Protein AF-0000000069171365 (afdb_homodimer)

InterPro domains:
  IPR001452 SH3 domain [PF14604] (15-55)
  IPR001452 SH3 domain [PS50002] (1-59)
  IPR001683 Phox homology [PF00787] (141-221)
  IPR001683 Phox homology [PS50195] (115-225)
  IPR001683 Phox homology [SM00312] (112-222)
  IPR019497 Sorting nexin protein, WASP-binding domain [PF10456] (223-446)
  IPR027267 AH/BAR domain superfamily [G3DSA:1.20.1270.60] (270-447)
  IPR036028 SH3-like domain superfamily [SSF50044] (13-57)
  IPR036871 PX domain superfamily [G3DSA:3.30.1520.10] (100-228)
  IPR036871 PX domain superfamily [SSF64268] (101-227)

pLDDT: mean 80.34, std 21.65, range [19.12, 97.75]

Secondary structure (DSSP, 8-state):
-----------S-SSB----TTPPPEEEEEEEETTEEEEE-TTS-EEEEEGGG---------TTTT-------------------------------PPEEETTEEE----SS---EEEEEEEEEEETTTTEEEEEEEEEETTT---EEEEHHHHHHHHHHHHHHHTTTS--PPPPP---SSTTSHHHHHHHHHHHHHHHHHHHH-TTGGGSHHHHHHHH--SHHHHHHHHHHHHT-S--GGGGGGG---SSPPPPHHHHHHHHHHHHHHHHHHHHHHHHHHHHHHHHHHHHHTHHHHHHHHHHHHHHHHHHHHHHT--TT-HHHHHHHHHHHHHHHHHHHHHHHHHHHTHHHHHHHHHHHHHHHTTHHHHHHHHHHHHHHHHTHHHHHHTTSS-HHHHHHHHHHHHHHHHHHHHHHHHHHHHHHHHHHHHHHHHHHHHHHHHHH---/-----------S-SSB----TTPPPEEEEEEEETTEEEEE-TTS-EEEEEGGG-------TT-----------------------------------PPEEETTEEE----SS---EEEEEEEEEEETTTTEEEEEEEEEETTT---EEEEHHHHHHHHHHHHHHHTTTS--PPPPP---SSTTSHHHHHHHHHHHHHHHHHHHH-TTTTTSHHHHHHHH--SHHHHHHHHHHHHT-S--GGGGGGG---SSPPPPHHHHHHHHHHHHHHHHHHHHHHHHHHHHHHHHHHHHHTHHHHHHHHHHHHHHHHHHHHHHT--TT-HHHHHHHHHHHHHHHHHHHHHHHHHHHTHHHHHHHHHHHHHHHTTHHHHHHHHHHHHHHHHTHHHHHHTTSS-HHHHHHHHHHHHHHHHHHHHHHHHHHHHHHHHHHHHHHHHHHHHHHHHHH---

Foldseek 3Di:
DCPPLCPDDDDPDDQADDDGVPWDWAFDAPPPDPQWTWTATPVRRTGIDGVVSDDPPPPPCPVVPPVPPVPPPCPPPPPPPVPPPPCPVPPPPLQQQAWDQDPLGTATDADPDQKAKAKDDWDWDAPDVRPDIFIKIWIAIPVPRDTDIDTVVVVVLLLVLCCFACLLQAQQFDADDDDPPPCPPPVNVVVNSVRVNVNRGVQRRDRVSVPDPSNCCVHDPDDPVSNVVSSVVSVPDPNTDLSSLVSHQYPDDQDDLVVLVVLLVVVVVVLVVVLVVLVVLLVVLVVLLCCLQPDPLVVLLVQLVVLLVVLVVQVVVVDPPCVVVSVVSNVSSVLSNVLSVLSNCLCVQAVVLVNSLSVVVNRRSVSVVSNSVVLVVLSVCLVCLVVCVVVVNDPPVVSVVSSSSSRSSSSSNSNNVVVVVVVVVVSCVVSVVSNVVSVVVSVVPRPD/DPPPLPQDDDDPPDQADRDDVPWDWAFDAPPPDPQWTWTATPVRRTGIDGNVSDDPPPPPVPVVPDDPPPPCPPPVPPPPPPPPPPCPVPPPPLQQQAWDQDPLGTATDADPDQKAKAKDDWDWDAPDVRPDIFIKIWIAIPVPRDTDIDTVVVVVLLLVLCCFACLLQAQQFDADDDDPPPCPPPVNVVVNSVRVNVNRGVQRRDRVSVPDPSNCCVHDPDDPVSNVVSSVVSVPDPNTDLNSLVSHQYPDDQDDLVVLVVLLVVVVVVLVVVLVVLVVLLVVLVVLLCCLQPDVLVVLLVQLVVLLVVLVVQVVVVDPPCVVVSVVSNVSSVLSNVLSVLSNCLCVQAVVLVNSVSVVVNRRSVSVVSNSVVLVVLSVCLVCLVVCCVVVNDPPVVSVVSSSSSRSSSSSNSNNVVVVVVVVVVSCVVSVVSNVVSVVVSVVPRPD

Radius of gyration: 42.5 Å; Cα contacts (8 Å, |Δi|>4): 1074; chains: 2; bounding box: 69×128×84 Å

Nearest PDB structures (foldseek):
  2raj-assembly1_A  TM=9.757E-01  e=1.655E-38  Homo sapiens
  3dyt-assembly1_A-2  TM=9.423E-01  e=1.920E-36  Homo sapiens
  2rai-assembly1_B  TM=9.782E-01  e=2.169E-35  Homo sapiens
  2rai-assembly1_A  TM=9.807E-01  e=1.675E-34  Homo sapiens
  4akv-assembly1_A  TM=9.351E-01  e=3.878E-24  Homo sapiens

Sequence (896 aa):
FSNTYYLMWTEPGNNELTVREGETLSVLNQQVGGGWIEAQNSRGQTGLVPVDYLQVCLSTCLSYLSVCSTAGFEDDDGDDDDGEWDDDWDEGSMEGHAPGMGEVGPVWLYPQSPLDCEVTDPKKGSKMYGLKSYIEYQVIPTSTQRPVNHRYKHFDWLYERLLEKFGSAIAIPGLPDKQVTGRFEEQFIRGRMERLQGWMRRMCRHPVVCQSHVFTLFLTYQDQKEWKLGKRRAERDVAVGQMIFSLMDPEAPEMDSVEVDQKYEQYSRFTKAMDDGVKELLGVGQTHWKRCTGPLPKEYQRIGEAFINLSTVFSSSGYQGESTLTDALTSAGTIYQEVAEIVAEQPKRDLHFLLETNREYKGLLGCFPETLAVHKAAIEKVKDGDKMVAAGRISTQEKTTMKQRLSCMSYSLQAEMNHFHSNRIYDYNRVMQLYLEGQVKFYEEVPLFSNTYYLMWTEPGNNELTVREGETLSVLNQQVGGGWIEAQNSRGQTGLVPVDYLQVCLSTCLSYLSVCSTAGFEDDDGDDDDGEWDDDWDEGSMEGHAPGMGEVGPVWLYPQSPLDCEVTDPKKGSKMYGLKSYIEYQVIPTSTQRPVNHRYKHFDWLYERLLEKFGSAIAIPGLPDKQVTGRFEEQFIRGRMERLQGWMRRMCRHPVVCQSHVFTLFLTYQDQKEWKLGKRRAERDVAVGQMIFSLMDPEAPEMDSVEVDQKYEQYSRFTKAMDDGVKELLGVGQTHWKRCTGPLPKEYQRIGEAFINLSTVFSSSGYQGESTLTDALTSAGTIYQEVAEIVAEQPKRDLHFLLETNREYKGLLGCFPETLAVHKAAIEKVKDGDKMVAAGRISTQEKTTMKQRLSCMSYSLQAEMNHFHSNRIYDYNRVMQLYLEGQVKFYEEVPL

Organism: Gadus morhua (NCBI:txid8049)

Structure (mmCIF, N/CA/C/O backbone):
data_AF-0000000069171365-model_v1
#
loop_
_entity.id
_entity.type
_entity.pdbx_description
1 polymer 'Sorting nexin 9a'
#
loop_
_atom_site.group_PDB
_atom_site.id
_atom_site.type_symbol
_atom_site.label_atom_id
_atom_site.label_alt_id
_atom_site.label_comp_id
_atom_site.label_asym_id
_atom_site.label_entity_id
_atom_site.label_seq_id
_atom_site.pdbx_PDB_ins_code
_atom_site.Cartn_x
_atom_site.Cartn_y
_atom_site.Cartn_z
_atom_site.occupancy
_atom_site.B_iso_or_equiv
_atom_site.auth_seq_id
_atom_site.auth_comp_id
_atom_site.auth_asym_id
_atom_site.auth_atom_id
_atom_site.pdbx_PDB_model_num
ATOM 1 N N . PHE A 1 1 ? -14.219 17.656 46.5 1 19.25 1 PHE A N 1
ATOM 2 C CA . PHE A 1 1 ? -14.414 16.219 46.594 1 19.25 1 PHE A CA 1
ATOM 3 C C . PHE A 1 1 ? -13.086 15.484 46.562 1 19.25 1 PHE A C 1
ATOM 5 O O . PHE A 1 1 ? -12.117 15.961 45.969 1 19.25 1 PHE A O 1
ATOM 12 N N . SER A 1 2 ? -12.805 14.703 47.812 1 19.12 2 SER A N 1
ATOM 13 C CA . SER A 1 2 ? -11.93 13.773 48.531 1 19.12 2 SER A CA 1
ATOM 14 C C . SER A 1 2 ? -11.758 12.477 47.75 1 19.12 2 SER A C 1
ATOM 16 O O . SER A 1 2 ? -12.664 11.648 47.688 1 19.12 2 SER A O 1
ATOM 18 N N . ASN A 1 3 ? -11.453 12.594 46.594 1 22.52 3 ASN A N 1
ATOM 19 C CA . ASN A 1 3 ? -11.438 11.344 45.844 1 22.52 3 ASN A CA 1
ATOM 20 C C . ASN A 1 3 ? -10.391 10.375 46.406 1 22.52 3 ASN A C 1
ATOM 22 O O . ASN A 1 3 ? -9.242 10.766 46.625 1 22.52 3 ASN A O 1
ATOM 26 N N . THR A 1 4 ? -10.883 9.438 47.312 1 24.33 4 THR A N 1
ATOM 27 C CA . THR A 1 4 ? -10.273 8.461 48.219 1 24.33 4 THR A CA 1
ATOM 28 C C . THR A 1 4 ? -9.383 7.492 47.438 1 24.33 4 THR A C 1
ATOM 30 O O . THR A 1 4 ? -9.867 6.754 46.562 1 24.33 4 THR A O 1
ATOM 33 N N . TYR A 1 5 ? -8.25 7.98 47.125 1 26.34 5 TYR A N 1
ATOM 34 C CA . TYR A 1 5 ? -7.355 7.16 46.312 1 26.34 5 TYR A CA 1
ATOM 35 C C . TYR A 1 5 ? -6.598 6.16 47.188 1 26.34 5 TYR A C 1
ATOM 37 O O . TYR A 1 5 ? -5.906 6.543 48.125 1 26.34 5 TYR A O 1
ATOM 45 N N . TYR A 1 6 ? -7.316 5.051 47.844 1 27.73 6 TYR A N 1
ATOM 46 C CA . TYR A 1 6 ? -6.535 4.258 48.781 1 27.73 6 TYR A CA 1
ATOM 47 C C . TYR A 1 6 ? -5.512 3.395 48.031 1 27.73 6 TYR A C 1
ATOM 49 O O . TYR A 1 6 ? -5.859 2.658 47.125 1 27.73 6 TYR A O 1
ATOM 57 N N . LEU A 1 7 ? -4.273 3.953 47.812 1 28.72 7 LEU A N 1
ATOM 58 C CA . LEU A 1 7 ? -3.115 3.254 47.281 1 28.72 7 LEU A CA 1
ATOM 59 C C . LEU A 1 7 ? -2.506 2.314 48.312 1 28.72 7 LEU A C 1
ATOM 61 O O . LEU A 1 7 ? -1.997 2.762 49.344 1 28.72 7 LEU A O 1
ATOM 65 N N . MET A 1 8 ? -3.262 1.19 48.812 1 27.47 8 MET A N 1
ATOM 66 C CA . MET A 1 8 ? -2.598 0.397 49.812 1 27.47 8 MET A CA 1
ATOM 67 C C . MET A 1 8 ? -1.219 -0.058 49.344 1 27.47 8 MET A C 1
ATOM 69 O O . MET A 1 8 ? -0.218 0.178 50.031 1 27.47 8 MET A O 1
ATOM 73 N N . TRP A 1 9 ? -0.945 -1.328 48.938 1 29.91 9 TRP A N 1
ATOM 74 C CA . TRP A 1 9 ? -0.22 -2.357 49.656 1 29.91 9 TRP A CA 1
ATOM 75 C C . TRP A 1 9 ? 1.205 -2.502 49.125 1 29.91 9 TRP A C 1
ATOM 77 O O . TRP A 1 9 ? 2.051 -3.123 49.781 1 29.91 9 TRP A O 1
ATOM 87 N N . THR A 1 10 ? 2.102 -1.638 48.656 1 31.48 10 THR A N 1
ATOM 88 C CA . THR A 1 10 ? 3.268 -2.285 48.062 1 31.48 10 THR A CA 1
ATOM 89 C C . THR A 1 10 ? 4.254 -2.713 49.156 1 31.48 10 THR A C 1
ATOM 91 O O . THR A 1 10 ? 4.449 -2.002 50.156 1 31.48 10 THR A O 1
ATOM 94 N N . GLU A 1 11 ? 4.598 -4.016 49.375 1 34.47 11 GLU A N 1
ATOM 95 C CA . GLU A 1 11 ? 5.805 -4.492 50.062 1 34.47 11 GLU A CA 1
ATOM 96 C C . GLU A 1 11 ? 7.043 -3.76 49.531 1 34.47 11 GLU A C 1
ATOM 98 O O . GLU A 1 11 ? 7.176 -3.516 48.344 1 34.47 11 GLU A O 1
ATOM 103 N N . PRO A 1 12 ? 7.992 -3.086 50.344 1 38.94 12 PRO A N 1
ATOM 104 C CA . PRO A 1 12 ? 9.117 -2.156 50.25 1 38.94 12 PRO A CA 1
ATOM 105 C C . PRO A 1 12 ? 10.281 -2.723 49.438 1 38.94 12 PRO A C 1
ATOM 107 O O . PRO A 1 12 ? 11.375 -2.145 49.406 1 38.94 12 PRO A O 1
ATOM 110 N N . GLY A 1 13 ? 10.328 -3.988 48.969 1 40.62 13 GLY A N 1
ATOM 111 C CA . GLY A 1 13 ? 11.68 -4.312 48.562 1 40.62 13 GLY A CA 1
ATOM 112 C C . GLY A 1 13 ? 12.266 -3.32 47.594 1 40.62 13 GLY A C 1
ATOM 113 O O . GLY A 1 13 ? 13.352 -2.773 47.812 1 40.62 13 GLY A O 1
ATOM 114 N N . ASN A 1 14 ? 12.156 -3.652 46.281 1 50.22 14 ASN A N 1
ATOM 115 C CA . ASN A 1 14 ? 12.945 -3.154 45.156 1 50.22 14 ASN A CA 1
ATOM 116 C C . ASN A 1 14 ? 12.695 -1.668 44.906 1 50.22 14 ASN A C 1
ATOM 118 O O . ASN A 1 14 ? 11.727 -1.105 45.406 1 50.22 14 ASN A O 1
ATOM 122 N N . ASN A 1 15 ? 13.742 -0.902 44.062 1 59.81 15 ASN A N 1
ATOM 123 C CA . ASN A 1 15 ? 13.82 0.511 43.688 1 59.81 15 ASN A CA 1
ATOM 124 C C . ASN A 1 15 ? 12.453 1.079 43.344 1 59.81 15 ASN A C 1
ATOM 126 O O . ASN A 1 15 ? 12.344 2.023 42.562 1 59.81 15 ASN A O 1
ATOM 130 N N . GLU A 1 16 ? 11.586 0.501 43.938 1 63.12 16 GLU A N 1
ATOM 131 C CA . GLU A 1 16 ? 10.25 1.035 43.719 1 63.12 16 GLU A CA 1
ATOM 132 C C . GLU A 1 16 ? 9.93 2.158 44.688 1 63.12 16 GLU A C 1
ATOM 134 O O . GLU A 1 16 ? 10.328 2.104 45.844 1 63.12 16 GLU A O 1
ATOM 139 N N . LEU A 1 17 ? 9.555 3.318 44.219 1 65.94 17 LEU A N 1
ATOM 140 C CA . LEU A 1 17 ? 9.141 4.48 45 1 65.94 17 LEU A CA 1
ATOM 141 C C . LEU A 1 17 ? 7.816 4.219 45.688 1 65.94 17 LEU A C 1
ATOM 143 O O . LEU A 1 17 ? 6.883 3.684 45.094 1 65.94 17 LEU A O 1
ATOM 147 N N . THR A 1 18 ? 7.836 4.25 47 1 67.38 18 THR A N 1
ATOM 148 C CA . THR A 1 18 ? 6.582 4.203 47.75 1 67.38 18 THR A CA 1
ATOM 149 C C . THR A 1 18 ? 5.789 5.492 47.562 1 67.38 18 THR A C 1
ATOM 151 O O . THR A 1 18 ? 6.309 6.586 47.781 1 67.38 18 THR A O 1
ATOM 154 N N . VAL A 1 19 ? 4.707 5.461 46.812 1 60.84 19 VAL A N 1
ATOM 155 C CA . VAL A 1 19 ? 3.881 6.629 46.5 1 60.84 19 VAL A CA 1
ATOM 156 C C . VAL A 1 19 ? 2.582 6.551 47.312 1 60.84 19 VAL A C 1
ATOM 158 O O . VAL A 1 19 ? 2.029 5.465 47.5 1 60.84 19 VAL A O 1
ATOM 161 N N . ARG A 1 20 ? 2.402 7.629 48 1 58.38 20 ARG A N 1
ATOM 162 C CA . ARG A 1 20 ? 1.152 7.738 48.75 1 58.38 20 ARG A CA 1
ATOM 163 C C . ARG A 1 20 ? 0.034 8.281 47.875 1 58.38 20 ARG A C 1
ATOM 165 O O . ARG A 1 20 ? 0.293 9.016 46.906 1 58.38 20 ARG A O 1
ATOM 172 N N . GLU A 1 21 ? -1.249 7.934 48.219 1 60.53 21 GLU A N 1
ATOM 173 C CA . GLU A 1 21 ? -2.406 8.461 47.5 1 60.53 21 GLU A CA 1
ATOM 174 C C . GLU A 1 21 ? -2.482 9.977 47.594 1 60.53 21 GLU A C 1
ATOM 176 O O . GLU A 1 21 ? -2.373 10.531 48.688 1 60.53 21 GLU A O 1
ATOM 181 N N . GLY A 1 22 ? -2.506 10.664 46.562 1 61.62 22 GLY A N 1
ATOM 182 C CA . GLY A 1 22 ? -2.549 12.109 46.5 1 61.62 22 GLY A CA 1
ATOM 183 C C . GLY A 1 22 ? -1.175 12.742 46.375 1 61.62 22 GLY A C 1
ATOM 184 O O . GLY A 1 22 ? -1.054 13.969 46.312 1 61.62 22 GLY A O 1
ATOM 185 N N . GLU A 1 23 ? -0.213 11.898 46.531 1 63.94 23 GLU A N 1
ATOM 186 C CA . GLU A 1 23 ? 1.132 12.461 46.406 1 63.94 23 GLU A CA 1
ATOM 187 C C . GLU A 1 23 ? 1.485 12.773 44.969 1 63.94 23 GLU A C 1
ATOM 189 O O . GLU A 1 23 ? 1.164 12 44.062 1 63.94 23 GLU A O 1
ATOM 194 N N . THR A 1 24 ? 1.787 14.031 44.75 1 66.25 24 THR A N 1
ATOM 195 C CA . THR A 1 24 ? 2.289 14.422 43.438 1 66.25 24 THR A CA 1
ATOM 196 C C . THR A 1 24 ? 3.723 13.945 43.25 1 66.25 24 THR A C 1
ATOM 198 O O . THR A 1 24 ? 4.578 14.148 44.094 1 66.25 24 THR A O 1
ATOM 201 N N . LEU A 1 25 ? 3.914 13.141 42.156 1 66.19 25 LEU A N 1
ATOM 202 C CA . LEU A 1 25 ? 5.23 12.609 41.812 1 66.19 25 LEU A CA 1
ATOM 203 C C . LEU A 1 25 ? 5.844 13.383 40.656 1 66.19 25 LEU A C 1
ATOM 205 O O . LEU A 1 25 ? 5.129 13.867 39.781 1 66.19 25 LEU A O 1
ATOM 209 N N . SER A 1 26 ? 7.023 13.711 40.812 1 70.88 26 SER A N 1
ATOM 210 C CA . SER A 1 26 ? 7.805 14.227 39.688 1 70.88 26 SER A CA 1
ATOM 211 C C . SER A 1 26 ? 8.469 13.094 38.938 1 70.88 26 SER A C 1
ATOM 213 O O . SER A 1 26 ? 9.227 12.305 39.5 1 70.88 26 SER A O 1
ATOM 215 N N . VAL A 1 27 ? 7.922 12.961 37.719 1 66.81 27 VAL A N 1
ATOM 216 C CA . VAL A 1 27 ? 8.484 11.914 36.875 1 66.81 27 VAL A CA 1
ATOM 217 C C . VAL A 1 27 ? 9.906 12.289 36.438 1 66.81 27 VAL A C 1
ATOM 219 O O . VAL A 1 27 ? 10.141 13.359 35.906 1 66.81 27 VAL A O 1
ATOM 222 N N . LEU A 1 28 ? 10.867 11.445 36.781 1 69.06 28 LEU A N 1
ATOM 223 C CA . LEU A 1 28 ? 12.266 11.672 36.469 1 69.06 28 LEU A CA 1
ATOM 224 C C . LEU A 1 28 ? 12.648 10.984 35.156 1 69.06 28 LEU A C 1
ATOM 226 O O . LEU A 1 28 ? 13.438 11.516 34.375 1 69.06 28 LEU A O 1
ATOM 230 N N . ASN A 1 29 ? 12.227 9.836 34.938 1 69.19 29 ASN A N 1
ATOM 231 C CA . ASN A 1 29 ? 12.547 9.031 33.75 1 69.19 29 ASN A CA 1
ATOM 232 C C . ASN A 1 29 ? 11.367 8.156 33.344 1 69.19 29 ASN A C 1
ATOM 234 O O . ASN A 1 29 ? 10.93 7.297 34.125 1 69.19 29 ASN A O 1
ATOM 238 N N . GLN A 1 30 ? 10.789 8.547 32.188 1 64.56 30 GLN A N 1
ATOM 239 C CA . GLN A 1 30 ? 9.648 7.801 31.672 1 64.56 30 GLN A CA 1
ATOM 240 C C . GLN A 1 30 ? 10.109 6.578 30.875 1 64.56 30 GLN A C 1
ATOM 242 O O . GLN A 1 30 ? 9.312 5.691 30.562 1 64.56 30 GLN A O 1
ATOM 247 N N . GLN A 1 31 ? 11.336 6.543 30.578 1 58.69 31 GLN A N 1
ATOM 248 C CA . GLN A 1 31 ? 11.836 5.512 29.672 1 58.69 31 GLN A CA 1
ATOM 249 C C . GLN A 1 31 ? 12.438 4.344 30.453 1 58.69 31 GLN A C 1
ATOM 251 O O . GLN A 1 31 ? 13.312 3.639 29.953 1 58.69 31 GLN A O 1
ATOM 256 N N . VAL A 1 32 ? 12.102 4.094 31.578 1 68.19 32 VAL A N 1
ATOM 257 C CA . VAL A 1 32 ? 12.688 2.992 32.312 1 68.19 32 VAL A CA 1
ATOM 258 C C . VAL A 1 32 ? 12.266 1.661 31.703 1 68.19 32 VAL A C 1
ATOM 260 O O . VAL A 1 32 ? 13.023 0.69 31.734 1 68.19 32 VAL A O 1
ATOM 263 N N . GLY A 1 33 ? 11.383 1.55 30.875 1 65.44 33 GLY A N 1
ATOM 264 C CA . GLY A 1 33 ? 10.883 0.338 30.25 1 65.44 33 GLY A CA 1
ATOM 265 C C . GLY A 1 33 ? 10.117 -0.558 31.203 1 65.44 33 GLY A C 1
ATOM 266 O O . GLY A 1 33 ? 10.148 -0.355 32.406 1 65.44 33 GLY A O 1
ATOM 267 N N . GLY A 1 34 ? 9.133 -1.578 30.719 1 67.62 34 GLY A N 1
ATOM 268 C CA . GLY A 1 34 ? 8.406 -2.6 31.453 1 67.62 34 GLY A CA 1
ATOM 269 C C . GLY A 1 34 ? 7.207 -2.055 32.188 1 67.62 34 GLY A C 1
ATOM 270 O O . GLY A 1 34 ? 6.758 -2.654 33.188 1 67.62 34 GLY A O 1
ATOM 271 N N . GLY A 1 35 ? 6.609 -0.794 31.797 1 67 35 GLY A N 1
ATOM 272 C CA . GLY A 1 35 ? 5.465 -0.175 32.438 1 67 35 GLY A CA 1
ATOM 273 C C . GLY A 1 35 ? 5.832 0.562 33.719 1 67 35 GLY A C 1
ATOM 274 O O . GLY A 1 35 ? 4.961 0.894 34.531 1 67 35 GLY A O 1
ATOM 275 N N . TRP A 1 36 ? 7.141 0.73 33.875 1 68.25 36 TRP A N 1
ATOM 276 C CA . TRP A 1 36 ? 7.605 1.44 35.062 1 68.25 36 TRP A CA 1
ATOM 277 C C . TRP A 1 36 ? 8.18 2.805 34.719 1 68.25 36 TRP A C 1
ATOM 279 O O . TRP A 1 36 ? 8.703 2.986 33.594 1 68.25 36 TRP A O 1
ATOM 289 N N . ILE A 1 37 ? 7.887 3.852 35.5 1 70.69 37 ILE A N 1
ATOM 290 C CA . ILE A 1 37 ? 8.516 5.164 35.406 1 70.69 37 ILE A CA 1
ATOM 291 C C . ILE A 1 37 ? 9.297 5.461 36.688 1 70.69 37 ILE A C 1
ATOM 293 O O . ILE A 1 37 ? 8.953 4.957 37.75 1 70.69 37 ILE A O 1
ATOM 297 N N . GLU A 1 38 ? 10.398 5.977 36.469 1 76.19 38 GLU A N 1
ATOM 298 C CA . GLU A 1 38 ? 11.133 6.523 37.594 1 76.19 38 GLU A CA 1
ATOM 299 C C . GLU A 1 38 ? 10.562 7.871 38.031 1 76.19 38 GLU A C 1
ATOM 301 O O . GLU A 1 38 ? 10.414 8.781 37.219 1 76.19 38 GLU A O 1
ATOM 306 N N . ALA A 1 39 ? 10.062 7.883 39.25 1 70.69 39 ALA A N 1
ATOM 307 C CA . ALA A 1 39 ? 9.43 9.094 39.781 1 70.69 39 ALA A CA 1
ATOM 308 C C . ALA A 1 39 ? 9.992 9.453 41.156 1 70.69 39 ALA A C 1
ATOM 310 O O . ALA A 1 39 ? 10.648 8.633 41.812 1 70.69 39 ALA A O 1
ATOM 311 N N . GLN A 1 40 ? 10 10.672 41.406 1 76.44 40 GLN A N 1
ATOM 312 C CA . GLN A 1 40 ? 10.367 11.227 42.719 1 76.44 40 GLN A CA 1
ATOM 313 C C . GLN A 1 40 ? 9.141 11.719 43.469 1 76.44 40 GLN A C 1
ATOM 315 O O . GLN A 1 40 ? 8.281 12.391 42.906 1 76.44 40 GLN A O 1
ATOM 320 N N . ASN A 1 41 ? 8.945 11.258 44.688 1 70.12 41 ASN A N 1
ATOM 321 C CA . ASN A 1 41 ? 7.805 11.695 45.5 1 70.12 41 ASN A CA 1
ATOM 322 C C . ASN A 1 41 ? 8.07 13.039 46.156 1 70.12 41 ASN A C 1
ATOM 324 O O . ASN A 1 41 ? 9.172 13.586 46.062 1 70.12 41 ASN A O 1
ATOM 328 N N . SER A 1 42 ? 7.074 13.703 46.781 1 67.94 42 SER A N 1
ATOM 329 C CA . SER A 1 42 ? 7.137 15.008 47.406 1 67.94 42 SER A CA 1
ATOM 330 C C . SER A 1 42 ? 8.211 15.031 48.5 1 67.94 42 SER A C 1
ATOM 332 O O . SER A 1 42 ? 8.68 16.109 48.875 1 67.94 42 SER A O 1
ATOM 334 N N . ARG A 1 43 ? 8.734 13.82 48.844 1 65.94 43 ARG A N 1
ATOM 335 C CA . ARG A 1 43 ? 9.734 13.734 49.875 1 65.94 43 ARG A CA 1
ATOM 336 C C . ARG A 1 43 ? 11.141 13.633 49.312 1 65.94 43 ARG A C 1
ATOM 338 O O . ARG A 1 43 ? 12.109 13.445 50.031 1 65.94 43 ARG A O 1
ATOM 345 N N . GLY A 1 44 ? 11.18 13.812 47.969 1 72.69 44 GLY A N 1
ATOM 346 C CA . GLY A 1 44 ? 12.484 13.797 47.344 1 72.69 44 GLY A CA 1
ATOM 347 C C . GLY A 1 44 ? 13.008 12.398 47.094 1 72.69 44 GLY A C 1
ATOM 348 O O . GLY A 1 44 ? 14.164 12.227 46.688 1 72.69 44 GLY A O 1
ATOM 349 N N . GLN A 1 45 ? 12.281 11.336 47.469 1 74.94 45 GLN A N 1
ATOM 350 C CA . GLN A 1 45 ? 12.727 9.977 47.219 1 74.94 45 GLN A CA 1
ATOM 351 C C . GLN A 1 45 ? 12.406 9.555 45.781 1 74.94 45 GLN A C 1
ATOM 353 O O . GLN A 1 45 ? 11.328 9.852 45.25 1 74.94 45 GLN A O 1
ATOM 358 N N . THR A 1 46 ? 13.469 9.102 45.094 1 75.88 46 THR A N 1
ATOM 359 C CA . THR A 1 46 ? 13.367 8.656 43.719 1 75.88 46 THR A CA 1
ATOM 360 C C . THR A 1 46 ? 13.203 7.137 43.656 1 75.88 46 THR A C 1
ATOM 362 O O . THR A 1 46 ? 13.789 6.41 44.438 1 75.88 46 THR A O 1
ATOM 365 N N . GLY A 1 47 ? 12.32 6.617 42.844 1 76.62 47 GLY A N 1
ATOM 366 C CA . GLY A 1 47 ? 12.133 5.191 42.625 1 76.62 47 GLY A CA 1
ATOM 367 C C . GLY A 1 47 ? 11.227 4.895 41.438 1 76.62 47 GLY A C 1
ATOM 368 O O . GLY A 1 47 ? 10.766 5.809 40.75 1 76.62 47 GLY A O 1
ATOM 369 N N . LEU A 1 48 ? 11.117 3.645 41.125 1 75.06 48 LEU A N 1
ATOM 370 C CA . LEU A 1 48 ? 10.312 3.191 40 1 75.06 48 LEU A CA 1
ATOM 371 C C . LEU A 1 48 ? 8.852 3.055 40.406 1 75.06 48 LEU A C 1
ATOM 373 O O . LEU A 1 48 ? 8.539 2.568 41.5 1 75.06 48 LEU A O 1
ATOM 377 N N . VAL A 1 49 ? 7.996 3.678 39.625 1 73.19 49 VAL A N 1
ATOM 378 C CA . VAL A 1 49 ? 6.551 3.58 39.812 1 73.19 49 VAL A CA 1
ATOM 379 C C . VAL A 1 49 ? 5.902 3.002 38.562 1 73.19 49 VAL A C 1
ATOM 381 O O . VAL A 1 49 ? 6.262 3.375 37.438 1 73.19 49 VAL A O 1
ATOM 384 N N . PRO A 1 50 ? 5.102 2.02 38.688 1 68 50 PRO A N 1
ATOM 385 C CA . PRO A 1 50 ? 4.367 1.542 37.5 1 68 50 PRO A CA 1
ATOM 386 C C . PRO A 1 50 ? 3.434 2.6 36.906 1 68 50 PRO A C 1
ATOM 388 O O . PRO A 1 50 ? 2.734 3.289 37.656 1 68 50 PRO A O 1
ATOM 391 N N . VAL A 1 51 ? 3.461 2.795 35.5 1 64.38 51 VAL A N 1
ATOM 392 C CA . VAL A 1 51 ? 2.734 3.826 34.75 1 64.38 51 VAL A CA 1
ATOM 393 C C . VAL A 1 51 ? 1.233 3.658 35 1 64.38 51 VAL A C 1
ATOM 395 O O . VAL A 1 51 ? 0.495 4.645 35.062 1 64.38 51 VAL A O 1
ATOM 398 N N . ASP A 1 52 ? 0.782 2.506 35.062 1 61.25 52 ASP A N 1
ATOM 399 C CA . ASP A 1 52 ? -0.652 2.236 35.125 1 61.25 52 ASP A CA 1
ATOM 400 C C . ASP A 1 52 ? -1.292 2.842 36.375 1 61.25 52 ASP A C 1
ATOM 402 O O . ASP A 1 52 ? -2.504 3.064 36.406 1 61.25 52 ASP A O 1
ATOM 406 N N . TYR A 1 53 ? -0.52 3.084 37.312 1 56.66 53 TYR A N 1
ATOM 407 C CA . TYR A 1 53 ? -1.073 3.627 38.562 1 56.66 53 TYR A CA 1
ATOM 408 C C . TYR A 1 53 ? -0.934 5.145 38.594 1 56.66 53 TYR A C 1
ATOM 410 O O . TYR A 1 53 ? -1.321 5.785 39.562 1 56.66 53 TYR A O 1
ATOM 418 N N . LEU A 1 54 ? -0.316 5.711 37.625 1 50.19 54 LEU A N 1
ATOM 419 C CA . LEU A 1 54 ? -0.097 7.152 37.594 1 50.19 54 LEU A CA 1
ATOM 420 C C . LEU A 1 54 ? -1.183 7.844 36.781 1 50.19 54 LEU A C 1
ATOM 422 O O . LEU A 1 54 ? -1.593 7.34 35.719 1 50.19 54 LEU A O 1
ATOM 426 N N . GLN A 1 55 ? -2.043 8.555 37.281 1 45 55 GLN A N 1
ATOM 427 C CA . GLN A 1 55 ? -2.902 9.492 36.562 1 45 55 GLN A CA 1
ATOM 428 C C . GLN A 1 55 ? -2.145 10.766 36.188 1 45 55 GLN A C 1
ATOM 430 O O . GLN A 1 55 ? -1.472 11.359 37.031 1 45 55 GLN A O 1
ATOM 435 N N . VAL A 1 56 ? -1.9 10.914 34.906 1 37.53 56 VAL A N 1
ATOM 436 C CA . VAL A 1 56 ? -1.329 12.156 34.406 1 37.53 56 VAL A CA 1
ATOM 437 C C . VAL A 1 56 ? -2.316 13.305 34.625 1 37.53 56 VAL A C 1
ATOM 439 O O . VAL A 1 56 ? -3.449 13.258 34.156 1 37.53 56 VAL A O 1
ATOM 442 N N . CYS A 1 57 ? -2.418 13.828 35.75 1 31.56 57 CYS A N 1
ATOM 443 C CA . CYS A 1 57 ? -3.152 15.086 35.812 1 31.56 57 CYS A CA 1
ATOM 444 C C . CYS A 1 57 ? -2.535 16.125 34.875 1 31.56 57 CYS A C 1
ATOM 446 O O . CYS A 1 57 ? -1.34 16.422 34.969 1 31.56 57 CYS A O 1
ATOM 448 N N . LEU A 1 58 ? -3.027 16.172 33.625 1 27.83 58 LEU A N 1
ATOM 449 C CA . LEU A 1 58 ? -2.723 17.359 32.844 1 27.83 58 LEU A CA 1
ATOM 450 C C . LEU A 1 58 ? -2.928 18.625 33.656 1 27.83 58 LEU A C 1
ATOM 452 O O . LEU A 1 58 ? -4.027 19.188 33.688 1 27.83 58 LEU A O 1
ATOM 456 N N . SER A 1 59 ? -2.852 18.656 34.875 1 25.45 59 SER A N 1
ATOM 457 C CA . SER A 1 59 ? -2.818 20.031 35.344 1 25.45 59 SER A CA 1
ATOM 458 C C . SER A 1 59 ? -1.814 20.875 34.594 1 25.45 59 SER A C 1
ATOM 460 O O . SER A 1 59 ? -0.859 20.344 34 1 25.45 59 SER A O 1
ATOM 462 N N . THR A 1 60 ? -2.326 22.109 34.156 1 24.78 60 THR A N 1
ATOM 463 C CA . THR A 1 60 ? -1.645 23.281 33.625 1 24.78 60 THR A CA 1
ATOM 464 C C . THR A 1 60 ? -0.33 23.516 34.375 1 24.78 60 THR A C 1
ATOM 466 O O . THR A 1 60 ? -0.326 24.031 35.5 1 24.78 60 THR A O 1
ATOM 469 N N . CYS A 1 61 ? 0.419 22.469 34.531 1 24.48 61 CYS A N 1
ATOM 470 C CA . CYS A 1 61 ? 1.687 22.719 35.219 1 24.48 61 CYS A CA 1
ATOM 471 C C . CYS A 1 61 ? 2.455 23.844 34.531 1 24.48 61 CYS A C 1
ATOM 473 O O . CYS A 1 61 ? 3.104 23.641 33.531 1 24.48 61 CYS A O 1
ATOM 475 N N . LEU A 1 62 ? 1.826 25.062 34.406 1 23.09 62 LEU A N 1
ATOM 476 C CA . LEU A 1 62 ? 2.633 26.266 34.25 1 23.09 62 LEU A CA 1
ATOM 477 C C . LEU A 1 62 ? 3.805 26.266 35.219 1 23.09 62 LEU A C 1
ATOM 479 O O . LEU A 1 62 ? 4.508 27.281 35.344 1 23.09 62 LEU A O 1
ATOM 483 N N . SER A 1 63 ? 3.836 25.219 36.125 1 23.47 63 SER A N 1
ATOM 484 C CA . SER A 1 63 ? 4.875 25.594 37.062 1 23.47 63 SER A CA 1
ATOM 485 C C . SER A 1 63 ? 6.25 25.609 36.406 1 23.47 63 SER A C 1
ATOM 487 O O . SER A 1 63 ? 6.973 24.609 36.438 1 23.47 63 SER A O 1
ATOM 489 N N . TYR A 1 64 ? 6.312 25.875 35.094 1 22.81 64 TYR A N 1
ATOM 490 C CA . TYR A 1 64 ? 7.66 25.875 34.531 1 22.81 64 TYR A CA 1
ATOM 491 C C . TYR A 1 64 ? 8.641 26.578 35.5 1 22.81 64 TYR A C 1
ATOM 493 O O . TYR A 1 64 ? 9.852 26.547 35.25 1 22.81 64 TYR A O 1
ATOM 501 N N . LEU A 1 65 ? 8.07 27.562 36.312 1 21.5 65 LEU A N 1
ATOM 502 C CA . LEU A 1 65 ? 9.016 28.609 36.688 1 21.5 65 LEU A CA 1
ATOM 503 C C . LEU A 1 65 ? 10.125 28.047 37.562 1 21.5 65 LEU A C 1
ATOM 505 O O . LEU A 1 65 ? 11.102 28.734 37.875 1 21.5 65 LEU A O 1
ATOM 509 N N . SER A 1 66 ? 9.914 26.906 38.25 1 22.44 66 SER A N 1
ATOM 510 C CA . SER A 1 66 ? 10.836 27.094 39.375 1 22.44 66 SER A CA 1
ATOM 511 C C . SER A 1 66 ? 12.289 27.031 38.906 1 22.44 66 SER A C 1
ATOM 513 O O . SER A 1 66 ? 13.172 26.672 39.688 1 22.44 66 SER A O 1
ATOM 515 N N . VAL A 1 67 ? 12.531 26.766 37.625 1 21.28 67 VAL A N 1
ATOM 516 C CA . VAL A 1 67 ? 13.969 26.594 37.438 1 21.28 67 VAL A CA 1
ATOM 517 C C . VAL A 1 67 ? 14.703 27.859 37.906 1 21.28 67 VAL A C 1
ATOM 519 O O . VAL A 1 67 ? 15.047 28.703 37.062 1 21.28 67 VAL A O 1
ATOM 522 N N . CYS A 1 68 ? 14.148 28.672 38.844 1 21.12 68 CYS A N 1
ATOM 523 C CA . CYS A 1 68 ? 15.031 29.797 39.156 1 21.12 68 CYS A CA 1
ATOM 524 C C . CYS A 1 68 ? 16.391 29.312 39.625 1 21.12 68 CYS A C 1
ATOM 526 O O . CYS A 1 68 ? 16.984 29.891 40.531 1 21.12 68 CYS A O 1
ATOM 528 N N . SER A 1 69 ? 16.797 28.047 39.438 1 20.66 69 SER A N 1
ATOM 529 C CA . SER A 1 69 ? 18.109 28 40.062 1 20.66 69 SER A CA 1
ATOM 530 C C . SER A 1 69 ? 19.016 29.109 39.531 1 20.66 69 SER A C 1
ATOM 532 O O . SER A 1 69 ? 19.266 29.172 38.344 1 20.66 69 SER A O 1
ATOM 534 N N . THR A 1 70 ? 18.906 30.359 40.094 1 21.12 70 THR A N 1
ATOM 535 C CA . THR A 1 70 ? 19.812 31.484 40.062 1 21.12 70 THR A CA 1
ATOM 536 C C . THR A 1 70 ? 21.266 31.031 40.219 1 21.12 70 THR A C 1
ATOM 538 O O . THR A 1 70 ? 22.156 31.828 40.5 1 21.12 70 THR A O 1
ATOM 541 N N . ALA A 1 71 ? 21.656 29.859 39.719 1 23.34 71 ALA A N 1
ATOM 542 C CA . ALA A 1 71 ? 23.094 29.766 39.938 1 23.34 71 ALA A CA 1
ATOM 543 C C . ALA A 1 71 ? 23.797 31.031 39.469 1 23.34 71 ALA A C 1
ATOM 545 O O . ALA A 1 71 ? 23.406 31.641 38.469 1 23.34 71 ALA A O 1
ATOM 546 N N . GLY A 1 72 ? 24.438 31.781 40.438 1 24.45 72 GLY A N 1
ATOM 547 C CA . GLY A 1 72 ? 25.297 32.969 40.5 1 24.45 72 GLY A CA 1
ATOM 548 C C . GLY A 1 72 ? 26.375 33 39.438 1 24.45 72 GLY A C 1
ATOM 549 O O . GLY A 1 72 ? 27.531 32.719 39.719 1 24.45 72 GLY A O 1
ATOM 550 N N . PHE A 1 73 ? 26.172 32.438 38.312 1 22.55 73 PHE A N 1
ATOM 551 C CA . PHE A 1 73 ? 27.422 32.656 37.562 1 22.55 73 PHE A CA 1
ATOM 552 C C . PHE A 1 73 ? 27.828 34.125 37.625 1 22.55 73 PHE A C 1
ATOM 554 O O . PHE A 1 73 ? 26.984 35 37.531 1 22.55 73 PHE A O 1
ATOM 561 N N . GLU A 1 74 ? 28.875 34.375 38.438 1 23.52 74 GLU A N 1
ATOM 562 C CA . GLU A 1 74 ? 29.719 35.562 38.562 1 23.52 74 GLU A CA 1
ATOM 563 C C . GLU A 1 74 ? 30.031 36.188 37.219 1 23.52 74 GLU A C 1
ATOM 565 O O . GLU A 1 74 ? 30.859 35.656 36.469 1 23.52 74 GLU A O 1
ATOM 570 N N . ASP A 1 75 ? 29.031 36.375 36.344 1 23.53 75 ASP A N 1
ATOM 571 C CA . ASP A 1 75 ? 29.562 37.219 35.25 1 23.53 75 ASP A CA 1
ATOM 572 C C . ASP A 1 75 ? 30.328 38.406 35.812 1 23.53 75 ASP A C 1
ATOM 574 O O . ASP A 1 75 ? 29.781 39.188 36.594 1 23.53 75 ASP A O 1
ATOM 578 N N . ASP A 1 76 ? 31.641 38.281 36.125 1 24.34 76 ASP A N 1
ATOM 579 C CA . ASP A 1 76 ? 32.625 39.25 36.594 1 24.34 76 ASP A CA 1
ATOM 580 C C . ASP A 1 76 ? 32.5 40.562 35.844 1 24.34 76 ASP A C 1
ATOM 582 O O . ASP A 1 76 ? 33.031 41.594 36.312 1 24.34 76 ASP A O 1
ATOM 586 N N . ASP A 1 77 ? 32.156 40.625 34.531 1 26.27 77 ASP A N 1
ATOM 587 C CA . ASP A 1 77 ? 32.75 41.812 34 1 26.27 77 ASP A CA 1
ATOM 588 C C . ASP A 1 77 ? 32.031 43.062 34.531 1 26.27 77 ASP A C 1
ATOM 590 O O . ASP A 1 77 ? 30.875 43.312 34.156 1 26.27 77 ASP A O 1
ATOM 594 N N . GLY A 1 78 ? 32.031 43.469 35.812 1 24.95 78 GLY A N 1
ATOM 595 C CA . GLY A 1 78 ? 31.453 44.562 36.562 1 24.95 78 GLY A CA 1
ATOM 596 C C . GLY A 1 78 ? 31.688 45.938 35.969 1 24.95 78 GLY A C 1
ATOM 597 O O . GLY A 1 78 ? 31.625 46.938 36.656 1 24.95 78 GLY A O 1
ATOM 598 N N . ASP A 1 79 ? 32.125 46.125 34.656 1 25.8 79 ASP A N 1
ATOM 599 C CA . ASP A 1 79 ? 32.469 47.562 34.562 1 25.8 79 ASP A CA 1
ATOM 600 C C . ASP A 1 79 ? 31.266 48.438 34.812 1 25.8 79 ASP A C 1
ATOM 602 O O . ASP A 1 79 ? 30.188 48.219 34.25 1 25.8 79 ASP A O 1
ATOM 606 N N . ASP A 1 80 ? 31.109 49.094 35.969 1 24.61 80 ASP A N 1
ATOM 607 C CA . ASP A 1 80 ? 30.188 49.969 36.719 1 24.61 80 ASP A CA 1
ATOM 608 C C . ASP A 1 80 ? 29.906 51.25 35.938 1 24.61 80 ASP A C 1
ATOM 610 O O . ASP A 1 80 ? 29.438 52.219 36.5 1 24.61 80 ASP A O 1
ATOM 614 N N . ASP A 1 81 ? 30.203 51.469 34.625 1 25.61 81 ASP A N 1
ATOM 615 C CA . ASP A 1 81 ? 30.078 52.875 34.344 1 25.61 81 ASP A CA 1
ATOM 616 C C . ASP A 1 81 ? 28.641 53.375 34.531 1 25.61 81 ASP A C 1
ATOM 618 O O . ASP A 1 81 ? 27.703 52.75 34.031 1 25.61 81 ASP A O 1
ATOM 622 N N . ASP A 1 82 ? 28.312 54.031 35.625 1 26.27 82 ASP A N 1
ATOM 623 C CA . ASP A 1 82 ? 27.125 54.656 36.219 1 26.27 82 ASP A CA 1
ATOM 624 C C . ASP A 1 82 ? 26.516 55.688 35.25 1 26.27 82 ASP A C 1
ATOM 626 O O . ASP A 1 82 ? 25.797 56.594 35.688 1 26.27 82 ASP A O 1
ATOM 630 N N . GLY A 1 83 ? 26.766 55.656 33.906 1 26.5 83 GLY A N 1
ATOM 631 C CA . GLY A 1 83 ? 26.219 56.875 33.281 1 26.5 83 GLY A CA 1
ATOM 632 C C . GLY A 1 83 ? 24.734 57.031 33.531 1 26.5 83 GLY A C 1
ATOM 633 O O . GLY A 1 83 ? 24.016 56.062 33.688 1 26.5 83 GLY A O 1
ATOM 634 N N . GLU A 1 84 ? 24.312 58.125 34.156 1 28.34 84 GLU A N 1
ATOM 635 C CA . GLU A 1 84 ? 23.016 58.719 34.438 1 28.34 84 GLU A CA 1
ATOM 636 C C . GLU A 1 84 ? 22.109 58.656 33.188 1 28.34 84 GLU A C 1
ATOM 638 O O . GLU A 1 84 ? 22.344 59.406 32.219 1 28.34 84 GLU A O 1
ATOM 643 N N . TRP A 1 85 ? 21.781 57.5 32.688 1 30.81 85 TRP A N 1
ATOM 644 C CA . TRP A 1 85 ? 20.844 57.438 31.594 1 30.81 85 TRP A CA 1
ATOM 645 C C . TRP A 1 85 ? 19.547 58.188 31.938 1 30.81 85 TRP A C 1
ATOM 647 O O . TRP A 1 85 ? 18.953 57.938 33 1 30.81 85 TRP A O 1
ATOM 657 N N . ASP A 1 86 ? 19.578 59.562 31.781 1 28.62 86 ASP A N 1
ATOM 658 C CA . ASP A 1 86 ? 18.328 60.281 31.734 1 28.62 86 ASP A CA 1
ATOM 659 C C . ASP A 1 86 ? 17.266 59.531 30.938 1 28.62 86 ASP A C 1
ATOM 661 O O . ASP A 1 86 ? 17.484 59.219 29.766 1 28.62 86 ASP A O 1
ATOM 665 N N . ASP A 1 87 ? 16.656 58.625 31.562 1 30.53 87 ASP A N 1
ATOM 666 C CA . ASP A 1 87 ? 15.555 57.812 31.078 1 30.53 87 ASP A CA 1
ATOM 667 C C . ASP A 1 87 ? 14.469 58.656 30.453 1 30.53 87 ASP A C 1
ATOM 669 O O . ASP A 1 87 ? 13.594 59.188 31.156 1 30.53 87 ASP A O 1
ATOM 673 N N . ASP A 1 88 ? 14.852 59.719 29.672 1 29.91 88 ASP A N 1
ATOM 674 C CA . ASP A 1 88 ? 13.688 60.219 28.953 1 29.91 88 ASP A CA 1
ATOM 675 C C . ASP A 1 88 ? 12.859 59.094 28.359 1 29.91 88 ASP A C 1
ATOM 677 O O . ASP A 1 88 ? 13.305 58.438 27.422 1 29.91 88 ASP A O 1
ATOM 681 N N . TRP A 1 89 ? 12.258 58.344 29.203 1 33 89 TRP A N 1
ATOM 682 C CA . TRP A 1 89 ? 11.219 57.406 28.828 1 33 89 TRP A CA 1
ATOM 683 C C . TRP A 1 89 ? 10.336 57.969 27.719 1 33 89 TRP A C 1
ATOM 685 O O . TRP A 1 89 ? 9.609 58.938 27.938 1 33 89 TRP A O 1
ATOM 695 N N . ASP A 1 90 ? 10.898 58.312 26.609 1 30.5 90 ASP A N 1
ATOM 696 C CA . ASP A 1 90 ? 9.922 58.5 25.531 1 30.5 90 ASP A CA 1
ATOM 697 C C . ASP A 1 90 ? 8.75 57.531 25.688 1 30.5 90 ASP A C 1
ATOM 699 O O . ASP A 1 90 ? 8.938 56.344 25.969 1 30.5 90 ASP A O 1
ATOM 703 N N . GLU A 1 91 ? 7.711 58 26.359 1 33.44 91 GLU A N 1
ATOM 704 C CA . GLU A 1 91 ? 6.41 57.344 26.281 1 33.44 91 GLU A CA 1
ATOM 705 C C . GLU A 1 91 ? 6.266 56.562 24.953 1 33.44 91 GLU A C 1
ATOM 707 O O . GLU A 1 91 ? 6.238 57.188 23.891 1 33.44 91 GLU A O 1
ATOM 712 N N . GLY A 1 92 ? 7.012 55.625 24.688 1 34.94 92 GLY A N 1
ATOM 713 C CA . GLY A 1 92 ? 6.742 54.75 23.547 1 34.94 92 GLY A CA 1
ATOM 714 C C . GLY A 1 92 ? 5.289 54.781 23.109 1 34.94 92 GLY A C 1
ATOM 715 O O . GLY A 1 92 ? 4.387 54.688 23.953 1 34.94 92 GLY A O 1
ATOM 716 N N . SER A 1 93 ? 4.859 55.625 22.219 1 37.31 93 SER A N 1
ATOM 717 C CA . SER A 1 93 ? 3.557 55.625 21.562 1 37.31 93 SER A CA 1
ATOM 718 C C . SER A 1 93 ? 2.928 54.25 21.547 1 37.31 93 SER A C 1
ATOM 720 O O . SER A 1 93 ? 3.547 53.281 21.078 1 37.31 93 SER A O 1
ATOM 722 N N . MET A 1 94 ? 2.27 53.906 22.547 1 45.25 94 MET A N 1
ATOM 723 C CA . MET A 1 94 ? 1.373 52.75 22.516 1 45.25 94 MET A CA 1
ATOM 724 C C . MET A 1 94 ? 0.733 52.594 21.141 1 45.25 94 MET A C 1
ATOM 726 O O . MET A 1 94 ? -0.07 53.438 20.734 1 45.25 94 MET A O 1
ATOM 730 N N . GLU A 1 95 ? 1.354 52.344 20.141 1 51.25 95 GLU A N 1
ATOM 731 C CA . GLU A 1 95 ? 0.825 52 18.828 1 51.25 95 GLU A CA 1
ATOM 732 C C . GLU A 1 95 ? -0.434 51.156 18.922 1 51.25 95 GLU A C 1
ATOM 734 O O . GLU A 1 95 ? -0.419 50.094 19.531 1 51.25 95 GLU A O 1
ATOM 739 N N . GLY A 1 96 ? -1.554 51.844 18.969 1 57.22 96 GLY A N 1
ATOM 740 C CA . GLY A 1 96 ? -2.873 51.219 19.016 1 57.22 96 GLY A CA 1
ATOM 741 C C . GLY A 1 96 ? -3.119 50.25 17.875 1 57.22 96 GLY A C 1
ATOM 742 O O . GLY A 1 96 ? -2.77 50.531 16.734 1 57.22 96 GLY A O 1
ATOM 743 N N . HIS A 1 97 ? -3.205 48.938 18.141 1 66.56 97 HIS A N 1
ATOM 744 C CA . HIS A 1 97 ? -3.518 47.844 17.219 1 66.56 97 HIS A CA 1
ATOM 745 C C . HIS A 1 97 ? -5.008 47.531 17.25 1 66.56 97 HIS A C 1
ATOM 747 O O . HIS A 1 97 ? -5.391 46.375 17.344 1 66.56 97 HIS A O 1
ATOM 753 N N . ALA A 1 98 ? -5.781 48.625 17.094 1 74.31 98 ALA A N 1
ATOM 754 C CA . ALA A 1 98 ? -7.219 48.406 17.203 1 74.31 98 ALA A CA 1
ATOM 755 C C . ALA A 1 98 ? -7.773 47.75 15.945 1 74.31 98 ALA A C 1
ATOM 757 O O . ALA A 1 98 ? -7.387 48.094 14.828 1 74.31 98 ALA A O 1
ATOM 758 N N . PRO A 1 99 ? -8.555 46.75 16.125 1 78.44 99 PRO A N 1
ATOM 759 C CA . PRO A 1 99 ? -9.211 46.125 14.961 1 78.44 99 PRO A CA 1
ATOM 760 C C . PRO A 1 99 ? -10.156 47.094 14.242 1 78.44 99 PRO A C 1
ATOM 762 O O . PRO A 1 99 ? -10.664 48.031 14.859 1 78.44 99 PRO A O 1
ATOM 765 N N . GLY A 1 100 ? -10.148 46.969 12.984 1 78.62 100 GLY A N 1
ATOM 766 C CA . GLY A 1 100 ? -11.141 47.688 12.188 1 78.62 100 GLY A CA 1
ATOM 767 C C . GLY A 1 100 ? -12.305 46.812 11.766 1 78.62 100 GLY A C 1
ATOM 768 O O . GLY A 1 100 ? -12.375 45.625 12.141 1 78.62 100 GLY A O 1
ATOM 769 N N . MET A 1 101 ? -13.359 47.438 11.211 1 78.69 101 MET A N 1
ATOM 770 C CA . MET A 1 101 ? -14.523 46.688 10.742 1 78.69 101 MET A CA 1
ATOM 771 C C . MET A 1 101 ? -14.398 46.375 9.258 1 78.69 101 MET A C 1
ATOM 773 O O . MET A 1 101 ? -14.211 47.281 8.438 1 78.69 101 MET A O 1
ATOM 777 N N . GLY A 1 102 ? -14.344 45.094 8.938 1 72.44 102 GLY A N 1
ATOM 778 C CA . GLY A 1 102 ? -14.312 44.656 7.543 1 72.44 102 GLY A CA 1
ATOM 779 C C . GLY A 1 102 ? -15.602 44 7.094 1 72.44 102 GLY A C 1
ATOM 780 O O . GLY A 1 102 ? -16.609 44.031 7.809 1 72.44 102 GLY A O 1
ATOM 781 N N . GLU A 1 103 ? -15.609 43.469 5.934 1 74.94 103 GLU A N 1
ATOM 782 C CA . GLU A 1 103 ? -16.766 42.781 5.348 1 74.94 103 GLU A CA 1
ATOM 783 C C . GLU A 1 103 ? -17.156 41.562 6.152 1 74.94 103 GLU A C 1
ATOM 785 O O . GLU A 1 103 ? -18.344 41.219 6.27 1 74.94 103 GLU A O 1
ATOM 790 N N . VAL A 1 104 ? -16.172 41 6.805 1 77.38 104 VAL A N 1
ATOM 791 C CA . VAL A 1 104 ? -16.422 39.75 7.512 1 77.38 104 VAL A CA 1
ATOM 792 C C . VAL A 1 104 ? -16.516 40 9.008 1 77.38 104 VAL A C 1
ATOM 794 O O . VAL A 1 104 ? -16.531 39.062 9.812 1 77.38 104 VAL A O 1
ATOM 797 N N . GLY A 1 105 ? -16.5 41.344 9.336 1 81.06 105 GLY A N 1
ATOM 798 C CA . GLY A 1 105 ? -16.5 41.688 10.742 1 81.06 105 GLY A CA 1
ATOM 799 C C . GLY A 1 105 ? -15.219 42.375 11.188 1 81.06 105 GLY A C 1
ATOM 800 O O . GLY A 1 105 ? -14.523 43 10.375 1 81.06 105 GLY A O 1
ATOM 801 N N . PRO A 1 106 ? -14.984 42.25 12.422 1 87.88 106 PRO A N 1
ATOM 802 C CA . PRO A 1 106 ? -13.758 42.875 12.914 1 87.88 106 PRO A CA 1
ATOM 803 C C . PRO A 1 106 ? -12.492 42.219 12.344 1 87.88 106 PRO A C 1
ATOM 805 O O . PRO A 1 106 ? -12.383 41 12.297 1 87.88 106 PRO A O 1
ATOM 808 N N . VAL A 1 107 ? -11.641 43.062 11.867 1 88.12 107 VAL A N 1
ATOM 809 C CA . VAL A 1 107 ? -10.391 42.594 11.281 1 88.12 107 VAL A CA 1
ATOM 810 C C . VAL A 1 107 ? -9.234 43.438 11.758 1 88.12 107 VAL A C 1
ATOM 812 O O . VAL A 1 107 ? -9.422 44.625 12.078 1 88.12 107 VAL A O 1
ATOM 815 N N . TRP A 1 108 ? -8.086 42.812 11.828 1 89.19 108 TRP A N 1
ATOM 816 C CA . TRP A 1 108 ? -6.887 43.594 12.109 1 89.19 108 TRP A CA 1
ATOM 817 C C . TRP A 1 108 ? -6.551 44.5 10.938 1 89.19 108 TRP A C 1
ATOM 819 O O . TRP A 1 108 ? -6.902 44.219 9.797 1 89.19 108 TRP A O 1
ATOM 829 N N . LEU A 1 109 ? -5.996 45.594 11.281 1 83.94 109 LEU A N 1
ATOM 830 C CA . LEU A 1 109 ? -5.555 46.531 10.234 1 83.94 109 LEU A CA 1
ATOM 831 C C . LEU A 1 109 ? -4.199 46.094 9.68 1 83.94 109 LEU A C 1
ATOM 833 O O . LEU A 1 109 ? -3.199 46.094 10.398 1 83.94 109 LEU A O 1
ATOM 837 N N . TYR A 1 110 ? -4.219 45.75 8.453 1 83.81 110 TYR A N 1
ATOM 838 C CA . TYR A 1 110 ? -3.004 45.281 7.801 1 83.81 110 TYR A CA 1
ATOM 839 C C . TYR A 1 110 ? -2.125 46.438 7.355 1 83.81 110 TYR A C 1
ATOM 841 O O . TYR A 1 110 ? -2.631 47.5 6.973 1 83.81 110 TYR A O 1
ATOM 849 N N . PRO A 1 111 ? -0.871 46.188 7.445 1 83.44 111 PRO A N 1
ATOM 850 C CA . PRO A 1 111 ? 0.035 47.219 6.953 1 83.44 111 PRO A CA 1
ATOM 851 C C . PRO A 1 111 ? -0.057 47.406 5.441 1 83.44 111 PRO A C 1
ATOM 853 O O . PRO A 1 111 ? -0.519 46.531 4.727 1 83.44 111 PRO A O 1
ATOM 856 N N . GLN A 1 112 ? 0.352 48.531 5.02 1 79.88 112 GLN A N 1
ATOM 857 C CA . GLN A 1 112 ? 0.272 48.906 3.607 1 79.88 112 GLN A CA 1
ATOM 858 C C . GLN A 1 112 ? 1.192 48 2.762 1 79.88 112 GLN A C 1
ATOM 860 O O . GLN A 1 112 ? 0.836 47.625 1.648 1 79.88 112 GLN A O 1
ATOM 865 N N . SER A 1 113 ? 2.383 47.688 3.412 1 82.69 113 SER A N 1
ATOM 866 C CA . SER A 1 113 ? 3.332 46.844 2.705 1 82.69 113 SER A CA 1
ATOM 867 C C . SER A 1 113 ? 3.568 45.531 3.461 1 82.69 113 SER A C 1
ATOM 869 O O . SER A 1 113 ? 3.934 45.562 4.637 1 82.69 113 SER A O 1
ATOM 871 N N . PRO A 1 114 ? 3.324 44.5 2.684 1 85.94 114 PRO A N 1
ATOM 872 C CA . PRO A 1 114 ? 3.535 43.219 3.352 1 85.94 114 PRO A CA 1
ATOM 873 C C . PRO A 1 114 ? 4.996 42.969 3.736 1 85.94 114 PRO A C 1
ATOM 875 O O . PRO A 1 114 ? 5.902 43.312 2.975 1 85.94 114 PRO A O 1
ATOM 878 N N . LEU A 1 115 ? 5.168 42.531 4.941 1 90.44 115 LEU A N 1
ATOM 879 C CA . LEU A 1 115 ? 6.496 42.219 5.457 1 90.44 115 LEU A CA 1
ATOM 880 C C . LEU A 1 115 ? 6.805 40.719 5.254 1 90.44 115 LEU A C 1
ATOM 882 O O . LEU A 1 115 ? 5.93 39.875 5.422 1 90.44 115 LEU A O 1
ATOM 886 N N . ASP A 1 116 ? 7.977 40.469 4.762 1 92.19 116 ASP A N 1
ATOM 887 C CA . ASP A 1 116 ? 8.445 39.094 4.613 1 92.19 116 ASP A CA 1
ATOM 888 C C . ASP A 1 116 ? 9.945 39 4.891 1 92.19 116 ASP A C 1
ATOM 890 O O . ASP A 1 116 ? 10.641 40 4.957 1 92.19 116 ASP A O 1
ATOM 894 N N . CYS A 1 117 ? 10.344 37.75 5.215 1 95 117 CYS A N 1
ATOM 895 C CA . CYS A 1 117 ? 11.766 37.562 5.457 1 95 117 CYS A CA 1
ATOM 896 C C . CYS A 1 117 ? 12.203 36.156 5.043 1 95 117 CYS A C 1
ATOM 898 O O . CYS A 1 117 ? 11.367 35.25 4.848 1 95 117 CYS A O 1
ATOM 900 N N . GLU A 1 118 ? 13.5 36 4.867 1 95.75 118 GLU A N 1
ATOM 901 C CA . GLU A 1 118 ? 14.102 34.719 4.508 1 95.75 118 GLU A CA 1
ATOM 902 C C . GLU A 1 118 ? 15.141 34.312 5.535 1 95.75 118 GLU A C 1
ATOM 904 O O . GLU A 1 118 ? 15.953 35.125 5.98 1 95.75 118 GLU A O 1
ATOM 909 N N . VAL A 1 119 ? 14.984 33.062 5.992 1 95.44 119 VAL A N 1
ATOM 910 C CA . VAL A 1 119 ? 15.977 32.469 6.883 1 95.44 119 VAL A CA 1
ATOM 911 C C . VAL A 1 119 ? 16.906 31.547 6.09 1 95.44 119 VAL A C 1
ATOM 913 O O . VAL A 1 119 ? 16.453 30.562 5.492 1 95.44 119 VAL A O 1
ATOM 916 N N . THR A 1 120 ? 18.172 31.859 6.086 1 94.44 120 THR A N 1
ATOM 917 C CA . THR A 1 120 ? 19.094 31.109 5.23 1 94.44 120 THR A CA 1
ATOM 918 C C . THR A 1 120 ? 20.469 31.031 5.863 1 94.44 120 THR A C 1
ATOM 920 O O . THR A 1 120 ? 20.688 31.516 6.977 1 94.44 120 THR A O 1
ATOM 923 N N . ASP A 1 121 ? 21.328 30.281 5.289 1 91.19 121 ASP A N 1
ATOM 924 C CA . ASP A 1 121 ? 22.781 30.234 5.484 1 91.19 121 ASP A CA 1
ATOM 925 C C . ASP A 1 121 ? 23.125 29.906 6.93 1 91.19 121 ASP A C 1
ATOM 927 O O . ASP A 1 121 ? 23.75 30.703 7.625 1 91.19 121 ASP A O 1
ATOM 931 N N . PRO A 1 122 ? 22.797 28.656 7.32 1 91.81 122 PRO A N 1
ATOM 932 C CA . PRO A 1 122 ? 23.219 28.234 8.656 1 91.81 122 PRO A CA 1
ATOM 933 C C . PRO A 1 122 ? 24.734 28.141 8.781 1 91.81 122 PRO A C 1
ATOM 935 O O . PRO A 1 122 ? 25.391 27.547 7.922 1 91.81 122 PRO A O 1
ATOM 938 N N . LYS A 1 123 ? 25.328 28.828 9.75 1 90.69 123 LYS A N 1
ATOM 939 C CA . LYS A 1 123 ? 26.766 28.812 10 1 90.69 123 LYS A CA 1
ATOM 940 C C . LYS A 1 123 ? 27.078 28.422 11.445 1 90.69 123 LYS A C 1
ATOM 942 O O . LYS A 1 123 ? 26.359 28.828 12.367 1 90.69 123 LYS A O 1
ATOM 947 N N . LYS A 1 124 ? 28.109 27.625 11.531 1 87.69 124 LYS A N 1
ATOM 948 C CA . LYS A 1 124 ? 28.531 27.234 12.867 1 87.69 124 LYS A CA 1
ATOM 949 C C . LYS A 1 124 ? 29.344 28.344 13.539 1 87.69 124 LYS A C 1
ATOM 951 O O . LYS A 1 124 ? 30.281 28.875 12.945 1 87.69 124 LYS A O 1
ATOM 956 N N . GLY A 1 125 ? 28.859 28.781 14.578 1 84.62 125 GLY A N 1
ATOM 957 C CA . GLY A 1 125 ? 29.578 29.75 15.383 1 84.62 125 GLY A CA 1
ATOM 958 C C . GLY A 1 125 ? 30.094 29.188 16.688 1 84.62 125 GLY A C 1
ATOM 959 O O . GLY A 1 125 ? 29.766 28.062 17.062 1 84.62 125 GLY A O 1
ATOM 960 N N . SER A 1 126 ? 31.141 29.812 17.188 1 84.81 126 SER A N 1
ATOM 961 C CA . SER A 1 126 ? 31.719 29.359 18.453 1 84.81 126 SER A CA 1
ATOM 962 C C . SER A 1 126 ? 31.703 30.484 19.484 1 84.81 126 SER A C 1
ATOM 964 O O . SER A 1 126 ? 31.766 31.656 19.141 1 84.81 126 SER A O 1
ATOM 966 N N . LYS A 1 127 ? 31.328 30.094 20.625 1 78.44 127 LYS A N 1
ATOM 967 C CA . LYS A 1 127 ? 31.375 31.031 21.75 1 78.44 127 LYS A CA 1
ATOM 968 C C . LYS A 1 127 ? 32.219 30.484 22.891 1 78.44 127 LYS A C 1
ATOM 970 O O . LYS A 1 127 ? 32.5 29.281 22.938 1 78.44 127 LYS A O 1
ATOM 975 N N . MET A 1 128 ? 32.688 31.391 23.719 1 81.44 128 MET A N 1
ATOM 976 C CA . MET A 1 128 ? 33.531 31.031 24.875 1 81.44 128 MET A CA 1
ATOM 977 C C . MET A 1 128 ? 34.812 30.391 24.422 1 81.44 128 MET A C 1
ATOM 979 O O . MET A 1 128 ? 35.188 29.312 24.906 1 81.44 128 MET A O 1
ATOM 983 N N . TYR A 1 129 ? 35.375 31 23.594 1 81.62 129 TYR A N 1
ATOM 984 C CA . TYR A 1 129 ? 36.688 30.594 23.109 1 81.62 129 TYR A CA 1
ATOM 985 C C . TYR A 1 129 ? 36.656 29.188 22.547 1 81.62 129 TYR A C 1
ATOM 987 O O . TYR A 1 129 ? 37.531 28.359 22.844 1 81.62 129 TYR A O 1
ATOM 995 N N . GLY A 1 130 ? 35.5 28.906 21.906 1 77.06 130 GLY A N 1
ATOM 996 C CA . GLY A 1 130 ? 35.406 27.641 21.188 1 77.06 130 GLY A CA 1
ATOM 997 C C . GLY A 1 130 ? 34.812 26.516 22.031 1 77.06 130 GLY A C 1
ATOM 998 O O . GLY A 1 130 ? 34.625 25.406 21.547 1 77.06 130 GLY A O 1
ATOM 999 N N . LEU A 1 131 ? 34.5 26.781 23.297 1 78.75 131 LEU A N 1
ATOM 1000 C CA . LEU A 1 131 ? 33.969 25.75 24.172 1 78.75 131 LEU A CA 1
ATOM 1001 C C . LEU A 1 131 ? 32.531 25.375 23.797 1 78.75 131 LEU A C 1
ATOM 1003 O O . LEU A 1 131 ? 32.125 24.219 23.969 1 78.75 131 LEU A O 1
ATOM 1007 N N . LYS A 1 132 ? 31.781 26.328 23.281 1 82.44 132 LYS A N 1
ATOM 1008 C CA . LYS A 1 132 ? 30.406 26.047 22.875 1 82.44 132 LYS A CA 1
ATOM 1009 C C . LYS A 1 132 ? 30.172 26.438 21.406 1 82.44 132 LYS A C 1
ATOM 1011 O O . LYS A 1 132 ? 30.672 27.469 20.953 1 82.44 132 LYS A O 1
ATOM 1016 N N . SER A 1 133 ? 29.656 25.516 20.797 1 84.88 133 SER A N 1
ATOM 1017 C CA . SER A 1 133 ? 29.344 25.781 19.391 1 84.88 133 SER A CA 1
ATOM 1018 C C . SER A 1 133 ? 27.844 25.938 19.188 1 84.88 133 SER A C 1
ATOM 1020 O O . SER A 1 133 ? 27.047 25.406 19.969 1 84.88 133 SER A O 1
ATOM 1022 N N . TYR A 1 134 ? 27.5 26.859 18.344 1 86.31 134 TYR A N 1
ATOM 1023 C CA . TYR A 1 134 ? 26.094 27.047 18 1 86.31 134 TYR A CA 1
ATOM 1024 C C . TYR A 1 134 ? 25.922 27.312 16.5 1 86.31 134 TYR A C 1
ATOM 1026 O O . TYR A 1 134 ? 26.906 27.547 15.797 1 86.31 134 TYR A O 1
ATOM 1034 N N . ILE A 1 135 ? 24.688 27.172 16.078 1 89.19 135 ILE A N 1
ATOM 1035 C CA . ILE A 1 135 ? 24.375 27.453 14.688 1 89.19 135 ILE A CA 1
ATOM 1036 C C . ILE A 1 135 ? 23.688 28.812 14.578 1 89.19 135 ILE A C 1
ATOM 1038 O O . ILE A 1 135 ? 22.75 29.109 15.32 1 89.19 135 ILE A O 1
ATOM 1042 N N . GLU A 1 136 ? 24.25 29.594 13.742 1 92.31 136 GLU A N 1
ATOM 1043 C CA . GLU A 1 136 ? 23.641 30.891 13.469 1 92.31 136 GLU A CA 1
ATOM 1044 C C . GLU A 1 136 ? 22.953 30.906 12.102 1 92.31 136 GLU A C 1
ATOM 1046 O O . GLU A 1 136 ? 23.469 30.328 11.141 1 92.31 136 GLU A O 1
ATOM 1051 N N . TYR A 1 137 ? 21.812 31.578 12.109 1 94.19 137 TYR A N 1
ATOM 1052 C CA . TYR A 1 137 ? 21.047 31.719 10.867 1 94.19 137 TYR A CA 1
ATOM 1053 C C . TYR A 1 137 ? 21.031 33.188 10.422 1 94.19 137 TYR A C 1
ATOM 1055 O O . TYR A 1 137 ? 21 34.094 11.25 1 94.19 137 TYR A O 1
ATOM 1063 N N . GLN A 1 138 ? 20.984 33.281 9.172 1 95.75 138 GLN A N 1
ATOM 1064 C CA . GLN A 1 138 ? 20.844 34.625 8.602 1 95.75 138 GLN A CA 1
ATOM 1065 C C . GLN A 1 138 ? 19.391 34.906 8.273 1 95.75 138 GLN A C 1
ATOM 1067 O O . GLN A 1 138 ? 18.719 34.125 7.578 1 95.75 138 GLN A O 1
ATOM 1072 N N . VAL A 1 139 ? 18.891 36 8.836 1 96.81 139 VAL A N 1
ATOM 1073 C CA . VAL A 1 139 ? 17.531 36.438 8.562 1 96.81 139 VAL A CA 1
ATOM 1074 C C . VAL A 1 139 ? 17.562 37.719 7.699 1 96.81 139 VAL A C 1
ATOM 1076 O O . VAL A 1 139 ? 18.141 38.719 8.086 1 96.81 139 VAL A O 1
ATOM 1079 N N . ILE A 1 140 ? 16.891 37.656 6.52 1 96.5 140 ILE A N 1
ATOM 1080 C CA . ILE A 1 140 ? 16.922 38.75 5.566 1 96.5 140 ILE A CA 1
ATOM 1081 C C . ILE A 1 140 ? 15.5 39.25 5.332 1 96.5 140 ILE A C 1
ATOM 1083 O O . ILE A 1 140 ? 14.734 38.656 4.578 1 96.5 140 ILE A O 1
ATOM 1087 N N . PRO A 1 141 ? 15.195 40.375 5.902 1 94.81 141 PRO A N 1
ATOM 1088 C CA . PRO A 1 141 ? 13.875 40.969 5.637 1 94.81 141 PRO A CA 1
ATOM 1089 C C . PRO A 1 141 ? 13.766 41.562 4.242 1 94.81 141 PRO A C 1
ATOM 1091 O O . PRO A 1 141 ? 14.742 42.094 3.721 1 94.81 141 PRO A O 1
ATOM 1094 N N . THR A 1 142 ? 12.641 41.531 3.643 1 89.88 142 THR A N 1
ATOM 1095 C CA . THR A 1 142 ? 12.414 42.062 2.305 1 89.88 142 THR A CA 1
ATOM 1096 C C . THR A 1 142 ? 12.438 43.594 2.32 1 89.88 142 THR A C 1
ATOM 1098 O O . THR A 1 142 ? 12.758 44.219 1.311 1 89.88 142 THR A O 1
ATOM 1101 N N . SER A 1 143 ? 12.164 44.188 3.424 1 86.19 143 SER A N 1
ATOM 1102 C CA . SER A 1 143 ? 12.07 45.656 3.535 1 86.19 143 SER A CA 1
ATOM 1103 C C . SER A 1 143 ? 13.453 46.281 3.473 1 86.19 143 SER A C 1
ATOM 1105 O O . SER A 1 143 ? 13.648 47.281 2.748 1 86.19 143 SER A O 1
ATOM 1107 N N . THR A 1 144 ? 14.43 45.75 4.172 1 88.06 144 THR A N 1
ATOM 1108 C CA . THR A 1 144 ? 15.758 46.344 4.258 1 88.06 144 THR A CA 1
ATOM 1109 C C . THR A 1 144 ? 16.766 45.562 3.41 1 88.06 144 THR A C 1
ATOM 1111 O O . THR A 1 144 ? 17.797 46.094 3.018 1 88.06 144 THR A O 1
ATOM 1114 N N . GLN A 1 145 ? 16.594 44.344 3.168 1 90.38 145 GLN A N 1
ATOM 1115 C CA . GLN A 1 145 ? 17.484 43.438 2.434 1 90.38 145 GLN A CA 1
ATOM 1116 C C . GLN A 1 145 ? 18.844 43.312 3.121 1 90.38 145 GLN A C 1
ATOM 1118 O O . GLN A 1 145 ? 19.844 42.969 2.484 1 90.38 145 GLN A O 1
ATOM 1123 N N . ARG A 1 146 ? 18.906 43.781 4.312 1 92.94 146 ARG A N 1
ATOM 1124 C CA . ARG A 1 146 ? 20.109 43.625 5.117 1 92.94 146 ARG A CA 1
ATOM 1125 C C . ARG A 1 146 ? 20 42.438 6.055 1 92.94 146 ARG A C 1
ATOM 1127 O O . ARG A 1 146 ? 19.062 42.344 6.867 1 92.94 146 ARG A O 1
ATOM 1134 N N . PRO A 1 147 ? 20.984 41.562 5.965 1 94.44 147 PRO A N 1
ATOM 1135 C CA . PRO A 1 147 ? 20.891 40.375 6.785 1 94.44 147 PRO A CA 1
ATOM 1136 C C . PRO A 1 147 ? 21.234 40.625 8.25 1 94.44 147 PRO A C 1
ATOM 1138 O O . PRO A 1 147 ? 22.109 41.438 8.547 1 94.44 147 PRO A O 1
ATOM 1141 N N . VAL A 1 148 ? 20.516 39.969 9.086 1 95.44 148 VAL A N 1
ATOM 1142 C CA . VAL A 1 148 ? 20.812 39.938 10.516 1 95.44 148 VAL A CA 1
ATOM 1143 C C . VAL A 1 148 ? 21.047 38.469 10.961 1 95.44 148 VAL A C 1
ATOM 1145 O O . VAL A 1 148 ? 20.438 37.562 10.422 1 95.44 148 VAL A O 1
ATOM 1148 N N . ASN A 1 149 ? 21.938 38.312 11.914 1 94.31 149 ASN A N 1
ATOM 1149 C CA . ASN A 1 149 ? 22.297 36.969 12.375 1 94.31 149 ASN A CA 1
ATOM 1150 C C . ASN A 1 149 ? 21.672 36.656 13.727 1 94.31 149 ASN A C 1
ATOM 1152 O O . ASN A 1 149 ? 21.703 37.469 14.641 1 94.31 149 ASN A O 1
ATOM 1156 N N . HIS A 1 150 ? 21.031 35.5 13.742 1 95.31 150 HIS A N 1
ATOM 1157 C CA . HIS A 1 150 ? 20.422 35.062 14.992 1 95.31 150 HIS A CA 1
ATOM 1158 C C . HIS A 1 150 ? 20.703 33.562 15.227 1 95.31 150 HIS A C 1
ATOM 1160 O O . HIS A 1 150 ? 20.703 32.781 14.281 1 95.31 150 HIS A O 1
ATOM 1166 N N . ARG A 1 151 ? 21.031 33.219 16.375 1 91.19 151 ARG A N 1
ATOM 1167 C CA . ARG A 1 151 ? 21.062 31.828 16.781 1 91.19 151 ARG A CA 1
ATOM 1168 C C . ARG A 1 151 ? 19.703 31.359 17.297 1 91.19 151 ARG A C 1
ATOM 1170 O O . ARG A 1 151 ? 18.781 32.188 17.469 1 91.19 151 ARG A O 1
ATOM 1177 N N . TYR A 1 152 ? 19.484 30.125 17.594 1 91.12 152 TYR A N 1
ATOM 1178 C CA . TYR A 1 152 ? 18.172 29.594 17.969 1 91.12 152 TYR A CA 1
ATOM 1179 C C . TYR A 1 152 ? 17.688 30.219 19.281 1 91.12 152 TYR A C 1
ATOM 1181 O O . TYR A 1 152 ? 16.484 30.484 19.438 1 91.12 152 TYR A O 1
ATOM 1189 N N . LYS A 1 153 ? 18.562 30.438 20.172 1 92.06 153 LYS A N 1
ATOM 1190 C CA . LYS A 1 153 ? 18.188 31.016 21.453 1 92.06 153 LYS A CA 1
ATOM 1191 C C . LYS A 1 153 ? 17.531 32.375 21.281 1 92.06 153 LYS A C 1
ATOM 1193 O O . LYS A 1 153 ? 16.672 32.781 22.062 1 92.06 153 LYS A O 1
ATOM 1198 N N . HIS A 1 154 ? 17.938 33.125 20.25 1 95.25 154 HIS A N 1
ATOM 1199 C CA . HIS A 1 154 ? 17.328 34.406 19.969 1 95.25 154 HIS A CA 1
ATOM 1200 C C . HIS A 1 154 ? 15.883 34.25 19.484 1 95.25 154 HIS A C 1
ATOM 1202 O O . HIS A 1 154 ? 15.016 35.062 19.828 1 95.25 154 HIS A O 1
ATOM 1208 N N . PHE A 1 155 ? 15.695 33.25 18.719 1 95.56 155 PHE A N 1
ATOM 1209 C CA . PHE A 1 155 ? 14.328 32.969 18.297 1 95.56 155 PHE A CA 1
ATOM 1210 C C . PHE A 1 155 ? 13.461 32.594 19.5 1 95.56 155 PHE A C 1
ATOM 1212 O O . PHE A 1 155 ? 12.305 33.031 19.594 1 95.56 155 PHE A O 1
ATOM 1219 N N . ASP A 1 156 ? 14.047 31.828 20.312 1 94.25 156 ASP A N 1
ATOM 1220 C CA . ASP A 1 156 ? 13.352 31.469 21.547 1 94.25 156 ASP A CA 1
ATOM 1221 C C . ASP A 1 156 ? 13 32.688 22.375 1 94.25 156 ASP A C 1
ATOM 1223 O O . ASP A 1 156 ? 11.898 32.812 22.906 1 94.25 156 ASP A O 1
ATOM 1227 N N . TRP A 1 157 ? 13.953 33.531 22.453 1 96.19 157 TRP A N 1
ATOM 1228 C CA . TRP A 1 157 ? 13.734 34.781 23.156 1 96.19 157 TRP A CA 1
ATOM 1229 C C . TRP A 1 157 ? 12.609 35.594 22.516 1 96.19 157 TRP A C 1
ATOM 1231 O O . TRP A 1 157 ? 11.742 36.125 23.203 1 96.19 157 TRP A O 1
ATOM 1241 N N . LEU A 1 158 ? 12.641 35.688 21.234 1 96.81 158 LEU A N 1
ATOM 1242 C CA . LEU A 1 158 ? 11.609 36.406 20.516 1 96.81 158 LEU A CA 1
ATOM 1243 C C . LEU A 1 158 ? 10.234 35.812 20.766 1 96.81 158 LEU A C 1
ATOM 1245 O O . LEU A 1 158 ? 9.266 36.531 21.031 1 96.81 158 LEU A O 1
ATOM 1249 N N . TYR A 1 159 ? 10.195 34.531 20.719 1 95.62 159 TYR A N 1
ATOM 1250 C CA . TYR A 1 159 ? 8.945 33.812 20.969 1 95.62 159 TYR A CA 1
ATOM 1251 C C . TYR A 1 159 ? 8.391 34.156 22.344 1 95.62 159 TYR A C 1
ATOM 1253 O O . TYR A 1 159 ? 7.207 34.469 22.484 1 95.62 159 TYR A O 1
ATOM 1261 N N . GLU A 1 160 ? 9.211 34.156 23.312 1 94.75 160 GLU A N 1
ATOM 1262 C CA . GLU A 1 160 ? 8.797 34.438 24.672 1 94.75 160 GLU A CA 1
ATOM 1263 C C . GLU A 1 160 ? 8.297 35.875 24.812 1 94.75 160 GLU A C 1
ATOM 1265 O O . GLU A 1 160 ? 7.289 36.125 25.484 1 94.75 160 GLU A O 1
ATOM 1270 N N . ARG A 1 161 ? 8.969 36.781 24.172 1 95.06 161 ARG A N 1
ATOM 1271 C CA . ARG A 1 161 ? 8.562 38.188 24.234 1 95.06 161 ARG A CA 1
ATOM 1272 C C . ARG A 1 161 ? 7.223 38.406 23.547 1 95.06 161 ARG A C 1
ATOM 1274 O O . ARG A 1 161 ? 6.375 39.156 24.047 1 95.06 161 ARG A O 1
ATOM 1281 N N . LEU A 1 162 ? 7.09 37.75 22.422 1 94.94 162 LEU A N 1
ATOM 1282 C CA . LEU A 1 162 ? 5.836 37.875 21.688 1 94.94 162 LEU A CA 1
ATOM 1283 C C . LEU A 1 162 ? 4.684 37.25 22.469 1 94.94 162 LEU A C 1
ATOM 1285 O O . LEU A 1 162 ? 3.584 37.812 22.5 1 94.94 162 LEU A O 1
ATOM 1289 N N . LEU A 1 163 ? 4.977 36.156 23.078 1 93.31 163 LEU A N 1
ATOM 1290 C CA . LEU A 1 163 ? 3.951 35.469 23.859 1 93.31 163 LEU A CA 1
ATOM 1291 C C . LEU A 1 163 ? 3.531 36.281 25.062 1 93.31 163 LEU A C 1
ATOM 1293 O O . LEU A 1 163 ? 2.342 36.406 25.375 1 93.31 163 LEU A O 1
ATOM 1297 N N . GLU A 1 164 ? 4.473 36.844 25.703 1 92.25 164 GLU A N 1
ATOM 1298 C CA . GLU A 1 164 ? 4.195 37.656 26.891 1 92.25 164 GLU A CA 1
ATOM 1299 C C . GLU A 1 164 ? 3.385 38.906 26.531 1 92.25 164 GLU A C 1
ATOM 1301 O O . GLU A 1 164 ? 2.484 39.312 27.281 1 92.25 164 GLU A O 1
ATOM 1306 N N . LYS A 1 165 ? 3.646 39.469 25.453 1 91.12 165 LYS A N 1
ATOM 1307 C CA . LYS A 1 165 ? 3.004 40.719 25.062 1 91.12 165 LYS A CA 1
ATOM 1308 C C . LYS A 1 165 ? 1.646 40.469 24.422 1 91.12 165 LYS A C 1
ATOM 1310 O O . LYS A 1 165 ? 0.667 41.156 24.734 1 91.12 165 LYS A O 1
ATOM 1315 N N . PHE A 1 166 ? 1.631 39.469 23.516 1 91.94 166 PHE A N 1
ATOM 1316 C CA . PHE A 1 166 ? 0.455 39.344 22.656 1 91.94 166 PHE A CA 1
ATOM 1317 C C . PHE A 1 166 ? -0.285 38.062 22.938 1 91.94 166 PHE A C 1
ATOM 1319 O O . PHE A 1 166 ? -1.393 37.844 22.438 1 91.94 166 PHE A O 1
ATOM 1326 N N . GLY A 1 167 ? 0.173 37.125 23.672 1 89.44 167 GLY A N 1
ATOM 1327 C CA . GLY A 1 167 ? -0.321 35.781 23.844 1 89.44 167 GLY A CA 1
ATOM 1328 C C . GLY A 1 167 ? -1.768 35.719 24.297 1 89.44 167 GLY A C 1
ATOM 1329 O O . GLY A 1 167 ? -2.465 34.719 24.062 1 89.44 167 GLY A O 1
ATOM 1330 N N . SER A 1 168 ? -2.266 36.812 24.875 1 87.88 168 SER A N 1
ATOM 1331 C CA . SER A 1 168 ? -3.635 36.844 25.375 1 87.88 168 SER A CA 1
ATOM 1332 C C . SER A 1 168 ? -4.629 37.125 24.25 1 87.88 168 SER A C 1
ATOM 1334 O O . SER A 1 168 ? -5.797 36.75 24.344 1 87.88 168 SER A O 1
ATOM 1336 N N . ALA A 1 169 ? -4.195 37.75 23.172 1 89.38 169 ALA A N 1
ATOM 1337 C CA . ALA A 1 169 ? -5.117 38.188 22.141 1 89.38 169 ALA A CA 1
ATOM 1338 C C . ALA A 1 169 ? -4.797 37.531 20.797 1 89.38 169 ALA A C 1
ATOM 1340 O O . ALA A 1 169 ? -5.656 37.438 19.922 1 89.38 169 ALA A O 1
ATOM 1341 N N . ILE A 1 170 ? -3.598 37.188 20.641 1 92.44 170 ILE A N 1
ATOM 1342 C CA . ILE A 1 170 ? -3.121 36.719 19.359 1 92.44 170 ILE A CA 1
ATOM 1343 C C . ILE A 1 170 ? -2.574 35.281 19.516 1 92.44 170 ILE A C 1
ATOM 1345 O O . ILE A 1 170 ? -1.93 34.969 20.516 1 92.44 170 ILE A O 1
ATOM 1349 N N . ALA A 1 171 ? -2.883 34.5 18.516 1 92.31 171 ALA A N 1
ATOM 1350 C CA . ALA A 1 171 ? -2.363 33.125 18.516 1 92.31 171 ALA A CA 1
ATOM 1351 C C . ALA A 1 171 ? -0.92 33.094 18.031 1 92.31 171 ALA A C 1
ATOM 1353 O O . ALA A 1 171 ? -0.661 33.25 16.828 1 92.31 171 ALA A O 1
ATOM 1354 N N . ILE A 1 172 ? 0.001 32.875 18.938 1 94.19 172 ILE A N 1
ATOM 1355 C CA . ILE A 1 172 ? 1.415 32.719 18.594 1 94.19 172 ILE A CA 1
ATOM 1356 C C . ILE A 1 172 ? 1.849 31.281 18.766 1 94.19 172 ILE A C 1
ATOM 1358 O O . ILE A 1 172 ? 2.031 30.797 19.891 1 94.19 172 ILE A O 1
ATOM 1362 N N . PRO A 1 173 ? 2.07 30.656 17.656 1 92.5 173 PRO A N 1
ATOM 1363 C CA . PRO A 1 173 ? 2.43 29.234 17.75 1 92.5 173 PRO A CA 1
ATOM 1364 C C . PRO A 1 173 ? 3.836 29.031 18.312 1 92.5 173 PRO A C 1
ATOM 1366 O O . PRO A 1 173 ? 4.672 29.922 18.25 1 92.5 173 PRO A O 1
ATOM 1369 N N . GLY A 1 174 ? 4.098 27.891 18.781 1 90 174 GLY A N 1
ATOM 1370 C CA . GLY A 1 174 ? 5.402 27.547 19.328 1 90 174 GLY A CA 1
ATOM 1371 C C . GLY A 1 174 ? 6.465 27.375 18.266 1 90 174 GLY A C 1
ATOM 1372 O O . GLY A 1 174 ? 6.152 27.25 17.078 1 90 174 GLY A O 1
ATOM 1373 N N . LEU A 1 175 ? 7.598 27.469 18.766 1 89.56 175 LEU A N 1
ATOM 1374 C CA . LEU A 1 175 ? 8.742 27.25 17.891 1 89.56 175 LEU A CA 1
ATOM 1375 C C . LEU A 1 175 ? 8.992 25.766 17.672 1 89.56 175 LEU A C 1
ATOM 1377 O O . LEU A 1 175 ? 8.539 24.938 18.469 1 89.56 175 LEU A O 1
ATOM 1381 N N . PRO A 1 176 ? 9.625 25.516 16.469 1 80.38 176 PRO A N 1
ATOM 1382 C CA . PRO A 1 176 ? 10.031 24.125 16.281 1 80.38 176 PRO A CA 1
ATOM 1383 C C . PRO A 1 176 ? 10.945 23.609 17.391 1 80.38 176 PRO A C 1
ATOM 1385 O O . PRO A 1 176 ? 11.641 24.406 18.031 1 80.38 176 PRO A O 1
ATOM 1388 N N . ASP A 1 177 ? 10.852 22.25 17.703 1 70.56 177 ASP A N 1
ATOM 1389 C CA . ASP A 1 177 ? 11.477 21.641 18.859 1 70.56 177 ASP A CA 1
ATOM 1390 C C . ASP A 1 177 ? 13 21.797 18.812 1 70.56 177 ASP A C 1
ATOM 1392 O O . ASP A 1 177 ? 13.586 21.859 17.734 1 70.56 177 ASP A O 1
ATOM 1396 N N . LYS A 1 178 ? 13.414 21.984 20.047 1 66 178 LYS A N 1
ATOM 1397 C CA . LYS A 1 178 ? 14.852 22.016 20.297 1 66 178 LYS A CA 1
ATOM 1398 C C . LYS A 1 178 ? 15.43 20.609 20.359 1 66 178 LYS A C 1
ATOM 1400 O O . LYS A 1 178 ? 14.844 19.719 20.984 1 66 178 LYS A O 1
ATOM 1405 N N . GLN A 1 179 ? 15.945 20.062 19.25 1 63.94 179 GLN A N 1
ATOM 1406 C CA . GLN A 1 179 ? 16.562 18.75 19.359 1 63.94 179 GLN A CA 1
ATOM 1407 C C . GLN A 1 179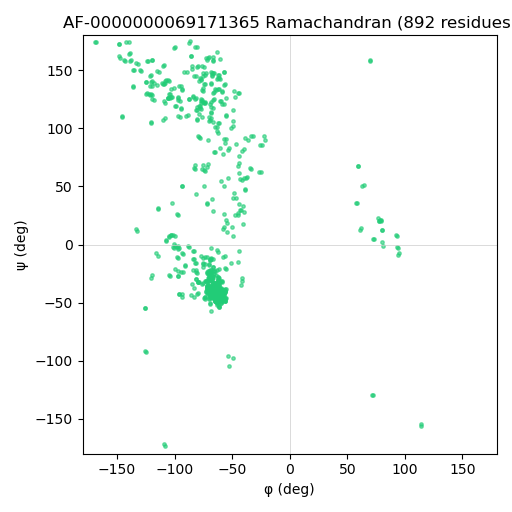 ? 17.953 18.844 19.984 1 63.94 179 GLN A C 1
ATOM 1409 O O . GLN A 1 179 ? 18.75 19.719 19.609 1 63.94 179 GLN A O 1
ATOM 1414 N N . VAL A 1 180 ? 18.094 18.094 21.141 1 57.84 180 VAL A N 1
ATOM 1415 C CA . VAL A 1 180 ? 19.344 18.141 21.891 1 57.84 180 VAL A CA 1
ATOM 1416 C C . VAL A 1 180 ? 20.391 17.25 21.219 1 57.84 180 VAL A C 1
ATOM 1418 O O . VAL A 1 180 ? 21.578 17.578 21.219 1 57.84 180 VAL A O 1
ATOM 1421 N N . THR A 1 181 ? 19.938 16.172 20.594 1 59.94 181 THR A N 1
ATOM 1422 C CA . THR A 1 181 ? 20.922 15.289 19.984 1 59.94 181 THR A CA 1
ATOM 1423 C C . THR A 1 181 ? 20.875 15.383 18.469 1 59.94 181 THR A C 1
ATOM 1425 O O . THR A 1 181 ? 19.797 15.531 17.891 1 59.94 181 THR A O 1
ATOM 1428 N N . GLY A 1 182 ? 22.125 15.391 17.891 1 62.31 182 GLY A N 1
ATOM 1429 C CA . GLY A 1 182 ? 22.25 15.398 16.438 1 62.31 182 GLY A CA 1
ATOM 1430 C C . GLY A 1 182 ? 21.984 16.75 15.82 1 62.31 182 GLY A C 1
ATOM 1431 O O . GLY A 1 182 ? 21.641 16.859 14.641 1 62.31 182 GLY A O 1
ATOM 1432 N N . ARG A 1 183 ? 22.156 17.766 16.625 1 66.06 183 ARG A N 1
ATOM 1433 C CA . ARG A 1 183 ? 21.781 19.125 16.25 1 66.06 183 ARG A CA 1
ATOM 1434 C C . ARG A 1 183 ? 22.688 19.656 15.133 1 66.06 183 ARG A C 1
ATOM 1436 O O . ARG A 1 183 ? 22.359 20.609 14.453 1 66.06 183 ARG A O 1
ATOM 1443 N N . PHE A 1 184 ? 23.75 18.875 14.953 1 69.31 184 PHE A N 1
ATOM 1444 C CA . PHE A 1 184 ? 24.672 19.391 13.938 1 69.31 184 PHE A CA 1
ATOM 1445 C C . PHE A 1 184 ? 24.594 18.562 12.664 1 69.31 184 PHE A C 1
ATOM 1447 O O . PHE A 1 184 ? 25.328 18.812 11.703 1 69.31 184 PHE A O 1
ATOM 1454 N N . GLU A 1 185 ? 23.719 17.656 12.719 1 77.25 185 GLU A N 1
ATOM 1455 C CA . GLU A 1 185 ? 23.516 16.922 11.477 1 77.25 185 GLU A CA 1
ATOM 1456 C C . GLU A 1 185 ? 22.875 17.797 10.406 1 77.25 185 GLU A C 1
ATOM 1458 O O . GLU A 1 185 ? 22.016 18.625 10.711 1 77.25 185 GLU A O 1
ATOM 1463 N N . GLU A 1 186 ? 23.344 17.656 9.242 1 79.88 186 GLU A N 1
ATOM 1464 C CA . GLU A 1 186 ? 22.938 18.516 8.141 1 79.88 186 GLU A CA 1
ATOM 1465 C C . GLU A 1 186 ? 21.422 18.453 7.934 1 79.88 186 GLU A C 1
ATOM 1467 O O . GLU A 1 186 ? 20.781 19.469 7.691 1 79.88 186 GLU A O 1
ATOM 1472 N N . GLN A 1 187 ? 20.906 17.281 8.078 1 78.44 187 GLN A N 1
ATOM 1473 C CA . GLN A 1 187 ? 19.484 17.109 7.859 1 78.44 187 GLN A CA 1
ATOM 1474 C C . GLN A 1 187 ? 18.672 17.797 8.953 1 78.44 187 GLN A C 1
ATOM 1476 O O . GLN A 1 187 ? 17.609 18.359 8.68 1 78.44 187 GLN A O 1
ATOM 1481 N N . PHE A 1 188 ? 19.234 17.828 10.023 1 80.38 188 PHE A N 1
ATOM 1482 C CA . PHE A 1 188 ? 18.562 18.484 11.141 1 80.38 188 PHE A CA 1
ATOM 1483 C C . PHE A 1 188 ? 18.578 20 10.977 1 80.38 188 PHE A C 1
ATOM 1485 O O . PHE A 1 188 ? 17.562 20.672 11.172 1 80.38 188 PHE A O 1
ATOM 1492 N N . ILE A 1 189 ? 19.734 20.484 10.648 1 85.69 189 ILE A N 1
ATOM 1493 C CA . ILE A 1 189 ? 19.906 21.922 10.508 1 85.69 189 ILE A CA 1
ATOM 1494 C C . ILE A 1 189 ? 18.984 22.453 9.414 1 85.69 189 ILE A C 1
ATOM 1496 O O . ILE A 1 189 ? 18.328 23.484 9.594 1 85.69 189 ILE A O 1
ATOM 1500 N N . ARG A 1 190 ? 18.922 21.688 8.367 1 85.31 190 ARG A N 1
ATOM 1501 C CA . ARG A 1 190 ? 18.062 22.109 7.262 1 85.31 190 ARG A CA 1
ATOM 1502 C C . ARG A 1 190 ? 16.594 22.047 7.656 1 85.31 190 ARG A C 1
ATOM 1504 O O . ARG A 1 190 ? 15.82 22.938 7.297 1 85.31 190 ARG A O 1
ATOM 1511 N N . GLY A 1 191 ? 16.25 21.047 8.383 1 83.38 191 GLY A N 1
ATOM 1512 C CA . GLY A 1 191 ? 14.875 20.906 8.867 1 83.38 191 GLY A CA 1
ATOM 1513 C C . GLY A 1 191 ? 14.461 22.031 9.805 1 83.38 191 GLY A C 1
ATOM 1514 O O . GLY A 1 191 ? 13.352 22.562 9.688 1 83.38 191 GLY A O 1
ATOM 1515 N N . ARG A 1 192 ? 15.352 22.328 10.641 1 87 192 ARG A N 1
ATOM 1516 C CA . ARG A 1 192 ? 15.078 23.422 11.57 1 87 192 ARG A CA 1
ATOM 1517 C C . ARG A 1 192 ? 14.969 24.75 10.828 1 87 192 ARG A C 1
ATOM 1519 O O . ARG A 1 192 ? 14.078 25.547 11.125 1 87 192 ARG A O 1
ATOM 1526 N N . MET A 1 193 ? 15.867 24.969 9.914 1 90.62 193 MET A N 1
ATOM 1527 C CA . MET A 1 193 ? 15.844 26.203 9.117 1 90.62 193 MET A CA 1
ATOM 1528 C C . MET A 1 193 ? 14.508 26.359 8.414 1 90.62 193 MET A C 1
ATOM 1530 O O . MET A 1 193 ? 13.93 27.453 8.406 1 90.62 193 MET A O 1
ATOM 1534 N N . GLU A 1 194 ? 13.984 25.281 7.902 1 87.25 194 GLU A N 1
ATOM 1535 C CA . GLU A 1 194 ? 12.711 25.312 7.191 1 87.25 194 GLU A CA 1
ATOM 1536 C C . GLU A 1 194 ? 11.562 25.641 8.141 1 87.25 194 GLU A C 1
ATOM 1538 O O . GLU A 1 194 ? 10.656 26.391 7.781 1 87.25 194 GLU A O 1
ATOM 1543 N N . ARG A 1 195 ? 11.617 25.078 9.25 1 87.94 195 ARG A N 1
ATOM 1544 C CA . ARG A 1 195 ? 10.562 25.328 10.227 1 87.94 195 ARG A CA 1
ATOM 1545 C C . ARG A 1 195 ? 10.625 26.75 10.766 1 87.94 195 ARG A C 1
ATOM 1547 O O . ARG A 1 195 ? 9.594 27.375 10.992 1 87.94 195 ARG A O 1
ATOM 1554 N N . LEU A 1 196 ? 11.859 27.219 10.953 1 92.62 196 LEU A N 1
ATOM 1555 C CA . LEU A 1 196 ? 12.023 28.609 11.375 1 92.62 196 LEU A CA 1
ATOM 1556 C C . LEU A 1 196 ? 11.523 29.562 10.305 1 92.62 196 LEU A C 1
ATOM 1558 O O . LEU A 1 196 ? 10.898 30.594 10.617 1 92.62 196 LEU A O 1
ATOM 1562 N N . GLN A 1 197 ? 11.836 29.172 9.07 1 93.38 197 GLN A N 1
ATOM 1563 C CA . GLN A 1 197 ? 11.328 29.969 7.953 1 93.38 197 GLN A CA 1
ATOM 1564 C C . GLN A 1 197 ? 9.805 30.031 7.973 1 93.38 197 GLN A C 1
ATOM 1566 O O . GLN A 1 197 ? 9.219 31.094 7.773 1 93.38 197 GLN A O 1
ATOM 1571 N N . GLY A 1 198 ? 9.188 28.891 8.219 1 91 198 GLY A N 1
ATOM 1572 C CA . GLY A 1 198 ? 7.734 28.844 8.305 1 91 198 GLY A CA 1
ATOM 1573 C C . GLY A 1 198 ? 7.184 29.688 9.438 1 91 198 GLY A C 1
ATOM 1574 O O . GLY A 1 198 ? 6.195 30.406 9.266 1 91 198 GLY A O 1
ATOM 1575 N N . TRP A 1 199 ? 7.812 29.625 10.516 1 93.94 199 TRP A N 1
ATOM 1576 C CA . TRP A 1 199 ? 7.379 30.391 11.68 1 93.94 199 TRP A CA 1
ATOM 1577 C C . TRP A 1 199 ? 7.523 31.891 11.43 1 93.94 199 TRP A C 1
ATOM 1579 O O . TRP A 1 199 ? 6.605 32.656 11.711 1 93.94 199 TRP A O 1
ATOM 1589 N N . MET A 1 200 ? 8.656 32.281 10.898 1 95.06 200 MET A N 1
ATOM 1590 C CA . MET A 1 200 ? 8.914 33.688 10.625 1 95.06 200 MET A CA 1
ATOM 1591 C C . MET A 1 200 ? 7.926 34.25 9.602 1 95.06 200 MET A C 1
ATOM 1593 O O . MET A 1 200 ? 7.469 35.375 9.727 1 95.06 200 MET A O 1
ATOM 1597 N N . ARG A 1 201 ? 7.625 33.438 8.656 1 92.44 201 ARG A N 1
ATOM 1598 C CA . ARG A 1 201 ? 6.652 33.875 7.648 1 92.44 201 ARG A CA 1
ATOM 1599 C C . ARG A 1 201 ? 5.293 34.156 8.281 1 92.44 201 ARG A C 1
ATOM 1601 O O . ARG A 1 201 ? 4.633 35.125 7.941 1 92.44 201 ARG A O 1
ATOM 1608 N N . ARG A 1 202 ? 4.934 33.312 9.18 1 92.75 202 ARG A N 1
ATOM 1609 C CA . ARG A 1 202 ? 3.652 33.469 9.867 1 92.75 202 ARG A CA 1
ATOM 1610 C C . ARG A 1 202 ? 3.645 34.719 10.719 1 92.75 202 ARG A C 1
ATOM 1612 O O . ARG A 1 202 ? 2.65 35.469 10.758 1 92.75 202 ARG A O 1
ATOM 1619 N N . MET A 1 203 ? 4.719 35 11.383 1 94.62 203 MET A N 1
ATOM 1620 C CA . MET A 1 203 ? 4.82 36.188 12.211 1 94.62 203 MET A CA 1
ATOM 1621 C C . MET A 1 203 ? 4.816 37.469 11.344 1 94.62 203 MET A C 1
ATOM 1623 O O . MET A 1 203 ? 4.207 38.469 11.711 1 94.62 203 MET A O 1
ATOM 1627 N N . CYS A 1 204 ? 5.414 37.344 10.195 1 94.62 204 CYS A N 1
ATOM 1628 C CA . CYS A 1 204 ? 5.465 38.5 9.289 1 94.62 204 CYS A CA 1
ATOM 1629 C C . CYS A 1 204 ? 4.082 38.812 8.727 1 94.62 204 CYS A C 1
ATOM 1631 O O . CYS A 1 204 ? 3.756 39.969 8.492 1 94.62 204 CYS A O 1
ATOM 1633 N N . ARG A 1 205 ? 3.279 37.844 8.609 1 92.06 205 ARG A N 1
ATOM 1634 C CA . ARG A 1 205 ? 1.973 38 7.977 1 92.06 205 ARG A CA 1
ATOM 1635 C C . ARG A 1 205 ? 0.958 38.594 8.953 1 92.06 205 ARG A C 1
ATOM 1637 O O . ARG A 1 205 ? -0.081 39.094 8.547 1 92.06 205 ARG A O 1
ATOM 1644 N N . HIS A 1 206 ? 1.224 38.406 10.172 1 94.38 206 HIS A N 1
ATOM 1645 C CA . HIS A 1 206 ? 0.27 38.906 11.148 1 94.38 206 HIS A CA 1
ATOM 1646 C C . HIS A 1 206 ? 0.38 40.406 11.297 1 94.38 206 HIS A C 1
ATOM 1648 O O . HIS A 1 206 ? 1.443 40.938 11.641 1 94.38 206 HIS A O 1
ATOM 1654 N N . PRO A 1 207 ? -0.692 41.125 11.117 1 91.94 207 PRO A N 1
ATOM 1655 C CA . PRO A 1 207 ? -0.665 42.562 11.062 1 91.94 207 PRO A CA 1
ATOM 1656 C C . PRO A 1 207 ? -0.231 43.219 12.383 1 91.94 207 PRO A C 1
ATOM 1658 O O . PRO A 1 207 ? 0.397 44.281 12.383 1 91.94 207 PRO A O 1
ATOM 1661 N N . VAL A 1 208 ? -0.562 42.625 13.523 1 92 208 VAL A N 1
ATOM 1662 C CA . VAL A 1 208 ? -0.235 43.188 14.828 1 92 208 VAL A CA 1
ATOM 1663 C C . VAL A 1 208 ? 1.218 42.875 15.172 1 92 208 VAL A C 1
ATOM 1665 O O . VAL A 1 208 ? 1.966 43.781 15.594 1 92 208 VAL A O 1
ATOM 1668 N N . VAL A 1 209 ? 1.616 41.688 14.906 1 93.06 209 VAL A N 1
ATOM 1669 C CA . VAL A 1 209 ? 2.953 41.25 15.281 1 93.06 209 VAL A CA 1
ATOM 1670 C C . VAL A 1 209 ? 3.994 41.938 14.398 1 93.06 209 VAL A C 1
ATOM 1672 O O . VAL A 1 209 ? 5.027 42.406 14.891 1 93.06 209 VAL A O 1
ATOM 1675 N N . CYS A 1 210 ? 3.729 42.062 13.141 1 92.5 210 CYS A N 1
ATOM 1676 C CA . CYS A 1 210 ? 4.707 42.625 12.203 1 92.5 210 CYS A CA 1
ATOM 1677 C C . CYS A 1 210 ? 4.98 44.094 12.484 1 92.5 210 CYS A C 1
ATOM 1679 O O . CYS A 1 210 ? 6.02 44.625 12.086 1 92.5 210 CYS A O 1
ATOM 1681 N N . GLN A 1 211 ? 4.066 44.719 13.203 1 89.5 211 GLN A N 1
ATOM 1682 C CA . GLN A 1 211 ? 4.215 46.125 13.477 1 89.5 211 GLN A CA 1
ATOM 1683 C C . GLN A 1 211 ? 4.766 46.375 14.883 1 89.5 211 GLN A C 1
ATOM 1685 O O . GLN A 1 211 ? 4.992 47.531 15.281 1 89.5 211 GLN A O 1
ATOM 1690 N N . SER A 1 212 ? 5 45.344 15.555 1 91.31 212 SER A N 1
ATOM 1691 C CA . SER A 1 212 ? 5.504 45.5 16.922 1 91.31 212 SER A CA 1
ATOM 1692 C C . SER A 1 212 ? 6.98 45.875 16.922 1 91.31 212 SER A C 1
ATOM 1694 O O . SER A 1 212 ? 7.73 45.5 16.016 1 91.31 212 SER A O 1
ATOM 1696 N N . HIS A 1 213 ? 7.363 46.531 17.953 1 91.62 213 HIS A N 1
ATOM 1697 C CA . HIS A 1 213 ? 8.727 47.031 18.078 1 91.62 213 HIS A CA 1
ATOM 1698 C C . HIS A 1 213 ? 9.711 45.875 18.281 1 91.62 213 HIS A C 1
ATOM 1700 O O . HIS A 1 213 ? 10.812 45.906 17.719 1 91.62 213 HIS A O 1
ATOM 1706 N N . VAL A 1 214 ? 9.312 44.969 19.016 1 94.31 214 VAL A N 1
ATOM 1707 C CA . VAL A 1 214 ? 10.203 43.844 19.312 1 94.31 214 VAL A CA 1
ATOM 1708 C C . VAL A 1 214 ? 10.508 43.062 18.047 1 94.31 214 VAL A C 1
ATOM 1710 O O . VAL A 1 214 ? 11.648 42.656 17.828 1 94.31 214 VAL A O 1
ATOM 1713 N N . PHE A 1 215 ? 9.555 42.844 17.219 1 95.44 215 PHE A N 1
ATOM 1714 C CA . PHE A 1 215 ? 9.727 42.094 15.984 1 95.44 215 PHE A CA 1
ATOM 1715 C C . PHE A 1 215 ? 10.57 42.875 14.992 1 95.44 215 PHE A C 1
ATOM 1717 O O . PHE A 1 215 ? 11.43 42.312 14.305 1 95.44 215 PHE A O 1
ATOM 1724 N N . THR A 1 216 ? 10.344 44.156 14.922 1 92.88 216 THR A N 1
ATOM 1725 C CA . THR A 1 216 ? 11.133 45 14.047 1 92.88 216 THR A CA 1
ATOM 1726 C C . THR A 1 216 ? 12.594 45.031 14.477 1 92.88 216 THR A C 1
ATOM 1728 O O . THR A 1 216 ? 13.492 45.031 13.625 1 92.88 216 THR A O 1
ATOM 1731 N N . LEU A 1 217 ? 12.773 45.062 15.766 1 94.69 217 LEU A N 1
ATOM 1732 C CA . LEU A 1 217 ? 14.133 45 16.297 1 94.69 217 LEU A CA 1
ATOM 1733 C C . LEU A 1 217 ? 14.82 43.719 15.852 1 94.69 217 LEU A C 1
ATOM 1735 O O . LEU A 1 217 ? 15.977 43.75 15.422 1 94.69 217 LEU A O 1
ATOM 1739 N N . PHE A 1 218 ? 14.109 42.656 15.953 1 96.88 218 PHE A N 1
ATOM 1740 C CA . PHE A 1 218 ? 14.648 41.344 15.625 1 96.88 218 PHE A CA 1
ATOM 1741 C C . PHE A 1 218 ? 15.039 41.281 14.156 1 96.88 218 PHE A C 1
ATOM 1743 O O . PHE A 1 218 ? 16.016 40.594 13.805 1 96.88 218 PHE A O 1
ATOM 1750 N N . LEU A 1 219 ? 14.367 42 13.273 1 95.38 219 LEU A N 1
ATOM 1751 C CA . LEU A 1 219 ? 14.57 41.906 11.828 1 95.38 219 LEU A CA 1
ATOM 1752 C C . LEU A 1 219 ? 15.586 42.938 11.352 1 95.38 219 LEU A C 1
ATOM 1754 O O . LEU A 1 219 ? 16.219 42.75 10.305 1 95.38 219 LEU A O 1
ATOM 1758 N N . THR A 1 220 ? 15.758 44.031 12.117 1 93.56 220 THR A N 1
ATOM 1759 C CA . THR A 1 220 ? 16.422 45.156 11.453 1 93.56 220 THR A CA 1
ATOM 1760 C C . THR A 1 220 ? 17.531 45.719 12.328 1 93.56 220 THR A C 1
ATOM 1762 O O . THR A 1 220 ? 18.094 46.781 12.016 1 93.56 220 THR A O 1
ATOM 1765 N N . TYR A 1 221 ? 17.922 45.062 13.375 1 92.75 221 TYR A N 1
ATOM 1766 C CA . TYR A 1 221 ? 18.938 45.688 14.195 1 92.75 221 TYR A CA 1
ATOM 1767 C C . TYR A 1 221 ? 20.234 45.906 13.406 1 92.75 221 TYR A C 1
ATOM 1769 O O . TYR A 1 221 ? 20.562 45.094 12.531 1 92.75 221 TYR A O 1
ATOM 1777 N N . GLN A 1 222 ? 20.969 46.938 13.648 1 90.62 222 GLN A N 1
ATOM 1778 C CA . GLN A 1 222 ? 22.125 47.312 12.852 1 90.62 222 GLN A CA 1
ATOM 1779 C C . GLN A 1 222 ? 23.422 46.781 13.469 1 90.62 222 GLN A C 1
ATOM 1781 O O . GLN A 1 222 ? 24.328 46.344 12.742 1 90.62 222 GLN A O 1
ATOM 1786 N N . ASP A 1 223 ? 23.547 46.875 14.727 1 91.81 223 ASP A N 1
ATOM 1787 C CA . ASP A 1 223 ? 24.75 46.406 15.391 1 91.81 223 ASP A CA 1
ATOM 1788 C C . ASP A 1 223 ? 24.406 45.75 16.719 1 91.81 223 ASP A C 1
ATOM 1790 O O . ASP A 1 223 ? 23.266 45.781 17.172 1 91.81 223 ASP A O 1
ATOM 1794 N N . GLN A 1 224 ? 25.422 45.188 17.328 1 91.31 224 GLN A N 1
ATOM 1795 C CA . GLN A 1 224 ? 25.234 44.438 18.547 1 91.31 224 GLN A CA 1
ATOM 1796 C C . GLN A 1 224 ? 24.828 45.312 19.719 1 91.31 224 GLN A C 1
ATOM 1798 O O . GLN A 1 224 ? 24.109 44.875 20.609 1 91.31 224 GLN A O 1
ATOM 1803 N N . LYS A 1 225 ? 25.219 46.5 19.625 1 93.19 225 LYS A N 1
ATOM 1804 C CA . LYS A 1 225 ? 24.828 47.438 20.688 1 93.19 225 LYS A CA 1
ATOM 1805 C C . LYS A 1 225 ? 23.328 47.719 20.641 1 93.19 225 LYS A C 1
ATOM 1807 O O . LYS A 1 225 ? 22.656 47.719 21.672 1 93.19 225 LYS A O 1
ATOM 1812 N N . GLU A 1 226 ? 22.844 47.938 19.484 1 93.69 226 GLU A N 1
ATOM 1813 C CA . GLU A 1 226 ? 21.422 48.188 19.297 1 93.69 226 GLU A CA 1
ATOM 1814 C C . GLU A 1 226 ? 20.594 46.969 19.703 1 93.69 226 GLU A C 1
ATOM 1816 O O . GLU A 1 226 ? 19.531 47.094 20.312 1 93.69 226 GLU A O 1
ATOM 1821 N N . TRP A 1 227 ? 21.078 45.844 19.359 1 94.5 227 TRP A N 1
ATOM 1822 C CA . TRP A 1 227 ? 20.406 44.594 19.703 1 94.5 227 TRP A CA 1
ATOM 1823 C C . TRP A 1 227 ? 20.297 44.438 21.219 1 94.5 227 TRP A C 1
ATOM 1825 O O . TRP A 1 227 ? 19.219 44.188 21.734 1 94.5 227 TRP A O 1
ATOM 1835 N N . LYS A 1 228 ? 21.391 44.656 21.906 1 94.44 228 LYS A N 1
ATOM 1836 C CA . LYS A 1 228 ? 21.406 44.469 23.359 1 94.44 228 LYS A CA 1
ATOM 1837 C C . LYS A 1 228 ? 20.516 45.5 24.047 1 94.44 228 LYS A C 1
ATOM 1839 O O . LYS A 1 228 ? 19.781 45.156 24.969 1 94.44 228 LYS A O 1
ATOM 1844 N N . LEU A 1 229 ? 20.547 46.719 23.516 1 93.69 229 LEU A N 1
ATOM 1845 C CA . LEU A 1 229 ? 19.703 47.75 24.078 1 93.69 229 LEU A CA 1
ATOM 1846 C C . LEU A 1 229 ? 18.234 47.469 23.797 1 93.69 229 LEU A C 1
ATOM 1848 O O . LEU A 1 229 ? 17.391 47.656 24.672 1 93.69 229 LEU A O 1
ATOM 1852 N N . GLY A 1 230 ? 18.016 47.094 22.656 1 93 230 GLY A N 1
ATOM 1853 C CA . GLY A 1 230 ? 16.641 46.781 22.297 1 93 230 GLY A CA 1
ATOM 1854 C C . GLY A 1 230 ? 16.078 45.594 23.062 1 93 230 GLY A C 1
ATOM 1855 O O . GLY A 1 230 ? 14.898 45.594 23.422 1 93 230 GLY A O 1
ATOM 1856 N N . LYS A 1 231 ? 16.875 44.656 23.25 1 94.25 231 LYS A N 1
ATOM 1857 C CA . LYS A 1 231 ? 16.453 43.5 24.031 1 94.25 231 LYS A CA 1
ATOM 1858 C C . LYS A 1 231 ? 16.062 43.875 25.453 1 94.25 231 LYS A C 1
ATOM 1860 O O . LYS A 1 231 ? 15.016 43.438 25.953 1 94.25 231 LYS A O 1
ATOM 1865 N N . ARG A 1 232 ? 16.859 44.719 26.047 1 93.56 232 ARG A N 1
ATOM 1866 C CA . ARG A 1 232 ? 16.578 45.188 27.406 1 93.56 232 ARG A CA 1
ATOM 1867 C C . ARG A 1 232 ? 15.289 46 27.469 1 93.56 232 ARG A C 1
ATOM 1869 O O . ARG A 1 232 ? 14.508 45.844 28.406 1 93.56 232 ARG A O 1
ATOM 1876 N N . ARG A 1 233 ? 15.078 46.781 26.484 1 92.25 233 ARG A N 1
ATOM 1877 C CA . ARG A 1 233 ? 13.859 47.562 26.406 1 92.25 233 ARG A CA 1
ATOM 1878 C C . ARG A 1 233 ? 12.625 46.688 26.25 1 92.25 233 ARG A C 1
ATOM 1880 O O . ARG A 1 233 ? 11.586 46.938 26.859 1 92.25 233 ARG A O 1
ATOM 1887 N N . ALA A 1 234 ? 12.82 45.719 25.453 1 92.62 234 ALA A N 1
ATOM 1888 C CA . ALA A 1 234 ? 11.703 44.812 25.203 1 92.62 234 ALA A CA 1
ATOM 1889 C C . ALA A 1 234 ? 11.359 44.031 26.469 1 92.62 234 ALA A C 1
ATOM 1891 O O . ALA A 1 234 ? 10.195 43.688 26.703 1 92.62 234 ALA A O 1
ATOM 1892 N N . GLU A 1 235 ? 12.336 43.688 27.234 1 93.12 235 GLU A N 1
ATOM 1893 C CA . GLU A 1 235 ? 12.141 42.906 28.453 1 93.12 235 GLU A CA 1
ATOM 1894 C C . GLU A 1 235 ? 11.516 43.75 29.562 1 93.12 235 GLU A C 1
ATOM 1896 O O . GLU A 1 235 ? 10.953 43.188 30.516 1 93.12 235 GLU A O 1
ATOM 1901 N N . ARG A 1 236 ? 11.57 45.094 29.391 1 90.94 236 ARG A N 1
ATOM 1902 C CA . ARG A 1 236 ? 11.023 46 30.406 1 90.94 236 ARG A CA 1
ATOM 1903 C C . ARG A 1 236 ? 9.672 46.562 29.953 1 90.94 236 ARG A C 1
ATOM 1905 O O . ARG A 1 236 ? 9.133 47.469 30.594 1 90.94 236 ARG A O 1
ATOM 1912 N N . ASP A 1 237 ? 9.172 46.062 28.906 1 87 237 ASP A N 1
ATOM 1913 C CA . ASP A 1 237 ? 7.875 46.5 28.406 1 87 237 ASP A CA 1
ATOM 1914 C C . ASP A 1 237 ? 6.785 46.281 29.453 1 87 237 ASP A C 1
ATOM 1916 O O . ASP A 1 237 ? 6.66 45.156 29.984 1 87 237 ASP A O 1
ATOM 1920 N N . VAL A 1 238 ? 5.98 47.219 29.703 1 82.81 238 VAL A N 1
ATOM 1921 C CA . VAL A 1 238 ? 4.961 47.125 30.734 1 82.81 238 VAL A CA 1
ATOM 1922 C C . VAL A 1 238 ? 3.617 46.781 30.109 1 82.81 238 VAL A C 1
ATOM 1924 O O . VAL A 1 238 ? 2.732 46.25 30.797 1 82.81 238 VAL A O 1
ATOM 1927 N N . ALA A 1 239 ? 3.475 47.031 28.875 1 83.62 239 ALA A N 1
ATOM 1928 C CA . ALA A 1 239 ? 2.221 46.719 28.203 1 83.62 239 ALA A CA 1
ATOM 1929 C C . ALA A 1 239 ? 2.168 45.25 27.766 1 83.62 239 ALA A C 1
ATOM 1931 O O . ALA A 1 239 ? 2.197 44.969 26.562 1 83.62 239 ALA A O 1
ATOM 1932 N N . VAL A 1 240 ? 2.158 44.406 28.766 1 85.88 240 VAL A N 1
ATOM 1933 C CA . VAL A 1 240 ? 2.209 42.969 28.484 1 85.88 240 VAL A CA 1
ATOM 1934 C C . VAL A 1 240 ? 0.959 42.281 29.047 1 85.88 240 VAL A C 1
ATOM 1936 O O . VAL A 1 240 ? 0.227 42.875 29.844 1 85.88 240 VAL A O 1
ATOM 1939 N N . GLY A 1 241 ? 0.676 41.094 28.469 1 82.62 241 GLY A N 1
ATOM 1940 C CA . GLY A 1 241 ? -0.449 40.312 28.953 1 82.62 241 GLY A CA 1
ATOM 1941 C C . GLY A 1 241 ? -1.795 40.906 28.578 1 82.62 241 GLY A C 1
ATOM 1942 O O . GLY A 1 241 ? -1.999 41.344 27.438 1 82.62 241 GLY A O 1
ATOM 1943 N N . GLN A 1 242 ? -2.631 41.031 29.562 1 81.56 242 GLN A N 1
ATOM 1944 C CA . GLN A 1 242 ? -4.004 41.469 29.312 1 81.56 242 GLN A CA 1
ATOM 1945 C C . GLN A 1 242 ? -4.078 42.969 29.062 1 81.56 242 GLN A C 1
ATOM 1947 O O . GLN A 1 242 ? -5.082 43.469 28.562 1 81.56 242 GLN A O 1
ATOM 1952 N N . MET A 1 243 ? -2.984 43.656 29.297 1 83.12 243 MET A N 1
ATOM 1953 C CA . MET A 1 243 ? -2.928 45.094 29.094 1 83.12 243 MET A CA 1
ATOM 1954 C C . MET A 1 243 ? -2.994 45.438 27.609 1 83.12 243 MET A C 1
ATOM 1956 O O . MET A 1 243 ? -3.27 46.594 27.25 1 83.12 243 MET A O 1
ATOM 1960 N N . ILE A 1 244 ? -2.826 44.469 26.844 1 84.06 244 ILE A N 1
ATOM 1961 C CA . ILE A 1 244 ? -2.811 44.688 25.406 1 84.06 244 ILE A CA 1
ATOM 1962 C C . ILE A 1 244 ? -4.195 45.125 24.938 1 84.06 244 ILE A C 1
ATOM 1964 O O . ILE A 1 244 ? -4.32 45.875 23.953 1 84.06 244 ILE A O 1
ATOM 1968 N N . PHE A 1 245 ? -5.176 44.688 25.656 1 83.06 245 PHE A N 1
ATOM 1969 C CA . PHE A 1 245 ? -6.543 45 25.25 1 83.06 245 PHE A CA 1
ATOM 1970 C C . PHE A 1 245 ? -6.824 46.5 25.406 1 83.06 245 PHE A C 1
ATOM 1972 O O . PHE A 1 245 ? -7.727 47.031 24.75 1 83.06 245 PHE A O 1
ATOM 1979 N N . SER A 1 246 ? -6.035 47.094 26.297 1 79 246 SER A N 1
ATOM 1980 C CA . SER A 1 246 ? -6.191 48.531 26.453 1 79 246 SER A CA 1
ATOM 1981 C C . SER A 1 246 ? -5.664 49.281 25.219 1 79 246 SER A C 1
ATOM 1983 O O . SER A 1 246 ? -6.059 50.406 24.969 1 79 246 SER A O 1
ATOM 1985 N N . LEU A 1 247 ? -4.914 48.562 24.484 1 75.56 247 LEU A N 1
ATOM 1986 C CA . LEU A 1 247 ? -4.316 49.156 23.297 1 75.56 247 LEU A CA 1
ATOM 1987 C C . LEU A 1 247 ? -5.125 48.812 22.047 1 75.56 247 LEU A C 1
ATOM 1989 O O . LEU A 1 247 ? -4.836 49.312 20.969 1 75.56 247 LEU A O 1
ATOM 1993 N N . MET A 1 248 ? -6.117 48.062 22.234 1 75.88 248 MET A N 1
ATOM 1994 C CA . MET A 1 248 ? -6.871 47.562 21.094 1 75.88 248 MET A CA 1
ATOM 1995 C C . MET A 1 248 ? -8.289 48.125 21.078 1 75.88 248 MET A C 1
ATOM 1997 O O . MET A 1 248 ? -9.219 47.469 20.594 1 75.88 248 MET A O 1
ATOM 2001 N N . ASP A 1 249 ? -8.422 49.219 21.547 1 74.81 249 ASP A N 1
ATOM 2002 C CA . ASP A 1 249 ? -9.758 49.781 21.625 1 74.81 249 ASP A CA 1
ATOM 2003 C C . ASP A 1 249 ? -10.289 50.125 20.219 1 74.81 249 ASP A C 1
ATOM 2005 O O . ASP A 1 249 ? -9.781 51.031 19.562 1 74.81 249 ASP A O 1
ATOM 2009 N N . PRO A 1 250 ? -11.289 49.25 19.891 1 76.5 250 PRO A N 1
ATOM 2010 C CA . PRO A 1 250 ? -11.859 49.5 18.562 1 76.5 250 PRO A CA 1
ATOM 2011 C C . PRO A 1 250 ? -12.82 50.688 18.531 1 76.5 250 PRO A C 1
ATOM 2013 O O . PRO A 1 250 ? -13.422 51.031 19.547 1 76.5 250 PRO A O 1
ATOM 2016 N N . GLU A 1 251 ? -12.719 51.375 17.469 1 77.31 251 GLU A N 1
ATOM 2017 C CA . GLU A 1 251 ? -13.75 52.406 17.266 1 77.31 251 GLU A CA 1
ATOM 2018 C C . GLU A 1 251 ? -15.062 51.781 16.812 1 77.31 251 GLU A C 1
ATOM 2020 O O . GLU A 1 251 ? -15.469 51.906 15.656 1 77.31 251 GLU A O 1
ATOM 2025 N N . ALA A 1 252 ? -15.672 50.938 17.75 1 79.5 252 ALA A N 1
ATOM 2026 C CA . ALA A 1 252 ? -16.906 50.219 17.438 1 79.5 252 ALA A CA 1
ATOM 2027 C C . ALA A 1 252 ? -17.875 50.25 18.609 1 79.5 252 ALA A C 1
ATOM 2029 O O . ALA A 1 252 ? -17.484 50.531 19.75 1 79.5 252 ALA A O 1
ATOM 2030 N N . PRO A 1 253 ? -19.078 50.031 18.219 1 84.31 253 PRO A N 1
ATOM 2031 C CA . PRO A 1 253 ? -20.094 50.062 19.281 1 84.31 253 PRO A CA 1
ATOM 2032 C C . PRO A 1 253 ? -19.922 48.906 20.266 1 84.31 253 PRO A C 1
ATOM 2034 O O . PRO A 1 253 ? -19.375 47.844 19.906 1 84.31 253 PRO A O 1
ATOM 2037 N N . GLU A 1 254 ? -20.266 49.219 21.453 1 87.44 254 GLU A N 1
ATOM 2038 C CA . GLU A 1 254 ? -20.234 48.188 22.5 1 87.44 254 GLU A CA 1
ATOM 2039 C C . GLU A 1 254 ? -21.078 47 22.109 1 87.44 254 GLU A C 1
ATOM 2041 O O . GLU A 1 254 ? -22.188 47.156 21.562 1 87.44 254 GLU A O 1
ATOM 2046 N N . MET A 1 255 ? -20.625 45.844 22.344 1 88.06 255 MET A N 1
ATOM 2047 C CA . MET A 1 255 ? -21.312 44.625 21.953 1 88.06 255 MET A CA 1
ATOM 2048 C C . MET A 1 255 ? -22.219 44.125 23.078 1 88.06 255 MET A C 1
ATOM 2050 O O . MET A 1 255 ? -21.891 44.281 24.25 1 88.06 255 MET A O 1
ATOM 2054 N N . ASP A 1 256 ? -23.281 43.5 22.547 1 88.75 256 ASP A N 1
ATOM 2055 C CA . ASP A 1 256 ? -24.188 42.906 23.516 1 88.75 256 ASP A CA 1
ATOM 2056 C C . ASP A 1 256 ? -23.609 41.625 24.109 1 88.75 256 ASP A C 1
ATOM 2058 O O . ASP A 1 256 ? -22.906 40.875 23.438 1 88.75 256 ASP A O 1
ATOM 2062 N N . SER A 1 257 ? -23.906 41.406 25.406 1 86.88 257 SER A N 1
ATOM 2063 C CA . SER A 1 257 ? -23.391 40.25 26.125 1 86.88 257 SER A CA 1
ATOM 2064 C C . SER A 1 257 ? -23.812 38.938 25.469 1 86.88 257 SER A C 1
ATOM 2066 O O . SER A 1 257 ? -23.047 37.969 25.453 1 86.88 257 SER A O 1
ATOM 2068 N N . VAL A 1 258 ? -24.953 38.969 24.875 1 89.44 258 VAL A N 1
ATOM 2069 C CA . VAL A 1 258 ? -25.469 37.75 24.234 1 89.44 258 VAL A CA 1
ATOM 2070 C C . VAL A 1 258 ? -24.672 37.469 22.969 1 89.44 258 VAL A C 1
ATOM 2072 O O . VAL A 1 258 ? -24.344 36.312 22.688 1 89.44 258 VAL A O 1
ATOM 2075 N N . GLU A 1 259 ? -24.375 38.5 22.266 1 91.56 259 GLU A N 1
ATOM 2076 C CA . GLU A 1 259 ? -23.594 38.344 21.047 1 91.56 259 GLU A CA 1
ATOM 2077 C C . GLU A 1 259 ? -22.188 37.844 21.344 1 91.56 259 GLU A C 1
ATOM 2079 O O . GLU A 1 259 ? -21.641 37.031 20.609 1 91.56 259 GLU A O 1
ATOM 2084 N N . VAL A 1 260 ? -21.625 38.438 22.406 1 92.88 260 VAL A N 1
ATOM 2085 C CA . VAL A 1 260 ? -20.281 38.031 22.797 1 92.88 260 VAL A CA 1
ATOM 2086 C C . VAL A 1 260 ? -20.25 36.562 23.188 1 92.88 260 VAL A C 1
ATOM 2088 O O . VAL A 1 260 ? -19.328 35.844 22.812 1 92.88 260 VAL A O 1
ATOM 2091 N N . ASP A 1 261 ? -21.297 36.094 23.859 1 93.31 261 ASP A N 1
ATOM 2092 C CA . ASP A 1 261 ? -21.406 34.719 24.281 1 93.31 261 ASP A CA 1
ATOM 2093 C C . ASP A 1 261 ? -21.547 33.781 23.078 1 93.31 261 ASP A C 1
ATOM 2095 O O . ASP A 1 261 ? -20.953 32.719 23.031 1 93.31 261 ASP A O 1
ATOM 2099 N N . GLN A 1 262 ? -22.312 34.156 22.141 1 93.44 262 GLN A N 1
ATOM 2100 C CA . GLN A 1 262 ? -22.531 33.375 20.938 1 93.44 262 GLN A CA 1
ATOM 2101 C C . GLN A 1 262 ? -21.25 33.219 20.125 1 93.44 262 GLN A C 1
ATOM 2103 O O . GLN A 1 262 ? -20.938 32.156 19.625 1 93.44 262 GLN A O 1
ATOM 2108 N N . LYS A 1 263 ? -20.547 34.312 20 1 93.12 263 LYS A N 1
ATOM 2109 C CA . LYS A 1 263 ? -19.297 34.281 19.25 1 93.12 263 LYS A CA 1
ATOM 2110 C C . LYS A 1 263 ? -18.25 33.406 19.938 1 93.12 263 LYS A C 1
ATOM 2112 O O . LYS A 1 263 ? -17.531 32.656 19.297 1 93.12 263 LYS A O 1
ATOM 2117 N N . TYR A 1 264 ? -18.234 33.594 21.234 1 94.5 264 TYR A N 1
ATOM 2118 C CA . TYR A 1 264 ? -17.328 32.781 22.016 1 94.5 264 TYR A CA 1
ATOM 2119 C C . TYR A 1 264 ? -17.609 31.297 21.797 1 94.5 264 TYR A C 1
ATOM 2121 O O . TYR A 1 264 ? -16.688 30.516 21.531 1 94.5 264 TYR A O 1
ATOM 2129 N N . GLU A 1 265 ? -18.844 30.859 21.859 1 95.25 265 GLU A N 1
ATOM 2130 C CA . GLU A 1 265 ? -19.219 29.453 21.688 1 95.25 265 GLU A CA 1
ATOM 2131 C C . GLU A 1 265 ? -18.891 28.953 20.281 1 95.25 265 GLU A C 1
ATOM 2133 O O . GLU A 1 265 ? -18.391 27.828 20.125 1 95.25 265 GLU A O 1
ATOM 2138 N N . GLN A 1 266 ? -19.141 29.766 19.328 1 94.44 266 GLN A N 1
ATOM 2139 C CA . GLN A 1 266 ? -18.859 29.422 17.938 1 94.44 266 GLN A CA 1
ATOM 2140 C C . GLN A 1 266 ? -17.375 29.156 17.719 1 94.44 266 GLN A C 1
ATOM 2142 O O . GLN A 1 266 ? -17 28.141 17.125 1 94.44 266 GLN A O 1
ATOM 2147 N N . TYR A 1 267 ? -16.578 30.062 18.219 1 95.56 267 TYR A N 1
ATOM 2148 C CA . TYR A 1 267 ? -15.133 29.938 18.016 1 95.56 267 TYR A CA 1
ATOM 2149 C C . TYR A 1 267 ? -14.562 28.781 18.844 1 95.56 267 TYR A C 1
ATOM 2151 O O . TYR A 1 267 ? -13.648 28.094 18.406 1 95.56 267 TYR A O 1
ATOM 2159 N N . SER A 1 268 ? -15.133 28.672 20.047 1 96.31 268 SER A N 1
ATOM 2160 C CA . SER A 1 268 ? -14.695 27.562 20.891 1 96.31 268 SER A CA 1
ATOM 2161 C C . SER A 1 268 ? -14.992 26.219 20.234 1 96.31 268 SER A C 1
ATOM 2163 O O . SER A 1 268 ? -14.125 25.344 20.188 1 96.31 268 SER A O 1
ATOM 2165 N N . ARG A 1 269 ? -16.125 26.109 19.656 1 96.19 269 ARG A N 1
ATOM 2166 C CA . ARG A 1 269 ? -16.516 24.875 18.984 1 96.19 269 ARG A CA 1
ATOM 2167 C C . ARG A 1 269 ? -15.688 24.641 17.734 1 96.19 269 ARG A C 1
ATOM 2169 O O . ARG A 1 269 ? -15.227 23.516 17.484 1 96.19 269 ARG A O 1
ATOM 2176 N N . PHE A 1 270 ? -15.516 25.609 16.984 1 96.81 270 PHE A N 1
ATOM 2177 C CA . PHE A 1 270 ? -14.773 25.484 15.742 1 96.81 270 PHE A CA 1
ATOM 2178 C C . PHE A 1 270 ? -13.328 25.062 16.016 1 96.81 270 PHE A C 1
ATOM 2180 O O . PHE A 1 270 ? -12.812 24.141 15.383 1 96.81 270 PHE A O 1
ATOM 2187 N N . THR A 1 271 ? -12.664 25.812 16.859 1 97.19 271 THR A N 1
ATOM 2188 C CA . THR A 1 271 ? -11.25 25.562 17.109 1 97.19 271 THR A CA 1
ATOM 2189 C C . THR A 1 271 ? -11.039 24.156 17.656 1 97.19 271 THR A C 1
ATOM 2191 O O . THR A 1 271 ? -10.07 23.484 17.297 1 97.19 271 THR A O 1
ATOM 2194 N N . LYS A 1 272 ? -11.922 23.75 18.5 1 97.12 272 LYS A N 1
ATOM 2195 C CA . LYS A 1 272 ? -11.82 22.391 19.031 1 97.12 272 LYS A CA 1
ATOM 2196 C C . LYS A 1 272 ? -12.016 21.359 17.922 1 97.12 272 LYS A C 1
ATOM 2198 O O . LYS A 1 272 ? -11.242 20.406 17.812 1 97.12 272 LYS A O 1
ATOM 2203 N N . ALA A 1 273 ? -13.047 21.516 17.125 1 97.5 273 ALA A N 1
ATOM 2204 C CA . ALA A 1 273 ? -13.336 20.609 16.031 1 97.5 273 ALA A CA 1
ATOM 2205 C C . ALA A 1 273 ? -12.18 20.562 15.031 1 97.5 273 ALA A C 1
ATOM 2207 O O . ALA A 1 273 ? -11.805 19.484 14.562 1 97.5 273 ALA A O 1
ATOM 2208 N N . MET A 1 274 ? -11.633 21.656 14.719 1 97.56 274 MET A N 1
ATOM 2209 C CA . MET A 1 274 ? -10.523 21.703 13.773 1 97.56 274 MET A CA 1
ATOM 2210 C C . MET A 1 274 ? -9.273 21.047 14.367 1 97.56 274 MET A C 1
ATOM 2212 O O . MET A 1 274 ? -8.516 20.375 13.656 1 97.56 274 MET A O 1
ATOM 2216 N N . ASP A 1 275 ? -9.07 21.344 15.609 1 97.75 275 ASP A N 1
ATOM 2217 C CA . ASP A 1 275 ? -7.934 20.703 16.266 1 97.75 275 ASP A CA 1
ATOM 2218 C C . ASP A 1 275 ? -8.023 19.172 16.156 1 97.75 275 ASP A C 1
ATOM 2220 O O . ASP A 1 275 ? -7.035 18.516 15.836 1 97.75 275 ASP A O 1
ATOM 2224 N N . ASP A 1 276 ? -9.156 18.641 16.422 1 97.44 276 ASP A N 1
ATOM 2225 C CA . ASP A 1 276 ? -9.367 17.203 16.281 1 97.44 276 ASP A CA 1
ATOM 2226 C C . ASP A 1 276 ? -9.156 16.734 14.844 1 97.44 276 ASP A C 1
ATOM 2228 O O . ASP A 1 276 ? -8.531 15.703 14.609 1 97.44 276 ASP A O 1
ATOM 2232 N N . GLY A 1 277 ? -9.719 17.484 13.938 1 96.88 277 GLY A N 1
ATOM 2233 C CA . GLY A 1 277 ? -9.57 17.156 12.531 1 96.88 277 GLY A CA 1
ATOM 2234 C C . GLY A 1 277 ? -8.125 17.156 12.062 1 96.88 277 GLY A C 1
ATOM 2235 O O . GLY A 1 277 ? -7.699 16.266 11.336 1 96.88 277 GLY A O 1
ATOM 2236 N N . VAL A 1 278 ? -7.395 18.141 12.5 1 97.69 278 VAL A N 1
ATOM 2237 C CA . VAL A 1 278 ? -5.992 18.266 12.125 1 97.69 278 VAL A CA 1
ATOM 2238 C C . VAL A 1 278 ? -5.188 17.109 12.719 1 97.69 278 VAL A C 1
ATOM 2240 O O . VAL A 1 278 ? -4.336 16.531 12.047 1 97.69 278 VAL A O 1
ATOM 2243 N N . LYS A 1 279 ? -5.426 16.812 13.969 1 97.31 279 LYS A N 1
ATOM 2244 C CA . LYS A 1 279 ? -4.742 15.695 14.617 1 97.31 279 LYS A CA 1
ATOM 2245 C C . LYS A 1 279 ? -5.023 14.383 13.898 1 97.31 279 LYS A C 1
ATOM 2247 O O . LYS A 1 279 ? -4.117 13.57 13.695 1 97.31 279 LYS A O 1
ATOM 2252 N N . GLU A 1 280 ? -6.238 14.234 13.523 1 96.94 280 GLU A N 1
ATOM 2253 C CA . GLU A 1 280 ? -6.617 13.039 12.773 1 96.94 280 GLU A CA 1
ATOM 2254 C C . GLU A 1 280 ? -5.871 12.953 11.445 1 96.94 280 GLU A C 1
ATOM 2256 O O . GLU A 1 280 ? -5.316 11.906 11.109 1 96.94 280 GLU A O 1
ATOM 2261 N N . LEU A 1 281 ? -5.855 13.992 10.711 1 96.81 281 LEU A N 1
ATOM 2262 C CA . LEU A 1 281 ? -5.188 14.023 9.414 1 96.81 281 LEU A CA 1
ATOM 2263 C C . LEU A 1 281 ? -3.691 13.758 9.562 1 96.81 281 LEU A C 1
ATOM 2265 O O . LEU A 1 281 ? -3.098 13.047 8.758 1 96.81 281 LEU A O 1
ATOM 2269 N N . LEU A 1 282 ? -3.137 14.344 10.594 1 97.19 282 LEU A N 1
ATOM 2270 C CA . LEU A 1 282 ? -1.719 14.117 10.852 1 97.19 282 LEU A CA 1
ATOM 2271 C C . LEU A 1 282 ? -1.451 12.656 11.172 1 97.19 282 LEU A C 1
ATOM 2273 O O . LEU A 1 282 ? -0.477 12.078 10.68 1 97.19 282 LEU A O 1
ATOM 2277 N N . GLY A 1 283 ? -2.316 12.094 11.969 1 96.81 283 GLY A N 1
ATOM 2278 C CA . GLY A 1 283 ? -2.172 10.68 12.289 1 96.81 283 GLY A CA 1
ATOM 2279 C C . GLY A 1 283 ? -2.238 9.781 11.07 1 96.81 283 GLY A C 1
ATOM 2280 O O . GLY A 1 283 ? -1.367 8.938 10.875 1 96.81 283 GLY A O 1
ATOM 2281 N N . VAL A 1 284 ? -3.225 9.961 10.297 1 96.31 284 VAL A N 1
ATOM 2282 C CA . VAL A 1 284 ? -3.426 9.148 9.102 1 96.31 284 VAL A CA 1
ATOM 2283 C C . VAL A 1 284 ? -2.297 9.406 8.102 1 96.31 284 VAL A C 1
ATOM 2285 O O . VAL A 1 284 ? -1.809 8.477 7.457 1 96.31 284 VAL A O 1
ATOM 2288 N N . GLY A 1 285 ? -1.957 10.688 7.957 1 96.12 285 GLY A N 1
ATOM 2289 C CA . GLY A 1 285 ? -0.867 11.031 7.059 1 96.12 285 GLY A CA 1
ATOM 2290 C C . GLY A 1 285 ? 0.451 10.391 7.445 1 96.12 285 GLY A C 1
ATOM 2291 O O . GLY A 1 285 ? 1.188 9.906 6.586 1 96.12 285 GLY A O 1
ATOM 2292 N N . GLN A 1 286 ? 0.744 10.383 8.711 1 95.81 286 GLN A N 1
ATOM 2293 C CA . GLN A 1 286 ? 1.983 9.781 9.188 1 95.81 286 GLN A CA 1
ATOM 2294 C C . GLN A 1 286 ? 1.983 8.273 8.953 1 95.81 286 GLN A C 1
ATOM 2296 O O . GLN A 1 286 ? 3.012 7.691 8.602 1 95.81 286 GLN A O 1
ATOM 2301 N N . THR A 1 287 ? 0.883 7.664 9.195 1 95.69 287 THR A N 1
ATOM 2302 C CA . THR A 1 287 ? 0.751 6.23 8.938 1 95.69 287 THR A CA 1
ATOM 2303 C C . THR A 1 287 ? 1.005 5.918 7.469 1 95.69 287 THR A C 1
ATOM 2305 O O . THR A 1 287 ? 1.726 4.973 7.145 1 95.69 287 THR A O 1
ATOM 2308 N N . HIS A 1 288 ? 0.451 6.68 6.637 1 95.19 288 HIS A N 1
ATOM 2309 C CA . HIS A 1 288 ? 0.635 6.492 5.203 1 95.19 288 HIS A CA 1
ATOM 2310 C C . HIS A 1 288 ? 2.084 6.734 4.797 1 95.19 288 HIS A C 1
ATOM 2312 O O . HIS A 1 288 ? 2.625 6.023 3.949 1 95.19 288 HIS A O 1
ATOM 2318 N N . TRP A 1 289 ? 2.631 7.785 5.391 1 95.81 289 TRP A N 1
ATOM 2319 C CA . TRP A 1 289 ? 4.035 8.078 5.125 1 95.81 289 TRP A CA 1
ATOM 2320 C C . TRP A 1 289 ? 4.914 6.875 5.465 1 95.81 289 TRP A C 1
ATOM 2322 O O . TRP A 1 289 ? 5.754 6.465 4.66 1 95.81 289 TRP A O 1
ATOM 2332 N N . LYS A 1 290 ? 4.75 6.266 6.559 1 95.44 290 LYS A N 1
ATOM 2333 C CA . LYS A 1 290 ? 5.527 5.113 6.996 1 95.44 290 LYS A CA 1
ATOM 2334 C C . LYS A 1 290 ? 5.324 3.922 6.062 1 95.44 290 LYS A C 1
ATOM 2336 O O . LYS A 1 290 ? 6.273 3.197 5.758 1 95.44 290 LYS A O 1
ATOM 2341 N N . ARG A 1 291 ? 4.18 3.746 5.668 1 94.75 291 ARG A N 1
ATOM 2342 C CA . ARG A 1 291 ? 3.869 2.637 4.773 1 94.75 291 ARG A CA 1
ATOM 2343 C C . ARG A 1 291 ? 4.574 2.803 3.432 1 94.75 291 ARG A C 1
ATOM 2345 O O . ARG A 1 291 ? 5.125 1.841 2.891 1 94.75 291 ARG A O 1
ATOM 2352 N N . CYS A 1 292 ? 4.539 3.992 2.875 1 94.44 292 CYS A N 1
ATOM 2353 C CA . CYS A 1 292 ? 5.102 4.277 1.559 1 94.44 292 CYS A CA 1
ATOM 2354 C C . CYS A 1 292 ? 6.621 4.227 1.595 1 94.44 292 CYS A C 1
ATOM 2356 O O . CYS A 1 292 ? 7.266 3.99 0.569 1 94.44 292 CYS A O 1
ATOM 2358 N N . THR A 1 293 ? 7.219 4.453 2.686 1 94.44 293 THR A N 1
ATOM 2359 C CA . THR A 1 293 ? 8.672 4.473 2.758 1 94.44 293 THR A CA 1
ATOM 2360 C C . THR A 1 293 ? 9.203 3.16 3.33 1 94.44 293 THR A C 1
ATOM 2362 O O . THR A 1 293 ? 10.414 2.928 3.348 1 94.44 293 THR A O 1
ATOM 2365 N N . GLY A 1 294 ? 8.344 2.232 3.729 1 93.31 294 GLY A N 1
ATOM 2366 C CA . GLY A 1 294 ? 8.781 0.999 4.363 1 93.31 294 GLY A CA 1
ATOM 2367 C C . GLY A 1 294 ? 8.266 -0.246 3.662 1 93.31 294 GLY A C 1
ATOM 2368 O O . GLY A 1 294 ? 8.836 -0.68 2.66 1 93.31 294 GLY A O 1
ATOM 2369 N N . PRO A 1 295 ? 7.129 -0.734 4.125 1 93.62 295 PRO A N 1
ATOM 2370 C CA . PRO A 1 295 ? 6.672 -2.062 3.711 1 93.62 295 PRO A CA 1
ATOM 2371 C C . PRO A 1 295 ? 6.191 -2.094 2.262 1 93.62 295 PRO A C 1
ATOM 2373 O O . PRO A 1 295 ? 6.391 -3.09 1.562 1 93.62 295 PRO A O 1
ATOM 2376 N N . LEU A 1 296 ? 5.594 -1.093 1.82 1 93.62 296 LEU A N 1
ATOM 2377 C CA . LEU A 1 296 ? 4.953 -1.121 0.509 1 93.62 296 LEU A CA 1
ATOM 2378 C C . LEU A 1 296 ? 5.996 -1.19 -0.603 1 93.62 296 LEU A C 1
ATOM 2380 O O . LEU A 1 296 ? 5.922 -2.061 -1.474 1 93.62 296 LEU A O 1
ATOM 2384 N N . PRO A 1 297 ? 7.008 -0.294 -0.601 1 95.5 297 PRO A N 1
ATOM 2385 C CA . PRO A 1 297 ? 8.039 -0.423 -1.63 1 95.5 297 PRO A CA 1
ATOM 2386 C C . PRO A 1 297 ? 8.781 -1.756 -1.558 1 95.5 297 PRO A C 1
ATOM 2388 O O . PRO A 1 297 ? 9.148 -2.322 -2.592 1 95.5 297 PRO A O 1
ATOM 2391 N N . LYS A 1 298 ? 9.039 -2.254 -0.433 1 96.56 298 LYS A N 1
ATOM 2392 C CA . LYS A 1 298 ? 9.711 -3.543 -0.276 1 96.56 298 LYS A CA 1
ATOM 2393 C C . LYS A 1 298 ? 8.883 -4.668 -0.898 1 96.56 298 LYS A C 1
ATOM 2395 O O . LYS A 1 298 ? 9.438 -5.582 -1.511 1 96.56 298 LYS A O 1
ATOM 2400 N N . GLU A 1 299 ? 7.641 -4.602 -0.657 1 95.06 299 GLU A N 1
ATOM 2401 C CA . GLU A 1 299 ? 6.75 -5.602 -1.242 1 95.06 299 GLU A CA 1
ATOM 2402 C C . GLU A 1 299 ? 6.816 -5.57 -2.768 1 95.06 299 GLU A C 1
ATOM 2404 O O . GLU A 1 299 ? 6.91 -6.621 -3.408 1 95.06 299 GLU A O 1
ATOM 2409 N N . TYR A 1 300 ? 6.758 -4.41 -3.377 1 94.94 300 TYR A N 1
ATOM 2410 C CA . TYR A 1 300 ? 6.844 -4.285 -4.828 1 94.94 300 TYR A CA 1
ATOM 2411 C C . TYR A 1 300 ? 8.195 -4.77 -5.34 1 94.94 300 TYR A C 1
ATOM 2413 O O . TYR A 1 300 ? 8.273 -5.383 -6.406 1 94.94 300 TYR A O 1
ATOM 2421 N N . GLN A 1 301 ? 9.211 -4.48 -4.57 1 96.81 301 GLN A N 1
ATOM 2422 C CA . GLN A 1 301 ? 10.539 -4.98 -4.926 1 96.81 301 GLN A CA 1
ATOM 2423 C C . GLN A 1 301 ? 10.562 -6.504 -4.938 1 96.81 301 GLN A C 1
ATOM 2425 O O . GLN A 1 301 ? 11.148 -7.113 -5.836 1 96.81 301 GLN A O 1
ATOM 2430 N N . ARG A 1 302 ? 9.93 -7.07 -3.969 1 97.12 302 ARG A N 1
ATOM 2431 C CA . ARG A 1 302 ? 9.891 -8.523 -3.881 1 97.12 302 ARG A CA 1
ATOM 2432 C C . ARG A 1 302 ? 9.102 -9.125 -5.043 1 97.12 302 ARG A C 1
ATOM 2434 O O . ARG A 1 302 ? 9.484 -10.164 -5.586 1 97.12 302 ARG A O 1
ATOM 2441 N N . ILE A 1 303 ? 8.023 -8.523 -5.371 1 95.81 303 ILE A N 1
ATOM 2442 C CA . ILE A 1 303 ? 7.246 -8.969 -6.52 1 95.81 303 ILE A CA 1
ATOM 2443 C C . ILE A 1 303 ? 8.102 -8.906 -7.781 1 95.81 303 ILE A C 1
ATOM 2445 O O . ILE A 1 303 ? 8.141 -9.867 -8.562 1 95.81 303 ILE A O 1
ATOM 2449 N N . GLY A 1 304 ? 8.766 -7.734 -7.957 1 96.44 304 GLY A N 1
ATOM 2450 C CA . GLY A 1 304 ? 9.656 -7.609 -9.102 1 96.44 304 GLY A CA 1
ATOM 2451 C C . GLY A 1 304 ? 10.734 -8.672 -9.141 1 96.44 304 GLY A C 1
ATOM 2452 O O . GLY A 1 304 ? 10.992 -9.266 -10.188 1 96.44 304 GLY A O 1
ATOM 2453 N N . GLU A 1 305 ? 11.32 -8.938 -8.023 1 97.38 305 GLU A N 1
ATOM 2454 C CA . GLU A 1 305 ? 12.359 -9.953 -7.918 1 97.38 305 GLU A CA 1
ATOM 2455 C C . GLU A 1 305 ? 11.82 -11.344 -8.258 1 97.38 305 GLU A C 1
ATOM 2457 O O . GLU A 1 305 ? 12.5 -12.141 -8.898 1 97.38 305 GLU A O 1
ATOM 2462 N N . ALA A 1 306 ? 10.633 -11.617 -7.75 1 97.19 306 ALA A N 1
ATOM 2463 C CA . ALA A 1 306 ? 10.023 -12.914 -8.023 1 97.19 306 ALA A CA 1
ATOM 2464 C C . ALA A 1 306 ? 9.828 -13.125 -9.523 1 97.19 306 ALA A C 1
ATOM 2466 O O . ALA A 1 306 ? 10.109 -14.211 -10.039 1 97.19 306 ALA A O 1
ATOM 2467 N N . PHE A 1 307 ? 9.375 -12.117 -10.289 1 96.88 307 PHE A N 1
ATOM 2468 C CA . PHE A 1 307 ? 9.195 -12.203 -11.734 1 96.88 307 PHE A CA 1
ATOM 2469 C C . PHE A 1 307 ? 10.531 -12.391 -12.438 1 96.88 307 PHE A C 1
ATOM 2471 O O . PHE A 1 307 ? 10.656 -13.234 -13.328 1 96.88 307 PHE A O 1
ATOM 2478 N N . ILE A 1 308 ? 11.523 -11.641 -12.008 1 97.12 308 ILE A N 1
ATOM 2479 C CA . ILE A 1 308 ? 12.844 -11.719 -12.625 1 97.12 308 ILE A CA 1
ATOM 2480 C C . ILE A 1 308 ? 13.453 -13.094 -12.359 1 97.12 308 ILE A C 1
ATOM 2482 O O . ILE A 1 308 ? 14.055 -13.695 -13.25 1 97.12 308 ILE A O 1
ATOM 2486 N N . ASN A 1 309 ? 13.281 -13.555 -11.109 1 96.69 309 ASN A N 1
ATOM 2487 C CA . ASN A 1 309 ? 13.781 -14.883 -10.766 1 96.69 309 ASN A CA 1
ATOM 2488 C C . ASN A 1 309 ? 13.125 -15.961 -11.625 1 96.69 309 ASN A C 1
ATOM 2490 O O . ASN A 1 309 ? 13.805 -16.859 -12.133 1 96.69 309 ASN A O 1
ATOM 2494 N N . LEU A 1 310 ? 11.844 -15.875 -11.773 1 95.69 310 LEU A N 1
ATOM 2495 C CA . LEU A 1 310 ? 11.133 -16.844 -12.594 1 95.69 310 LEU A CA 1
ATOM 2496 C C . LEU A 1 310 ? 11.586 -16.766 -14.047 1 95.69 310 LEU A C 1
ATOM 2498 O O . LEU A 1 310 ? 11.734 -17.797 -14.719 1 95.69 310 LEU A O 1
ATOM 2502 N N . SER A 1 311 ? 11.789 -15.555 -14.516 1 96.12 311 SER A N 1
ATOM 2503 C CA . SER A 1 311 ? 12.305 -15.352 -15.867 1 96.12 311 SER A CA 1
ATOM 2504 C C . SER A 1 311 ? 13.656 -16.031 -16.047 1 96.12 311 SER A C 1
ATOM 2506 O O . SER A 1 311 ? 13.891 -16.688 -17.062 1 96.12 311 SER A O 1
ATOM 2508 N N . THR A 1 312 ? 14.531 -15.93 -15.07 1 95.75 312 THR A N 1
ATOM 2509 C CA . THR A 1 312 ? 15.844 -16.562 -15.117 1 95.75 312 THR A CA 1
ATOM 2510 C C . THR A 1 312 ? 15.727 -18.078 -15.156 1 95.75 312 THR A C 1
ATOM 2512 O O . THR A 1 312 ? 16.422 -18.75 -15.914 1 95.75 312 THR A O 1
ATOM 2515 N N . VAL A 1 313 ? 14.797 -18.594 -14.375 1 95.69 313 VAL A N 1
ATOM 2516 C CA . VAL A 1 313 ? 14.578 -20.031 -14.336 1 95.69 313 VAL A CA 1
ATOM 2517 C C . VAL A 1 313 ? 14.07 -20.5 -15.695 1 95.69 313 VAL A C 1
ATOM 2519 O O . VAL A 1 313 ? 14.57 -21.484 -16.25 1 95.69 313 VAL A O 1
ATOM 2522 N N . PHE A 1 314 ? 13.102 -19.812 -16.281 1 95 314 PHE A N 1
ATOM 2523 C CA . PHE A 1 314 ? 12.539 -20.188 -17.578 1 95 314 PHE A CA 1
ATOM 2524 C C . PHE A 1 314 ? 13.602 -20.141 -18.672 1 95 314 PHE A C 1
ATOM 2526 O O . PHE A 1 314 ? 13.648 -21 -19.547 1 95 314 PHE A O 1
ATOM 2533 N N . SER A 1 315 ? 14.477 -19.188 -18.516 1 92.25 315 SER A N 1
ATOM 2534 C CA . SER A 1 315 ? 15.539 -19.047 -19.5 1 92.25 315 SER A CA 1
ATOM 2535 C C . SER A 1 315 ? 16.531 -20.203 -19.422 1 92.25 315 SER A C 1
ATOM 2537 O O . SER A 1 315 ? 17.156 -20.562 -20.422 1 92.25 315 SER A O 1
ATOM 2539 N N . SER A 1 316 ? 16.656 -20.844 -18.312 1 91.44 316 SER A N 1
ATOM 2540 C CA . SER A 1 316 ? 17.609 -21.938 -18.125 1 91.44 316 SER A CA 1
ATOM 2541 C C . SER A 1 316 ? 17.125 -23.219 -18.797 1 91.44 316 SER A C 1
ATOM 2543 O O . SER A 1 316 ? 17.922 -24.141 -19.016 1 91.44 316 SER A O 1
ATOM 2545 N N . SER A 1 317 ? 15.828 -23.391 -19.188 1 88.81 317 SER A N 1
ATOM 2546 C CA . SER A 1 317 ? 15.312 -24.578 -19.844 1 88.81 317 SER A CA 1
ATOM 2547 C C . SER A 1 317 ? 15.883 -24.719 -21.25 1 88.81 317 SER A C 1
ATOM 2549 O O . SER A 1 317 ? 16.047 -25.844 -21.75 1 88.81 317 SER A O 1
ATOM 2551 N N . GLY A 1 318 ? 16.188 -23.609 -21.922 1 83.19 318 GLY A N 1
ATOM 2552 C CA . GLY A 1 318 ? 16.688 -23.641 -23.281 1 83.19 318 GLY A CA 1
ATOM 2553 C C . GLY A 1 318 ? 15.625 -24 -24.312 1 83.19 318 GLY A C 1
ATOM 2554 O O . GLY A 1 318 ? 15.945 -24.25 -25.484 1 83.19 318 GLY A O 1
ATOM 2555 N N . TYR A 1 319 ? 14.422 -24.125 -23.844 1 86.38 319 TYR A N 1
ATOM 2556 C CA . TYR A 1 319 ? 13.352 -24.5 -24.75 1 86.38 319 TYR A CA 1
ATOM 2557 C C . TYR A 1 319 ? 13.078 -23.391 -25.766 1 86.38 319 TYR A C 1
ATOM 2559 O O . TYR A 1 319 ? 13.141 -22.203 -25.422 1 86.38 319 TYR A O 1
ATOM 2567 N N . GLN A 1 320 ? 12.75 -23.75 -26.922 1 83.19 320 GLN A N 1
ATOM 2568 C CA . GLN A 1 320 ? 12.555 -22.797 -28 1 83.19 320 GLN A CA 1
ATOM 2569 C C . GLN A 1 320 ? 11.258 -22.016 -27.828 1 83.19 320 GLN A C 1
ATOM 2571 O O . GLN A 1 320 ? 10.234 -22.594 -27.438 1 83.19 320 GLN A O 1
ATOM 2576 N N . GLY A 1 321 ? 11.242 -20.656 -28.078 1 80.94 321 GLY A N 1
ATOM 2577 C CA . GLY A 1 321 ? 10.039 -19.844 -28.062 1 80.94 321 GLY A CA 1
ATOM 2578 C C . GLY A 1 321 ? 9.75 -19.203 -26.719 1 80.94 321 GLY A C 1
ATOM 2579 O O . GLY A 1 321 ? 8.688 -18.625 -26.516 1 80.94 321 GLY A O 1
ATOM 2580 N N . GLU A 1 322 ? 10.68 -19.344 -25.859 1 88.81 322 GLU A N 1
ATOM 2581 C CA . GLU A 1 322 ? 10.406 -18.875 -24.516 1 88.81 322 GLU A CA 1
ATOM 2582 C C . GLU A 1 322 ? 10.891 -17.438 -24.328 1 88.81 322 GLU A C 1
ATOM 2584 O O . GLU A 1 322 ? 10.562 -16.781 -23.328 1 88.81 322 GLU A O 1
ATOM 2589 N N . SER A 1 323 ? 11.609 -16.844 -25.281 1 88.88 323 SER A N 1
ATOM 2590 C CA . SER A 1 323 ? 12.25 -15.547 -25.141 1 88.88 323 SER A CA 1
ATOM 2591 C C . SER A 1 323 ? 11.211 -14.438 -24.953 1 88.88 323 SER A C 1
ATOM 2593 O O . SER A 1 323 ? 11.406 -13.531 -24.141 1 88.88 323 SER A O 1
ATOM 2595 N N . THR A 1 324 ? 10.117 -14.516 -25.719 1 89.5 324 THR A N 1
ATOM 2596 C CA . THR A 1 324 ? 9.062 -13.516 -25.594 1 89.5 324 THR A CA 1
ATOM 2597 C C . THR A 1 324 ? 8.508 -13.5 -24.172 1 89.5 324 THR A C 1
ATOM 2599 O O . THR A 1 324 ? 8.312 -12.43 -23.594 1 89.5 324 THR A O 1
ATOM 2602 N N . LEU A 1 325 ? 8.32 -14.648 -23.641 1 91.44 325 LEU A N 1
ATOM 2603 C CA . LEU A 1 325 ? 7.801 -14.773 -22.281 1 91.44 325 LEU A CA 1
ATOM 2604 C C . LEU A 1 325 ? 8.812 -14.273 -21.25 1 91.44 325 LEU A C 1
ATOM 2606 O O . LEU A 1 325 ? 8.469 -13.5 -20.359 1 91.44 325 LEU A O 1
ATOM 2610 N N . THR A 1 326 ? 10.07 -14.68 -21.406 1 94.5 326 THR A N 1
ATOM 2611 C CA . THR A 1 326 ? 11.094 -14.305 -20.438 1 94.5 326 THR A CA 1
ATOM 2612 C C . THR A 1 326 ? 11.359 -12.797 -20.484 1 94.5 326 THR A C 1
ATOM 2614 O O . THR A 1 326 ? 11.609 -12.172 -19.453 1 94.5 326 THR A O 1
ATOM 2617 N N . ASP A 1 327 ? 11.227 -12.203 -21.656 1 92.62 327 ASP A N 1
ATOM 2618 C CA . ASP A 1 327 ? 11.367 -10.758 -21.781 1 92.62 327 ASP A CA 1
ATOM 2619 C C . ASP A 1 327 ? 10.227 -10.031 -21.094 1 92.62 327 ASP A C 1
ATOM 2621 O O . ASP A 1 327 ? 10.438 -9.016 -20.422 1 92.62 327 ASP A O 1
ATOM 2625 N N . ALA A 1 328 ? 9.078 -10.516 -21.312 1 90.75 328 ALA A N 1
ATOM 2626 C CA . ALA A 1 328 ? 7.898 -9.922 -20.672 1 90.75 328 ALA A CA 1
ATOM 2627 C C . ALA A 1 328 ? 8 -10 -19.156 1 90.75 328 ALA A C 1
ATOM 2629 O O . ALA A 1 328 ? 7.703 -9.023 -18.453 1 90.75 328 ALA A O 1
ATOM 2630 N N . LEU A 1 329 ? 8.43 -11.109 -18.656 1 94.69 329 LEU A N 1
ATOM 2631 C CA . LEU A 1 329 ? 8.578 -11.297 -17.219 1 94.69 329 LEU A CA 1
ATOM 2632 C C . LEU A 1 329 ? 9.641 -10.367 -16.656 1 94.69 329 LEU A C 1
ATOM 2634 O O . LEU A 1 329 ? 9.43 -9.734 -15.617 1 94.69 329 LEU A O 1
ATOM 2638 N N . THR A 1 330 ? 10.758 -10.297 -17.328 1 95.75 330 THR A N 1
ATOM 2639 C CA . THR A 1 330 ? 11.836 -9.422 -16.891 1 95.75 330 THR A CA 1
ATOM 2640 C C . THR A 1 330 ? 11.398 -7.961 -16.922 1 95.75 330 THR A C 1
ATOM 2642 O O . THR A 1 330 ? 11.703 -7.203 -15.992 1 95.75 330 THR A O 1
ATOM 2645 N N . SER A 1 331 ? 10.68 -7.598 -17.969 1 93.69 331 SER A N 1
ATOM 2646 C CA . SER A 1 331 ? 10.164 -6.234 -18.062 1 93.69 331 SER A CA 1
ATOM 2647 C C . SER A 1 331 ? 9.172 -5.93 -16.953 1 93.69 331 SER A C 1
ATOM 2649 O O . SER A 1 331 ? 9.234 -4.863 -16.344 1 93.69 331 SER A O 1
ATOM 2651 N N . ALA A 1 332 ? 8.289 -6.832 -16.703 1 92.44 332 ALA A N 1
ATOM 2652 C CA . ALA A 1 332 ? 7.324 -6.66 -15.609 1 92.44 332 ALA A CA 1
ATOM 2653 C C . ALA A 1 332 ? 8.031 -6.508 -14.266 1 92.44 332 ALA A C 1
ATOM 2655 O O . ALA A 1 332 ? 7.668 -5.641 -13.469 1 92.44 332 ALA A O 1
ATOM 2656 N N . GLY A 1 333 ? 9.023 -7.371 -14.07 1 95.5 333 GLY A N 1
ATOM 2657 C CA . GLY A 1 333 ? 9.789 -7.266 -12.836 1 95.5 333 GLY A CA 1
ATOM 2658 C C . GLY A 1 333 ? 10.5 -5.93 -12.68 1 95.5 333 GLY A C 1
ATOM 2659 O O . GLY A 1 333 ? 10.5 -5.344 -11.602 1 95.5 333 GLY A O 1
ATOM 2660 N N . THR A 1 334 ? 11.055 -5.406 -13.711 1 95.38 334 THR A N 1
ATOM 2661 C CA . THR A 1 334 ? 11.766 -4.133 -13.695 1 95.38 334 THR A CA 1
ATOM 2662 C C . THR A 1 334 ? 10.805 -2.98 -13.438 1 95.38 334 THR A C 1
ATOM 2664 O O . THR A 1 334 ? 11.133 -2.039 -12.711 1 95.38 334 THR A O 1
ATOM 2667 N N . ILE A 1 335 ? 9.688 -3.055 -14.047 1 93.06 335 ILE A N 1
ATOM 2668 C CA . ILE A 1 335 ? 8.664 -2.029 -13.852 1 93.06 335 ILE A CA 1
ATOM 2669 C C . ILE A 1 335 ? 8.25 -1.988 -12.383 1 93.06 335 ILE A C 1
ATOM 2671 O O . ILE A 1 335 ? 8.109 -0.91 -11.805 1 93.06 335 ILE A O 1
ATOM 2675 N N . TYR A 1 336 ? 8.086 -3.152 -11.766 1 94 336 TYR A N 1
ATOM 2676 C CA . TYR A 1 336 ? 7.715 -3.191 -10.359 1 94 336 TYR A CA 1
ATOM 2677 C C . TYR A 1 336 ? 8.812 -2.592 -9.484 1 94 336 TYR A C 1
ATOM 2679 O O . TYR A 1 336 ? 8.523 -1.951 -8.469 1 94 336 TYR A O 1
ATOM 2687 N N . GLN A 1 337 ? 10.023 -2.805 -9.867 1 94.88 337 GLN A N 1
ATOM 2688 C CA . GLN A 1 337 ? 11.125 -2.199 -9.133 1 94.88 337 GLN A CA 1
ATOM 2689 C C . GLN A 1 337 ? 11.109 -0.679 -9.266 1 94.88 337 GLN A C 1
ATOM 2691 O O . GLN A 1 337 ? 11.383 0.033 -8.297 1 94.88 337 GLN A O 1
ATOM 2696 N N . GLU A 1 338 ? 10.742 -0.205 -10.398 1 94.38 338 GLU A N 1
ATOM 2697 C CA . GLU A 1 338 ? 10.617 1.233 -10.609 1 94.38 338 GLU A CA 1
ATOM 2698 C C . GLU A 1 338 ? 9.438 1.805 -9.82 1 94.38 338 GLU A C 1
ATOM 2700 O O . GLU A 1 338 ? 9.539 2.889 -9.242 1 94.38 338 GLU A O 1
ATOM 2705 N N . VAL A 1 339 ? 8.367 1.069 -9.867 1 92 339 VAL A N 1
ATOM 2706 C CA . VAL A 1 339 ? 7.188 1.492 -9.117 1 92 339 VAL A CA 1
ATOM 2707 C C . VAL A 1 339 ? 7.523 1.584 -7.629 1 92 339 VAL A C 1
ATOM 2709 O O . VAL A 1 339 ? 7.074 2.5 -6.941 1 92 339 VAL A O 1
ATOM 2712 N N . ALA A 1 340 ? 8.305 0.615 -7.152 1 94.5 340 ALA A N 1
ATOM 2713 C CA . ALA A 1 340 ? 8.719 0.626 -5.754 1 94.5 340 ALA A CA 1
ATOM 2714 C C . ALA A 1 340 ? 9.445 1.923 -5.406 1 94.5 340 ALA A C 1
ATOM 2716 O O . ALA A 1 340 ? 9.188 2.52 -4.355 1 94.5 340 ALA A O 1
ATOM 2717 N N . GLU A 1 341 ? 10.242 2.412 -6.266 1 94.56 341 GLU A N 1
ATOM 2718 C CA . GLU A 1 341 ? 10.984 3.648 -6.043 1 94.56 341 GLU A CA 1
ATOM 2719 C C . GLU A 1 341 ? 10.07 4.863 -6.094 1 94.56 341 GLU A C 1
ATOM 2721 O O . GLU A 1 341 ? 10.203 5.785 -5.285 1 94.56 341 GLU A O 1
ATOM 2726 N N . ILE A 1 342 ? 9.18 4.844 -7.043 1 92.94 342 ILE A N 1
ATOM 2727 C CA . ILE A 1 342 ? 8.242 5.949 -7.203 1 92.94 342 ILE A CA 1
ATOM 2728 C C . ILE A 1 342 ? 7.371 6.074 -5.957 1 92.94 342 ILE A C 1
ATOM 2730 O O . ILE A 1 342 ? 7.152 7.18 -5.449 1 92.94 342 ILE A O 1
ATOM 2734 N N . VAL A 1 343 ? 6.922 4.93 -5.441 1 92.88 343 VAL A N 1
ATOM 2735 C CA . VAL A 1 343 ? 6.066 4.914 -4.262 1 92.88 343 VAL A CA 1
ATOM 2736 C C . VAL A 1 343 ? 6.848 5.402 -3.047 1 92.88 343 VAL A C 1
ATOM 2738 O O . VAL A 1 343 ? 6.332 6.172 -2.232 1 92.88 343 VAL A O 1
ATOM 2741 N N . ALA A 1 344 ? 8.086 5.066 -2.941 1 94.81 344 ALA A N 1
ATOM 2742 C CA . ALA A 1 344 ? 8.922 5.441 -1.809 1 94.81 344 ALA A CA 1
ATOM 2743 C C . ALA A 1 344 ? 9.172 6.949 -1.787 1 94.81 344 ALA A C 1
ATOM 2745 O O . ALA A 1 344 ? 9.32 7.543 -0.717 1 94.81 344 ALA A O 1
ATOM 2746 N N . GLU A 1 345 ? 9.133 7.629 -2.887 1 93.75 345 GLU A N 1
ATOM 2747 C CA . GLU A 1 345 ? 9.461 9.047 -3 1 93.75 345 GLU A CA 1
ATOM 2748 C C . GLU A 1 345 ? 8.203 9.906 -2.98 1 93.75 345 GLU A C 1
ATOM 2750 O O . GLU A 1 345 ? 8.281 11.125 -2.797 1 93.75 345 GLU A O 1
ATOM 2755 N N . GLN A 1 346 ? 7.109 9.273 -3.094 1 91.5 346 GLN A N 1
ATOM 2756 C CA . GLN A 1 346 ? 5.855 9.992 -3.299 1 91.5 346 GLN A CA 1
ATOM 2757 C C . GLN A 1 346 ? 5.539 10.898 -2.111 1 91.5 346 GLN A C 1
ATOM 2759 O O . GLN A 1 346 ? 5.16 12.055 -2.291 1 91.5 346 GLN A O 1
ATOM 2764 N N . PRO A 1 347 ? 5.703 10.398 -0.824 1 93.38 347 PRO A N 1
ATOM 2765 C CA . PRO A 1 347 ? 5.324 11.242 0.312 1 93.38 347 PRO A CA 1
ATOM 2766 C C . PRO A 1 347 ? 6.141 12.531 0.39 1 93.38 347 PRO A C 1
ATOM 2768 O O . PRO A 1 347 ? 5.629 13.562 0.832 1 93.38 347 PRO A O 1
ATOM 2771 N N . LYS A 1 348 ? 7.316 12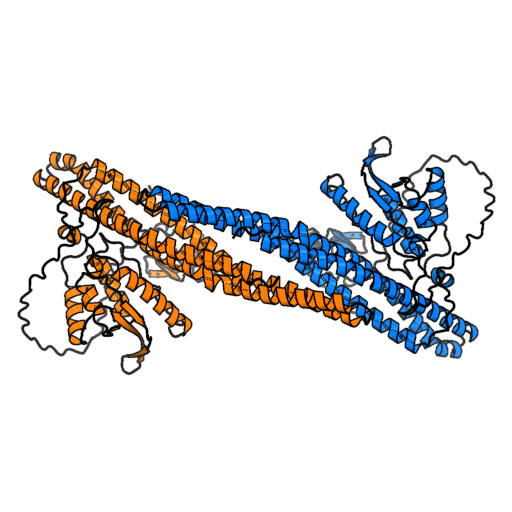.57 -0.08 1 91.38 348 LYS A N 1
ATOM 2772 C CA . LYS A 1 348 ? 8.164 13.766 -0.082 1 91.38 348 LYS A CA 1
ATOM 2773 C C . LYS A 1 348 ? 7.652 14.797 -1.081 1 91.38 348 LYS A C 1
ATOM 2775 O O . LYS A 1 348 ? 7.859 16 -0.899 1 91.38 348 LYS A O 1
ATOM 2780 N N . ARG A 1 349 ? 6.926 14.336 -2.037 1 89.62 349 ARG A N 1
ATOM 2781 C CA . ARG A 1 349 ? 6.496 15.219 -3.121 1 89.62 349 ARG A CA 1
ATOM 2782 C C . ARG A 1 349 ? 5.086 15.742 -2.873 1 89.62 349 ARG A C 1
ATOM 2784 O O . ARG A 1 349 ? 4.691 16.766 -3.43 1 89.62 349 ARG A O 1
ATOM 2791 N N . ASP A 1 350 ? 4.293 15 -2.152 1 89.75 350 ASP A N 1
ATOM 2792 C CA . ASP A 1 350 ? 2.908 15.43 -1.982 1 89.75 350 ASP A CA 1
ATOM 2793 C C . ASP A 1 350 ? 2.539 15.516 -0.504 1 89.75 350 ASP A C 1
ATOM 2795 O O . ASP A 1 350 ? 2.299 16.609 0.016 1 89.75 350 ASP A O 1
ATOM 2799 N N . LEU A 1 351 ? 2.723 14.461 0.276 1 93.44 351 LEU A N 1
ATOM 2800 C CA . LEU A 1 351 ? 2.26 14.367 1.655 1 93.44 351 LEU A CA 1
ATOM 2801 C C . LEU A 1 351 ? 3.064 15.297 2.562 1 93.44 351 LEU A C 1
ATOM 2803 O O . LEU A 1 351 ? 2.537 15.82 3.547 1 93.44 351 LEU A O 1
ATOM 2807 N N . HIS A 1 352 ? 4.281 15.57 2.211 1 92.12 352 HIS A N 1
ATOM 2808 C CA . HIS A 1 352 ? 5.184 16.391 3.018 1 92.12 352 HIS A CA 1
ATOM 2809 C C . HIS A 1 352 ? 4.586 17.766 3.283 1 92.12 352 HIS A C 1
ATOM 2811 O O . HIS A 1 352 ? 4.5 18.188 4.434 1 92.12 352 HIS A O 1
ATOM 2817 N N . PHE A 1 353 ? 4.086 18.422 2.316 1 91 353 PHE A N 1
ATOM 2818 C CA . PHE A 1 353 ? 3.578 19.781 2.42 1 91 353 PHE A CA 1
ATOM 2819 C C . PHE A 1 353 ? 2.268 19.812 3.197 1 91 353 PHE A C 1
ATOM 2821 O O . PHE A 1 353 ? 2.033 20.734 3.992 1 91 353 PHE A O 1
ATOM 2828 N N . LEU A 1 354 ? 1.485 18.781 2.961 1 94.31 354 LEU A N 1
ATOM 2829 C CA . LEU A 1 354 ? 0.219 18.688 3.68 1 94.31 354 LEU A CA 1
ATOM 2830 C C . LEU A 1 354 ? 0.453 18.5 5.172 1 94.31 354 LEU A C 1
ATOM 2832 O O . LEU A 1 354 ? -0.177 19.156 5.996 1 94.31 354 LEU A O 1
ATOM 2836 N N . LEU A 1 355 ? 1.408 17.688 5.539 1 94.25 355 LEU A N 1
ATOM 2837 C CA . LEU A 1 355 ? 1.692 17.406 6.941 1 94.25 355 LEU A CA 1
ATOM 2838 C C . LEU A 1 355 ? 2.336 18.625 7.613 1 94.25 355 LEU A C 1
ATOM 2840 O O . LEU A 1 355 ? 1.999 18.953 8.75 1 94.25 355 LEU A O 1
ATOM 2844 N N . GLU A 1 356 ? 3.193 19.297 6.875 1 90.44 356 GLU A N 1
ATOM 2845 C CA . GLU A 1 356 ? 3.85 20.469 7.43 1 90.44 356 GLU A CA 1
ATOM 2846 C C . GLU A 1 356 ? 2.84 21.578 7.719 1 90.44 356 GLU A C 1
ATOM 2848 O O . GLU A 1 356 ? 2.889 22.219 8.773 1 90.44 356 GLU A O 1
ATOM 2853 N N . THR A 1 357 ? 1.977 21.75 6.785 1 93.75 357 THR A N 1
ATOM 2854 C CA . THR A 1 357 ? 0.951 22.781 6.961 1 93.75 357 THR A CA 1
ATOM 2855 C C . THR A 1 357 ? 0.055 22.438 8.148 1 93.75 357 THR A C 1
ATOM 2857 O O . THR A 1 357 ? -0.257 23.312 8.969 1 93.75 357 THR A O 1
ATOM 2860 N N . ASN A 1 358 ? -0.32 21.219 8.25 1 95.5 358 ASN A N 1
ATOM 2861 C CA . ASN A 1 358 ? -1.197 20.828 9.352 1 95.5 358 ASN A CA 1
ATOM 2862 C C . ASN A 1 358 ? -0.468 20.859 10.688 1 95.5 358 ASN A C 1
ATOM 2864 O O . ASN A 1 358 ? -1.076 21.125 11.727 1 95.5 358 ASN A O 1
ATOM 2868 N N . ARG A 1 359 ? 0.811 20.625 10.688 1 92.69 359 ARG A N 1
ATOM 2869 C CA . ARG A 1 359 ? 1.593 20.781 11.906 1 92.69 359 ARG A CA 1
ATOM 2870 C C . ARG A 1 359 ? 1.605 22.234 12.383 1 92.69 359 ARG A C 1
ATOM 2872 O O . ARG A 1 359 ? 1.497 22.5 13.578 1 92.69 359 ARG A O 1
ATOM 2879 N N . GLU A 1 360 ? 1.756 23.062 11.438 1 92.12 360 GLU A N 1
ATOM 2880 C CA . GLU A 1 360 ? 1.698 24.484 11.758 1 92.12 360 GLU A CA 1
ATOM 2881 C C . GLU A 1 360 ? 0.355 24.859 12.383 1 92.12 360 GLU A C 1
ATOM 2883 O O . GLU A 1 360 ? 0.304 25.578 13.383 1 92.12 360 GLU A O 1
ATOM 2888 N N . TYR A 1 361 ? -0.671 24.359 11.805 1 95.94 361 TYR A N 1
ATOM 2889 C CA . TYR A 1 361 ? -1.999 24.719 12.297 1 95.94 361 TYR A CA 1
ATOM 2890 C C . TYR A 1 361 ? -2.287 24.047 13.633 1 95.94 361 TYR A C 1
ATOM 2892 O O . TYR A 1 361 ? -3.025 24.578 14.461 1 95.94 361 TYR A O 1
ATOM 2900 N N . LYS A 1 362 ? -1.735 22.891 13.82 1 95.62 362 LYS A N 1
ATOM 2901 C CA . LYS A 1 362 ? -1.836 22.281 15.148 1 95.62 362 LYS A CA 1
ATOM 2902 C C . LYS A 1 362 ? -1.255 23.203 16.219 1 95.62 362 LYS A C 1
ATOM 2904 O O . LYS A 1 362 ? -1.841 23.359 17.297 1 95.62 362 LYS A O 1
ATOM 2909 N N . GLY A 1 363 ? -0.103 23.812 15.859 1 93 363 GLY A N 1
ATOM 2910 C CA . GLY A 1 363 ? 0.503 24.766 16.781 1 93 363 GLY A CA 1
ATOM 2911 C C . GLY A 1 363 ? -0.357 25.984 17.016 1 93 363 GLY A C 1
ATOM 2912 O O . GLY A 1 363 ? -0.477 26.453 18.156 1 93 363 GLY A O 1
ATOM 2913 N N . LEU A 1 364 ? -0.958 26.484 15.961 1 95.06 364 LEU A N 1
ATOM 2914 C CA . LEU A 1 364 ? -1.829 27.656 16.062 1 95.06 364 LEU A CA 1
ATOM 2915 C C . LEU A 1 364 ? -3.061 27.344 16.906 1 95.06 364 LEU A C 1
ATOM 2917 O O . LEU A 1 364 ? -3.426 28.109 17.797 1 95.06 364 LEU A O 1
ATOM 2921 N N . LEU A 1 365 ? -3.625 26.203 16.594 1 96.69 365 LEU A N 1
ATOM 2922 C CA . LEU A 1 365 ? -4.852 25.797 17.266 1 96.69 365 LEU A CA 1
ATOM 2923 C C . LEU A 1 365 ? -4.582 25.516 18.75 1 96.69 365 LEU A C 1
ATOM 2925 O O . LEU A 1 365 ? -5.473 25.672 19.578 1 96.69 365 LEU A O 1
ATOM 2929 N N . GLY A 1 366 ? -3.373 25.234 19.078 1 94.44 366 GLY A N 1
ATOM 2930 C CA . GLY A 1 366 ? -2.994 24.969 20.453 1 94.44 366 GLY A CA 1
ATOM 2931 C C . GLY A 1 366 ? -2.967 26.219 21.312 1 94.44 366 GLY A C 1
ATOM 2932 O O . GLY A 1 366 ? -2.967 26.141 22.547 1 94.44 366 GLY A O 1
ATOM 2933 N N . CYS A 1 367 ? -3.062 27.406 20.703 1 93.81 367 CYS A N 1
ATOM 2934 C CA . CYS A 1 367 ? -3.008 28.688 21.406 1 93.81 367 CYS A CA 1
ATOM 2935 C C . CYS A 1 367 ? -4.402 29.156 21.812 1 93.81 367 CYS A C 1
ATOM 2937 O O . CYS A 1 367 ? -4.555 29.969 22.703 1 93.81 367 CYS A O 1
ATOM 2939 N N . PHE A 1 368 ? -5.469 28.625 21.219 1 94.81 368 PHE A N 1
ATOM 2940 C CA . PHE A 1 368 ? -6.809 29.188 21.359 1 94.81 368 PHE A CA 1
ATOM 2941 C C . PHE A 1 368 ? -7.441 28.781 22.672 1 94.81 368 PHE A C 1
ATOM 2943 O O . PHE A 1 368 ? -8.18 29.547 23.281 1 94.81 368 PHE A O 1
ATOM 2950 N N . PRO A 1 369 ? -7.145 27.594 23.188 1 93.75 369 PRO A N 1
ATOM 2951 C CA . PRO A 1 369 ? -7.793 27.203 24.453 1 93.75 369 PRO A CA 1
ATOM 2952 C C . PRO A 1 369 ? -7.5 28.172 25.594 1 93.75 369 PRO A C 1
ATOM 2954 O O . PRO A 1 369 ? -8.406 28.531 26.328 1 93.75 369 PRO A O 1
ATOM 2957 N N . GLU A 1 370 ? -6.316 28.688 25.688 1 89.31 370 GLU A N 1
ATOM 2958 C CA . GLU A 1 370 ? -5.965 29.641 26.734 1 89.31 370 GLU A CA 1
ATOM 2959 C C . GLU A 1 370 ? -6.656 30.984 26.516 1 89.31 370 GLU A C 1
ATOM 2961 O O . GLU A 1 370 ? -7.195 31.562 27.453 1 89.31 370 GLU A O 1
ATOM 2966 N N . THR A 1 371 ? -6.617 31.469 25.328 1 90.75 371 THR A N 1
ATOM 2967 C CA . THR A 1 371 ? -7.266 32.719 24.984 1 90.75 371 THR A CA 1
ATOM 2968 C C . THR A 1 371 ? -8.766 32.656 25.234 1 90.75 371 THR A C 1
ATOM 2970 O O . THR A 1 371 ? -9.359 33.594 25.766 1 90.75 371 THR A O 1
ATOM 2973 N N . LEU A 1 372 ? -9.383 31.578 24.875 1 94.19 372 LEU A N 1
ATOM 2974 C CA . LEU A 1 372 ? -10.828 31.391 25.031 1 94.19 372 LEU A CA 1
ATOM 2975 C C . LEU A 1 372 ? -11.195 31.234 26.5 1 94.19 372 LEU A C 1
ATOM 2977 O O . LEU A 1 372 ? -12.273 31.672 26.922 1 94.19 372 LEU A O 1
ATOM 2981 N N . ALA A 1 373 ? -10.258 30.656 27.25 1 92.5 373 ALA A N 1
ATOM 2982 C CA . ALA A 1 373 ? -10.508 30.516 28.688 1 92.5 373 ALA A CA 1
ATOM 2983 C C . ALA A 1 373 ? -10.562 31.891 29.359 1 92.5 373 ALA A C 1
ATOM 2985 O O . ALA A 1 373 ? -11.414 32.125 30.219 1 92.5 373 ALA A O 1
ATOM 2986 N N . VAL A 1 374 ? -9.656 32.781 28.969 1 88.62 374 VAL A N 1
ATOM 2987 C CA . VAL A 1 374 ? -9.633 34.125 29.5 1 88.62 374 VAL A CA 1
ATOM 2988 C C . VAL A 1 374 ? -10.922 34.875 29.109 1 88.62 374 VAL A C 1
ATOM 2990 O O . VAL A 1 374 ? -11.5 35.594 29.922 1 88.62 374 VAL A O 1
ATOM 2993 N N . HIS A 1 375 ? -11.375 34.656 27.938 1 91.94 375 HIS A N 1
ATOM 2994 C CA . HIS A 1 375 ? -12.609 35.281 27.453 1 91.94 375 HIS A CA 1
ATOM 2995 C C . HIS A 1 375 ? -13.812 34.75 28.219 1 91.94 375 HIS A C 1
ATOM 2997 O O . HIS A 1 375 ? -14.703 35.531 28.594 1 91.94 375 HIS A O 1
ATOM 3003 N N . LYS A 1 376 ? -13.812 33.469 28.453 1 93.62 376 LYS A N 1
ATOM 3004 C CA . LYS A 1 376 ? -14.914 32.875 29.188 1 93.62 376 LYS A CA 1
ATOM 3005 C C . LYS A 1 376 ? -15 33.438 30.609 1 93.62 376 LYS A C 1
ATOM 3007 O O . LYS A 1 376 ? -16.094 33.719 31.094 1 93.62 376 LYS A O 1
ATOM 3012 N N . ALA A 1 377 ? -13.852 33.594 31.25 1 91.81 377 ALA A N 1
ATOM 3013 C CA . ALA A 1 377 ? -13.805 34.156 32.594 1 91.81 377 ALA A CA 1
ATOM 3014 C C . ALA A 1 377 ? -14.328 35.594 32.625 1 91.81 377 ALA A C 1
ATOM 3016 O O . ALA A 1 377 ? -15.047 35.969 33.562 1 91.81 377 ALA A O 1
ATOM 3017 N N . ALA A 1 378 ? -13.953 36.312 31.594 1 91.06 378 ALA A N 1
ATOM 3018 C CA . ALA A 1 378 ? -14.414 37.688 31.484 1 91.06 378 ALA A CA 1
ATOM 3019 C C . ALA A 1 378 ? -15.922 37.75 31.281 1 91.06 378 ALA A C 1
ATOM 3021 O O . ALA A 1 378 ? -16.609 38.625 31.859 1 91.06 378 ALA A O 1
ATOM 3022 N N . ILE A 1 379 ? -16.484 36.875 30.516 1 93.56 379 ILE A N 1
ATOM 3023 C CA . ILE A 1 379 ? -17.922 36.812 30.25 1 93.56 379 ILE A CA 1
ATOM 3024 C C . ILE A 1 379 ? -18.672 36.5 31.547 1 93.56 379 ILE A C 1
ATOM 3026 O O . ILE A 1 379 ? -19.672 37.156 31.875 1 93.56 379 ILE A O 1
ATOM 3030 N N . GLU A 1 380 ? -18.172 35.562 32.281 1 92.94 380 GLU A N 1
ATOM 3031 C CA . GLU A 1 380 ? -18.812 35.156 33.531 1 92.94 380 GLU A CA 1
ATOM 3032 C C . GLU A 1 380 ? -18.766 36.281 34.562 1 92.94 380 GLU A C 1
ATOM 3034 O O . GLU A 1 380 ? -19.734 36.5 35.312 1 92.94 380 GLU A O 1
ATOM 3039 N N . LYS A 1 381 ? -17.656 36.969 34.594 1 91.25 381 LYS A N 1
ATOM 3040 C CA . LYS A 1 381 ? -17.516 38.094 35.531 1 91.25 381 LYS A CA 1
ATOM 3041 C C . LYS A 1 381 ? -18.531 39.188 35.219 1 91.25 381 LYS A C 1
ATOM 3043 O O . LYS A 1 381 ? -19.109 39.781 36.156 1 91.25 381 LYS A O 1
ATOM 3048 N N . VAL A 1 382 ? -18.734 39.469 34 1 91.25 382 VAL A N 1
ATOM 3049 C CA . VAL A 1 382 ? -19.688 40.5 33.594 1 91.25 382 VAL A CA 1
ATOM 3050 C C . VAL A 1 382 ? -21.109 40.031 33.875 1 91.25 382 VAL A C 1
ATOM 3052 O O . VAL A 1 382 ? -21.969 40.812 34.25 1 91.25 382 VAL A O 1
ATOM 3055 N N . LYS A 1 383 ? -21.375 38.812 33.688 1 90.44 383 LYS A N 1
ATOM 3056 C CA . LYS A 1 383 ? -22.703 38.25 33.969 1 90.44 383 LYS A CA 1
ATOM 3057 C C . LYS A 1 383 ? -23.031 38.375 35.469 1 90.44 383 LYS A C 1
ATOM 3059 O O . LYS A 1 383 ? -24.172 38.594 35.844 1 90.44 383 LYS A O 1
ATOM 3064 N N . ASP A 1 384 ? -22 38.281 36.219 1 90.69 384 ASP A N 1
ATOM 3065 C CA . ASP A 1 384 ? -22.172 38.375 37.688 1 90.69 384 ASP A CA 1
ATOM 3066 C C . ASP A 1 384 ? -22.125 39.812 38.156 1 90.69 384 ASP A C 1
ATOM 3068 O O . ASP A 1 384 ? -22.203 40.094 39.344 1 90.69 384 ASP A O 1
ATOM 3072 N N . GLY A 1 385 ? -21.891 40.719 37.188 1 88.06 385 GLY A N 1
ATOM 3073 C CA . GLY A 1 385 ? -21.703 42.125 37.531 1 88.06 385 GLY A CA 1
ATOM 3074 C C . GLY A 1 385 ? -22.859 42.688 38.312 1 88.06 385 GLY A C 1
ATOM 3075 O O . GLY A 1 385 ? -22.641 43.438 39.281 1 88.06 385 GLY A O 1
ATOM 3076 N N . ASP A 1 386 ? -24.094 42.312 38 1 88.19 386 ASP A N 1
ATOM 3077 C CA . ASP A 1 386 ? -25.266 42.844 38.688 1 88.19 386 ASP A CA 1
ATOM 3078 C C . ASP A 1 386 ? -25.297 42.344 40.156 1 88.19 386 ASP A C 1
ATOM 3080 O O . ASP A 1 386 ? -25.625 43.094 41.062 1 88.19 386 ASP A O 1
ATOM 3084 N N . LYS A 1 387 ? -24.953 41.125 40.219 1 91.62 387 LYS A N 1
ATOM 3085 C CA . LYS A 1 387 ? -24.906 40.562 41.531 1 91.62 387 LYS A CA 1
ATOM 3086 C C . LYS A 1 387 ? -23.812 41.188 42.375 1 91.62 387 LYS A C 1
ATOM 3088 O O . LYS A 1 387 ? -24 41.438 43.594 1 91.62 387 LYS A O 1
ATOM 3093 N N . MET A 1 388 ? -22.75 41.562 41.812 1 91.62 388 MET A N 1
ATOM 3094 C CA . MET A 1 388 ? -21.625 42.156 42.531 1 91.62 388 MET A CA 1
ATOM 3095 C C . MET A 1 388 ? -21.922 43.594 42.906 1 91.62 388 MET A C 1
ATOM 3097 O O . MET A 1 388 ? -21.484 44.062 43.969 1 91.62 388 MET A O 1
ATOM 3101 N N . VAL A 1 389 ? -22.656 44.281 42.062 1 91.19 389 VAL A N 1
ATOM 3102 C CA . VAL A 1 389 ? -23.062 45.656 42.375 1 91.19 389 VAL A CA 1
ATOM 3103 C C . VAL A 1 389 ? -24.047 45.625 43.531 1 91.19 389 VAL A C 1
ATOM 3105 O O . VAL A 1 389 ? -23.938 46.438 44.469 1 91.19 389 VAL A O 1
ATOM 3108 N N . ALA A 1 390 ? -24.969 44.656 43.5 1 91.69 390 ALA A N 1
ATOM 3109 C CA . ALA A 1 390 ? -25.953 44.531 44.562 1 91.69 390 ALA A CA 1
ATOM 3110 C C . ALA A 1 390 ? -25.297 44.219 45.906 1 91.69 390 ALA A C 1
ATOM 3112 O O . ALA A 1 390 ? -25.734 44.656 46.938 1 91.69 390 ALA A O 1
ATOM 3113 N N . ALA A 1 391 ? -24.281 43.5 45.844 1 92.38 391 ALA A N 1
ATOM 3114 C CA . ALA A 1 391 ? -23.562 43.094 47.031 1 92.38 391 ALA A CA 1
ATOM 3115 C C . ALA A 1 391 ? -22.594 44.156 47.5 1 92.38 391 ALA A C 1
ATOM 3117 O O . ALA A 1 391 ? -21.969 44.031 48.562 1 92.38 391 ALA A O 1
ATOM 3118 N N . GLY A 1 392 ? -22.391 45.25 46.781 1 88.44 392 GLY A N 1
ATOM 3119 C CA . GLY A 1 392 ? -21.531 46.375 47.125 1 88.44 392 GLY A CA 1
ATOM 3120 C C . GLY A 1 392 ? -20.062 46.094 46.906 1 88.44 392 GLY A C 1
ATOM 3121 O O . GLY A 1 392 ? -19.203 46.781 47.5 1 88.44 392 GLY A O 1
ATOM 3122 N N . ARG A 1 393 ? -19.797 45.156 46.125 1 91.88 393 ARG A N 1
ATOM 3123 C CA . ARG A 1 393 ? -18.406 44.781 45.875 1 91.88 393 ARG A CA 1
ATOM 3124 C C . ARG A 1 393 ? -17.781 45.656 44.812 1 91.88 393 ARG A C 1
ATOM 3126 O O . ARG A 1 393 ? -16.578 45.938 44.844 1 91.88 393 ARG A O 1
ATOM 3133 N N . ILE A 1 394 ? -18.609 46.031 43.75 1 88.88 394 ILE A N 1
ATOM 3134 C CA . ILE A 1 394 ? -18.141 46.875 42.688 1 88.88 394 ILE A CA 1
ATOM 3135 C C . ILE A 1 394 ? -19.141 48 42.438 1 88.88 394 ILE A C 1
ATOM 3137 O O . ILE A 1 394 ? -20.312 47.906 42.812 1 88.88 394 ILE A O 1
ATOM 3141 N N . SER A 1 395 ? -18.656 49.125 41.875 1 92.06 395 SER A N 1
ATOM 3142 C CA . SER A 1 395 ? -19.516 50.25 41.562 1 92.06 395 SER A CA 1
ATOM 3143 C C . SER A 1 395 ? -20.156 50.062 40.188 1 92.06 395 SER A C 1
ATOM 3145 O O . SER A 1 395 ? -19.75 49.188 39.406 1 92.06 395 SER A O 1
ATOM 3147 N N . THR A 1 396 ? -21.203 50.844 40.031 1 90.44 396 THR A N 1
ATOM 3148 C CA . THR A 1 396 ? -21.875 50.812 38.719 1 90.44 396 THR A CA 1
ATOM 3149 C C . THR A 1 396 ? -20.938 51.25 37.625 1 90.44 396 THR A C 1
ATOM 3151 O O . THR A 1 396 ? -21 50.75 36.5 1 90.44 396 THR A O 1
ATOM 3154 N N . GLN A 1 397 ? -20.047 52.125 37.938 1 90.25 397 GLN A N 1
ATOM 3155 C CA . GLN A 1 397 ? -19.078 52.594 36.969 1 90.25 397 GLN A CA 1
ATOM 3156 C C . GLN A 1 397 ? -18.078 51.469 36.625 1 90.25 397 GLN A C 1
ATOM 3158 O O . GLN A 1 397 ? -17.672 51.344 35.469 1 90.25 397 GLN A O 1
ATOM 3163 N N . GLU A 1 398 ? -17.75 50.75 37.562 1 90.31 398 GLU A N 1
ATOM 3164 C CA . GLU A 1 398 ? -16.828 49.625 37.344 1 90.31 398 GLU A CA 1
ATOM 3165 C C . GLU A 1 398 ? -17.453 48.562 36.469 1 90.31 398 GLU A C 1
ATOM 3167 O O . GLU A 1 398 ? -16.781 47.938 35.625 1 90.31 398 GLU A O 1
ATOM 3172 N N . LYS A 1 399 ? -18.656 48.344 36.688 1 89.94 399 LYS A N 1
ATOM 3173 C CA . LYS A 1 399 ? -19.375 47.375 35.875 1 89.94 399 LYS A CA 1
ATOM 3174 C C . LYS A 1 399 ? -19.391 47.781 34.406 1 89.94 399 LYS A C 1
ATOM 3176 O O . LYS A 1 399 ? -19.203 46.969 33.5 1 89.94 399 LYS A O 1
ATOM 3181 N N . THR A 1 400 ? -19.641 49.094 34.188 1 89.19 400 THR A N 1
ATOM 3182 C CA . THR A 1 400 ? -19.672 49.625 32.844 1 89.19 400 THR A CA 1
ATOM 3183 C C . THR A 1 400 ? -18.297 49.469 32.188 1 89.19 400 THR A C 1
ATOM 3185 O O . THR A 1 400 ? -18.203 49.156 30.984 1 89.19 400 THR A O 1
ATOM 3188 N N . THR A 1 401 ? -17.297 49.688 32.969 1 87.44 401 THR A N 1
ATOM 3189 C CA . THR A 1 401 ? -15.945 49.562 32.438 1 87.44 401 THR A CA 1
ATOM 3190 C C . THR A 1 401 ? -15.625 48.094 32.094 1 87.44 401 THR A C 1
ATOM 3192 O O . THR A 1 401 ? -14.938 47.812 31.109 1 87.44 401 THR A O 1
ATOM 3195 N N . MET A 1 402 ? -16.125 47.219 32.875 1 88.44 402 MET A N 1
ATOM 3196 C CA . MET A 1 402 ? -15.914 45.781 32.625 1 88.44 402 MET A CA 1
ATOM 3197 C C . MET A 1 402 ? -16.594 45.344 31.328 1 88.44 402 MET A C 1
ATOM 3199 O O . MET A 1 402 ? -16.047 44.562 30.578 1 88.44 402 MET A O 1
ATOM 3203 N N . LYS A 1 403 ? -17.719 45.875 31.125 1 89 403 LYS A N 1
ATOM 3204 C CA . LYS A 1 403 ? -18.453 45.562 29.891 1 89 403 LYS A CA 1
ATOM 3205 C C . LYS A 1 403 ? -17.719 46.125 28.672 1 89 403 LYS A C 1
ATOM 3207 O O . LYS A 1 403 ? -17.719 45.469 27.609 1 89 403 LYS A O 1
ATOM 3212 N N . GLN A 1 404 ? -17.172 47.25 28.812 1 87.44 404 GLN A N 1
ATOM 3213 C CA . GLN A 1 404 ? -16.422 47.844 27.719 1 87.44 404 GLN A CA 1
ATOM 3214 C C . GLN A 1 404 ? -15.172 47.031 27.406 1 87.44 404 GLN A C 1
ATOM 3216 O O . GLN A 1 404 ? -14.828 46.844 26.234 1 87.44 404 GLN A O 1
ATOM 3221 N N . ARG A 1 405 ? -14.594 46.594 28.453 1 86.75 405 ARG A N 1
ATOM 3222 C CA . ARG A 1 405 ? -13.391 45.781 28.281 1 86.75 405 ARG A CA 1
ATOM 3223 C C . ARG A 1 405 ? -13.727 44.438 27.609 1 86.75 405 ARG A C 1
ATOM 3225 O O . ARG A 1 405 ? -12.961 43.938 26.797 1 86.75 405 ARG A O 1
ATOM 3232 N N . LEU A 1 406 ? -14.852 43.938 28.031 1 90.25 406 LEU A N 1
ATOM 3233 C CA . LEU A 1 406 ? -15.281 42.656 27.438 1 90.25 406 LEU A CA 1
ATOM 3234 C C . LEU A 1 406 ? -15.562 42.844 25.953 1 90.25 406 LEU A C 1
ATOM 3236 O O . LEU A 1 406 ? -15.242 41.938 25.156 1 90.25 406 LEU A O 1
ATOM 3240 N N . SER A 1 407 ? -16.172 43.938 25.594 1 90.06 407 SER A N 1
ATOM 3241 C CA . SER A 1 407 ? -16.422 44.219 24.188 1 90.06 407 SER A CA 1
ATOM 3242 C C . SER A 1 407 ? -15.125 44.312 23.406 1 90.06 407 SER A C 1
ATOM 3244 O O . SER A 1 407 ? -15.031 43.812 22.281 1 90.06 407 SER A O 1
ATOM 3246 N N . CYS A 1 408 ? -14.164 44.969 24.016 1 88.56 408 CYS A N 1
ATOM 3247 C CA . CYS A 1 408 ? -12.859 45.094 23.375 1 88.56 408 CYS A CA 1
ATOM 3248 C C . CYS A 1 408 ? -12.203 43.75 23.172 1 88.56 408 CYS A C 1
ATOM 3250 O O . CYS A 1 408 ? -11.641 43.469 22.109 1 88.56 408 CYS A O 1
ATOM 3252 N N . MET A 1 409 ? -12.32 42.906 24.156 1 90.5 409 MET A N 1
ATOM 3253 C CA . MET A 1 409 ? -11.766 41.562 24.078 1 90.5 409 MET A CA 1
ATOM 3254 C C . MET A 1 409 ? -12.43 40.75 22.969 1 90.5 409 MET A C 1
ATOM 3256 O O . MET A 1 409 ? -11.758 40.031 22.219 1 90.5 409 MET A O 1
ATOM 3260 N N . SER A 1 410 ? -13.695 40.875 22.922 1 92.69 410 SER A N 1
ATOM 3261 C CA . SER A 1 410 ? -14.453 40.125 21.922 1 92.69 410 SER A CA 1
ATOM 3262 C C . SER A 1 410 ? -14.094 40.594 20.5 1 92.69 410 SER A C 1
ATOM 3264 O O . SER A 1 410 ? -13.969 39.781 19.594 1 92.69 410 SER A O 1
ATOM 3266 N N . TYR A 1 411 ? -14 41.906 20.344 1 91.94 411 TYR A N 1
ATOM 3267 C CA . TYR A 1 411 ? -13.602 42.438 19.031 1 91.94 411 TYR A CA 1
ATOM 3268 C C . TYR A 1 411 ? -12.227 41.906 18.641 1 91.94 411 TYR A C 1
ATOM 3270 O O . TYR A 1 411 ? -12 41.562 17.484 1 91.94 411 TYR A O 1
ATOM 3278 N N . SER A 1 412 ? -11.32 41.875 19.562 1 91.31 412 SER A N 1
ATOM 3279 C CA . SER A 1 412 ? -9.984 41.344 19.312 1 91.31 412 SER A CA 1
ATOM 3280 C C . SER A 1 412 ? -10.023 39.875 18.938 1 91.31 412 SER A C 1
ATOM 3282 O O . SER A 1 412 ? -9.312 39.438 18.016 1 91.31 412 SER A O 1
ATOM 3284 N N . LEU A 1 413 ? -10.797 39.156 19.625 1 93 413 LEU A N 1
ATOM 3285 C CA . LEU A 1 413 ? -10.93 37.75 19.344 1 93 413 LEU A CA 1
ATOM 3286 C C . LEU A 1 413 ? -11.5 37.531 17.938 1 93 413 LEU A C 1
ATOM 3288 O O . LEU A 1 413 ? -11.031 36.656 17.203 1 93 413 LEU A O 1
ATOM 3292 N N . GLN A 1 414 ? -12.5 38.281 17.609 1 92.88 414 GLN A N 1
ATOM 3293 C CA . GLN A 1 414 ? -13.102 38.156 16.281 1 92.88 414 GLN A CA 1
ATOM 3294 C C . GLN A 1 414 ? -12.102 38.531 15.195 1 92.88 414 GLN A C 1
ATOM 3296 O O . GLN A 1 414 ? -12.047 37.875 14.156 1 92.88 414 GLN A O 1
ATOM 3301 N N . ALA A 1 415 ? -11.375 39.562 15.461 1 93 415 ALA A N 1
ATOM 3302 C CA . ALA A 1 415 ? -10.352 39.969 14.5 1 93 415 ALA A CA 1
ATOM 3303 C C . ALA A 1 415 ? -9.312 38.844 14.312 1 93 415 ALA A C 1
ATOM 3305 O O . ALA A 1 415 ? -8.906 38.562 13.188 1 93 415 ALA A O 1
ATOM 3306 N N . GLU A 1 416 ? -8.922 38.25 15.391 1 93.88 416 GLU A N 1
ATOM 3307 C CA . GLU A 1 416 ? -7.938 37.156 15.32 1 93.88 416 GLU A CA 1
ATOM 3308 C C . GLU A 1 416 ? -8.5 35.938 14.586 1 93.88 416 GLU A C 1
ATOM 3310 O O . GLU A 1 416 ? -7.805 35.344 13.781 1 93.88 416 GLU A O 1
ATOM 3315 N N . MET A 1 417 ? -9.711 35.656 14.875 1 93.75 417 MET A N 1
ATOM 3316 C CA . MET A 1 417 ? -10.344 34.5 14.219 1 93.75 417 MET A CA 1
ATOM 3317 C C . MET A 1 417 ? -10.516 34.781 12.727 1 93.75 417 MET A C 1
ATOM 3319 O O . MET A 1 417 ? -10.336 33.875 11.914 1 93.75 417 MET A O 1
ATOM 3323 N N . ASN A 1 418 ? -10.883 35.969 12.398 1 93.12 418 ASN A N 1
ATOM 3324 C CA . ASN A 1 418 ? -11 36.312 10.977 1 93.12 418 ASN A CA 1
ATOM 3325 C C . ASN A 1 418 ? -9.656 36.25 10.266 1 93.12 418 ASN A C 1
ATOM 3327 O O . ASN A 1 418 ? -9.578 35.781 9.117 1 93.12 418 ASN A O 1
ATOM 3331 N N . HIS A 1 419 ? -8.617 36.688 10.945 1 93.69 419 HIS A N 1
ATOM 3332 C CA . HIS A 1 419 ? -7.266 36.531 10.414 1 93.69 419 HIS A CA 1
ATOM 3333 C C . HIS A 1 419 ? -6.922 35.031 10.234 1 93.69 419 HIS A C 1
ATOM 3335 O O . HIS A 1 419 ? -6.371 34.656 9.203 1 93.69 419 HIS A O 1
ATOM 3341 N N . PHE A 1 420 ? -7.246 34.281 11.211 1 95.31 420 PHE A N 1
ATOM 3342 C CA . PHE A 1 420 ? -7.016 32.844 11.195 1 95.31 420 PHE A CA 1
ATOM 3343 C C . PHE A 1 420 ? -7.723 32.188 10.008 1 95.31 420 PHE A C 1
ATOM 3345 O O . PHE A 1 420 ? -7.121 31.422 9.266 1 95.31 420 PHE A O 1
ATOM 3352 N N . HIS A 1 421 ? -8.969 32.531 9.812 1 94.25 421 HIS A N 1
ATOM 3353 C CA . HIS A 1 421 ? -9.758 31.938 8.734 1 94.25 421 HIS A CA 1
ATOM 3354 C C . HIS A 1 421 ? -9.219 32.344 7.367 1 94.25 421 HIS A C 1
ATOM 3356 O O . HIS A 1 421 ? -9.133 31.5 6.461 1 94.25 421 HIS A O 1
ATOM 3362 N N . SER A 1 422 ? -8.891 33.562 7.238 1 91.94 422 SER A N 1
ATOM 3363 C CA . SER A 1 422 ? -8.359 34.031 5.969 1 91.94 422 SER A CA 1
ATOM 3364 C C . SER A 1 422 ? -7.074 33.312 5.598 1 91.94 422 SER A C 1
ATOM 3366 O O . SER A 1 422 ? -6.918 32.844 4.457 1 91.94 422 SER A O 1
ATOM 3368 N N . ASN A 1 423 ? -6.195 33.156 6.543 1 93.06 423 ASN A N 1
ATOM 3369 C CA . ASN A 1 423 ? -4.941 32.469 6.309 1 93.06 423 ASN A CA 1
ATOM 3370 C C . ASN A 1 423 ? -5.172 30.969 6.086 1 93.06 423 ASN A C 1
ATOM 3372 O O . ASN A 1 423 ? -4.508 30.344 5.25 1 93.06 423 ASN A O 1
ATOM 3376 N N . ARG A 1 424 ? -6.035 30.422 6.879 1 94.62 424 ARG A N 1
ATOM 3377 C CA . ARG A 1 424 ? -6.344 29.016 6.754 1 94.62 424 ARG A CA 1
ATOM 3378 C C . ARG A 1 424 ? -6.816 28.672 5.348 1 94.62 424 ARG A C 1
ATOM 3380 O O . ARG A 1 424 ? -6.332 27.719 4.734 1 94.62 424 ARG A O 1
ATOM 3387 N N . ILE A 1 425 ? -7.75 29.453 4.832 1 93.56 425 ILE A N 1
ATOM 3388 C CA . ILE A 1 425 ? -8.305 29.203 3.506 1 93.56 425 ILE A CA 1
ATOM 3389 C C . ILE A 1 425 ? -7.207 29.328 2.453 1 93.56 425 ILE A C 1
ATOM 3391 O O . ILE A 1 425 ? -7.098 28.469 1.568 1 93.56 425 ILE A O 1
ATOM 3395 N N . TYR A 1 426 ? -6.418 30.328 2.617 1 92.88 426 TYR A N 1
ATOM 3396 C CA . TYR A 1 426 ? -5.32 30.516 1.679 1 92.88 426 TYR A CA 1
ATOM 3397 C C . TYR A 1 426 ? -4.336 29.359 1.733 1 92.88 426 TYR A C 1
ATOM 3399 O O . TYR A 1 426 ? -3.982 28.781 0.699 1 92.88 426 TYR A O 1
ATOM 3407 N N . ASP A 1 427 ? -3.885 28.984 2.844 1 94.25 427 ASP A N 1
ATOM 3408 C CA . ASP A 1 427 ? -2.883 27.938 3.025 1 94.25 427 ASP A CA 1
ATOM 3409 C C . ASP A 1 427 ? -3.41 26.578 2.557 1 94.25 427 ASP A C 1
ATOM 3411 O O . ASP A 1 427 ? -2.711 25.844 1.859 1 94.25 427 ASP A O 1
ATOM 3415 N N . TYR A 1 428 ? -4.609 26.219 2.922 1 95.62 428 TYR A N 1
ATOM 3416 C CA . TYR A 1 428 ? -5.152 24.906 2.578 1 95.62 428 TYR A CA 1
ATOM 3417 C C . TYR A 1 428 ? -5.453 24.812 1.087 1 95.62 428 TYR A C 1
ATOM 3419 O O . TYR A 1 428 ? -5.332 23.75 0.488 1 95.62 428 TYR A O 1
ATOM 3427 N N . ASN A 1 429 ? -5.879 25.922 0.505 1 93.19 429 ASN A N 1
ATOM 3428 C CA . ASN A 1 429 ? -6.043 25.922 -0.944 1 93.19 429 ASN A CA 1
ATOM 3429 C C . ASN A 1 429 ? -4.727 25.625 -1.655 1 93.19 429 ASN A C 1
ATOM 3431 O O . ASN A 1 429 ? -4.68 24.797 -2.572 1 93.19 429 ASN A O 1
ATOM 3435 N N . ARG A 1 430 ? -3.748 26.281 -1.214 1 92.62 430 ARG A N 1
ATOM 3436 C CA . ARG A 1 430 ? -2.434 26.094 -1.824 1 92.62 430 ARG A CA 1
ATOM 3437 C C . ARG A 1 430 ? -1.913 24.688 -1.605 1 92.62 430 ARG A C 1
ATOM 3439 O O . ARG A 1 430 ? -1.468 24.031 -2.549 1 92.62 430 ARG A O 1
ATOM 3446 N N . VAL A 1 431 ? -1.958 24.203 -0.446 1 94.19 431 VAL A N 1
ATOM 3447 C CA . VAL A 1 431 ? -1.369 22.906 -0.122 1 94.19 431 VAL A CA 1
ATOM 3448 C C . VAL A 1 431 ? -2.186 21.797 -0.772 1 94.19 431 VAL A C 1
ATOM 3450 O O . VAL A 1 431 ? -1.629 20.781 -1.213 1 94.19 431 VAL A O 1
ATOM 3453 N N . MET A 1 432 ? -3.496 21.906 -0.85 1 92.44 432 MET A N 1
ATOM 3454 C CA . MET A 1 432 ? -4.328 20.891 -1.491 1 92.44 432 MET A CA 1
ATOM 3455 C C . MET A 1 432 ? -4.047 20.828 -2.988 1 92.44 432 MET A C 1
ATOM 3457 O O . MET A 1 432 ? -4.059 19.75 -3.576 1 92.44 432 MET A O 1
ATOM 3461 N N . GLN A 1 433 ? -3.834 21.969 -3.539 1 90.94 433 GLN A N 1
ATOM 3462 C CA . GLN A 1 433 ? -3.455 21.984 -4.949 1 90.94 433 GLN A CA 1
ATOM 3463 C C . GLN A 1 433 ? -2.145 21.234 -5.172 1 90.94 433 GLN A C 1
ATOM 3465 O O . GLN A 1 433 ? -2.037 20.422 -6.09 1 90.94 433 GLN A O 1
ATOM 3470 N N . LEU A 1 434 ? -1.197 21.531 -4.344 1 91.75 434 LEU A N 1
ATOM 3471 C CA . LEU A 1 434 ? 0.095 20.875 -4.441 1 91.75 434 LEU A CA 1
ATOM 3472 C C . LEU A 1 434 ? -0.052 19.359 -4.219 1 91.75 434 LEU A C 1
ATOM 3474 O O . LEU A 1 434 ? 0.553 18.562 -4.938 1 91.75 434 LEU A O 1
ATOM 3478 N N . TYR A 1 435 ? -0.838 19.031 -3.287 1 93.12 435 TYR A N 1
ATOM 3479 C CA . TYR A 1 435 ? -1.053 17.625 -2.967 1 93.12 435 TYR A CA 1
ATOM 3480 C C . TYR A 1 435 ? -1.7 16.891 -4.137 1 93.12 435 TYR A C 1
ATOM 3482 O O . TYR A 1 435 ? -1.24 15.812 -4.535 1 93.12 435 TYR A O 1
ATOM 3490 N N . LEU A 1 436 ? -2.73 17.438 -4.656 1 88.69 436 LEU A N 1
ATOM 3491 C CA . LEU A 1 436 ? -3.459 16.797 -5.75 1 88.69 436 LEU A CA 1
ATOM 3492 C C . LEU A 1 436 ? -2.6 16.734 -7.008 1 88.69 436 LEU A C 1
ATOM 3494 O O . LEU A 1 436 ? -2.656 15.75 -7.75 1 88.69 436 LEU A O 1
ATOM 3498 N N . GLU A 1 437 ? -1.833 17.797 -7.219 1 89.38 437 GLU A N 1
ATOM 3499 C CA . GLU A 1 437 ? -0.906 17.766 -8.344 1 89.38 437 GLU A CA 1
ATOM 3500 C C . GLU A 1 437 ? 0.127 16.656 -8.188 1 89.38 437 GLU A C 1
ATOM 3502 O O . GLU A 1 437 ? 0.477 15.984 -9.156 1 89.38 437 GLU A O 1
ATOM 3507 N N . GLY A 1 438 ? 0.616 16.547 -7.004 1 89.69 438 GLY A N 1
ATOM 3508 C CA . GLY A 1 438 ? 1.545 15.469 -6.719 1 89.69 438 GLY A CA 1
ATOM 3509 C C . GLY A 1 438 ? 0.942 14.094 -6.93 1 89.69 438 GLY A C 1
ATOM 3510 O O . GLY A 1 438 ? 1.599 13.195 -7.465 1 89.69 438 GLY A O 1
ATOM 3511 N N . GLN A 1 439 ? -0.311 13.883 -6.578 1 87.19 439 GLN A N 1
ATOM 3512 C CA . GLN A 1 439 ? -1.012 12.617 -6.762 1 87.19 439 GLN A CA 1
ATOM 3513 C C . GLN A 1 439 ? -1.215 12.305 -8.242 1 87.19 439 GLN A C 1
ATOM 3515 O O . GLN A 1 439 ? -1.032 11.164 -8.672 1 87.19 439 GLN A O 1
ATOM 3520 N N . VAL A 1 440 ? -1.609 13.289 -9 1 85.5 440 VAL A N 1
ATOM 3521 C CA . VAL A 1 440 ? -1.811 13.109 -10.438 1 85.5 440 VAL A CA 1
ATOM 3522 C C . VAL A 1 440 ? -0.495 12.703 -11.094 1 85.5 440 VAL A C 1
ATOM 3524 O O . VAL A 1 440 ? -0.462 11.773 -11.906 1 85.5 440 VAL A O 1
ATOM 3527 N N . LYS A 1 441 ? 0.571 13.367 -10.711 1 86.5 441 LYS A N 1
ATOM 3528 C CA . LYS A 1 441 ? 1.884 13.055 -11.266 1 86.5 441 LYS A CA 1
ATOM 3529 C C . LYS A 1 441 ? 2.293 11.617 -10.938 1 86.5 441 LYS A C 1
ATOM 3531 O O . LYS A 1 441 ? 2.916 10.945 -11.758 1 86.5 441 LYS A O 1
ATOM 3536 N N . PHE A 1 442 ? 1.96 11.172 -9.883 1 85.81 442 PHE A N 1
ATOM 3537 C CA . PHE A 1 442 ? 2.264 9.812 -9.438 1 85.81 442 PHE A CA 1
ATOM 3538 C C . PHE A 1 442 ? 1.628 8.789 -10.375 1 85.81 442 PHE A C 1
ATOM 3540 O O . PHE A 1 442 ? 2.307 7.887 -10.867 1 85.81 442 PHE A O 1
ATOM 3547 N N . TYR A 1 443 ? 0.348 8.891 -10.594 1 80.31 443 TYR A N 1
ATOM 3548 C CA . TYR A 1 443 ? -0.363 7.914 -11.422 1 80.31 443 TYR A CA 1
ATOM 3549 C C . TYR A 1 443 ? 0.061 8.023 -12.883 1 80.31 443 TYR A C 1
ATOM 3551 O O . TYR A 1 443 ? -0.015 7.043 -13.625 1 80.31 443 TYR A O 1
ATOM 3559 N N . GLU A 1 444 ? 0.571 9.164 -13.211 1 81.19 444 GLU A N 1
ATOM 3560 C CA . GLU A 1 444 ? 1.049 9.344 -14.578 1 81.19 444 GLU A CA 1
ATOM 3561 C C . GLU A 1 444 ? 2.441 8.75 -14.758 1 81.19 444 GLU A C 1
ATOM 3563 O O . GLU A 1 444 ? 2.803 8.32 -15.859 1 81.19 444 GLU A O 1
ATOM 3568 N N . GLU A 1 445 ? 3.18 8.75 -13.734 1 80.06 44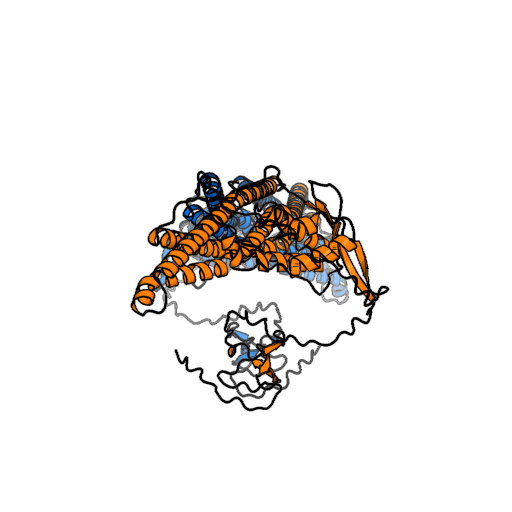5 GLU A N 1
ATOM 3569 C CA . GLU A 1 445 ? 4.574 8.312 -13.812 1 80.06 445 GLU A CA 1
ATOM 3570 C C . GLU A 1 445 ? 4.684 6.793 -13.758 1 80.06 445 GLU A C 1
ATOM 3572 O O . GLU A 1 445 ? 5.715 6.227 -14.125 1 80.06 445 GLU A O 1
ATOM 3577 N N . VAL A 1 446 ? 3.684 6.109 -13.359 1 76.06 446 VAL A N 1
ATOM 3578 C CA . VAL A 1 446 ? 3.734 4.652 -13.281 1 76.06 446 VAL A CA 1
ATOM 3579 C C . VAL A 1 446 ? 3.803 4.062 -14.688 1 76.06 446 VAL A C 1
ATOM 3581 O O . VAL A 1 446 ? 2.928 4.32 -15.523 1 76.06 446 VAL A O 1
ATOM 3584 N N . PRO A 1 447 ? 5.07 3.354 -15.055 1 70.62 447 PRO A N 1
ATOM 3585 C CA . PRO A 1 447 ? 5.387 2.908 -16.422 1 70.62 447 PRO A CA 1
ATOM 3586 C C . PRO A 1 447 ? 4.551 1.71 -16.859 1 70.62 447 PRO A C 1
ATOM 3588 O O . PRO A 1 447 ? 4.934 0.988 -17.781 1 70.62 447 PRO A O 1
ATOM 3591 N N . LEU A 1 448 ? 3.334 1.635 -16.453 1 66.12 448 LEU A N 1
ATOM 3592 C CA . LEU A 1 448 ? 2.643 0.455 -16.969 1 66.12 448 LEU A CA 1
ATOM 3593 C C . LEU A 1 448 ? 1.94 0.764 -18.281 1 66.12 448 LEU A C 1
ATOM 3595 O O . LEU A 1 448 ? 1.499 1.894 -18.5 1 66.12 448 LEU A O 1
ATOM 3599 N N . PHE B 1 1 ? 24.594 -42.25 9.82 1 19.94 1 PHE B N 1
ATOM 3600 C CA . PHE B 1 1 ? 25.141 -41.438 10.906 1 19.94 1 PHE B CA 1
ATOM 3601 C C . PHE B 1 1 ? 24.141 -41.344 12.047 1 19.94 1 PHE B C 1
ATOM 3603 O O . PHE B 1 1 ? 22.938 -41.406 11.836 1 19.94 1 PHE B O 1
ATOM 3610 N N . SER B 1 2 ? 24.609 -41.844 13.289 1 19.88 2 SER B N 1
ATOM 3611 C CA . SER B 1 2 ? 24.203 -42 14.68 1 19.88 2 SER B CA 1
ATOM 3612 C C . SER B 1 2 ? 23.891 -40.625 15.312 1 19.88 2 SER B C 1
ATOM 3614 O O . SER B 1 2 ? 24.812 -39.875 15.617 1 19.88 2 SER B O 1
ATOM 3616 N N . ASN B 1 3 ? 23.031 -39.906 14.703 1 22.27 3 ASN B N 1
ATOM 3617 C CA . ASN B 1 3 ? 22.828 -38.531 15.18 1 22.27 3 ASN B CA 1
ATOM 3618 C C . ASN B 1 3 ? 22.281 -38.531 16.609 1 22.27 3 ASN B C 1
ATOM 3620 O O . ASN B 1 3 ? 21.312 -39.219 16.906 1 22.27 3 ASN B O 1
ATOM 3624 N N . THR B 1 4 ? 23.203 -38.344 17.594 1 24.41 4 THR B N 1
ATOM 3625 C CA . THR B 1 4 ? 23.125 -38.469 19.047 1 24.41 4 THR B CA 1
ATOM 3626 C C . THR B 1 4 ? 22.094 -37.5 19.625 1 24.41 4 THR B C 1
ATOM 3628 O O . THR B 1 4 ? 22.188 -36.281 19.438 1 24.41 4 THR B O 1
ATOM 3631 N N . TYR B 1 5 ? 20.828 -37.938 19.578 1 25.92 5 TYR B N 1
ATOM 3632 C CA . TYR B 1 5 ? 19.688 -37.156 20.047 1 25.92 5 TYR B CA 1
ATOM 3633 C C . TYR B 1 5 ? 19.578 -37.188 21.562 1 25.92 5 TYR B C 1
ATOM 3635 O O . TYR B 1 5 ? 19.75 -38.25 22.188 1 25.92 5 TYR B O 1
ATOM 3643 N N . TYR B 1 6 ? 20.203 -36.188 22.281 1 27.59 6 TYR B N 1
ATOM 3644 C CA . TYR B 1 6 ? 20.219 -36.156 23.734 1 27.59 6 TYR B CA 1
ATOM 3645 C C . TYR B 1 6 ? 18.828 -35.938 24.297 1 27.59 6 TYR B C 1
ATOM 3647 O O . TYR B 1 6 ? 18.078 -35.094 23.812 1 27.59 6 TYR B O 1
ATOM 3655 N N . LEU B 1 7 ? 18.141 -37.094 24.906 1 29.03 7 LEU B N 1
ATOM 3656 C CA . LEU B 1 7 ? 16.844 -37.438 25.469 1 29.03 7 LEU B CA 1
ATOM 3657 C C . LEU B 1 7 ? 16.688 -36.812 26.859 1 29.03 7 LEU B C 1
ATOM 3659 O O . LEU B 1 7 ? 17.359 -37.219 27.812 1 29.03 7 LEU B O 1
ATOM 3663 N N . MET B 1 8 ? 16.922 -35.5 27.172 1 27.77 8 MET B N 1
ATOM 3664 C CA . MET B 1 8 ? 16.844 -35.281 28.609 1 27.77 8 MET B CA 1
ATOM 3665 C C . MET B 1 8 ? 15.453 -35.625 29.156 1 27.77 8 MET B C 1
ATOM 3667 O O . MET B 1 8 ? 14.477 -35.594 28.406 1 27.77 8 MET B O 1
ATOM 3671 N N . TRP B 1 9 ? 15.234 -35.906 30.547 1 29.67 9 TRP B N 1
ATOM 3672 C CA . TRP B 1 9 ? 14.562 -36.531 31.672 1 29.67 9 TRP B CA 1
ATOM 3673 C C . TRP B 1 9 ? 13.297 -35.781 32.062 1 29.67 9 TRP B C 1
ATOM 3675 O O . TRP B 1 9 ? 12.516 -36.219 32.906 1 29.67 9 TRP B O 1
ATOM 3685 N N . THR B 1 10 ? 12.359 -35.281 31.281 1 31.52 10 THR B N 1
ATOM 3686 C CA . THR B 1 10 ? 11.43 -34.469 32.062 1 31.52 10 THR B CA 1
ATOM 3687 C C . THR B 1 10 ? 10.492 -35.344 32.875 1 31.52 10 THR B C 1
ATOM 3689 O O . THR B 1 10 ? 10.234 -36.5 32.531 1 31.52 10 THR B O 1
ATOM 3692 N N . GLU B 1 11 ? 10.211 -35.062 34.25 1 35.38 11 GLU B N 1
ATOM 3693 C CA . GLU B 1 11 ? 9.305 -35.594 35.25 1 35.38 11 GLU B CA 1
ATOM 3694 C C . GLU B 1 11 ? 7.906 -35.812 34.688 1 35.38 11 GLU B C 1
ATOM 3696 O O . GLU B 1 11 ? 7.414 -35 33.906 1 35.38 11 GLU B O 1
ATOM 3701 N N . PRO B 1 12 ? 7.184 -37.031 34.844 1 38.62 12 PRO B N 1
ATOM 3702 C CA . PRO B 1 12 ? 5.988 -37.656 34.312 1 38.62 12 PRO B CA 1
ATOM 3703 C C . PRO B 1 12 ? 4.707 -36.906 34.625 1 38.62 12 PRO B C 1
ATOM 3705 O O . PRO B 1 12 ? 3.605 -37.438 34.438 1 38.62 12 PRO B O 1
ATOM 3708 N N . GLY B 1 13 ? 4.695 -35.812 35.406 1 40.62 13 GLY B N 1
ATOM 3709 C CA . GLY B 1 13 ? 3.326 -35.531 35.812 1 40.62 13 GLY B CA 1
ATOM 3710 C C . GLY B 1 13 ? 2.344 -35.531 34.656 1 40.62 13 GLY B C 1
ATOM 3711 O O . GLY B 1 13 ? 1.339 -36.25 34.688 1 40.62 13 GLY B O 1
ATOM 3712 N N . ASN B 1 14 ? 2.035 -34.344 34.156 1 50.16 14 ASN B N 1
ATOM 3713 C CA . ASN B 1 14 ? 0.871 -34 33.344 1 50.16 14 ASN B CA 1
ATOM 3714 C C . ASN B 1 14 ? 0.871 -34.75 32 1 50.16 14 ASN B C 1
ATOM 3716 O O . ASN B 1 14 ? 1.892 -35.312 31.609 1 50.16 14 ASN B O 1
ATOM 3720 N N . ASN B 1 15 ? -0.45 -34.75 31.203 1 59.62 15 ASN B N 1
ATOM 3721 C CA . ASN B 1 15 ? -0.786 -35.438 29.953 1 59.62 15 ASN B CA 1
ATOM 3722 C C . ASN B 1 15 ? 0.358 -35.344 28.953 1 59.62 15 ASN B C 1
ATOM 3724 O O . ASN B 1 15 ? 0.129 -35.375 27.734 1 59.62 15 ASN B O 1
ATOM 3728 N N . GLU B 1 16 ? 1.423 -35.281 29.516 1 62.88 16 GLU B N 1
ATOM 3729 C CA . GLU B 1 16 ? 2.572 -35.281 28.609 1 62.88 16 GLU B CA 1
ATOM 3730 C C . GLU B 1 16 ? 3.023 -36.719 28.281 1 62.88 16 GLU B C 1
ATOM 3732 O O . GLU B 1 16 ? 2.98 -37.594 29.141 1 62.88 16 GLU B O 1
ATOM 3737 N N . LEU B 1 17 ? 3.109 -37.062 27.047 1 65.88 17 LEU B N 1
ATOM 3738 C CA . LEU B 1 17 ? 3.582 -38.344 26.531 1 65.88 17 LEU B CA 1
ATOM 3739 C C . LEU B 1 17 ? 5.07 -38.531 26.812 1 65.88 17 LEU B C 1
ATOM 3741 O O . LEU B 1 17 ? 5.859 -37.594 26.609 1 65.88 17 LEU B O 1
ATOM 3745 N N . THR B 1 18 ? 5.402 -39.531 27.578 1 67.44 18 THR B N 1
ATOM 3746 C CA . THR B 1 18 ? 6.809 -39.875 27.734 1 67.44 18 THR B CA 1
ATOM 3747 C C . THR B 1 18 ? 7.359 -40.469 26.438 1 67.44 18 THR B C 1
ATOM 3749 O O . THR B 1 18 ? 6.797 -41.406 25.875 1 67.44 18 THR B O 1
ATOM 3752 N N . VAL B 1 19 ? 8.172 -39.719 25.703 1 60.5 19 VAL B N 1
ATOM 3753 C CA . VAL B 1 19 ? 8.742 -40.156 24.438 1 60.5 19 VAL B CA 1
ATOM 3754 C C . VAL B 1 19 ? 10.211 -40.531 24.625 1 60.5 19 VAL B C 1
ATOM 3756 O O . VAL B 1 19 ? 10.922 -39.906 25.406 1 60.5 19 VAL B O 1
ATOM 3759 N N . ARG B 1 20 ? 10.469 -41.719 24.203 1 58.5 20 ARG B N 1
ATOM 3760 C CA . ARG B 1 20 ? 11.859 -42.188 24.219 1 58.5 20 ARG B CA 1
ATOM 3761 C C . ARG B 1 20 ? 12.602 -41.75 22.969 1 58.5 20 ARG B C 1
ATOM 3763 O O . ARG B 1 20 ? 11.992 -41.562 21.922 1 58.5 20 ARG B O 1
ATOM 3770 N N . GLU B 1 21 ? 13.969 -41.562 23.094 1 59.41 21 GLU B N 1
ATOM 3771 C CA . GLU B 1 21 ? 14.797 -41.219 21.938 1 59.41 21 GLU B CA 1
ATOM 3772 C C . GLU B 1 21 ? 14.727 -42.281 20.859 1 59.41 21 GLU B C 1
ATOM 3774 O O . GLU B 1 21 ? 14.875 -43.469 21.141 1 59.41 21 GLU B O 1
ATOM 3779 N N . GLY B 1 22 ? 14.375 -41.969 19.719 1 61.69 22 GLY B N 1
ATOM 3780 C CA . GLY B 1 22 ? 14.227 -42.875 18.594 1 61.69 22 GLY B CA 1
ATOM 3781 C C . GLY B 1 22 ? 12.805 -43.375 18.422 1 61.69 22 GLY B C 1
ATOM 3782 O O . GLY B 1 22 ? 12.523 -44.156 17.5 1 61.69 22 GLY B O 1
ATOM 3783 N N . GLU B 1 23 ? 12.031 -43.031 19.391 1 64 23 GLU B N 1
ATOM 3784 C CA . GLU B 1 23 ? 10.656 -43.531 19.266 1 64 23 GLU B CA 1
ATOM 3785 C C . GLU B 1 23 ? 9.875 -42.688 18.25 1 64 23 GLU B C 1
ATOM 3787 O O . GLU B 1 23 ? 10.023 -41.469 18.203 1 64 23 GLU B O 1
ATOM 3792 N N . THR B 1 24 ? 9.375 -43.406 17.281 1 65.62 24 THR B N 1
ATOM 3793 C CA . THR B 1 24 ? 8.484 -42.75 16.328 1 65.62 24 THR B CA 1
ATOM 3794 C C . THR B 1 24 ? 7.117 -42.5 16.953 1 65.62 24 THR B C 1
ATOM 3796 O O . THR B 1 24 ? 6.52 -43.375 17.562 1 65.62 24 THR B O 1
ATOM 3799 N N . LEU B 1 25 ? 6.727 -41.188 16.969 1 65.5 25 LEU B N 1
ATOM 3800 C CA . LEU B 1 25 ? 5.441 -40.75 17.516 1 65.5 25 LEU B CA 1
ATOM 3801 C C . LEU B 1 25 ? 4.438 -40.5 16.391 1 65.5 25 LEU B C 1
ATOM 3803 O O . LEU B 1 25 ? 4.816 -40.062 15.305 1 65.5 25 LEU B O 1
ATOM 3807 N N . SER B 1 26 ? 3.32 -40.969 16.578 1 70.44 26 SER B N 1
ATOM 3808 C CA . SER B 1 26 ? 2.205 -40.594 15.727 1 70.44 26 SER B CA 1
ATOM 3809 C C . SER B 1 26 ? 1.482 -39.375 16.281 1 70.44 26 SER B C 1
ATOM 3811 O O . SER B 1 26 ? 1.017 -39.375 17.422 1 70.44 26 SER B O 1
ATOM 3813 N N . VAL B 1 27 ? 1.671 -38.281 15.508 1 66.25 27 VAL B N 1
ATOM 3814 C CA . VAL B 1 27 ? 1.02 -37.062 15.938 1 66.25 27 VAL B CA 1
ATOM 3815 C C . VAL B 1 27 ? -0.495 -37.188 15.797 1 66.25 27 VAL B C 1
ATOM 3817 O O . VAL B 1 27 ? -0.998 -37.5 14.719 1 66.25 27 VAL B O 1
ATOM 3820 N N . LEU B 1 28 ? -1.212 -37 16.875 1 68.69 28 LEU B N 1
ATOM 3821 C CA . LEU B 1 28 ? -2.666 -37.125 16.891 1 68.69 28 LEU B CA 1
ATOM 3822 C C . LEU B 1 28 ? -3.318 -35.75 16.719 1 68.69 28 LEU B C 1
ATOM 3824 O O . LEU B 1 28 ? -4.355 -35.625 16.062 1 68.69 28 LEU B O 1
ATOM 3828 N N . ASN B 1 29 ? -2.838 -34.781 17.344 1 68.62 29 ASN B N 1
ATOM 3829 C CA . ASN B 1 29 ? -3.381 -33.438 17.328 1 68.62 29 ASN B CA 1
ATOM 3830 C C . ASN B 1 29 ? -2.273 -32.375 17.406 1 68.62 29 ASN B C 1
ATOM 3832 O O . ASN B 1 29 ? -1.539 -32.344 18.406 1 68.62 29 ASN B O 1
ATOM 3836 N N . GLN B 1 30 ? -2.09 -31.688 16.266 1 64.38 30 GLN B N 1
ATOM 3837 C CA . GLN B 1 30 ? -1.065 -30.641 16.203 1 64.38 30 GLN B CA 1
ATOM 3838 C C . GLN B 1 30 ? -1.582 -29.328 16.766 1 64.38 30 GLN B C 1
ATOM 3840 O O . GLN B 1 30 ? -0.802 -28.406 17.031 1 64.38 30 GLN B O 1
ATOM 3845 N N . GLN B 1 31 ? -2.803 -29.25 16.953 1 58 31 GLN B N 1
ATOM 3846 C CA . GLN B 1 31 ? -3.41 -27.984 17.312 1 58 31 GLN B CA 1
ATOM 3847 C C . GLN B 1 31 ? -3.621 -27.891 18.828 1 58 31 GLN B C 1
ATOM 3849 O O . GLN B 1 31 ? -4.531 -27.203 19.297 1 58 31 GLN B O 1
ATOM 3854 N N . VAL B 1 32 ? -2.959 -28.484 19.578 1 68.12 32 VAL B N 1
ATOM 3855 C CA . VAL B 1 32 ? -3.172 -28.422 21.031 1 68.12 32 VAL B CA 1
ATOM 3856 C C . VAL B 1 32 ? -2.785 -27.031 21.531 1 68.12 32 VAL B C 1
ATOM 3858 O O . VAL B 1 32 ? -3.391 -26.516 22.484 1 68.12 32 VAL B O 1
ATOM 3861 N N . GLY B 1 33 ? -2.172 -26.234 20.875 1 65.31 33 GLY B N 1
ATOM 3862 C CA . GLY B 1 33 ? -1.729 -24.906 21.266 1 65.31 33 GLY B CA 1
ATOM 3863 C C . GLY B 1 33 ? -0.623 -24.922 22.312 1 65.31 33 GLY B C 1
ATOM 3864 O O . GLY B 1 33 ? -0.338 -25.969 22.906 1 65.31 33 GLY B O 1
ATOM 3865 N N . GLY B 1 34 ? 0.305 -23.75 22.5 1 67.56 34 GLY B N 1
ATOM 3866 C CA . GLY B 1 34 ? 1.324 -23.531 23.516 1 67.56 34 GLY B CA 1
ATOM 3867 C C . GLY B 1 34 ? 2.615 -24.281 23.234 1 67.56 34 GLY B C 1
ATOM 3868 O O . GLY B 1 34 ? 3.395 -24.547 24.156 1 67.56 34 GLY B O 1
ATOM 3869 N N . GLY B 1 35 ? 2.912 -24.719 21.875 1 66.94 35 GLY B N 1
ATOM 3870 C CA . GLY B 1 35 ? 4.109 -25.453 21.5 1 66.94 35 GLY B CA 1
ATOM 3871 C C . GLY B 1 35 ? 4.027 -26.938 21.812 1 66.94 35 GLY B C 1
ATOM 3872 O O . GLY B 1 35 ? 5.047 -27.625 21.812 1 66.94 35 GLY B O 1
ATOM 3873 N N . TRP B 1 36 ? 2.807 -27.344 22.125 1 68.12 36 TRP B N 1
ATOM 3874 C CA . TRP B 1 36 ? 2.611 -28.75 22.438 1 68.12 36 TRP B CA 1
ATOM 3875 C C . TRP B 1 36 ? 1.798 -29.453 21.359 1 68.12 36 TRP B C 1
ATOM 3877 O O . TRP B 1 36 ? 0.963 -28.812 20.703 1 68.12 36 TRP B O 1
ATOM 3887 N N . ILE B 1 37 ? 2.166 -30.688 20.984 1 70.56 37 ILE B N 1
ATOM 3888 C CA . ILE B 1 37 ? 1.378 -31.547 20.109 1 70.56 37 ILE B CA 1
ATOM 3889 C C . ILE B 1 37 ? 0.969 -32.812 20.875 1 70.56 37 ILE B C 1
ATOM 3891 O O . ILE B 1 37 ? 1.659 -33.25 21.797 1 70.56 37 ILE B O 1
ATOM 3895 N N . GLU B 1 38 ? -0.188 -33.156 20.656 1 76.38 38 GLU B N 1
ATOM 3896 C CA . GLU B 1 38 ? -0.633 -34.469 21.141 1 76.38 38 GLU B CA 1
ATOM 3897 C C . GLU B 1 38 ? -0.132 -35.594 20.234 1 76.38 38 GLU B C 1
ATOM 3899 O O . GLU B 1 38 ? -0.334 -35.531 19.016 1 76.38 38 GLU B O 1
ATOM 3904 N N . ALA B 1 39 ? 0.675 -36.438 20.828 1 70.5 39 ALA B N 1
ATOM 3905 C CA . ALA B 1 39 ? 1.278 -37.5 20.062 1 70.5 39 ALA B CA 1
ATOM 3906 C C . ALA B 1 39 ? 1.088 -38.844 20.781 1 70.5 39 ALA B C 1
ATOM 3908 O O . ALA B 1 39 ? 0.754 -38.875 21.969 1 70.5 39 ALA B O 1
ATOM 3909 N N . GLN B 1 40 ? 1.013 -39.844 20.016 1 76.31 40 GLN B N 1
ATOM 3910 C CA . GLN B 1 40 ? 0.958 -41.219 20.484 1 76.31 40 GLN B CA 1
ATOM 3911 C C . GLN B 1 40 ? 2.283 -41.938 20.25 1 76.31 40 GLN B C 1
ATOM 3913 O O . GLN B 1 40 ? 2.865 -41.844 19.172 1 76.31 40 GLN B O 1
ATOM 3918 N N . ASN B 1 41 ? 2.859 -42.531 21.281 1 69.62 41 ASN B N 1
ATOM 3919 C CA . ASN B 1 41 ? 4.117 -43.25 21.125 1 69.62 41 ASN B CA 1
ATOM 3920 C C . ASN B 1 41 ? 3.895 -44.688 20.594 1 69.62 41 ASN B C 1
ATOM 3922 O O . ASN B 1 41 ? 2.754 -45.094 20.422 1 69.62 41 ASN B O 1
ATOM 3926 N N . SER B 1 42 ? 4.938 -45.406 20.203 1 67.81 42 SER B N 1
ATOM 3927 C CA . SER B 1 42 ? 4.902 -46.75 19.641 1 67.81 42 SER B CA 1
ATOM 3928 C C . SER B 1 42 ? 4.184 -47.75 20.562 1 67.81 42 SER B C 1
ATOM 3930 O O . SER B 1 42 ? 3.729 -48.781 20.125 1 67.81 42 SER B O 1
ATOM 3932 N N . ARG B 1 43 ? 3.922 -47.25 21.797 1 65.94 43 ARG B N 1
ATOM 3933 C CA . ARG B 1 43 ? 3.27 -48.125 22.766 1 65.94 43 ARG B CA 1
ATOM 3934 C C . ARG B 1 43 ? 1.779 -47.812 22.875 1 65.94 43 ARG B C 1
ATOM 3936 O O . ARG B 1 43 ? 1.081 -48.375 23.719 1 65.94 43 ARG B O 1
ATOM 3943 N N . GLY B 1 44 ? 1.355 -46.938 21.953 1 72.25 44 GLY B N 1
ATOM 3944 C CA . GLY B 1 44 ? -0.065 -46.625 21.922 1 72.25 44 GLY B CA 1
ATOM 3945 C C . GLY B 1 44 ? -0.473 -45.625 22.969 1 72.25 44 GLY B C 1
ATOM 3946 O O . GLY B 1 44 ? -1.663 -45.344 23.172 1 72.25 44 GLY B O 1
ATOM 3947 N N . GLN B 1 45 ? 0.452 -45.094 23.781 1 74.44 45 GLN B N 1
ATOM 3948 C CA . GLN B 1 45 ? 0.124 -44.094 24.766 1 74.44 45 GLN B CA 1
ATOM 3949 C C . GLN B 1 45 ? 0.073 -42.688 24.125 1 74.44 45 GLN B C 1
ATOM 3951 O O . GLN B 1 45 ? 0.926 -42.344 23.312 1 74.44 45 GLN B O 1
ATOM 3956 N N . THR B 1 46 ? -1.097 -42.031 24.328 1 75.56 46 THR B N 1
ATOM 3957 C CA . THR B 1 46 ? -1.329 -40.688 23.812 1 75.56 46 THR B CA 1
ATOM 3958 C C . THR B 1 46 ? -1.011 -39.656 24.859 1 75.56 46 THR B C 1
ATOM 3960 O O . THR B 1 46 ? -1.253 -39.844 26.047 1 75.56 46 THR B O 1
ATOM 3963 N N . GLY B 1 47 ? -0.333 -38.594 24.516 1 76.44 47 GLY B N 1
ATOM 3964 C CA . GLY B 1 47 ? -0.036 -37.469 25.391 1 76.44 47 GLY B CA 1
ATOM 3965 C C . GLY B 1 47 ? 0.525 -36.25 24.656 1 76.44 47 GLY B C 1
ATOM 3966 O O . GLY B 1 47 ? 0.657 -36.281 23.438 1 76.44 47 GLY B O 1
ATOM 3967 N N . LEU B 1 48 ? 0.688 -35.188 25.391 1 74.94 48 LEU B N 1
ATOM 3968 C CA . LEU B 1 48 ? 1.19 -33.938 24.828 1 74.94 48 LEU B CA 1
ATOM 3969 C C . LEU B 1 48 ? 2.715 -33.938 24.766 1 74.94 48 LEU B C 1
ATOM 3971 O O . LEU B 1 48 ? 3.373 -34.406 25.703 1 74.94 48 LEU B O 1
ATOM 3975 N N . VAL B 1 49 ? 3.236 -33.656 23.594 1 72.81 49 VAL B N 1
ATOM 3976 C CA . VAL B 1 49 ? 4.676 -33.531 23.375 1 72.81 49 VAL B CA 1
ATOM 3977 C C . VAL B 1 49 ? 5.012 -32.156 22.875 1 72.81 49 VAL B C 1
ATOM 3979 O O . VAL B 1 49 ? 4.312 -31.594 22.016 1 72.81 49 VAL B O 1
ATOM 3982 N N . PRO B 1 50 ? 5.926 -31.484 23.469 1 67.75 50 PRO B N 1
ATOM 3983 C CA . PRO B 1 50 ? 6.348 -30.188 22.906 1 67.75 50 PRO B CA 1
ATOM 3984 C C . PRO B 1 50 ? 6.941 -30.312 21.516 1 67.75 50 PRO B C 1
ATOM 3986 O O . PRO B 1 50 ? 7.738 -31.219 21.25 1 67.75 50 PRO B O 1
ATOM 3989 N N . VAL B 1 51 ? 6.492 -29.391 20.531 1 64.25 51 VAL B N 1
ATOM 3990 C CA . VAL B 1 51 ? 6.848 -29.406 19.125 1 64.25 51 VAL B CA 1
ATOM 3991 C C . VAL B 1 51 ? 8.359 -29.266 18.969 1 64.25 51 VAL B C 1
ATOM 3993 O O . VAL B 1 51 ? 8.961 -29.844 18.062 1 64.25 51 VAL B O 1
ATOM 3996 N N . ASP B 1 52 ? 8.969 -28.531 19.734 1 61 52 ASP B N 1
ATOM 3997 C CA . ASP B 1 52 ? 10.383 -28.188 19.578 1 61 52 ASP B CA 1
ATOM 3998 C C . ASP B 1 52 ? 11.266 -29.422 19.688 1 61 52 ASP B C 1
ATOM 4000 O O . ASP B 1 52 ? 12.406 -29.422 19.219 1 61 52 ASP B O 1
ATOM 4004 N N . TYR B 1 53 ? 10.781 -30.406 20.297 1 56.66 53 TYR B N 1
ATOM 4005 C CA . TYR B 1 53 ? 11.586 -31.609 20.484 1 56.66 53 TYR B CA 1
ATOM 4006 C C . TYR B 1 53 ? 11.281 -32.656 19.406 1 56.66 53 TYR B C 1
ATOM 4008 O O . TYR B 1 53 ? 11.844 -33.75 19.422 1 56.66 53 TYR B O 1
ATOM 4016 N N . LEU B 1 54 ? 10.359 -32.375 18.562 1 49.59 54 LEU B N 1
ATOM 4017 C CA . LEU B 1 54 ? 9.969 -33.312 17.531 1 49.59 54 LEU B CA 1
ATOM 4018 C C . LEU B 1 54 ? 10.672 -33 16.219 1 49.59 54 LEU B C 1
ATOM 4020 O O . LEU B 1 54 ? 10.82 -31.844 15.844 1 49.59 54 LEU B O 1
ATOM 4024 N N . GLN B 1 55 ? 11.562 -33.75 15.75 1 44.34 55 GLN B N 1
ATOM 4025 C CA . GLN B 1 55 ? 12.062 -33.688 14.383 1 44.34 55 GLN B CA 1
ATOM 4026 C C . GLN B 1 55 ? 11.102 -34.375 13.414 1 44.34 55 GLN B C 1
ATOM 4028 O O . GLN B 1 55 ? 10.648 -35.5 13.672 1 44.34 55 GLN B O 1
ATOM 4033 N N . VAL B 1 56 ? 10.508 -33.594 12.578 1 37.91 56 VAL B N 1
ATOM 4034 C CA . VAL B 1 56 ? 9.68 -34.125 11.508 1 37.91 56 VAL B CA 1
ATOM 4035 C C . VAL B 1 56 ? 10.562 -34.906 10.516 1 37.91 56 VAL B C 1
ATOM 4037 O O . VAL B 1 56 ? 11.508 -34.344 9.953 1 37.91 56 VAL B O 1
ATOM 4040 N N . CYS B 1 57 ? 10.922 -36.031 10.758 1 32.06 57 CYS B N 1
ATOM 4041 C CA . CYS B 1 57 ? 11.508 -36.812 9.664 1 32.06 57 CYS B CA 1
ATOM 4042 C C . CYS B 1 57 ? 10.555 -36.875 8.477 1 32.06 57 CYS B C 1
ATOM 4044 O O . CYS B 1 57 ? 9.406 -37.281 8.617 1 32.06 57 CYS B O 1
ATOM 4046 N N . LEU B 1 58 ? 10.719 -35.906 7.582 1 27.53 58 LEU B N 1
ATOM 4047 C CA . LEU B 1 58 ? 10.07 -36.094 6.293 1 27.53 58 LEU B CA 1
ATOM 4048 C C . LEU B 1 58 ? 10.352 -37.5 5.742 1 27.53 58 LEU B C 1
ATOM 4050 O O . LEU B 1 58 ? 11.367 -37.688 5.07 1 27.53 58 LEU B O 1
ATOM 4054 N N . SER B 1 59 ? 10.617 -38.469 6.441 1 25.45 59 SER B N 1
ATOM 4055 C CA . SER B 1 59 ? 10.594 -39.719 5.711 1 25.45 59 SER B CA 1
ATOM 4056 C C . SER B 1 59 ? 9.367 -39.812 4.812 1 25.45 59 SER B C 1
ATOM 4058 O O . SER B 1 59 ? 8.336 -39.219 5.09 1 25.45 59 SER B O 1
ATOM 4060 N N . THR B 1 60 ? 9.695 -40.188 3.512 1 24.94 60 THR B N 1
ATOM 4061 C CA . THR B 1 60 ? 8.82 -40.656 2.443 1 24.94 60 THR B CA 1
ATOM 4062 C C . THR B 1 60 ? 7.754 -41.594 2.986 1 24.94 60 THR B C 1
ATOM 4064 O O . THR B 1 60 ? 8.055 -42.75 3.348 1 24.94 60 THR B O 1
ATOM 4067 N N . CYS B 1 61 ? 7.004 -41.125 3.912 1 25.22 61 CYS B N 1
ATOM 4068 C CA . CYS B 1 61 ? 5.914 -41.938 4.422 1 25.22 61 CYS B CA 1
ATOM 4069 C C . CYS B 1 61 ? 5.121 -42.562 3.277 1 25.22 61 CYS B C 1
ATOM 4071 O O . CYS B 1 61 ? 4.168 -41.969 2.779 1 25.22 61 CYS B O 1
ATOM 4073 N N . LEU B 1 62 ? 5.824 -43.031 2.205 1 23.38 62 LEU B N 1
ATOM 4074 C CA . LEU B 1 62 ? 5.02 -43.938 1.372 1 23.38 62 LEU B CA 1
ATOM 4075 C C . LEU B 1 62 ? 4.371 -45.031 2.213 1 23.38 62 LEU B C 1
ATOM 4077 O O . LEU B 1 62 ? 3.678 -45.906 1.678 1 23.38 62 LEU B O 1
ATOM 4081 N N . SER B 1 63 ? 4.891 -45.219 3.486 1 22.7 63 SER B N 1
ATOM 4082 C CA . SER B 1 63 ? 4.379 -46.531 3.922 1 22.7 63 SER B CA 1
ATOM 4083 C C . SER B 1 63 ? 2.865 -46.469 4.117 1 22.7 63 SER B C 1
ATOM 4085 O O . SER B 1 63 ? 2.385 -46.125 5.195 1 22.7 63 SER B O 1
ATOM 4087 N N . TYR B 1 64 ? 2.129 -45.781 3.285 1 22.61 64 TYR B N 1
ATOM 4088 C CA . TYR B 1 64 ? 0.681 -45.875 3.426 1 22.61 64 TYR B CA 1
ATOM 4089 C C . TYR B 1 64 ? 0.239 -47.312 3.617 1 22.61 64 TYR B C 1
ATOM 4091 O O . TYR B 1 64 ? -0.958 -47.594 3.627 1 22.61 64 TYR B O 1
ATOM 4099 N N . LEU B 1 65 ? 1.131 -48.344 3.326 1 21.05 65 LEU B N 1
ATOM 4100 C CA . LEU B 1 65 ? 0.455 -49.594 3.027 1 21.05 65 LEU B CA 1
ATOM 4101 C C . LEU B 1 65 ? -0.318 -50.094 4.242 1 21.05 65 LEU B C 1
ATOM 4103 O O . LEU B 1 65 ? -1.261 -50.875 4.102 1 21.05 65 LEU B O 1
ATOM 4107 N N . SER B 1 66 ? 0.218 -50.062 5.449 1 21.34 66 SER B N 1
ATOM 4108 C CA . SER B 1 66 ? -0.16 -51.312 6.082 1 21.34 66 SER B CA 1
ATOM 4109 C C . SER B 1 66 ? -1.657 -51.375 6.371 1 21.34 66 SER B C 1
ATOM 4111 O O . SER B 1 66 ? -2.266 -52.438 6.352 1 21.34 66 SER B O 1
ATOM 4113 N N . VAL B 1 67 ? -2.176 -50.406 7.133 1 20.06 67 VAL B N 1
ATOM 4114 C CA . VAL B 1 67 ? -3.229 -50.875 8.031 1 20.06 67 VAL B CA 1
ATOM 4115 C C . VAL B 1 67 ? -4.508 -51.125 7.238 1 20.06 67 VAL B C 1
ATOM 4117 O O . VAL B 1 67 ? -5.145 -50.188 6.754 1 20.06 67 VAL B O 1
ATOM 4120 N N . CYS B 1 68 ? -4.574 -52.156 6.344 1 20.59 68 CYS B N 1
ATOM 4121 C CA . CYS B 1 68 ? -5.73 -52.844 5.781 1 20.59 68 CYS B CA 1
ATOM 4122 C C . CYS B 1 68 ? -6.75 -53.156 6.867 1 20.59 68 CYS B C 1
ATOM 4124 O O . CYS B 1 68 ? -6.719 -54.25 7.438 1 20.59 68 CYS B O 1
ATOM 4126 N N . SER B 1 69 ? -6.852 -52.406 7.992 1 19.89 69 SER B N 1
ATOM 4127 C CA . SER B 1 69 ? -7.926 -53 8.766 1 19.89 69 SER B CA 1
ATOM 4128 C C . SER B 1 69 ? -9.18 -53.188 7.926 1 19.89 69 SER B C 1
ATOM 4130 O O . SER B 1 69 ? -9.609 -52.25 7.238 1 19.89 69 SER B O 1
ATOM 4132 N N . THR B 1 70 ? -9.445 -54.375 7.438 1 21.25 70 THR B N 1
ATOM 4133 C CA . THR B 1 70 ? -10.57 -55.125 6.855 1 21.25 70 THR B CA 1
ATOM 4134 C C . THR B 1 70 ? -11.859 -54.812 7.609 1 21.25 70 THR B C 1
ATOM 4136 O O . THR B 1 70 ? -12.883 -55.469 7.375 1 21.25 70 THR B O 1
ATOM 4139 N N . ALA B 1 71 ? -11.992 -53.75 8.398 1 23.16 71 ALA B N 1
ATOM 4140 C CA . ALA B 1 71 ? -13.289 -54.031 9.016 1 23.16 71 ALA B CA 1
ATOM 4141 C C . ALA B 1 71 ? -14.367 -54.25 7.965 1 23.16 71 ALA B C 1
ATOM 4143 O O . ALA B 1 71 ? -14.297 -53.719 6.859 1 23.16 71 ALA B O 1
ATOM 4144 N N . GLY B 1 72 ? -15.07 -55.438 8.086 1 23.81 72 GLY B N 1
ATOM 4145 C CA . GLY B 1 72 ? -16.172 -56.156 7.477 1 23.81 72 GLY B CA 1
ATOM 4146 C C . GLY B 1 72 ? -17.375 -55.281 7.176 1 23.81 72 GLY B C 1
ATOM 4147 O O . GLY B 1 72 ? -18.172 -54.969 8.07 1 23.81 72 GLY B O 1
ATOM 4148 N N . PHE B 1 73 ? -17.188 -54.062 6.812 1 22.52 73 PHE B N 1
ATOM 4149 C CA . PHE B 1 73 ? -18.547 -53.594 6.539 1 22.52 73 PHE B CA 1
ATOM 4150 C C . PHE B 1 73 ? -19.281 -54.594 5.648 1 22.52 73 PHE B C 1
ATOM 4152 O O . PHE B 1 73 ? -18.719 -55.125 4.699 1 22.52 73 PHE B O 1
ATOM 4159 N N . GLU B 1 74 ? -20.141 -55.375 6.309 1 23.06 74 GLU B N 1
ATOM 4160 C CA . GLU B 1 74 ? -21.172 -56.281 5.773 1 23.06 74 GLU B CA 1
ATOM 4161 C C . GLU B 1 74 ? -21.891 -55.625 4.59 1 23.06 74 GLU B C 1
ATOM 4163 O O . GLU B 1 74 ? -22.594 -54.625 4.75 1 23.06 74 GLU B O 1
ATOM 4168 N N . ASP B 1 75 ? -21.078 -55.188 3.545 1 24.03 75 ASP B N 1
ATOM 4169 C CA . ASP B 1 75 ? -21.938 -55 2.375 1 24.03 75 ASP B CA 1
ATOM 4170 C C . ASP B 1 75 ? -22.922 -56.156 2.205 1 24.03 75 ASP B C 1
ATOM 4172 O O . ASP B 1 75 ? -22.516 -57.312 2.041 1 24.03 75 ASP B O 1
ATOM 4176 N N . ASP B 1 76 ? -23.984 -56.219 2.99 1 23.98 76 ASP B N 1
ATOM 4177 C CA . ASP B 1 76 ? -25.047 -57.219 2.873 1 23.98 76 ASP B CA 1
ATOM 4178 C C . ASP B 1 76 ? -25.406 -57.469 1.409 1 23.98 76 ASP B C 1
ATOM 4180 O O . ASP B 1 76 ? -26.062 -58.469 1.088 1 23.98 76 ASP B O 1
ATOM 4184 N N . ASP B 1 77 ? -25.297 -56.469 0.475 1 26.33 77 ASP B N 1
ATOM 4185 C CA . ASP B 1 77 ? -26.234 -56.875 -0.563 1 26.33 77 ASP B CA 1
ATOM 4186 C C . ASP B 1 77 ? -25.719 -58.094 -1.348 1 26.33 77 ASP B C 1
ATOM 4188 O O . ASP B 1 77 ? -24.719 -57.969 -2.064 1 26.33 77 ASP B O 1
ATOM 4192 N N . GLY B 1 78 ? -25.609 -59.312 -0.871 1 24.66 78 GLY B N 1
ATOM 4193 C CA . GLY B 1 78 ? -25.141 -60.625 -1.32 1 24.66 78 GLY B CA 1
ATOM 4194 C C . GLY B 1 78 ? -25.703 -61.031 -2.674 1 24.66 78 GLY B C 1
ATOM 4195 O O . GLY B 1 78 ? -25.672 -62.188 -3.051 1 24.66 78 GLY B O 1
ATOM 4196 N N . ASP B 1 79 ? -26.453 -60.219 -3.502 1 25.67 79 ASP B N 1
ATOM 4197 C CA . ASP B 1 79 ? -27.047 -61.125 -4.473 1 25.67 79 ASP B CA 1
ATOM 4198 C C . ASP B 1 79 ? -25.969 -61.781 -5.344 1 25.67 79 ASP B C 1
ATOM 4200 O O . ASP B 1 79 ? -25.125 -61.094 -5.914 1 25.67 79 ASP B O 1
ATOM 4204 N N . ASP B 1 80 ? -25.531 -63.031 -5.145 1 24.62 80 ASP B N 1
ATOM 4205 C CA . ASP B 1 80 ? -24.594 -64.062 -5.617 1 24.62 80 ASP B CA 1
ATOM 4206 C C . ASP B 1 80 ? -24.781 -64.312 -7.109 1 24.62 80 ASP B C 1
ATOM 4208 O O . ASP B 1 80 ? -24.328 -65.312 -7.621 1 24.62 80 ASP B O 1
ATOM 4212 N N . ASP B 1 81 ? -25.516 -63.562 -7.984 1 25.45 81 ASP B N 1
ATOM 4213 C CA . ASP B 1 81 ? -25.719 -64.312 -9.203 1 25.45 81 ASP B CA 1
ATOM 4214 C C . ASP B 1 81 ? -24.391 -64.625 -9.906 1 25.45 81 ASP B C 1
ATOM 4216 O O . ASP B 1 81 ? -23.578 -63.719 -10.078 1 25.45 81 ASP B O 1
ATOM 4220 N N . ASP B 1 82 ? -23.859 -65.812 -9.875 1 25.75 82 ASP B N 1
ATOM 4221 C CA . ASP B 1 82 ? -22.688 -66.562 -10.352 1 25.75 82 ASP B CA 1
ATOM 4222 C C . ASP B 1 82 ? -22.562 -66.438 -11.875 1 25.75 82 ASP B C 1
ATOM 4224 O O . ASP B 1 82 ? -21.922 -67.25 -12.508 1 25.75 82 ASP B O 1
ATOM 4228 N N . GLY B 1 83 ? -23.188 -65.438 -12.594 1 26.02 83 GLY B N 1
ATOM 4229 C CA . GLY B 1 83 ? -23.062 -65.75 -14.016 1 26.02 83 GLY B CA 1
ATOM 4230 C C . GLY B 1 83 ? -21.609 -65.875 -14.469 1 26.02 83 GLY B C 1
ATOM 4231 O O . GLY B 1 83 ? -20.719 -65.25 -13.891 1 26.02 83 GLY B O 1
ATOM 4232 N N . GLU B 1 84 ? -21.203 -67 -15 1 28.06 84 GLU B N 1
ATOM 4233 C CA . GLU B 1 84 ? -20 -67.5 -15.68 1 28.06 84 GLU B CA 1
ATOM 4234 C C . GLU B 1 84 ? -19.5 -66.438 -16.703 1 28.06 84 GLU B C 1
ATOM 4236 O O . GLU B 1 84 ? -20.094 -66.312 -17.766 1 28.06 84 GLU B O 1
ATOM 4241 N N . TRP B 1 85 ? -19.203 -65.188 -16.312 1 30.69 85 TRP B N 1
ATOM 4242 C CA . TRP B 1 85 ? -18.672 -64.312 -17.297 1 30.69 85 TRP B CA 1
ATOM 4243 C C . TRP B 1 85 ? -17.406 -64.875 -17.953 1 30.69 85 TRP B C 1
ATOM 4245 O O . TRP B 1 85 ? -16.516 -65.375 -17.25 1 30.69 85 TRP B O 1
ATOM 4255 N N . ASP B 1 86 ? -17.609 -65.688 -19.031 1 28.73 86 ASP B N 1
ATOM 4256 C CA . ASP B 1 86 ? -16.516 -66.062 -19.938 1 28.73 86 ASP B CA 1
ATOM 4257 C C . ASP B 1 86 ? -15.641 -64.812 -20.203 1 28.73 86 ASP B C 1
ATOM 4259 O O . ASP B 1 86 ? -16.125 -63.781 -20.703 1 28.73 86 ASP B O 1
ATOM 4263 N N . ASP B 1 87 ? -14.797 -64.5 -19.328 1 30.41 87 ASP B N 1
ATOM 4264 C CA . ASP B 1 87 ? -13.797 -63.469 -19.391 1 30.41 87 ASP B CA 1
ATOM 4265 C C . ASP B 1 87 ? -13.016 -63.531 -20.703 1 30.41 87 ASP B C 1
ATOM 4267 O O . ASP B 1 87 ? -12.047 -64.25 -20.812 1 30.41 87 ASP B O 1
ATOM 4271 N N . ASP B 1 88 ? -13.703 -63.719 -21.875 1 29.77 88 ASP B N 1
ATOM 4272 C CA . ASP B 1 88 ? -12.844 -63.438 -23.016 1 29.77 88 ASP B CA 1
ATOM 4273 C C . ASP B 1 88 ? -12.047 -62.156 -22.797 1 29.77 88 ASP B C 1
ATOM 4275 O O . ASP B 1 88 ? -12.625 -61.062 -22.766 1 29.77 88 ASP B O 1
ATOM 4279 N N . TRP B 1 89 ? -11.133 -62.188 -21.922 1 33.16 89 TRP B N 1
ATOM 4280 C CA . TRP B 1 89 ? -10.102 -61.156 -21.766 1 33.16 89 TRP B CA 1
ATOM 4281 C C . TRP B 1 89 ? -9.648 -60.625 -23.125 1 33.16 89 TRP B C 1
ATOM 4283 O O . TRP B 1 89 ? -9.039 -61.375 -23.906 1 33.16 89 TRP B O 1
ATOM 4293 N N . ASP B 1 90 ? -10.539 -60.125 -23.906 1 30.8 90 ASP B N 1
ATOM 4294 C CA . ASP B 1 90 ? -9.945 -59.344 -25 1 30.8 90 ASP B CA 1
ATOM 4295 C C . ASP B 1 90 ? -8.641 -58.688 -24.547 1 30.8 90 ASP B C 1
ATOM 4297 O O . ASP B 1 90 ? -8.57 -58.125 -23.453 1 30.8 90 ASP B O 1
ATOM 4301 N N . GLU B 1 91 ? -7.543 -59.375 -24.797 1 33.16 91 GLU B N 1
ATOM 4302 C CA . GLU B 1 91 ? -6.234 -58.719 -24.75 1 33.16 91 GLU B CA 1
ATOM 4303 C C . GLU B 1 91 ? -6.352 -57.219 -25.062 1 33.16 91 GLU B C 1
ATOM 4305 O O . GLU B 1 91 ? -6.672 -56.844 -26.188 1 33.16 91 GLU B O 1
ATOM 4310 N N . GLY B 1 92 ? -7.016 -56.5 -24.312 1 34.88 92 GLY B N 1
ATOM 4311 C CA . GLY B 1 92 ? -6.973 -55.031 -24.453 1 34.88 92 GLY B CA 1
ATOM 4312 C C . GLY B 1 92 ? -5.715 -54.562 -25.141 1 34.88 92 GLY B C 1
ATOM 4313 O O . GLY B 1 92 ? -4.609 -55 -24.844 1 34.88 92 GLY B O 1
ATOM 4314 N N . SER B 1 93 ? -5.688 -54.375 -26.438 1 37.5 93 SER B N 1
ATOM 4315 C CA . SER B 1 93 ? -4.645 -53.719 -27.219 1 37.5 93 SER B CA 1
ATOM 4316 C C . SER B 1 93 ? -3.859 -52.719 -26.375 1 37.5 93 SER B C 1
ATOM 4318 O O . SER B 1 93 ? -4.445 -51.812 -25.75 1 37.5 93 SER B O 1
ATOM 4320 N N . MET B 1 94 ? -2.914 -53.156 -25.719 1 45.53 94 MET B N 1
ATOM 4321 C CA . MET B 1 94 ? -1.91 -52.281 -25.125 1 45.53 94 MET B CA 1
ATOM 4322 C C . MET B 1 94 ? -1.653 -51.062 -26.031 1 45.53 94 MET B C 1
ATOM 4324 O O . MET B 1 94 ? -1.143 -51.219 -27.141 1 45.53 94 MET B O 1
ATOM 4328 N N . GLU B 1 95 ? -2.477 -50.188 -26.266 1 51.34 95 GLU B N 1
ATOM 4329 C CA . GLU B 1 95 ? -2.305 -48.938 -26.984 1 51.34 95 GLU B CA 1
ATOM 4330 C C . GLU B 1 95 ? -0.962 -48.312 -26.656 1 51.34 95 GLU B C 1
ATOM 4332 O O . GLU B 1 95 ? -0.65 -48.062 -25.484 1 51.34 95 GLU B O 1
ATOM 4337 N N . GLY B 1 96 ? 0.036 -48.625 -27.453 1 57.25 96 GLY B N 1
ATOM 4338 C CA . GLY B 1 96 ? 1.385 -48.094 -27.359 1 57.25 96 GLY B CA 1
ATOM 4339 C C . GLY B 1 96 ? 1.426 -46.594 -27.391 1 57.25 96 GLY B C 1
ATOM 4340 O O . GLY B 1 96 ? 0.722 -45.969 -28.188 1 57.25 96 GLY B O 1
ATOM 4341 N N . HIS B 1 97 ? 1.764 -45.906 -26.297 1 66.69 97 HIS B N 1
ATOM 4342 C CA . HIS B 1 97 ? 1.94 -44.469 -26.141 1 66.69 97 HIS B CA 1
ATOM 4343 C C . HIS B 1 97 ? 3.4 -44.062 -26.328 1 66.69 97 HIS B C 1
ATOM 4345 O O . HIS B 1 97 ? 3.951 -43.312 -25.531 1 66.69 97 HIS B O 1
ATOM 4351 N N . ALA B 1 98 ? 3.943 -44.562 -27.453 1 74.44 98 ALA B N 1
ATOM 4352 C CA . ALA B 1 98 ? 5.371 -44.312 -27.656 1 74.44 98 ALA B CA 1
ATOM 4353 C C . ALA B 1 98 ? 5.617 -42.875 -28.094 1 74.44 98 ALA B C 1
ATOM 4355 O O . ALA B 1 98 ? 4.879 -42.312 -28.922 1 74.44 98 ALA B O 1
ATOM 4356 N N . PRO B 1 99 ? 6.543 -42.219 -27.469 1 78.62 99 PRO B N 1
ATOM 4357 C CA . PRO B 1 99 ? 6.906 -40.875 -27.922 1 78.62 99 PRO B CA 1
ATOM 4358 C C . PRO B 1 99 ? 7.457 -40.875 -29.344 1 78.62 99 PRO B C 1
ATOM 4360 O O . PRO B 1 99 ? 7.992 -41.875 -29.812 1 78.62 99 PRO B O 1
ATOM 4363 N N . GLY B 1 100 ? 7.105 -39.844 -30.031 1 78.25 100 GLY B N 1
ATOM 4364 C CA . GLY B 1 100 ? 7.707 -39.594 -31.328 1 78.25 100 GLY B CA 1
ATOM 4365 C C . GLY B 1 100 ? 8.805 -38.531 -31.281 1 78.25 100 GLY B C 1
ATOM 4366 O O . GLY B 1 100 ? 9.141 -38.031 -30.203 1 78.25 100 GLY B O 1
ATOM 4367 N N . MET B 1 101 ? 9.562 -38.406 -32.406 1 78.19 101 MET B N 1
ATOM 4368 C CA . MET B 1 101 ? 10.625 -37.438 -32.469 1 78.19 101 MET B CA 1
ATOM 4369 C C . MET B 1 101 ? 10.117 -36.125 -33.125 1 78.19 101 MET B C 1
ATOM 4371 O O . MET B 1 101 ? 9.57 -36.156 -34.219 1 78.19 101 MET B O 1
ATOM 4375 N N . GLY B 1 102 ? 10.141 -35.031 -32.312 1 72 102 GLY B N 1
ATOM 4376 C CA . GLY B 1 102 ? 9.758 -33.75 -32.844 1 72 10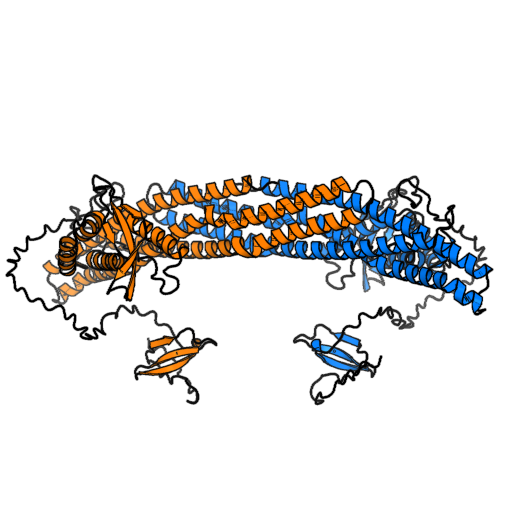2 GLY B CA 1
ATOM 4377 C C . GLY B 1 102 ? 10.938 -32.781 -33 1 72 102 GLY B C 1
ATOM 4378 O O . GLY B 1 102 ? 12.086 -33.219 -32.875 1 72 102 GLY B O 1
ATOM 4379 N N . GLU B 1 103 ? 10.68 -31.578 -33.312 1 74.69 103 GLU B N 1
ATOM 4380 C CA . GLU B 1 103 ? 11.695 -30.547 -33.531 1 74.69 103 GLU B CA 1
ATOM 4381 C C . GLU B 1 103 ? 12.469 -30.266 -32.219 1 74.69 103 GLU B C 1
ATOM 4383 O O . GLU B 1 103 ? 13.664 -29.984 -32.281 1 74.69 103 GLU B O 1
ATOM 4388 N N . VAL B 1 104 ? 11.805 -30.531 -31.141 1 77 104 VAL B N 1
ATOM 4389 C CA . VAL B 1 104 ? 12.406 -30.188 -29.859 1 77 104 VAL B CA 1
ATOM 4390 C C . VAL B 1 104 ? 12.906 -31.469 -29.172 1 77 104 VAL B C 1
ATOM 4392 O O . VAL B 1 104 ? 13.266 -31.438 -28 1 77 104 VAL B O 1
ATOM 4395 N N . GLY B 1 105 ? 12.805 -32.562 -29.953 1 80.75 105 GLY B N 1
ATOM 4396 C CA . GLY B 1 105 ? 13.172 -33.844 -29.359 1 80.75 105 GLY B CA 1
ATOM 4397 C C . GLY B 1 105 ? 11.992 -34.812 -29.219 1 80.75 105 GLY B C 1
ATOM 4398 O O . GLY B 1 105 ? 11.016 -34.688 -29.969 1 80.75 105 GLY B O 1
ATOM 4399 N N . PRO B 1 106 ? 12.156 -35.656 -28.297 1 87.69 106 PRO B N 1
ATOM 4400 C CA . PRO B 1 106 ? 11.055 -36.594 -28.094 1 87.69 106 PRO B CA 1
ATOM 4401 C C . PRO B 1 106 ? 9.781 -35.938 -27.594 1 87.69 106 PRO B C 1
ATOM 4403 O O . PRO B 1 106 ? 9.836 -35.094 -26.688 1 87.69 106 PRO B O 1
ATOM 4406 N N . VAL B 1 107 ? 8.719 -36.25 -28.25 1 87.88 107 VAL B N 1
ATOM 4407 C CA . VAL B 1 107 ? 7.43 -35.656 -27.891 1 87.88 107 VAL B CA 1
ATOM 4408 C C . VAL B 1 107 ? 6.352 -36.75 -27.891 1 87.88 107 VAL B C 1
ATOM 4410 O O . VAL B 1 107 ? 6.469 -37.719 -28.625 1 87.88 107 VAL B O 1
ATOM 4413 N N . TRP B 1 108 ? 5.375 -36.5 -27.031 1 89 108 TRP B N 1
ATOM 4414 C CA . TRP B 1 108 ? 4.219 -37.375 -27.094 1 89 108 TRP B CA 1
ATOM 4415 C C . TRP B 1 108 ? 3.436 -37.188 -28.375 1 89 108 TRP B C 1
ATOM 4417 O O . TRP B 1 108 ? 3.475 -36.094 -28.969 1 89 108 TRP B O 1
ATOM 4427 N N . LEU B 1 109 ? 2.857 -38.219 -28.828 1 83.81 109 LEU B N 1
ATOM 4428 C CA . LEU B 1 109 ? 2.008 -38.125 -30.016 1 83.81 109 LEU B CA 1
ATOM 4429 C C . LEU B 1 109 ? 0.623 -37.594 -29.641 1 83.81 109 LEU B C 1
ATOM 4431 O O . LEU B 1 109 ? -0.111 -38.25 -28.891 1 83.81 109 LEU B O 1
ATOM 4435 N N . TYR B 1 110 ? 0.323 -36.469 -30.141 1 83.81 110 TYR B N 1
ATOM 4436 C CA . TYR B 1 110 ? -0.949 -35.844 -29.828 1 83.81 110 TYR B CA 1
ATOM 4437 C C . TYR B 1 110 ? -2.07 -36.375 -30.703 1 83.81 110 TYR B C 1
ATOM 4439 O O . TYR B 1 110 ? -1.849 -36.719 -31.859 1 83.81 110 TYR B O 1
ATOM 4447 N N . PRO B 1 111 ? -3.188 -36.438 -30.078 1 83.31 111 PRO B N 1
ATOM 4448 C CA . PRO B 1 111 ? -4.332 -36.875 -30.875 1 83.31 111 PRO B CA 1
ATOM 4449 C C . PRO B 1 111 ? -4.715 -35.875 -31.969 1 83.31 111 PRO B C 1
ATOM 4451 O O . PRO B 1 111 ? -4.359 -34.688 -31.875 1 83.31 111 PRO B O 1
ATOM 4454 N N . GLN B 1 112 ? -5.395 -36.344 -32.938 1 79.88 112 GLN B N 1
ATOM 4455 C CA . GLN B 1 112 ? -5.781 -35.531 -34.094 1 79.88 112 GLN B CA 1
ATOM 4456 C C . GLN B 1 112 ? -6.773 -34.438 -33.688 1 79.88 112 GLN B C 1
ATOM 4458 O O . GLN B 1 112 ? -6.699 -33.312 -34.156 1 79.88 112 GLN B O 1
ATOM 4463 N N . SER B 1 113 ? -7.672 -34.875 -32.688 1 82.69 113 SER B N 1
ATOM 4464 C CA . SER B 1 113 ? -8.656 -33.906 -32.219 1 82.69 113 SER B CA 1
ATOM 4465 C C . SER B 1 113 ? -8.484 -33.656 -30.734 1 82.69 113 SER B C 1
ATOM 4467 O O . SER B 1 113 ? -8.484 -34.594 -29.922 1 82.69 113 SER B O 1
ATOM 4469 N N . PRO B 1 114 ? -8.336 -32.375 -30.5 1 85.88 114 PRO B N 1
ATOM 4470 C CA . PRO B 1 114 ? -8.164 -32.031 -29.078 1 85.88 114 PRO B CA 1
ATOM 4471 C C . PRO B 1 114 ? -9.398 -32.375 -28.25 1 85.88 114 PRO B C 1
ATOM 4473 O O . PRO B 1 114 ? -10.531 -32.156 -28.703 1 85.88 114 PRO B O 1
ATOM 4476 N N . LEU B 1 115 ? -9.148 -33 -27.141 1 90.31 115 LEU B N 1
ATOM 4477 C CA . LEU B 1 115 ? -10.211 -33.312 -26.188 1 90.31 115 LEU B CA 1
ATOM 4478 C C . LEU B 1 115 ? -10.359 -32.25 -25.125 1 90.31 115 LEU B C 1
ATOM 4480 O O . LEU B 1 115 ? -9.359 -31.688 -24.656 1 90.31 115 LEU B O 1
ATOM 4484 N N . ASP B 1 116 ? -11.586 -31.859 -24.906 1 92.25 116 ASP B N 1
ATOM 4485 C CA . ASP B 1 116 ? -11.883 -30.906 -23.844 1 92.25 116 ASP B CA 1
ATOM 4486 C C . ASP B 1 116 ? -13.203 -31.234 -23.156 1 92.25 116 ASP B C 1
ATOM 4488 O O . ASP B 1 116 ? -13.984 -32.031 -23.672 1 92.25 116 ASP B O 1
ATOM 4492 N N . CYS B 1 117 ? -13.32 -30.719 -21.906 1 95 117 CYS B N 1
ATOM 4493 C CA . CYS B 1 117 ? -14.57 -30.953 -21.203 1 95 117 CYS B CA 1
ATOM 4494 C C . CYS B 1 117 ? -14.914 -29.797 -20.281 1 95 117 CYS B C 1
ATOM 4496 O O . CYS B 1 117 ? -14.055 -28.953 -20 1 95 117 CYS B O 1
ATOM 4498 N N . GLU B 1 118 ? -16.172 -29.734 -19.922 1 95.75 118 GLU B N 1
ATOM 4499 C CA . GLU B 1 118 ? -16.656 -28.703 -19.016 1 95.75 118 GLU B CA 1
ATOM 4500 C C . GLU B 1 118 ? -17.281 -29.312 -17.766 1 95.75 118 GLU B C 1
ATOM 4502 O O . GLU B 1 118 ? -18.047 -30.281 -17.859 1 95.75 118 GLU B O 1
ATOM 4507 N N . VAL B 1 119 ? -16.828 -28.828 -16.609 1 95.38 119 VAL B N 1
ATOM 4508 C CA . VAL B 1 119 ? -17.438 -29.219 -15.344 1 95.38 119 VAL B CA 1
ATOM 4509 C C . VAL B 1 119 ? -18.422 -28.141 -14.875 1 95.38 119 VAL B C 1
ATOM 4511 O O . VAL B 1 119 ? -18.031 -27 -14.656 1 95.38 119 VAL B O 1
ATOM 4514 N N . THR B 1 120 ? -19.656 -28.5 -14.742 1 94.31 120 THR B N 1
ATOM 4515 C CA . THR B 1 120 ? -20.656 -27.5 -14.445 1 94.31 120 THR B CA 1
ATOM 4516 C C . THR B 1 120 ? -21.781 -28.094 -13.586 1 94.31 120 THR B C 1
ATOM 4518 O O . THR B 1 120 ? -21.719 -29.266 -13.211 1 94.31 120 THR B O 1
ATOM 4521 N N . ASP B 1 121 ? -22.656 -27.281 -13.133 1 91 121 ASP B N 1
ATOM 4522 C CA . ASP B 1 121 ? -23.969 -27.578 -12.555 1 91 121 ASP B CA 1
ATOM 4523 C C . ASP B 1 121 ? -23.828 -28.484 -11.328 1 91 121 ASP B C 1
ATOM 4525 O O . ASP B 1 121 ? -24.312 -29.609 -11.312 1 91 121 ASP B O 1
ATOM 4529 N N . PRO B 1 122 ? -23.234 -27.906 -10.273 1 91.62 122 PRO B N 1
ATOM 4530 C CA . PRO B 1 122 ? -23.188 -28.672 -9.023 1 91.62 122 PRO B CA 1
ATOM 4531 C C . PRO B 1 122 ? -24.562 -28.891 -8.422 1 91.62 122 PRO B C 1
ATOM 4533 O O . PRO B 1 122 ? -25.359 -27.953 -8.312 1 91.62 122 PRO B O 1
ATOM 4536 N N . LYS B 1 123 ? -24.938 -30.141 -8.172 1 90.44 123 LYS B N 1
ATOM 4537 C CA . LYS B 1 123 ? -26.234 -30.516 -7.586 1 90.44 123 LYS B CA 1
ATOM 4538 C C . LYS B 1 123 ? -26.031 -31.359 -6.332 1 90.44 123 LYS B C 1
ATOM 4540 O O . LYS B 1 123 ? -25.156 -32.219 -6.281 1 90.44 123 LYS B O 1
ATOM 4545 N N . LYS B 1 124 ? -26.875 -31.031 -5.387 1 87.44 124 LYS B N 1
ATOM 4546 C CA . LYS B 1 124 ? -26.844 -31.812 -4.152 1 87.44 124 LYS B CA 1
ATOM 4547 C C . LYS B 1 124 ? -27.562 -33.156 -4.324 1 87.44 124 LYS B C 1
ATOM 4549 O O . LYS B 1 124 ? -28.703 -33.188 -4.805 1 87.44 124 LYS B O 1
ATOM 4554 N N . GLY B 1 125 ? -26.859 -34.125 -4.145 1 84.44 125 GLY B N 1
ATOM 4555 C CA . GLY B 1 125 ? -27.438 -35.469 -4.168 1 84.44 125 GLY B CA 1
ATOM 4556 C C . GLY B 1 125 ? -27.469 -36.125 -2.807 1 84.44 125 GLY B C 1
ATOM 4557 O O . GLY B 1 125 ? -26.875 -35.625 -1.849 1 84.44 125 GLY B O 1
ATOM 4558 N N . SER B 1 126 ? -28.422 -37.031 -2.646 1 84.5 126 SER B N 1
ATOM 4559 C CA . SER B 1 126 ? -28.531 -37.75 -1.38 1 84.5 126 SER B CA 1
ATOM 4560 C C . SER B 1 126 ? -28.375 -39.25 -1.579 1 84.5 126 SER B C 1
ATOM 4562 O O . SER B 1 126 ? -28.703 -39.781 -2.643 1 84.5 126 SER B O 1
ATOM 4564 N N . LYS B 1 127 ? -27.641 -39.781 -0.719 1 78.12 127 LYS B N 1
ATOM 4565 C CA . LYS B 1 127 ? -27.5 -41.25 -0.722 1 78.12 127 LYS B CA 1
ATOM 4566 C C . LYS B 1 127 ? -27.875 -41.844 0.629 1 78.12 127 LYS B C 1
ATOM 4568 O O . LYS B 1 127 ? -27.953 -41.125 1.629 1 78.12 127 LYS B O 1
ATOM 4573 N N . MET B 1 128 ? -28.219 -43.094 0.6 1 80.94 128 MET B N 1
ATOM 4574 C CA . MET B 1 128 ? -28.609 -43.844 1.802 1 80.94 128 MET B CA 1
ATOM 4575 C C . MET B 1 128 ? -29.891 -43.25 2.391 1 80.94 128 MET B C 1
ATOM 4577 O O . MET B 1 128 ? -29.953 -42.969 3.586 1 80.94 128 MET B O 1
ATOM 4581 N N . TYR B 1 129 ? -30.75 -43.125 1.606 1 81.38 129 TYR B N 1
ATOM 4582 C CA . TYR B 1 129 ? -32.094 -42.656 1.987 1 81.38 129 TYR B CA 1
ATOM 4583 C C . TYR B 1 129 ? -32 -41.281 2.672 1 81.38 129 TYR B C 1
ATOM 4585 O O . TYR B 1 129 ? -32.625 -41.062 3.711 1 81.38 129 TYR B O 1
ATOM 4593 N N . GLY B 1 130 ? -31.047 -40.469 2.164 1 76.62 130 GLY B N 1
ATOM 4594 C CA . GLY B 1 130 ? -31 -39.094 2.646 1 76.62 130 GLY B CA 1
ATOM 4595 C C . GLY B 1 130 ? -30.031 -38.906 3.799 1 76.62 130 GLY B C 1
ATOM 4596 O O . GLY B 1 130 ? -29.828 -37.781 4.266 1 76.62 130 GLY B O 1
ATOM 4597 N N . LEU B 1 131 ? -29.391 -39.969 4.277 1 78.12 131 LEU B N 1
ATOM 4598 C CA . LEU B 1 131 ? -28.5 -39.875 5.426 1 78.12 131 LEU B CA 1
ATOM 4599 C C . LEU B 1 131 ? -27.203 -39.188 5.043 1 78.12 131 LEU B C 1
ATOM 4601 O O . LEU B 1 131 ? -26.594 -38.5 5.871 1 78.12 131 LEU B O 1
ATOM 4605 N N . LYS B 1 132 ? -26.766 -39.344 3.793 1 82.06 132 LYS B N 1
ATOM 4606 C CA . LYS B 1 132 ? -25.547 -38.688 3.342 1 82.06 132 LYS B CA 1
ATOM 4607 C C . LYS B 1 132 ? -25.812 -37.812 2.107 1 82.06 132 LYS B C 1
ATOM 4609 O O . LYS B 1 132 ? -26.547 -38.219 1.21 1 82.06 132 LYS B O 1
ATOM 4614 N N . SER B 1 133 ? -25.359 -36.688 2.244 1 84.75 133 SER B N 1
ATOM 4615 C CA . SER B 1 133 ? -25.5 -35.781 1.111 1 84.75 133 SER B CA 1
ATOM 4616 C C . SER B 1 133 ? -24.156 -35.531 0.431 1 84.75 133 SER B C 1
ATOM 4618 O O . SER B 1 133 ? -23.109 -35.656 1.059 1 84.75 133 SER B O 1
ATOM 4620 N N . TYR B 1 134 ? -24.219 -35.469 -0.869 1 86.06 134 TYR B N 1
ATOM 4621 C CA . TYR B 1 134 ? -23.016 -35.156 -1.625 1 86.06 134 TYR B CA 1
ATOM 4622 C C . TYR B 1 134 ? -23.312 -34.219 -2.777 1 86.06 134 TYR B C 1
ATOM 4624 O O . TYR B 1 134 ? -24.484 -33.969 -3.096 1 86.06 134 TYR B O 1
ATOM 4632 N N . ILE B 1 135 ? -22.25 -33.625 -3.293 1 89 135 ILE B N 1
ATOM 4633 C CA . ILE B 1 135 ? -22.406 -32.75 -4.441 1 89 135 ILE B CA 1
ATOM 4634 C C . ILE B 1 135 ? -21.969 -33.469 -5.715 1 89 135 ILE B C 1
ATOM 4636 O O . ILE B 1 135 ? -20.906 -34.094 -5.754 1 89 135 ILE B O 1
ATOM 4640 N N . GLU B 1 136 ? -22.844 -33.438 -6.625 1 92.12 136 GLU B N 1
ATOM 4641 C CA . GLU B 1 136 ? -22.547 -34.031 -7.934 1 92.12 136 GLU B CA 1
ATOM 4642 C C . GLU B 1 136 ? -22.281 -32.938 -8.969 1 92.12 136 GLU B C 1
ATOM 4644 O O . GLU B 1 136 ? -22.969 -31.922 -8.984 1 92.12 136 GLU B O 1
ATOM 4649 N N . TYR B 1 137 ? -21.297 -33.25 -9.805 1 94.12 137 TYR B N 1
ATOM 4650 C CA . TYR B 1 137 ? -20.969 -32.312 -10.891 1 94.12 137 TYR B CA 1
ATOM 4651 C C . TYR B 1 137 ? -21.266 -32.969 -12.25 1 94.12 137 TYR B C 1
ATOM 4653 O O . TYR B 1 137 ? -21.125 -34.156 -12.422 1 94.12 137 TYR B O 1
ATOM 4661 N N . GLN B 1 138 ? -21.609 -32.094 -13.086 1 95.62 138 GLN B N 1
ATOM 4662 C CA . GLN B 1 138 ? -21.812 -32.531 -14.461 1 95.62 138 GLN B CA 1
ATOM 4663 C C . GLN B 1 138 ? -20.578 -32.312 -15.312 1 95.62 138 GLN B C 1
ATOM 4665 O O . GLN B 1 138 ? -20.047 -31.188 -15.359 1 95.62 138 GLN B O 1
ATOM 4670 N N . VAL B 1 139 ? -20.109 -33.375 -15.914 1 96.75 139 VAL B N 1
ATOM 4671 C CA . VAL B 1 139 ? -18.953 -33.312 -16.812 1 96.75 139 VAL B CA 1
ATOM 4672 C C . VAL B 1 139 ? -19.406 -33.5 -18.25 1 96.75 139 VAL B C 1
ATOM 4674 O O . VAL B 1 139 ? -19.984 -34.531 -18.594 1 96.75 139 VAL B O 1
ATOM 4677 N N . ILE B 1 140 ? -19.109 -32.5 -19.125 1 96.44 140 ILE B N 1
ATOM 4678 C CA . ILE B 1 140 ? -19.562 -32.531 -20.516 1 96.44 140 ILE B CA 1
ATOM 4679 C C . ILE B 1 140 ? -18.359 -32.5 -21.453 1 96.44 140 ILE B C 1
ATOM 4681 O O . ILE B 1 140 ? -17.766 -31.453 -21.672 1 96.44 140 ILE B O 1
ATOM 4685 N N . PRO B 1 141 ? -18.062 -33.625 -22.031 1 94.75 141 PRO B N 1
ATOM 4686 C CA . PRO B 1 141 ? -16.969 -33.625 -23 1 94.75 141 PRO B CA 1
ATOM 4687 C C . PRO B 1 141 ? -17.359 -33 -24.328 1 94.75 141 PRO B C 1
ATOM 4689 O O . PRO B 1 141 ? -18.516 -33.094 -24.75 1 94.75 141 PRO B O 1
ATOM 4692 N N . THR B 1 142 ? -16.469 -32.375 -24.984 1 89.81 142 THR B N 1
ATOM 4693 C CA . THR B 1 142 ? -16.719 -31.688 -26.266 1 89.81 142 THR B CA 1
ATOM 4694 C C . THR B 1 142 ? -16.938 -32.719 -27.375 1 89.81 142 THR B C 1
ATOM 4696 O O . THR B 1 142 ? -17.625 -32.438 -28.359 1 89.81 142 THR B O 1
ATOM 4699 N N . SER B 1 143 ? -16.438 -33.906 -27.219 1 86.12 143 SER B N 1
ATOM 4700 C CA . SER B 1 143 ? -16.516 -34.906 -28.25 1 86.12 143 SER B CA 1
ATOM 4701 C C . SER B 1 143 ? -17.938 -35.469 -28.359 1 86.12 143 SER B C 1
ATOM 4703 O O . SER B 1 143 ? -18.469 -35.625 -29.469 1 86.12 143 SER B O 1
ATOM 4705 N N . THR B 1 144 ? -18.578 -35.781 -27.25 1 88 144 THR B N 1
ATOM 4706 C CA . THR B 1 144 ? -19.891 -36.406 -27.25 1 88 144 THR B CA 1
ATOM 4707 C C . THR B 1 144 ? -20.984 -35.406 -26.891 1 88 144 THR B C 1
ATOM 4709 O O . THR B 1 144 ? -22.156 -35.625 -27.219 1 88 144 THR B O 1
ATOM 4712 N N . GLN B 1 145 ? -20.734 -34.406 -26.172 1 90.25 145 GLN B N 1
ATOM 4713 C CA . GLN B 1 145 ? -21.672 -33.375 -25.688 1 90.25 145 GLN B CA 1
ATOM 4714 C C . GLN B 1 145 ? -22.734 -34 -24.797 1 90.25 145 GLN B C 1
ATOM 4716 O O . GLN B 1 145 ? -23.812 -33.438 -24.625 1 90.25 145 GLN B O 1
ATOM 4721 N N . ARG B 1 146 ? -22.5 -35.188 -24.391 1 92.94 146 ARG B N 1
ATOM 4722 C CA . ARG B 1 146 ? -23.391 -35.844 -23.422 1 92.94 146 ARG B CA 1
ATOM 4723 C C . ARG B 1 146 ? -22.844 -35.719 -22 1 92.94 146 ARG B C 1
ATOM 4725 O O . ARG B 1 146 ? -21.719 -36.156 -21.734 1 92.94 146 ARG B O 1
ATOM 4732 N N . PRO B 1 147 ? -23.688 -35.219 -21.141 1 94.38 147 PRO B N 1
ATOM 4733 C CA . PRO B 1 147 ? -23.188 -35 -19.781 1 94.38 147 PRO B CA 1
ATOM 4734 C C . PRO B 1 147 ? -23.125 -36.312 -18.984 1 94.38 147 PRO B C 1
ATOM 4736 O O . PRO B 1 147 ? -23.969 -37.188 -19.141 1 94.38 147 PRO B O 1
ATOM 4739 N N . VAL B 1 148 ? -22.109 -36.375 -18.203 1 95.38 148 VAL B N 1
ATOM 4740 C CA . VAL B 1 148 ? -21.953 -37.469 -17.219 1 95.38 148 VAL B CA 1
ATOM 4741 C C . VAL B 1 148 ? -21.859 -36.875 -15.812 1 95.38 148 VAL B C 1
ATOM 4743 O O . VAL B 1 148 ? -21.312 -35.781 -15.633 1 95.38 148 VAL B O 1
ATOM 4746 N N . ASN B 1 149 ? -22.406 -37.562 -14.852 1 94.25 149 ASN B N 1
ATOM 4747 C CA . ASN B 1 149 ? -22.422 -37.062 -13.477 1 94.25 149 ASN B CA 1
ATOM 4748 C C . ASN B 1 149 ? -21.391 -37.781 -12.609 1 94.25 149 ASN B C 1
ATOM 4750 O O . ASN B 1 149 ? -21.281 -39 -12.641 1 94.25 149 ASN B O 1
ATOM 4754 N N . HIS B 1 150 ? -20.625 -36.969 -11.938 1 95.31 150 HIS B N 1
ATOM 4755 C CA . HIS B 1 150 ? -19.625 -37.5 -11.023 1 95.31 150 HIS B CA 1
ATOM 4756 C C . HIS B 1 150 ? -19.609 -36.719 -9.703 1 95.31 150 HIS B C 1
ATOM 4758 O O . HIS B 1 150 ? -19.781 -35.5 -9.688 1 95.31 150 HIS B O 1
ATOM 4764 N N . ARG B 1 151 ? -19.547 -37.406 -8.641 1 91.06 151 ARG B N 1
ATOM 4765 C CA . ARG B 1 151 ? -19.266 -36.781 -7.352 1 91.06 151 ARG B CA 1
ATOM 4766 C C . ARG B 1 151 ? -17.766 -36.656 -7.109 1 91.06 151 ARG B C 1
ATOM 4768 O O . ARG B 1 151 ? -16.969 -37.219 -7.875 1 91.06 151 ARG B O 1
ATOM 4775 N N . TYR B 1 152 ? -17.297 -36.062 -6.082 1 91.06 152 TYR B N 1
ATOM 4776 C CA . TYR B 1 152 ? -15.883 -35.812 -5.844 1 91.06 152 TYR B CA 1
ATOM 4777 C C . TYR B 1 152 ? -15.125 -37.094 -5.652 1 91.06 152 TYR B C 1
ATOM 4779 O O . TYR B 1 152 ? -13.984 -37.25 -6.105 1 91.06 152 TYR B O 1
ATOM 4787 N N . LYS B 1 153 ? -15.719 -38.031 -5.016 1 92 153 LYS B N 1
ATOM 4788 C CA . LYS B 1 153 ? -15.078 -39.312 -4.77 1 92 153 LYS B CA 1
ATOM 4789 C C . LYS B 1 153 ? -14.695 -40 -6.078 1 92 153 LYS B C 1
ATOM 4791 O O . LYS B 1 153 ? -13.695 -40.719 -6.137 1 92 153 LYS B O 1
ATOM 4796 N N . HIS B 1 154 ? -15.461 -39.781 -7.125 1 95.19 154 HIS B N 1
ATOM 4797 C CA . HIS B 1 154 ? -15.148 -40.344 -8.438 1 95.19 154 HIS B CA 1
ATOM 4798 C C . HIS B 1 154 ? -13.898 -39.688 -9.023 1 95.19 154 HIS B C 1
ATOM 4800 O O . HIS B 1 154 ? -13.094 -40.344 -9.672 1 95.19 154 HIS B O 1
ATOM 4806 N N . PHE B 1 155 ? -13.82 -38.438 -8.82 1 95.5 155 PHE B N 1
ATOM 4807 C CA . PHE B 1 155 ? -12.609 -37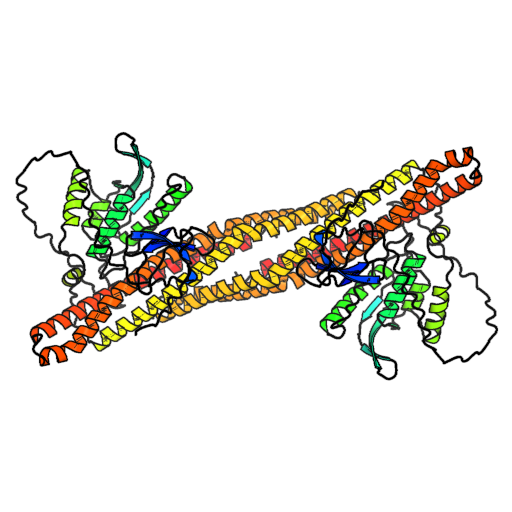.75 -9.258 1 95.5 155 PHE B CA 1
ATOM 4808 C C . PHE B 1 155 ? -11.383 -38.281 -8.523 1 95.5 155 PHE B C 1
ATOM 4810 O O . PHE B 1 155 ? -10.328 -38.469 -9.125 1 95.5 155 PHE B O 1
ATOM 4817 N N . ASP B 1 156 ? -11.594 -38.469 -7.281 1 94.19 156 ASP B N 1
ATOM 4818 C CA . ASP B 1 156 ? -10.523 -39.031 -6.473 1 94.19 156 ASP B CA 1
ATOM 4819 C C . ASP B 1 156 ? -10.117 -40.406 -6.988 1 94.19 156 ASP B C 1
ATOM 4821 O O . ASP B 1 156 ? -8.93 -40.719 -7.078 1 94.19 156 ASP B O 1
ATOM 4825 N N . TRP B 1 157 ? -11.117 -41.125 -7.262 1 96.25 157 TRP B N 1
ATOM 4826 C CA . TRP B 1 157 ? -10.875 -42.469 -7.824 1 96.25 157 TRP B CA 1
ATOM 4827 C C . TRP B 1 157 ? -10.109 -42.344 -9.141 1 96.25 157 TRP B C 1
ATOM 4829 O O . TRP B 1 157 ? -9.148 -43.094 -9.367 1 96.25 157 TRP B O 1
ATOM 4839 N N . LEU B 1 158 ? -10.523 -41.5 -9.984 1 96.81 158 LEU B N 1
ATOM 4840 C CA . LEU B 1 158 ? -9.859 -41.312 -11.266 1 96.81 158 LEU B CA 1
ATOM 4841 C C . LEU B 1 158 ? -8.398 -40.906 -11.07 1 96.81 158 LEU B C 1
ATOM 4843 O O . LEU B 1 158 ? -7.512 -41.438 -11.727 1 96.81 158 LEU B O 1
ATOM 4847 N N . TYR B 1 159 ? -8.195 -40 -10.172 1 95.62 159 TYR B N 1
ATOM 4848 C CA . TYR B 1 159 ? -6.844 -39.562 -9.859 1 95.62 159 TYR B CA 1
ATOM 4849 C C . TYR B 1 159 ? -5.965 -40.75 -9.445 1 95.62 159 TYR B C 1
ATOM 4851 O O . TYR B 1 159 ? -4.848 -40.906 -9.945 1 95.62 159 TYR B O 1
ATOM 4859 N N . GLU B 1 160 ? -6.461 -41.562 -8.609 1 94.75 160 GLU B N 1
ATOM 4860 C CA . GLU B 1 160 ? -5.703 -42.688 -8.109 1 94.75 160 GLU B CA 1
ATOM 4861 C C . GLU B 1 160 ? -5.383 -43.688 -9.234 1 94.75 160 GLU B C 1
ATOM 4863 O O . GLU B 1 160 ? -4.27 -44.219 -9.305 1 94.75 160 GLU B O 1
ATOM 4868 N N . ARG B 1 161 ? -6.332 -43.906 -10.078 1 95.06 161 ARG B N 1
ATOM 4869 C CA . ARG B 1 161 ? -6.121 -44.812 -11.195 1 95.06 161 ARG B CA 1
ATOM 4870 C C . ARG B 1 161 ? -5.082 -44.281 -12.164 1 95.06 161 ARG B C 1
ATOM 4872 O O . ARG B 1 161 ? -4.234 -45.031 -12.664 1 95.06 161 ARG B O 1
ATOM 4879 N N . LEU B 1 162 ? -5.199 -43 -12.414 1 94.94 162 LEU B N 1
ATOM 4880 C CA . LEU B 1 162 ? -4.246 -42.375 -13.328 1 94.94 162 LEU B CA 1
ATOM 4881 C C . LEU B 1 162 ? -2.842 -42.375 -12.734 1 94.94 162 LEU B C 1
ATOM 4883 O O . LEU B 1 162 ? -1.863 -42.625 -13.445 1 94.94 162 LEU B O 1
ATOM 4887 N N . LEU B 1 163 ? -2.789 -42.156 -11.453 1 93.25 163 LEU B N 1
ATOM 4888 C CA . LEU B 1 163 ? -1.498 -42.125 -10.773 1 93.25 163 LEU B CA 1
ATOM 4889 C C . LEU B 1 163 ? -0.865 -43.531 -10.781 1 93.25 163 LEU B C 1
ATOM 4891 O O . LEU B 1 163 ? 0.334 -43.656 -11.031 1 93.25 163 LEU B O 1
ATOM 4895 N N . GLU B 1 164 ? -1.644 -44.469 -10.523 1 92.19 164 GLU B N 1
ATOM 4896 C CA . GLU B 1 164 ? -1.147 -45.844 -10.477 1 92.19 164 GLU B CA 1
ATOM 4897 C C . GLU B 1 164 ? -0.653 -46.312 -11.852 1 92.19 164 GLU B C 1
ATOM 4899 O O . GLU B 1 164 ? 0.368 -47 -11.953 1 92.19 164 GLU B O 1
ATOM 4904 N N . LYS B 1 165 ? -1.294 -45.906 -12.852 1 91.12 165 LYS B N 1
ATOM 4905 C CA . LYS B 1 165 ? -0.967 -46.375 -14.195 1 91.12 165 LYS B CA 1
ATOM 4906 C C . LYS B 1 165 ? 0.164 -45.531 -14.805 1 91.12 165 LYS B C 1
ATOM 4908 O O . LYS B 1 165 ? 1.091 -46.094 -15.398 1 91.12 165 LYS B O 1
ATOM 4913 N N . PHE B 1 166 ? 0.061 -44.219 -14.625 1 91.88 166 PHE B N 1
ATOM 4914 C CA . PHE B 1 166 ? 0.944 -43.375 -15.398 1 91.88 166 PHE B CA 1
ATOM 4915 C C . PHE B 1 166 ? 1.901 -42.594 -14.484 1 91.88 166 PHE B C 1
ATOM 4917 O O . PHE B 1 166 ? 2.83 -41.938 -14.953 1 91.88 166 PHE B O 1
ATOM 4924 N N . GLY B 1 167 ? 1.802 -42.594 -13.227 1 89.38 167 GLY B N 1
ATOM 4925 C CA . GLY B 1 167 ? 2.506 -41.781 -12.258 1 89.38 167 GLY B CA 1
ATOM 4926 C C . GLY B 1 167 ? 4.016 -41.875 -12.367 1 89.38 167 GLY B C 1
ATOM 4927 O O . GLY B 1 167 ? 4.738 -40.938 -11.992 1 89.38 167 GLY B O 1
ATOM 4928 N N . SER B 1 168 ? 4.504 -42.938 -12.977 1 87.88 168 SER B N 1
ATOM 4929 C CA . SER B 1 168 ? 5.941 -43.156 -13.094 1 87.88 168 SER B CA 1
ATOM 4930 C C . SER B 1 168 ? 6.516 -42.406 -14.281 1 87.88 168 SER B C 1
ATOM 4932 O O . SER B 1 168 ? 7.699 -42.062 -14.305 1 87.88 168 SER B O 1
ATOM 4934 N N . ALA B 1 169 ? 5.703 -42.062 -15.266 1 89.31 169 ALA B N 1
ATOM 4935 C CA . ALA B 1 169 ? 6.211 -41.469 -16.5 1 89.31 169 ALA B CA 1
ATOM 4936 C C . ALA B 1 169 ? 5.609 -40.094 -16.719 1 89.31 169 ALA B C 1
ATOM 4938 O O . ALA B 1 169 ? 6.207 -39.25 -17.406 1 89.31 169 ALA B O 1
ATOM 4939 N N . ILE B 1 170 ? 4.469 -39.906 -16.234 1 92.38 170 ILE B N 1
ATOM 4940 C CA . ILE B 1 170 ? 3.711 -38.688 -16.516 1 92.38 170 ILE B CA 1
ATOM 4941 C C . ILE B 1 170 ? 3.432 -37.938 -15.203 1 92.38 170 ILE B C 1
ATOM 4943 O O . ILE B 1 170 ? 3.154 -38.562 -14.172 1 92.38 170 ILE B O 1
ATOM 4947 N N . ALA B 1 171 ? 3.539 -36.656 -15.312 1 92.25 171 ALA B N 1
ATOM 4948 C CA . ALA B 1 171 ? 3.236 -35.812 -14.148 1 92.25 171 ALA B CA 1
ATOM 4949 C C . ALA B 1 171 ? 1.73 -35.625 -14 1 92.25 171 ALA B C 1
ATOM 4951 O O . ALA B 1 171 ? 1.115 -34.875 -14.773 1 92.25 171 ALA B O 1
ATOM 4952 N N . ILE B 1 172 ? 1.159 -36.25 -13.016 1 94.12 172 ILE B N 1
ATOM 4953 C CA . ILE B 1 172 ? -0.259 -36.125 -12.711 1 94.12 172 ILE B CA 1
ATOM 4954 C C . ILE B 1 172 ? -0.425 -35.344 -11.406 1 94.12 172 ILE B C 1
ATOM 4956 O O . ILE B 1 172 ? -0.207 -35.875 -10.32 1 94.12 172 ILE B O 1
ATOM 4960 N N . PRO B 1 173 ? -0.876 -34.125 -11.562 1 92.38 173 PRO B N 1
ATOM 4961 C CA . PRO B 1 173 ? -0.993 -33.312 -10.352 1 92.38 173 PRO B CA 1
ATOM 4962 C C . PRO B 1 173 ? -2.133 -33.75 -9.445 1 92.38 173 PRO B C 1
ATOM 4964 O O . PRO B 1 173 ? -3.068 -34.438 -9.898 1 92.38 173 PRO B O 1
ATOM 4967 N N . GLY B 1 174 ? -2.074 -33.406 -8.227 1 89.94 174 GLY B N 1
ATOM 4968 C CA . GLY B 1 174 ? -3.104 -33.75 -7.262 1 89.94 174 GLY B CA 1
ATOM 4969 C C . GLY B 1 174 ? -4.402 -33 -7.48 1 89.94 174 GLY B C 1
ATOM 4970 O O . GLY B 1 174 ? -4.43 -31.984 -8.195 1 89.94 174 GLY B O 1
ATOM 4971 N N . LEU B 1 175 ? -5.34 -33.562 -6.91 1 89.5 175 LEU B N 1
ATOM 4972 C CA . LEU B 1 175 ? -6.652 -32.938 -6.945 1 89.5 175 LEU B CA 1
ATOM 4973 C C . LEU B 1 175 ? -6.746 -31.828 -5.906 1 89.5 175 LEU B C 1
ATOM 4975 O O . LEU B 1 175 ? -5.973 -31.797 -4.949 1 89.5 175 LEU B O 1
ATOM 4979 N N . PRO B 1 176 ? -7.664 -30.844 -6.273 1 80.38 176 PRO B N 1
ATOM 4980 C CA . PRO B 1 176 ? -7.91 -29.844 -5.238 1 80.38 176 PRO B CA 1
ATOM 4981 C C . PRO B 1 176 ? -8.391 -30.453 -3.924 1 80.38 176 PRO B C 1
ATOM 4983 O O . PRO B 1 176 ? -8.969 -31.547 -3.92 1 80.38 176 PRO B O 1
ATOM 4986 N N . ASP B 1 177 ? -8.016 -29.766 -2.746 1 70.38 177 ASP B N 1
ATOM 4987 C CA . ASP B 1 177 ? -8.195 -30.297 -1.402 1 70.38 177 ASP B CA 1
ATOM 4988 C C . ASP B 1 177 ? -9.672 -30.562 -1.108 1 70.38 177 ASP B C 1
ATOM 4990 O O . ASP B 1 177 ? -10.547 -29.875 -1.633 1 70.38 177 ASP B O 1
ATOM 4994 N N . LYS B 1 178 ? -9.758 -31.656 -0.39 1 65.44 178 LYS B N 1
ATOM 4995 C CA . LYS B 1 178 ? -11.055 -32.062 0.153 1 65.44 178 LYS B CA 1
ATOM 4996 C C . LYS B 1 178 ? -11.391 -31.25 1.408 1 65.44 178 LYS B C 1
ATOM 4998 O O . LYS B 1 178 ? -10.531 -31.047 2.273 1 65.44 178 LYS B O 1
ATOM 5003 N N . GLN B 1 179 ? -12.117 -30.109 1.295 1 63.34 179 GLN B N 1
ATOM 5004 C CA . GLN B 1 179 ? -12.484 -29.406 2.521 1 63.34 179 GLN B CA 1
ATOM 5005 C C . GLN B 1 179 ? -13.617 -30.125 3.242 1 63.34 179 GLN B C 1
ATOM 5007 O O . GLN B 1 179 ? -14.602 -30.531 2.617 1 63.34 179 GLN B O 1
ATOM 5012 N N . VAL B 1 180 ? -13.32 -30.5 4.559 1 57.22 180 VAL B N 1
ATOM 5013 C CA . VAL B 1 180 ? -14.289 -31.25 5.352 1 57.22 180 VAL B CA 1
ATOM 5014 C C . VAL B 1 180 ? -15.344 -30.312 5.902 1 57.22 180 VAL B C 1
ATOM 5016 O O . VAL B 1 180 ? -16.516 -30.672 6.008 1 57.22 180 VAL B O 1
ATOM 5019 N N . THR B 1 181 ? -14.953 -29.062 6.191 1 59.16 181 THR B N 1
ATOM 5020 C CA . THR B 1 181 ? -15.945 -28.172 6.773 1 59.16 181 THR B CA 1
ATOM 5021 C C . THR B 1 181 ? -16.359 -27.094 5.77 1 59.16 181 THR B C 1
ATOM 5023 O O . THR B 1 181 ? -15.523 -26.609 4.996 1 59.16 181 THR B O 1
ATOM 5026 N N . GLY B 1 182 ? -17.719 -26.844 5.762 1 61.66 182 GLY B N 1
ATOM 5027 C CA . GLY B 1 182 ? -18.25 -25.797 4.918 1 61.66 182 GLY B CA 1
ATOM 5028 C C . GLY B 1 182 ? -18.375 -26.203 3.459 1 61.66 182 GLY B C 1
ATOM 5029 O O . GLY B 1 182 ? -18.422 -25.344 2.572 1 61.66 182 GLY B O 1
ATOM 5030 N N . ARG B 1 183 ? -18.422 -27.5 3.244 1 64.81 183 ARG B N 1
ATOM 5031 C CA . ARG B 1 183 ? -18.375 -28.062 1.897 1 64.81 183 ARG B CA 1
ATOM 5032 C C . ARG B 1 183 ? -19.625 -27.688 1.104 1 64.81 183 ARG B C 1
ATOM 5034 O O . ARG B 1 183 ? -19.625 -27.781 -0.126 1 64.81 183 ARG B O 1
ATOM 5041 N N . PHE B 1 184 ? -20.562 -27.172 1.877 1 68.94 184 PHE B N 1
ATOM 5042 C CA . PHE B 1 184 ? -21.797 -26.875 1.146 1 68.94 184 PHE B CA 1
ATOM 5043 C C . PHE B 1 184 ? -21.969 -25.375 0.957 1 68.94 184 PHE B C 1
ATOM 5045 O O . PHE B 1 184 ? -22.984 -24.938 0.42 1 68.94 184 PHE B O 1
ATOM 5052 N N . GLU B 1 185 ? -21 -24.719 1.395 1 77 185 GLU B N 1
ATOM 5053 C CA . GLU B 1 185 ? -21.062 -23.281 1.125 1 77 185 GLU B CA 1
ATOM 5054 C C . GLU B 1 185 ? -20.906 -22.984 -0.364 1 77 185 GLU B C 1
ATOM 5056 O O . GLU B 1 185 ? -20.109 -23.641 -1.045 1 77 185 GLU B O 1
ATOM 5061 N N . GLU B 1 186 ? -21.672 -22.109 -0.815 1 79.56 186 GLU B N 1
ATOM 5062 C CA . GLU B 1 186 ? -21.719 -21.797 -2.242 1 79.56 186 GLU B CA 1
ATOM 5063 C C . GLU B 1 186 ? -20.344 -21.406 -2.77 1 79.56 186 GLU B C 1
ATOM 5065 O O . GLU B 1 186 ? -19.938 -21.812 -3.861 1 79.56 186 GLU B O 1
ATOM 5070 N N . GLN B 1 187 ? -19.656 -20.672 -1.981 1 78.19 187 GLN B N 1
ATOM 5071 C CA . GLN B 1 187 ? -18.328 -20.219 -2.412 1 78.19 187 GLN B CA 1
ATOM 5072 C C . GLN B 1 187 ? -17.344 -21.375 -2.504 1 78.19 187 GLN B C 1
ATOM 5074 O O . GLN B 1 187 ? -16.5 -21.406 -3.402 1 78.19 187 GLN B O 1
ATOM 5079 N N . PHE B 1 188 ? -17.578 -22.266 -1.707 1 79.94 188 PHE B N 1
ATOM 5080 C CA . PHE B 1 188 ? -16.703 -23.438 -1.711 1 79.94 188 PHE B CA 1
ATOM 5081 C C . PHE B 1 188 ? -16.984 -24.328 -2.918 1 79.94 188 PHE B C 1
ATOM 5083 O O . PHE B 1 188 ? -16.047 -24.781 -3.594 1 79.94 188 PHE B O 1
ATOM 5090 N N . ILE B 1 189 ? -18.219 -24.547 -3.129 1 85.44 189 ILE B N 1
ATOM 5091 C CA . ILE B 1 189 ? -18.641 -25.422 -4.227 1 85.44 189 ILE B CA 1
ATOM 5092 C C . ILE B 1 189 ? -18.156 -24.844 -5.555 1 85.44 189 ILE B C 1
ATOM 5094 O O . ILE B 1 189 ? -17.609 -25.562 -6.395 1 85.44 189 ILE B O 1
ATOM 5098 N N . ARG B 1 190 ? -18.297 -23.547 -5.637 1 85.19 190 ARG B N 1
ATOM 5099 C CA . ARG B 1 190 ? -17.875 -22.891 -6.867 1 85.19 190 ARG B CA 1
ATOM 5100 C C . ARG B 1 190 ? -16.359 -22.953 -7.02 1 85.19 190 ARG B C 1
ATOM 5102 O O . ARG B 1 190 ? -15.844 -23.172 -8.117 1 85.19 190 ARG B O 1
ATOM 5109 N N . GLY B 1 191 ? -15.68 -22.781 -5.949 1 83.25 191 GLY B N 1
ATOM 5110 C CA . GLY B 1 191 ? -14.227 -22.875 -5.961 1 83.25 191 GLY B CA 1
ATOM 5111 C C . GLY B 1 191 ? -13.719 -24.25 -6.336 1 83.25 191 GLY B C 1
ATOM 5112 O O . GLY B 1 191 ? -12.773 -24.375 -7.125 1 83.25 191 GLY B O 1
ATOM 5113 N N . ARG B 1 192 ? -14.352 -25.188 -5.789 1 86.69 192 ARG B N 1
ATOM 5114 C CA . ARG B 1 192 ? -13.969 -26.547 -6.109 1 86.69 192 ARG B CA 1
ATOM 5115 C C . ARG B 1 192 ? -14.258 -26.875 -7.57 1 86.69 192 ARG B C 1
ATOM 5117 O O . ARG B 1 192 ? -13.445 -27.516 -8.25 1 86.69 192 ARG B O 1
ATOM 5124 N N . MET B 1 193 ? -15.414 -26.469 -8.023 1 90.5 193 MET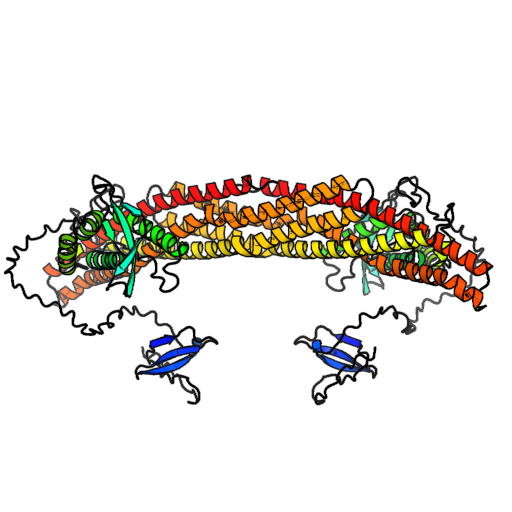 B N 1
ATOM 5125 C CA . MET B 1 193 ? -15.789 -26.688 -9.414 1 90.5 193 MET B CA 1
ATOM 5126 C C . MET B 1 193 ? -14.75 -26.094 -10.359 1 90.5 193 MET B C 1
ATOM 5128 O O . MET B 1 193 ? -14.359 -26.734 -11.336 1 90.5 193 MET B O 1
ATOM 5132 N N . GLU B 1 194 ? -14.266 -24.938 -10.023 1 87.19 194 GLU B N 1
ATOM 5133 C CA . GLU B 1 194 ? -13.273 -24.266 -10.852 1 87.19 194 GLU B CA 1
ATOM 5134 C C . GLU B 1 194 ? -11.953 -25.031 -10.859 1 87.19 194 GLU B C 1
ATOM 5136 O O . GLU B 1 194 ? -11.305 -25.156 -11.898 1 87.19 194 GLU B O 1
ATOM 5141 N N . ARG B 1 195 ? -11.602 -25.5 -9.75 1 87.81 195 ARG B N 1
ATOM 5142 C CA . ARG B 1 195 ? -10.352 -26.234 -9.648 1 87.81 195 ARG B CA 1
ATOM 5143 C C . ARG B 1 195 ? -10.445 -27.578 -10.352 1 87.81 195 ARG B C 1
ATOM 5145 O O . ARG B 1 195 ? -9.484 -28.031 -10.977 1 87.81 195 ARG B O 1
ATOM 5152 N N . LEU B 1 196 ? -11.625 -28.203 -10.219 1 92.5 196 LEU B N 1
ATOM 5153 C CA . LEU B 1 196 ? -11.844 -29.453 -10.938 1 92.5 196 LEU B CA 1
ATOM 5154 C C . LEU B 1 196 ? -11.812 -29.219 -12.445 1 92.5 196 LEU B C 1
ATOM 5156 O O . LEU B 1 196 ? -11.273 -30.047 -13.188 1 92.5 196 LEU B O 1
ATOM 5160 N N . GLN B 1 197 ? -12.422 -28.094 -12.812 1 93.25 197 GLN B N 1
ATOM 5161 C CA . GLN B 1 197 ? -12.375 -27.734 -14.227 1 93.25 197 GLN B CA 1
ATOM 5162 C C . GLN B 1 197 ? -10.938 -27.594 -14.711 1 93.25 197 GLN B C 1
ATOM 5164 O O . GLN B 1 197 ? -10.586 -28.078 -15.781 1 93.25 197 GLN B O 1
ATOM 5169 N N . GLY B 1 198 ? -10.125 -26.922 -13.898 1 90.88 198 GLY B N 1
ATOM 5170 C CA . GLY B 1 198 ? -8.719 -26.781 -14.242 1 90.88 198 GLY B CA 1
ATOM 5171 C C . GLY B 1 198 ? -7.98 -28.094 -14.336 1 90.88 198 GLY B C 1
ATOM 5172 O O . GLY B 1 198 ? -7.191 -28.312 -15.258 1 90.88 198 GLY B O 1
ATOM 5173 N N . TRP B 1 199 ? -8.25 -28.922 -13.453 1 93.88 199 TRP B N 1
ATOM 5174 C CA . TRP B 1 199 ? -7.609 -30.234 -13.43 1 93.88 199 TRP B CA 1
ATOM 5175 C C . TRP B 1 199 ? -8.023 -31.062 -14.641 1 93.88 199 TRP B C 1
ATOM 5177 O O . TRP B 1 199 ? -7.176 -31.656 -15.312 1 93.88 199 TRP B O 1
ATOM 5187 N N . MET B 1 200 ? -9.305 -31.078 -14.938 1 95.06 200 MET B N 1
ATOM 5188 C CA . MET B 1 200 ? -9.82 -31.844 -16.062 1 95.06 200 MET B CA 1
ATOM 5189 C C . MET B 1 200 ? -9.258 -31.328 -17.375 1 95.06 200 MET B C 1
ATOM 5191 O O . MET B 1 200 ? -8.945 -32.125 -18.281 1 95.06 200 MET B O 1
ATOM 5195 N N . ARG B 1 201 ? -9.141 -30.062 -17.453 1 92.38 201 ARG B N 1
ATOM 5196 C CA . ARG B 1 201 ? -8.578 -29.469 -18.656 1 92.38 201 ARG B CA 1
ATOM 5197 C C . ARG B 1 201 ? -7.141 -29.938 -18.875 1 92.38 201 ARG B C 1
ATOM 5199 O O . ARG B 1 201 ? -6.75 -30.25 -20 1 92.38 201 ARG B O 1
ATOM 5206 N N . ARG B 1 202 ? -6.422 -30 -17.828 1 92.69 202 ARG B N 1
ATOM 5207 C CA . ARG B 1 202 ? -5.035 -30.438 -17.906 1 92.69 202 ARG B CA 1
ATOM 5208 C C . ARG B 1 202 ? -4.949 -31.906 -18.312 1 92.69 202 ARG B C 1
ATOM 5210 O O . ARG B 1 202 ? -4.102 -32.281 -19.125 1 92.69 202 ARG B O 1
ATOM 5217 N N . MET B 1 203 ? -5.809 -32.719 -17.781 1 94.62 203 MET B N 1
ATOM 5218 C CA . MET B 1 203 ? -5.828 -34.125 -18.141 1 94.62 203 MET B CA 1
ATOM 5219 C C . MET B 1 203 ? -6.246 -34.344 -19.594 1 94.62 203 MET B C 1
ATOM 5221 O O . MET B 1 203 ? -5.691 -35.188 -20.297 1 94.62 203 MET B O 1
ATOM 5225 N N . CYS B 1 204 ? -7.129 -33.469 -20.047 1 94.62 204 CYS B N 1
ATOM 5226 C CA . CYS B 1 204 ? -7.602 -33.562 -21.422 1 94.62 204 CYS B CA 1
ATOM 5227 C C . CYS B 1 204 ? -6.5 -33.188 -22.406 1 94.62 204 CYS B C 1
ATOM 5229 O O . CYS B 1 204 ? -6.418 -33.719 -23.5 1 94.62 204 CYS B O 1
ATOM 5231 N N . ARG B 1 205 ? -5.637 -32.344 -22 1 92.06 205 ARG B N 1
ATOM 5232 C CA . ARG B 1 205 ? -4.605 -31.812 -22.891 1 92.06 205 ARG B CA 1
ATOM 5233 C C . ARG B 1 205 ? -3.439 -32.781 -23.016 1 92.06 205 ARG B C 1
ATOM 5235 O O . ARG B 1 205 ? -2.648 -32.688 -23.969 1 92.06 205 ARG B O 1
ATOM 5242 N N . HIS B 1 206 ? -3.316 -33.625 -22.062 1 94.31 206 HIS B N 1
ATOM 5243 C CA . HIS B 1 206 ? -2.197 -34.531 -22.125 1 94.31 206 HIS B CA 1
ATOM 5244 C C . HIS B 1 206 ? -2.467 -35.656 -23.125 1 94.31 206 HIS B C 1
ATOM 5246 O O . HIS B 1 206 ? -3.441 -36.406 -22.984 1 94.31 206 HIS B O 1
ATOM 5252 N N . PRO B 1 207 ? -1.598 -35.844 -24.062 1 91.94 207 PRO B N 1
ATOM 5253 C CA . PRO B 1 207 ? -1.843 -36.781 -25.156 1 91.94 207 PRO B CA 1
ATOM 5254 C C . PRO B 1 207 ? -1.955 -38.219 -24.703 1 91.94 207 PRO B C 1
ATOM 5256 O O . PRO B 1 207 ? -2.699 -39 -25.281 1 91.94 207 PRO B O 1
ATOM 5259 N N . VAL B 1 208 ? -1.224 -38.656 -23.672 1 92 208 VAL B N 1
ATOM 5260 C CA . VAL B 1 208 ? -1.229 -40.031 -23.203 1 92 208 VAL B CA 1
ATOM 5261 C C . VAL B 1 208 ? -2.461 -40.281 -22.328 1 92 208 VAL B C 1
ATOM 5263 O O . VAL B 1 208 ? -3.166 -41.25 -22.516 1 92 208 VAL B O 1
ATOM 5266 N N . VAL B 1 209 ? -2.76 -39.344 -21.516 1 93 209 VAL B N 1
ATOM 5267 C CA . VAL B 1 209 ? -3.855 -39.5 -20.562 1 93 209 VAL B CA 1
ATOM 5268 C C . VAL B 1 209 ? -5.191 -39.438 -21.297 1 93 209 VAL B C 1
ATOM 5270 O O . VAL B 1 209 ? -6.09 -40.25 -21.031 1 93 209 VAL B O 1
ATOM 5273 N N . CYS B 1 210 ? -5.332 -38.562 -22.234 1 92.5 210 CYS B N 1
ATOM 5274 C CA . CYS B 1 210 ? -6.605 -38.344 -22.922 1 92.5 210 CYS B CA 1
ATOM 5275 C C . CYS B 1 210 ? -6.984 -39.562 -23.75 1 92.5 210 CYS B C 1
ATOM 5277 O O . CYS B 1 210 ? -8.156 -39.781 -24.078 1 92.5 210 CYS B O 1
ATOM 5279 N N . GLN B 1 211 ? -5.988 -40.375 -24.031 1 89.56 211 GLN B N 1
ATOM 5280 C CA . GLN B 1 211 ? -6.242 -41.562 -24.875 1 89.56 211 GLN B CA 1
ATOM 5281 C C . GLN B 1 211 ? -6.387 -42.812 -24.031 1 89.56 211 GLN B C 1
ATOM 5283 O O . GLN B 1 211 ? -6.637 -43.906 -24.578 1 89.56 211 GLN B O 1
ATOM 5288 N N . SER B 1 212 ? -6.258 -42.688 -22.812 1 91.44 212 SER B N 1
ATOM 5289 C CA . SER B 1 212 ? -6.355 -43.844 -21.938 1 91.44 212 SER B CA 1
ATOM 5290 C C . SER B 1 212 ? -7.805 -44.312 -21.781 1 91.44 212 SER B C 1
ATOM 5292 O O . SER B 1 212 ? -8.727 -43.5 -21.828 1 91.44 212 SER B O 1
ATOM 5294 N N . HIS B 1 213 ? -7.957 -45.531 -21.531 1 91.69 213 HIS B N 1
ATOM 5295 C CA . HIS B 1 213 ? -9.281 -46.156 -21.406 1 91.69 213 HIS B CA 1
ATOM 5296 C C . HIS B 1 213 ? -10 -45.656 -20.156 1 91.69 213 HIS B C 1
ATOM 5298 O O . HIS B 1 213 ? -11.203 -45.375 -20.188 1 91.69 213 HIS B O 1
ATOM 5304 N N . VAL B 1 214 ? -9.289 -45.531 -19.156 1 94.31 214 VAL B N 1
ATOM 5305 C CA . VAL B 1 214 ? -9.891 -45.156 -17.891 1 94.31 214 VAL B CA 1
ATOM 5306 C C . VAL B 1 214 ? -10.445 -43.75 -17.984 1 94.31 214 VAL B C 1
ATOM 5308 O O . VAL B 1 214 ? -11.523 -43.438 -17.484 1 94.31 214 VAL B O 1
ATOM 5311 N N . PHE B 1 215 ? -9.75 -42.844 -18.609 1 95.38 215 PHE B N 1
ATOM 5312 C CA . PHE B 1 215 ? -10.172 -41.469 -18.75 1 95.38 215 PHE B CA 1
ATOM 5313 C C . PHE B 1 215 ? -11.367 -41.344 -19.688 1 95.38 215 PHE B C 1
ATOM 5315 O O . PHE B 1 215 ? -12.305 -40.594 -19.438 1 95.38 215 PHE B O 1
ATOM 5322 N N . THR B 1 216 ? -11.344 -42.125 -20.734 1 92.88 216 THR B N 1
ATOM 5323 C CA . THR B 1 216 ? -12.461 -42.156 -21.672 1 92.88 216 THR B CA 1
ATOM 5324 C C . THR B 1 216 ? -13.727 -42.656 -21 1 92.88 216 THR B C 1
ATOM 5326 O O . THR 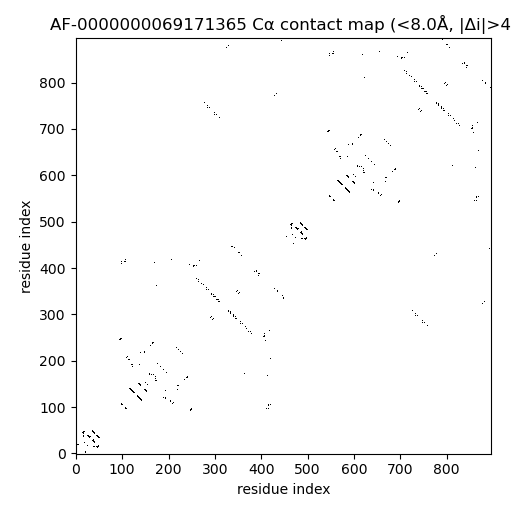B 1 216 ? -14.82 -42.125 -21.219 1 92.88 216 THR B O 1
ATOM 5329 N N . LEU B 1 217 ? -13.523 -43.656 -20.188 1 94.56 217 LEU B N 1
ATOM 5330 C CA . LEU B 1 217 ? -14.648 -44.188 -19.422 1 94.56 217 LEU B CA 1
ATOM 5331 C C . LEU B 1 217 ? -15.25 -43.094 -18.531 1 94.56 217 LEU B C 1
ATOM 5333 O O . LEU B 1 217 ? -16.469 -42.938 -18.484 1 94.56 217 LEU B O 1
ATOM 5337 N N . PHE B 1 218 ? -14.414 -42.406 -17.906 1 96.81 218 PHE B N 1
ATOM 5338 C CA . PHE B 1 218 ? -14.836 -41.375 -16.969 1 96.81 218 PHE B CA 1
ATOM 5339 C C . PHE B 1 218 ? -15.625 -40.281 -17.688 1 96.81 218 PHE B C 1
ATOM 5341 O O . PHE B 1 218 ? -16.562 -39.688 -17.125 1 96.81 218 PHE B O 1
ATOM 5348 N N . LEU B 1 219 ? -15.352 -40.031 -18.969 1 95.31 219 LEU B N 1
ATOM 5349 C CA . LEU B 1 219 ? -15.945 -38.906 -19.719 1 95.31 219 LEU B CA 1
ATOM 5350 C C . LEU B 1 219 ? -17.188 -39.375 -20.469 1 95.31 219 LEU B C 1
ATOM 5352 O O . LEU B 1 219 ? -18.062 -38.562 -20.797 1 95.31 219 LEU B O 1
ATOM 5356 N N . THR B 1 220 ? -17.281 -40.688 -20.766 1 93.56 220 THR B N 1
ATOM 5357 C CA . THR B 1 220 ? -18.266 -41 -21.797 1 93.56 220 THR B CA 1
ATOM 5358 C C . THR B 1 220 ? -19.125 -42.188 -21.359 1 93.56 220 THR B C 1
ATOM 5360 O O . THR B 1 220 ? -19.891 -42.75 -22.156 1 93.56 220 THR B O 1
ATOM 5363 N N . TYR B 1 221 ? -19.109 -42.594 -20.125 1 92.62 221 TYR B N 1
ATOM 5364 C CA . TYR B 1 221 ? -19.922 -43.75 -19.797 1 92.62 221 TYR B CA 1
ATOM 5365 C C . TYR B 1 221 ? -21.406 -43.469 -20.031 1 92.62 221 TYR B C 1
ATOM 5367 O O . TYR B 1 221 ? -21.859 -42.312 -19.875 1 92.62 221 TYR B O 1
ATOM 5375 N N . GLN B 1 222 ? -22.156 -44.438 -20.438 1 90.56 222 GLN B N 1
ATOM 5376 C CA . GLN B 1 222 ? -23.547 -44.25 -20.859 1 90.56 222 GLN B CA 1
ATOM 5377 C C . GLN B 1 222 ? -24.5 -44.5 -19.703 1 90.56 222 GLN B C 1
ATOM 5379 O O . GLN B 1 222 ? -25.516 -43.812 -19.562 1 90.56 222 GLN B O 1
ATOM 5384 N N . ASP B 1 223 ? -24.266 -45.531 -19 1 91.75 223 ASP B N 1
ATOM 5385 C CA . ASP B 1 223 ? -25.156 -45.875 -17.891 1 91.75 223 ASP B CA 1
ATOM 5386 C C . ASP B 1 223 ? -24.359 -46.375 -16.688 1 91.75 223 ASP B C 1
ATOM 5388 O O . ASP B 1 223 ? -23.141 -46.562 -16.781 1 91.75 223 ASP B O 1
ATOM 5392 N N . GLN B 1 224 ? -25.062 -46.594 -15.625 1 91.25 224 GLN B N 1
ATOM 5393 C CA . GLN B 1 224 ? -24.438 -46.969 -14.367 1 91.25 224 GLN B CA 1
ATOM 5394 C C . GLN B 1 224 ? -23.812 -48.344 -14.445 1 91.25 224 GLN B C 1
ATOM 5396 O O . GLN B 1 224 ? -22.797 -48.625 -13.805 1 91.25 224 GLN B O 1
ATOM 5401 N N . LYS B 1 225 ? -24.359 -49.125 -15.242 1 93.19 225 LYS B N 1
ATOM 5402 C CA . LYS B 1 225 ? -23.812 -50.469 -15.406 1 93.19 225 LYS B CA 1
ATOM 5403 C C . LYS B 1 225 ? -22.438 -50.406 -16.094 1 93.19 225 LYS B C 1
ATOM 5405 O O . LYS B 1 225 ? -21.5 -51.094 -15.656 1 93.19 225 LYS B O 1
ATOM 5410 N N . GLU B 1 226 ? -22.359 -49.625 -17.094 1 93.62 226 GLU B N 1
ATOM 5411 C CA . GLU B 1 226 ? -21.094 -49.469 -17.812 1 93.62 226 GLU B CA 1
ATOM 5412 C C . GLU B 1 226 ? -20.031 -48.844 -16.906 1 93.62 226 GLU B C 1
ATOM 5414 O O . GLU B 1 226 ? -18.859 -49.25 -16.938 1 93.62 226 GLU B O 1
ATOM 5419 N N . TRP B 1 227 ? -20.453 -47.938 -16.141 1 94.5 227 TRP B N 1
ATOM 5420 C CA . TRP B 1 227 ? -19.531 -47.281 -15.211 1 94.5 227 TRP B CA 1
ATOM 5421 C C . TRP B 1 227 ? -18.969 -48.281 -14.211 1 94.5 227 TRP B C 1
ATOM 5423 O O . TRP B 1 227 ? -17.75 -48.344 -14.023 1 94.5 227 TRP B O 1
ATOM 5433 N N . LYS B 1 228 ? -19.812 -49.062 -13.617 1 94.44 228 LYS B N 1
ATOM 5434 C CA . LYS B 1 228 ? -19.391 -50.031 -12.602 1 94.44 228 LYS B CA 1
ATOM 5435 C C . LYS B 1 228 ? -18.484 -51.094 -13.203 1 94.44 228 LYS B C 1
ATOM 5437 O O . LYS B 1 228 ? -17.469 -51.469 -12.602 1 94.44 228 LYS B O 1
ATOM 5442 N N . LEU B 1 229 ? -18.844 -51.5 -14.414 1 93.69 229 LEU B N 1
ATOM 5443 C CA . LEU B 1 229 ? -18.016 -52.5 -15.094 1 93.69 229 LEU B CA 1
ATOM 5444 C C . LEU B 1 229 ? -16.656 -51.906 -15.484 1 93.69 229 LEU B C 1
ATOM 5446 O O . LEU B 1 229 ? -15.625 -52.562 -15.328 1 93.69 229 LEU B O 1
ATOM 5450 N N . GLY B 1 230 ? -16.734 -50.781 -15.953 1 93 230 GLY B N 1
ATOM 5451 C CA . GLY B 1 230 ? -15.508 -50.125 -16.344 1 93 230 GLY B CA 1
ATOM 5452 C C . GLY B 1 230 ? -14.586 -49.844 -15.172 1 93 230 GLY B C 1
ATOM 5453 O O . GLY B 1 230 ? -13.367 -49.938 -15.297 1 93 230 GLY B O 1
ATOM 5454 N N . LYS B 1 231 ? -15.156 -49.469 -14.117 1 94.31 231 LYS B N 1
ATOM 5455 C CA . LYS B 1 231 ? -14.375 -49.219 -12.906 1 94.31 231 LYS B CA 1
ATOM 5456 C C . LYS B 1 231 ? -13.633 -50.469 -12.461 1 94.31 231 LYS B C 1
ATOM 5458 O O . LYS B 1 231 ? -12.445 -50.438 -12.156 1 94.31 231 LYS B O 1
ATOM 5463 N N . ARG B 1 232 ? -14.336 -51.594 -12.477 1 93.62 232 ARG B N 1
ATOM 5464 C CA . ARG B 1 232 ? -13.734 -52.844 -12.07 1 93.62 232 ARG B CA 1
ATOM 5465 C C . ARG B 1 232 ? -12.609 -53.25 -13.023 1 93.62 232 ARG B C 1
ATOM 5467 O O . ARG B 1 232 ? -11.57 -53.75 -12.586 1 93.62 232 ARG B O 1
ATOM 5474 N N . ARG B 1 233 ? -12.805 -53 -14.258 1 92.31 233 ARG B N 1
ATOM 5475 C CA . ARG B 1 233 ? -11.781 -53.312 -15.258 1 92.31 233 ARG B CA 1
ATOM 5476 C C . ARG B 1 233 ? -10.547 -52.469 -15.062 1 92.31 233 ARG B C 1
ATOM 5478 O O . ARG B 1 233 ? -9.414 -52.938 -15.18 1 92.31 233 ARG B O 1
ATOM 5485 N N . ALA B 1 234 ? -10.82 -51.25 -14.781 1 92.56 234 ALA B N 1
ATOM 5486 C CA . ALA B 1 234 ? -9.719 -50.312 -14.578 1 92.56 234 ALA B CA 1
ATOM 5487 C C . ALA B 1 234 ? -8.914 -50.688 -13.328 1 92.56 234 ALA B C 1
ATOM 5489 O O . ALA B 1 234 ? -7.695 -50.531 -13.297 1 92.56 234 ALA B O 1
ATOM 5490 N N . GLU B 1 235 ? -9.57 -51.188 -12.328 1 93.12 235 GLU B N 1
ATOM 5491 C CA . GLU B 1 235 ? -8.922 -51.531 -11.07 1 93.12 235 GLU B CA 1
ATOM 5492 C C . GLU B 1 235 ? -8.125 -52.812 -11.195 1 93.12 235 GLU B C 1
ATOM 5494 O O . GLU B 1 235 ? -7.242 -53.094 -10.383 1 93.12 235 GLU B O 1
ATOM 5499 N N . ARG B 1 236 ? -8.422 -53.594 -12.289 1 91.06 236 ARG B N 1
ATOM 5500 C CA . ARG B 1 236 ? -7.727 -54.875 -12.5 1 91.06 236 ARG B CA 1
ATOM 5501 C C . ARG B 1 236 ? -6.66 -54.719 -13.586 1 91.06 236 ARG B C 1
ATOM 5503 O O . ARG B 1 236 ? -6.094 -55.719 -14.031 1 91.06 236 ARG B O 1
ATOM 5510 N N . ASP B 1 237 ? -6.43 -53.562 -14 1 87.12 237 ASP B N 1
ATOM 5511 C CA . ASP B 1 237 ? -5.398 -53.312 -15.008 1 87.12 237 ASP B CA 1
ATOM 5512 C C . ASP B 1 237 ? -4.031 -53.781 -14.523 1 87.12 237 ASP B C 1
ATOM 5514 O O . ASP B 1 237 ? -3.609 -53.438 -13.414 1 87.12 237 ASP B O 1
ATOM 5518 N N . VAL B 1 238 ? -3.332 -54.5 -15.305 1 83.06 238 VAL B N 1
ATOM 5519 C CA . VAL B 1 238 ? -2.051 -55.062 -14.906 1 83.06 238 VAL B CA 1
ATOM 5520 C C . VAL B 1 238 ? -0.91 -54.188 -15.406 1 83.06 238 VAL B C 1
ATOM 5522 O O . VAL B 1 238 ? 0.2 -54.25 -14.875 1 83.06 238 VAL B O 1
ATOM 5525 N N . ALA B 1 239 ? -1.161 -53.438 -16.391 1 83.69 239 ALA B N 1
ATOM 5526 C CA . ALA B 1 239 ? -0.131 -52.562 -16.953 1 83.69 239 ALA B CA 1
ATOM 5527 C C . ALA B 1 239 ? -0.011 -51.25 -16.156 1 83.69 239 ALA B C 1
ATOM 5529 O O . ALA B 1 239 ? -0.352 -50.188 -16.656 1 83.69 239 ALA B O 1
ATOM 5530 N N . VAL B 1 240 ? 0.41 -51.438 -14.914 1 86.06 240 VAL B N 1
ATOM 5531 C CA . VAL B 1 240 ? 0.474 -50.281 -14.016 1 86.06 240 VAL B CA 1
ATOM 5532 C C . VAL B 1 240 ? 1.911 -50.094 -13.547 1 86.06 240 VAL B C 1
ATOM 5534 O O . VAL B 1 240 ? 2.758 -50.969 -13.703 1 86.06 240 VAL B O 1
ATOM 5537 N N . GLY B 1 241 ? 2.178 -48.844 -13.102 1 82.75 241 GLY B N 1
ATOM 5538 C CA . GLY B 1 241 ? 3.49 -48.531 -12.562 1 82.75 241 GLY B CA 1
ATOM 5539 C C . GLY B 1 241 ? 4.574 -48.469 -13.617 1 82.75 241 GLY B C 1
ATOM 5540 O O . GLY B 1 241 ? 4.375 -47.875 -14.68 1 82.75 241 GLY B O 1
ATOM 5541 N N . GLN B 1 242 ? 5.629 -49.156 -13.367 1 81.5 242 GLN B N 1
ATOM 5542 C CA . GLN B 1 242 ? 6.801 -49.094 -14.227 1 81.5 242 GLN B CA 1
ATOM 5543 C C . GLN B 1 242 ? 6.59 -49.875 -15.516 1 81.5 242 GLN B C 1
ATOM 5545 O O . GLN B 1 2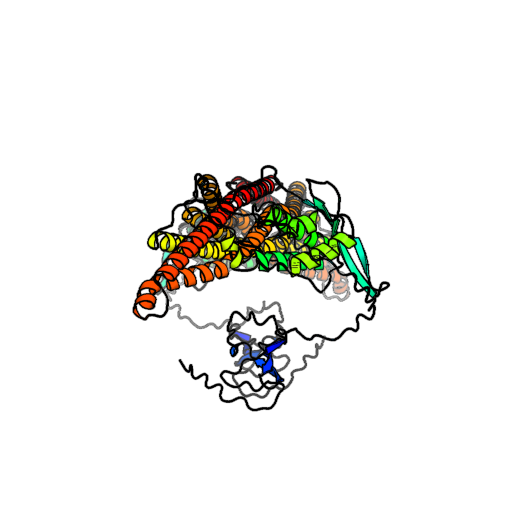42 ? 7.32 -49.719 -16.484 1 81.5 242 GLN B O 1
ATOM 5550 N N . MET B 1 243 ? 5.535 -50.656 -15.562 1 83.06 243 MET B N 1
ATOM 5551 C CA . MET B 1 243 ? 5.227 -51.469 -16.734 1 83.06 243 MET B CA 1
ATOM 5552 C C . MET B 1 243 ? 4.809 -50.594 -17.906 1 83.06 243 MET B C 1
ATOM 5554 O O . MET B 1 243 ? 4.801 -51.062 -19.062 1 83.06 243 MET B O 1
ATOM 5558 N N . ILE B 1 244 ? 4.562 -49.406 -17.594 1 84.19 244 ILE B N 1
ATOM 5559 C CA . ILE B 1 244 ? 4.094 -48.5 -18.641 1 84.19 244 ILE B CA 1
ATOM 5560 C C . ILE B 1 244 ? 5.207 -48.25 -19.656 1 84.19 244 ILE B C 1
ATOM 5562 O O . ILE B 1 244 ? 4.938 -48 -20.828 1 84.19 244 ILE B O 1
ATOM 5566 N N . PHE B 1 245 ? 6.402 -48.344 -19.172 1 83.06 245 PHE B N 1
ATOM 5567 C CA . PHE B 1 245 ? 7.539 -48.094 -20.047 1 83.06 245 PHE B CA 1
ATOM 5568 C C . PHE B 1 245 ? 7.645 -49.125 -21.141 1 83.06 245 PHE B C 1
ATOM 5570 O O . PHE B 1 245 ? 8.234 -48.875 -22.203 1 83.06 245 PHE B O 1
ATOM 5577 N N . SER B 1 246 ? 7.082 -50.281 -20.812 1 78.81 246 SER B N 1
ATOM 5578 C CA . SER B 1 246 ? 7.082 -51.344 -21.828 1 78.81 246 SER B CA 1
ATOM 5579 C C . SER B 1 246 ? 6.129 -51 -22.969 1 78.81 246 SER B C 1
ATOM 5581 O O . SER B 1 246 ? 6.273 -51.531 -24.094 1 78.81 246 SER B O 1
ATOM 5583 N N . LEU B 1 247 ? 5.289 -50.094 -22.672 1 75.62 247 LEU B N 1
ATOM 5584 C CA . LEU B 1 247 ? 4.301 -49.688 -23.672 1 75.62 247 LEU B CA 1
ATOM 5585 C C . LEU B 1 247 ? 4.75 -48.438 -24.406 1 75.62 247 LEU B C 1
ATOM 5587 O O . LEU B 1 247 ? 4.09 -48 -25.344 1 75.62 247 LEU B O 1
ATOM 5591 N N . MET B 1 248 ? 5.852 -47.938 -24.031 1 75.94 248 MET B N 1
ATOM 5592 C CA . MET B 1 248 ? 6.297 -46.656 -24.578 1 75.94 248 MET B CA 1
ATOM 5593 C C . MET B 1 248 ? 7.559 -46.844 -25.406 1 75.94 248 MET B C 1
ATOM 5595 O O . MET B 1 248 ? 8.391 -45.938 -25.5 1 75.94 248 MET B O 1
ATOM 5599 N N . ASP B 1 249 ? 7.672 -47.875 -25.969 1 74.75 249 ASP B N 1
ATOM 5600 C CA . ASP B 1 249 ? 8.875 -48.156 -26.75 1 74.75 249 ASP B CA 1
ATOM 5601 C C . ASP B 1 249 ? 8.93 -47.25 -27.984 1 74.75 249 ASP B C 1
ATOM 5603 O O . ASP B 1 249 ? 8.133 -47.438 -28.906 1 74.75 249 ASP B O 1
ATOM 5607 N N . PRO B 1 250 ? 9.906 -46.312 -27.859 1 76.62 250 PRO B N 1
ATOM 5608 C CA . PRO B 1 250 ? 10.016 -45.406 -29 1 76.62 250 PRO B CA 1
ATOM 5609 C C . PRO B 1 250 ? 10.758 -46.031 -30.172 1 76.62 250 PRO B C 1
ATOM 5611 O O . PRO B 1 250 ? 11.578 -46.938 -29.984 1 76.62 250 PRO B O 1
ATOM 5614 N N . GLU B 1 251 ? 10.242 -45.719 -31.312 1 77.25 251 GLU B N 1
ATOM 5615 C CA . GLU B 1 251 ? 11.016 -46.094 -32.5 1 77.25 251 GLU B CA 1
ATOM 5616 C C . GLU B 1 251 ? 12.219 -45.188 -32.688 1 77.25 251 GLU B C 1
ATOM 5618 O O . GLU B 1 251 ? 12.234 -44.344 -33.594 1 77.25 251 GLU B O 1
ATOM 5623 N N . ALA B 1 252 ? 13.188 -45.25 -31.688 1 79.38 252 ALA B N 1
ATOM 5624 C CA . ALA B 1 252 ? 14.352 -44.375 -31.703 1 79.38 252 ALA B CA 1
ATOM 5625 C C . ALA B 1 252 ? 15.617 -45.125 -31.312 1 79.38 252 ALA B C 1
ATOM 5627 O O . ALA B 1 252 ? 15.547 -46.188 -30.703 1 79.38 252 ALA B O 1
ATOM 5628 N N . PRO B 1 253 ? 16.672 -44.531 -31.75 1 84.19 253 PRO B N 1
ATOM 5629 C CA . PRO B 1 253 ? 17.938 -45.188 -31.422 1 84.19 253 PRO B CA 1
ATOM 5630 C C . PRO B 1 253 ? 18.219 -45.188 -29.922 1 84.19 253 PRO B C 1
ATOM 5632 O O . PRO B 1 253 ? 17.75 -44.312 -29.188 1 84.19 253 PRO B O 1
ATOM 5635 N N . GLU B 1 254 ? 18.859 -46.219 -29.531 1 87.31 254 GLU B N 1
ATOM 5636 C CA . GLU B 1 254 ? 19.266 -46.312 -28.125 1 87.31 254 GLU B CA 1
ATOM 5637 C C . GLU B 1 254 ? 20.125 -45.125 -27.719 1 87.31 254 GLU B C 1
ATOM 5639 O O . GLU B 1 254 ? 21 -44.688 -28.469 1 87.31 254 GLU B O 1
ATOM 5644 N N . MET B 1 255 ? 19.891 -44.594 -26.609 1 87.88 255 MET B N 1
ATOM 5645 C CA . MET B 1 255 ? 20.609 -43.406 -26.125 1 87.88 255 MET B CA 1
ATOM 5646 C C . MET B 1 255 ? 21.859 -43.812 -25.344 1 87.88 255 MET B C 1
ATOM 5648 O O . MET B 1 255 ? 21.859 -44.812 -24.641 1 87.88 255 MET B O 1
ATOM 5652 N N . ASP B 1 256 ? 22.797 -42.875 -25.516 1 88.56 256 ASP B N 1
ATOM 5653 C CA . ASP B 1 256 ? 24.031 -43.062 -24.766 1 88.56 256 ASP B CA 1
ATOM 5654 C C . ASP B 1 256 ? 23.812 -42.75 -23.281 1 88.56 256 ASP B C 1
ATOM 5656 O O . ASP B 1 256 ? 23.062 -41.844 -22.938 1 88.56 256 ASP B O 1
ATOM 5660 N N . SER B 1 257 ? 24.516 -43.5 -22.438 1 86.75 257 SER B N 1
ATOM 5661 C CA . SER B 1 257 ? 24.391 -43.344 -20.984 1 86.75 257 SER B CA 1
ATOM 5662 C C . SER B 1 257 ? 24.781 -41.938 -20.547 1 86.75 257 SER B C 1
ATOM 5664 O O . SER B 1 257 ? 24.188 -41.406 -19.609 1 86.75 257 SER B O 1
ATOM 5666 N N . VAL B 1 258 ? 25.688 -41.375 -21.25 1 89.25 258 VAL B N 1
ATOM 5667 C CA . VAL B 1 258 ? 26.156 -40.031 -20.906 1 89.25 258 VAL B CA 1
ATOM 5668 C C . VAL B 1 258 ? 25.062 -39 -21.234 1 89.25 258 VAL B C 1
ATOM 5670 O O . VAL B 1 258 ? 24.828 -38.094 -20.453 1 89.25 258 VAL B O 1
ATOM 5673 N N . GLU B 1 259 ? 24.438 -39.219 -22.312 1 91.44 259 GLU B N 1
ATOM 5674 C CA . GLU B 1 259 ? 23.375 -38.312 -22.719 1 91.44 259 GLU B CA 1
ATOM 5675 C C . GLU B 1 259 ? 22.188 -38.406 -21.766 1 91.44 259 GLU B C 1
ATOM 5677 O O . GLU B 1 259 ? 21.578 -37.375 -21.422 1 91.44 259 GLU B O 1
ATOM 5682 N N . VAL B 1 260 ? 21.891 -39.625 -21.375 1 92.69 260 VAL B N 1
ATOM 5683 C CA . VAL B 1 260 ? 20.781 -39.844 -20.453 1 92.69 260 VAL B CA 1
ATOM 5684 C C . VAL B 1 260 ? 21.062 -39.156 -19.125 1 92.69 260 VAL B C 1
ATOM 5686 O O . VAL B 1 260 ? 20.188 -38.531 -18.547 1 92.69 260 VAL B O 1
ATOM 5689 N N . ASP B 1 261 ? 22.312 -39.219 -18.688 1 93.12 261 ASP B N 1
ATOM 5690 C CA . ASP B 1 261 ? 22.734 -38.594 -17.438 1 93.12 261 ASP B CA 1
ATOM 5691 C C . ASP B 1 261 ? 22.641 -37.062 -17.531 1 93.12 261 ASP B C 1
ATOM 5693 O O . ASP B 1 261 ? 22.203 -36.406 -16.578 1 93.12 261 ASP B O 1
ATOM 5697 N N . GLN B 1 262 ? 23.031 -36.531 -18.594 1 93.31 262 GLN B N 1
ATOM 5698 C CA . GLN B 1 262 ? 23 -35.094 -18.797 1 93.31 262 GLN B CA 1
ATOM 5699 C C . GLN B 1 262 ? 21.562 -34.562 -18.812 1 93.31 262 GLN B C 1
ATOM 5701 O O . GLN B 1 262 ? 21.281 -33.531 -18.219 1 93.31 262 GLN B O 1
ATOM 5706 N N . LYS B 1 263 ? 20.719 -35.281 -19.484 1 92.94 263 LYS B N 1
ATOM 5707 C CA . LYS B 1 263 ? 19.328 -34.875 -19.547 1 92.94 263 LYS B CA 1
ATOM 5708 C C . LYS B 1 263 ? 18.672 -34.938 -18.172 1 92.94 263 LYS B C 1
ATOM 5710 O O . LYS B 1 263 ? 17.891 -34.062 -17.797 1 92.94 263 LYS B O 1
ATOM 5715 N N . TYR B 1 264 ? 19 -36.031 -17.531 1 94.31 264 TYR B N 1
ATOM 5716 C CA . TYR B 1 264 ? 18.484 -36.188 -16.172 1 94.31 264 TYR B CA 1
ATOM 5717 C C . TYR B 1 264 ? 18.891 -35 -15.305 1 94.31 264 TYR B C 1
ATOM 5719 O O . TYR B 1 264 ? 18.047 -34.406 -14.609 1 94.31 264 TYR B O 1
ATOM 5727 N N . GLU B 1 265 ? 20.141 -34.594 -15.305 1 95.12 265 GLU B N 1
ATOM 5728 C CA . GLU B 1 265 ? 20.641 -33.5 -14.477 1 95.12 265 GLU B CA 1
ATOM 5729 C C . GLU B 1 265 ? 19.969 -32.156 -14.867 1 95.12 265 GLU B C 1
ATOM 5731 O O . GLU B 1 265 ? 19.609 -31.359 -14 1 95.12 265 GLU B O 1
ATOM 5736 N N . GLN B 1 266 ? 19.828 -31.953 -16.125 1 94.38 266 GLN B N 1
ATOM 5737 C CA . GLN B 1 266 ? 19.203 -30.734 -16.625 1 94.38 266 GLN B CA 1
ATOM 5738 C C . GLN B 1 266 ? 17.766 -30.594 -16.125 1 94.38 266 GLN B C 1
ATOM 5740 O O . GLN B 1 266 ? 17.375 -29.547 -15.625 1 94.38 266 GLN B O 1
ATOM 5745 N N . TYR B 1 267 ? 17.031 -31.672 -16.25 1 95.44 267 TYR B N 1
ATOM 5746 C CA . TYR B 1 267 ? 15.625 -31.625 -15.859 1 95.44 267 TYR B CA 1
ATOM 5747 C C . TYR B 1 267 ? 15.477 -31.562 -14.344 1 95.44 267 TYR B C 1
ATOM 5749 O O . TYR B 1 267 ? 14.578 -30.891 -13.828 1 95.44 267 TYR B O 1
ATOM 5757 N N . SER B 1 268 ? 16.391 -32.281 -13.695 1 96.25 268 SER B N 1
ATOM 5758 C CA . SER B 1 268 ? 16.375 -32.25 -12.234 1 96.25 268 SER B CA 1
ATOM 5759 C C . SER B 1 268 ? 16.641 -30.828 -11.734 1 96.25 268 SER B C 1
ATOM 5761 O O . SER B 1 268 ? 15.93 -30.328 -10.859 1 96.25 268 SER B O 1
ATOM 5763 N N . ARG B 1 269 ? 17.562 -30.172 -12.344 1 96.12 269 ARG B N 1
ATOM 5764 C CA . ARG B 1 269 ? 17.906 -28.812 -11.961 1 96.12 269 ARG B CA 1
ATOM 5765 C C . ARG B 1 269 ? 16.781 -27.844 -12.297 1 96.12 269 ARG B C 1
ATOM 5767 O O . ARG B 1 269 ? 16.438 -26.984 -11.484 1 96.12 269 ARG B O 1
ATOM 5774 N N . PHE B 1 270 ? 16.266 -27.969 -13.414 1 96.81 270 PHE B N 1
ATOM 5775 C CA . PHE B 1 270 ? 15.219 -27.062 -13.859 1 96.81 270 PHE B CA 1
ATOM 5776 C C . PHE B 1 270 ? 13.984 -27.188 -12.969 1 96.81 270 PHE B C 1
ATOM 5778 O O . PHE B 1 270 ? 13.445 -26.172 -12.508 1 96.81 270 PHE B O 1
ATOM 5785 N N . THR B 1 271 ? 13.508 -28.391 -12.797 1 97.12 271 THR B N 1
ATOM 5786 C CA . THR B 1 271 ? 12.273 -28.594 -12.039 1 97.12 271 THR B CA 1
ATOM 5787 C C . THR B 1 271 ? 12.43 -28.094 -10.609 1 97.12 271 THR B C 1
ATOM 5789 O O . THR B 1 271 ? 11.5 -27.516 -10.047 1 97.12 271 THR B O 1
ATOM 5792 N N . LYS B 1 272 ? 13.562 -28.328 -10.062 1 97.06 272 LYS B N 1
ATOM 5793 C CA . LYS B 1 272 ? 13.812 -27.828 -8.711 1 97.06 272 LYS B CA 1
ATOM 5794 C C . LYS B 1 272 ? 13.812 -26.297 -8.68 1 97.06 272 LYS B C 1
ATOM 5796 O O . LYS B 1 272 ? 13.18 -25.688 -7.812 1 97.06 272 LYS B O 1
ATOM 5801 N N . ALA B 1 273 ? 14.523 -25.688 -9.586 1 97.44 273 ALA B N 1
ATOM 5802 C CA . ALA B 1 273 ? 14.602 -24.234 -9.664 1 97.44 273 ALA B CA 1
ATOM 5803 C C . ALA B 1 273 ? 13.219 -23.625 -9.891 1 97.44 273 ALA B C 1
ATOM 5805 O O . ALA B 1 273 ? 12.875 -22.609 -9.266 1 97.44 273 ALA B O 1
ATOM 5806 N N . MET B 1 274 ? 12.461 -24.203 -10.734 1 97.5 274 MET B N 1
ATOM 5807 C CA . MET B 1 274 ? 11.133 -23.672 -11.016 1 97.5 274 MET B CA 1
ATOM 5808 C C . MET B 1 274 ? 10.211 -23.844 -9.805 1 97.5 274 MET B C 1
ATOM 5810 O O . MET B 1 274 ? 9.383 -22.984 -9.523 1 97.5 274 MET B O 1
ATOM 5814 N N . ASP B 1 275 ? 10.344 -24.969 -9.195 1 97.75 275 ASP B N 1
ATOM 5815 C CA . ASP B 1 275 ? 9.547 -25.188 -7.992 1 97.75 275 ASP B CA 1
ATOM 5816 C C . ASP B 1 275 ? 9.805 -24.094 -6.961 1 97.75 275 ASP B C 1
ATOM 5818 O O . ASP B 1 275 ? 8.867 -23.547 -6.383 1 97.75 275 ASP B O 1
ATOM 5822 N N . ASP B 1 276 ? 11.031 -23.781 -6.746 1 97.38 276 ASP B N 1
ATOM 5823 C CA . ASP B 1 276 ? 11.391 -22.703 -5.824 1 97.38 276 ASP B CA 1
ATOM 5824 C C . ASP B 1 276 ? 10.828 -21.359 -6.293 1 97.38 276 ASP B C 1
ATOM 5826 O O . ASP B 1 276 ? 10.305 -20.578 -5.488 1 97.38 276 ASP B O 1
ATOM 5830 N N . GLY B 1 277 ? 10.984 -21.109 -7.566 1 96.88 277 GLY B N 1
ATOM 5831 C CA . GLY B 1 277 ? 10.477 -19.859 -8.125 1 96.88 277 GLY B CA 1
ATOM 5832 C C . GLY B 1 277 ? 8.977 -19.719 -7.988 1 96.88 277 GLY B C 1
ATOM 5833 O O . GLY B 1 277 ? 8.477 -18.641 -7.648 1 96.88 277 GLY B O 1
ATOM 5834 N N . VAL B 1 278 ? 8.273 -20.797 -8.234 1 97.69 278 VAL B N 1
ATOM 5835 C CA . VAL B 1 278 ? 6.82 -20.797 -8.141 1 97.69 278 VAL B CA 1
ATOM 5836 C C . VAL B 1 278 ? 6.391 -20.578 -6.695 1 97.69 278 VAL B C 1
ATOM 5838 O O . VAL B 1 278 ? 5.465 -19.812 -6.422 1 97.69 278 VAL B O 1
ATOM 5841 N N . LYS B 1 279 ? 7.031 -21.25 -5.781 1 97.31 279 LYS B N 1
ATOM 5842 C CA . LYS B 1 279 ? 6.727 -21.094 -4.363 1 97.31 279 LYS B CA 1
ATOM 5843 C C . LYS B 1 279 ? 6.953 -19.656 -3.914 1 97.31 279 LYS B C 1
ATOM 5845 O O . LYS B 1 279 ? 6.145 -19.094 -3.174 1 97.31 279 LYS B O 1
ATOM 5850 N N . GLU B 1 280 ? 8.008 -19.125 -4.391 1 96.81 280 GLU B N 1
ATOM 5851 C CA . GLU B 1 280 ? 8.312 -17.734 -4.074 1 96.81 280 GLU B CA 1
ATOM 5852 C C . GLU B 1 280 ? 7.227 -16.797 -4.598 1 96.81 280 GLU B C 1
ATOM 5854 O O . GLU B 1 280 ? 6.746 -15.922 -3.869 1 96.81 280 GLU B O 1
ATOM 5859 N N . LEU B 1 281 ? 6.859 -16.938 -5.797 1 96.81 281 LEU B N 1
ATOM 5860 C CA . LEU B 1 281 ? 5.844 -16.094 -6.414 1 96.81 281 LEU B CA 1
ATOM 5861 C C . LEU B 1 281 ? 4.508 -16.234 -5.691 1 96.81 281 LEU B C 1
ATOM 5863 O O . LEU B 1 281 ? 3.807 -15.242 -5.477 1 96.81 281 LEU B O 1
ATOM 5867 N N . LEU B 1 282 ? 4.207 -17.453 -5.328 1 97.19 282 LEU B N 1
ATOM 5868 C CA . LEU B 1 282 ? 2.969 -17.672 -4.59 1 97.19 282 LEU B CA 1
ATOM 5869 C C . LEU B 1 282 ? 3.006 -16.969 -3.236 1 97.19 282 LEU B C 1
ATOM 5871 O O . LEU B 1 282 ? 2.02 -16.359 -2.822 1 97.19 282 LEU B O 1
ATOM 5875 N N . GLY B 1 283 ? 4.133 -17.078 -2.588 1 96.75 283 GLY B N 1
ATOM 5876 C CA . GLY B 1 283 ? 4.281 -16.406 -1.308 1 96.75 283 GLY B CA 1
ATOM 5877 C C . GLY B 1 283 ? 4.113 -14.898 -1.403 1 96.75 283 GLY B C 1
ATOM 5878 O O . GLY B 1 283 ? 3.348 -14.305 -0.642 1 96.75 283 GLY B O 1
ATOM 5879 N N . VAL B 1 284 ? 4.789 -14.312 -2.301 1 96.31 284 VAL B N 1
ATOM 5880 C CA . VAL B 1 284 ? 4.742 -12.867 -2.49 1 96.31 284 VAL B CA 1
ATOM 5881 C C . VAL B 1 284 ? 3.35 -12.453 -2.955 1 96.31 284 VAL B C 1
ATOM 5883 O O . VAL B 1 284 ? 2.822 -11.43 -2.52 1 96.31 284 VAL B O 1
ATOM 5886 N N . GLY B 1 285 ? 2.812 -13.25 -3.893 1 96.12 285 GLY B N 1
ATOM 5887 C CA . GLY B 1 285 ? 1.473 -12.961 -4.375 1 96.12 285 GLY B CA 1
ATOM 5888 C C . GLY B 1 285 ? 0.422 -12.992 -3.283 1 96.12 285 GLY B C 1
ATOM 5889 O O . GLY B 1 285 ? -0.461 -12.141 -3.232 1 96.12 285 GLY B O 1
ATOM 5890 N N . GLN B 1 286 ? 0.515 -13.953 -2.424 1 95.81 286 GLN B N 1
ATOM 5891 C CA . GLN B 1 286 ? -0.439 -14.078 -1.326 1 95.81 286 GLN B CA 1
ATOM 5892 C C . GLN B 1 286 ? -0.304 -12.906 -0.352 1 95.81 286 GLN B C 1
ATOM 5894 O O . GLN B 1 286 ? -1.304 -12.398 0.161 1 95.81 286 GLN B O 1
ATOM 5899 N N . THR B 1 287 ? 0.882 -12.539 -0.078 1 95.69 287 THR B N 1
ATOM 5900 C CA . THR B 1 287 ? 1.127 -11.383 0.785 1 95.69 287 THR B CA 1
ATOM 5901 C C . THR B 1 287 ? 0.501 -10.125 0.196 1 95.69 287 THR B C 1
ATOM 5903 O O . THR B 1 287 ? -0.146 -9.352 0.91 1 95.69 287 THR B O 1
ATOM 5906 N N . HIS B 1 288 ? 0.682 -9.945 -1.038 1 95.12 288 HIS B N 1
ATOM 5907 C CA . HIS B 1 288 ? 0.114 -8.781 -1.718 1 95.12 288 HIS B CA 1
ATOM 5908 C C . HIS B 1 288 ? -1.41 -8.836 -1.721 1 95.12 288 HIS B C 1
ATOM 5910 O O . HIS B 1 288 ? -2.072 -7.812 -1.551 1 95.12 288 HIS B O 1
ATOM 5916 N N . TRP B 1 289 ? -1.893 -10.047 -1.963 1 95.75 289 TRP B N 1
ATOM 5917 C CA . TRP B 1 289 ? -3.34 -10.234 -1.928 1 95.75 289 TRP B CA 1
ATOM 5918 C C . TRP B 1 289 ? -3.91 -9.805 -0.58 1 95.75 289 TRP B C 1
ATOM 5920 O O . TRP B 1 289 ? -4.891 -9.055 -0.521 1 95.75 289 TRP B O 1
ATOM 5930 N N . LYS B 1 290 ? -3.354 -10.188 0.487 1 95.44 290 LYS B N 1
ATOM 5931 C CA . LYS B 1 290 ? -3.805 -9.859 1.834 1 95.44 290 LYS B CA 1
ATOM 5932 C C . LYS B 1 290 ? -3.723 -8.352 2.086 1 95.44 290 LYS B C 1
ATOM 5934 O O . LYS B 1 290 ? -4.613 -7.773 2.713 1 95.44 290 LYS B O 1
ATOM 5939 N N . ARG B 1 291 ? -2.725 -7.781 1.633 1 94.69 291 ARG B N 1
ATOM 5940 C CA . ARG B 1 291 ? -2.541 -6.348 1.816 1 94.69 291 ARG B CA 1
ATOM 5941 C C . ARG B 1 291 ? -3.623 -5.559 1.086 1 94.69 291 ARG B C 1
ATOM 5943 O O . ARG B 1 291 ? -4.172 -4.598 1.629 1 94.69 291 ARG B O 1
ATOM 5950 N N . CYS B 1 292 ? -3.918 -5.938 -0.135 1 94.44 292 CYS B N 1
ATOM 5951 C CA . CYS B 1 292 ? -4.871 -5.23 -0.98 1 94.44 292 CYS B CA 1
ATOM 5952 C C . CYS B 1 292 ? -6.297 -5.43 -0.48 1 94.44 292 CYS B C 1
ATOM 5954 O O . CYS B 1 292 ? -7.172 -4.602 -0.744 1 94.44 292 CYS B O 1
ATOM 5956 N N . THR B 1 293 ? -6.578 -6.465 0.196 1 94.44 293 THR B N 1
ATOM 5957 C CA . THR B 1 293 ? -7.938 -6.723 0.651 1 94.44 293 THR B CA 1
ATOM 5958 C C . THR B 1 293 ? -8.102 -6.352 2.121 1 94.44 293 THR B C 1
ATOM 5960 O O . THR B 1 293 ? -9.211 -6.375 2.656 1 94.44 293 THR B O 1
ATOM 5963 N N . GLY B 1 294 ? -7.031 -5.91 2.793 1 93.44 294 GLY B N 1
ATOM 5964 C CA . GLY B 1 294 ? -7.098 -5.625 4.219 1 93.44 294 GLY B CA 1
ATOM 5965 C C . GLY B 1 294 ? -6.645 -4.219 4.566 1 93.44 294 GLY B C 1
ATOM 5966 O O . GLY B 1 294 ? -7.418 -3.266 4.449 1 93.44 294 GLY B O 1
ATOM 5967 N N . PRO B 1 295 ? -5.367 -4.09 4.867 1 93.69 295 PRO B N 1
ATOM 5968 C CA . PRO B 1 295 ? -4.867 -2.848 5.465 1 93.69 295 PRO B CA 1
ATOM 5969 C C . PRO B 1 295 ? -4.832 -1.689 4.469 1 93.69 295 PRO B C 1
ATOM 5971 O O . PRO B 1 295 ? -5.086 -0.542 4.844 1 93.69 295 PRO B O 1
ATOM 5974 N N . LEU B 1 296 ? -4.539 -1.945 3.273 1 93.75 296 LEU B N 1
ATOM 5975 C CA . LEU B 1 296 ? -4.312 -0.872 2.312 1 93.75 296 LEU B CA 1
ATOM 5976 C C . LEU B 1 296 ? -5.613 -0.142 1.995 1 93.75 296 LEU B C 1
ATOM 5978 O O . LEU B 1 296 ? -5.68 1.086 2.09 1 93.75 296 LEU B O 1
ATOM 5982 N N . PRO B 1 297 ? -6.691 -0.869 1.642 1 95.56 297 PRO B N 1
ATOM 5983 C CA . PRO B 1 297 ? -7.953 -0.162 1.415 1 95.56 297 PRO B CA 1
ATOM 5984 C C . PRO B 1 297 ? -8.453 0.566 2.66 1 95.56 297 PRO B C 1
ATOM 5986 O O . PRO B 1 297 ? -9.023 1.654 2.555 1 95.56 297 PRO B O 1
ATOM 5989 N N . LYS B 1 298 ? -8.297 0.034 3.783 1 96.62 298 LYS B N 1
ATOM 5990 C CA . LYS B 1 298 ? -8.711 0.678 5.027 1 96.62 298 LYS B CA 1
ATOM 5991 C C . LYS B 1 298 ? -7.961 1.991 5.238 1 96.62 298 LYS B C 1
ATOM 5993 O O . LYS B 1 298 ? -8.539 2.975 5.707 1 96.62 298 LYS B O 1
ATOM 5998 N N . GLU B 1 299 ? -6.719 1.938 4.965 1 95.12 299 GLU B N 1
ATOM 5999 C CA . GLU B 1 299 ? -5.91 3.148 5.082 1 95.12 299 GLU B CA 1
ATOM 6000 C C . GLU B 1 299 ? -6.422 4.246 4.156 1 95.12 299 GLU B C 1
ATOM 6002 O O . GLU B 1 299 ? -6.559 5.402 4.57 1 95.12 299 GLU B O 1
ATOM 6007 N N . TYR B 1 300 ? -6.715 3.939 2.912 1 95 300 TYR B N 1
ATOM 6008 C CA . TYR B 1 300 ? -7.234 4.914 1.962 1 95 300 TYR B CA 1
ATOM 6009 C C . TYR B 1 300 ? -8.594 5.434 2.404 1 95 300 TYR B C 1
ATOM 6011 O O . TYR B 1 300 ? -8.906 6.617 2.232 1 95 300 TYR B O 1
ATOM 6019 N N . GLN B 1 301 ? -9.375 4.543 2.961 1 96.88 301 GLN B N 1
ATOM 6020 C CA . GLN B 1 301 ? -10.664 4.953 3.502 1 96.88 301 GLN B CA 1
ATOM 6021 C C . GLN B 1 301 ? -10.492 5.965 4.633 1 96.88 301 GLN B C 1
ATOM 6023 O O . GLN B 1 301 ? -11.234 6.949 4.711 1 96.88 301 GLN B O 1
ATOM 6028 N N . ARG B 1 302 ? -9.531 5.707 5.453 1 97.19 302 ARG B N 1
ATOM 6029 C CA . ARG B 1 302 ? -9.266 6.609 6.57 1 97.19 302 ARG B CA 1
ATOM 6030 C C . ARG B 1 302 ? -8.789 7.969 6.078 1 97.19 302 ARG B C 1
ATOM 6032 O O . ARG B 1 302 ? -9.164 9.008 6.629 1 97.19 302 ARG B O 1
ATOM 6039 N N . ILE B 1 303 ? -7.945 7.957 5.121 1 95.88 303 ILE B N 1
ATOM 6040 C CA . ILE B 1 303 ? -7.48 9.203 4.523 1 95.88 303 ILE B CA 1
ATOM 6041 C C . ILE B 1 303 ? -8.672 9.977 3.959 1 95.88 303 ILE B C 1
ATOM 6043 O O . ILE B 1 303 ? -8.805 11.18 4.203 1 95.88 303 ILE B O 1
ATOM 6047 N N . GLY B 1 304 ? -9.523 9.242 3.186 1 96.5 304 GLY B N 1
ATOM 6048 C CA . GLY B 1 304 ? -10.711 9.883 2.656 1 96.5 304 GLY B CA 1
ATOM 6049 C C . GLY B 1 304 ? -11.609 10.469 3.734 1 96.5 304 GLY B C 1
ATOM 6050 O O . GLY B 1 304 ? -12.078 11.594 3.613 1 96.5 304 GLY B O 1
ATOM 6051 N N . GLU B 1 305 ? -11.797 9.75 4.781 1 97.44 305 GLU B N 1
ATOM 6052 C CA . GLU B 1 305 ? -12.617 10.195 5.902 1 97.44 305 GLU B CA 1
ATOM 6053 C C . GLU B 1 305 ? -12.016 11.438 6.562 1 97.44 305 GLU B C 1
ATOM 6055 O O . GLU B 1 305 ? -12.742 12.344 6.969 1 97.44 305 GLU B O 1
ATOM 6060 N N . ALA B 1 306 ? -10.703 11.398 6.715 1 97.25 306 ALA B N 1
ATOM 6061 C CA . ALA B 1 306 ? -10.031 12.539 7.328 1 97.25 306 ALA B CA 1
ATOM 6062 C C . ALA B 1 306 ? -10.258 13.812 6.516 1 97.25 306 ALA B C 1
ATOM 6064 O O . ALA B 1 306 ? -10.523 14.875 7.078 1 97.25 306 ALA B O 1
ATOM 6065 N N . PHE B 1 307 ? -10.188 13.781 5.184 1 96.94 307 PHE B N 1
ATOM 6066 C CA . PHE B 1 307 ? -10.43 14.93 4.312 1 96.94 307 PHE B CA 1
ATOM 6067 C C . PHE B 1 307 ? -11.883 15.383 4.418 1 96.94 307 PHE B C 1
ATOM 6069 O O . PHE B 1 307 ? -12.156 16.578 4.527 1 96.94 307 PHE B O 1
ATOM 6076 N N . ILE B 1 308 ? -12.805 14.438 4.418 1 97.19 308 ILE B N 1
ATOM 6077 C CA . ILE B 1 308 ? -14.219 14.766 4.484 1 97.19 308 ILE B CA 1
ATOM 6078 C C . ILE B 1 308 ? -14.539 15.398 5.84 1 97.19 308 ILE B C 1
ATOM 6080 O O . ILE B 1 308 ? -15.297 16.375 5.918 1 97.19 308 ILE B O 1
ATOM 6084 N N . ASN B 1 309 ? -13.945 14.797 6.895 1 96.75 309 ASN B N 1
ATOM 6085 C CA . ASN B 1 309 ? -14.133 15.359 8.227 1 96.75 309 ASN B CA 1
ATOM 6086 C C . ASN B 1 309 ? -13.617 16.797 8.312 1 96.75 309 ASN B C 1
ATOM 6088 O O . ASN B 1 309 ? -14.289 17.672 8.859 1 96.75 309 ASN B O 1
ATOM 6092 N N . LEU B 1 310 ? -12.461 17.016 7.766 1 95.75 310 LEU B N 1
ATOM 6093 C CA . LEU B 1 310 ? -11.898 18.359 7.773 1 95.75 310 LEU B CA 1
ATOM 6094 C C . LEU B 1 310 ? -12.766 19.312 6.965 1 95.75 310 LEU B C 1
ATOM 6096 O O . LEU B 1 310 ? -12.961 20.469 7.355 1 95.75 310 LEU B O 1
ATOM 6100 N N . SER B 1 311 ? -13.258 18.828 5.848 1 96.19 311 SER B N 1
ATOM 6101 C CA . SER B 1 311 ? -14.172 19.625 5.027 1 96.19 311 SER B CA 1
ATOM 6102 C C . SER B 1 311 ? -15.414 20.031 5.816 1 96.19 311 SER B C 1
ATOM 6104 O O . SER B 1 311 ? -15.852 21.188 5.75 1 96.19 311 SER B O 1
ATOM 6106 N N . THR B 1 312 ? -15.969 19.125 6.594 1 95.88 312 THR B N 1
ATOM 6107 C CA . THR B 1 312 ? -17.141 19.391 7.414 1 95.88 312 THR B CA 1
ATOM 6108 C C . THR B 1 312 ? -16.828 20.453 8.477 1 95.88 312 THR B C 1
ATOM 6110 O O . THR B 1 312 ? -17.641 21.359 8.711 1 95.88 312 THR B O 1
ATOM 6113 N N . VAL B 1 313 ? -15.664 20.328 9.062 1 95.81 313 VAL B N 1
ATOM 6114 C CA . VAL B 1 313 ? -15.242 21.281 10.078 1 95.81 313 VAL B CA 1
ATOM 6115 C C . VAL B 1 313 ? -15.094 22.672 9.453 1 95.81 313 VAL B C 1
ATOM 6117 O O . VAL B 1 313 ? -15.602 23.656 9.992 1 95.81 313 VAL B O 1
ATOM 6120 N N . PHE B 1 314 ? -14.453 22.781 8.297 1 95.12 314 PHE B N 1
ATOM 6121 C CA . PHE B 1 314 ? -14.25 24.047 7.621 1 95.12 314 PHE B CA 1
ATOM 6122 C C . PHE B 1 314 ? -15.578 24.672 7.234 1 95.12 314 PHE B C 1
ATOM 6124 O O . PHE B 1 314 ? -15.766 25.891 7.355 1 95.12 314 PHE B O 1
ATOM 6131 N N . SER B 1 315 ? -16.5 23.828 6.887 1 92.38 315 SER B N 1
ATOM 6132 C CA . SER B 1 315 ? -17.812 24.312 6.496 1 92.38 315 SER B CA 1
ATOM 6133 C C . SER B 1 315 ? -18.562 24.875 7.688 1 92.38 315 SER B C 1
ATOM 6135 O O . SER B 1 315 ? -19.406 25.766 7.531 1 92.38 315 SER B O 1
ATOM 6137 N N . SER B 1 316 ? -18.266 24.484 8.867 1 91.69 316 SER B N 1
ATOM 6138 C CA . SER B 1 316 ? -18.953 24.922 10.07 1 91.69 316 SER B CA 1
ATOM 6139 C C . SER B 1 316 ? -18.547 26.344 10.461 1 91.69 316 SER B C 1
ATOM 6141 O O . SER B 1 316 ? -19.234 27 11.25 1 91.69 316 SER B O 1
ATOM 6143 N N . SER B 1 317 ? -17.391 26.906 9.977 1 89 317 SER B N 1
ATOM 6144 C CA . SER B 1 317 ? -16.938 28.25 10.305 1 89 317 SER B CA 1
ATOM 6145 C C . SER B 1 317 ? -17.859 29.312 9.719 1 89 317 SER B C 1
ATOM 6147 O O . SER B 1 317 ? -18.016 30.391 10.289 1 89 317 SER B O 1
ATOM 6149 N N . GLY B 1 318 ? -18.5 29.016 8.586 1 83.56 318 GLY B N 1
ATOM 6150 C CA . GLY B 1 318 ? -19.375 29.969 7.922 1 83.56 318 GLY B CA 1
ATOM 6151 C C . GLY B 1 318 ? -18.625 31.109 7.25 1 83.56 318 GLY B C 1
ATOM 6152 O O . GLY B 1 318 ? -19.234 32.094 6.832 1 83.56 318 GLY B O 1
ATOM 6153 N N . TYR B 1 319 ? -17.344 31.016 7.285 1 86.56 319 TYR B N 1
ATOM 6154 C CA . TYR B 1 319 ? -16.547 32.094 6.691 1 86.56 319 TYR B CA 1
ATOM 6155 C C . TYR B 1 319 ? -16.734 32.125 5.18 1 86.56 319 TYR B C 1
ATOM 6157 O O . TYR B 1 319 ? -16.844 31.094 4.527 1 86.56 319 TYR B O 1
ATOM 6165 N N . GLN B 1 320 ? -16.703 33.281 4.66 1 83.5 320 GLN B N 1
ATOM 6166 C CA . GLN B 1 320 ? -16.969 33.469 3.238 1 83.5 320 GLN B CA 1
ATOM 6167 C C . GLN B 1 320 ? -15.789 33 2.391 1 83.5 320 GLN B C 1
ATOM 6169 O O . GLN B 1 320 ? -14.633 33.219 2.754 1 83.5 320 GLN B O 1
ATOM 6174 N N . GLY B 1 321 ? -16.031 32.281 1.225 1 81.19 321 GLY B N 1
ATOM 6175 C CA . GLY B 1 321 ? -14.992 31.906 0.274 1 81.19 321 GLY B CA 1
ATOM 6176 C C . GLY B 1 321 ? -14.422 30.531 0.543 1 81.19 321 GLY B C 1
ATOM 6177 O O . GLY B 1 321 ? -13.43 30.141 -0.073 1 81.19 321 GLY B O 1
ATOM 6178 N N . GLU B 1 322 ? -15.031 29.875 1.436 1 88.94 322 GLU B N 1
ATOM 6179 C CA . GLU B 1 322 ? -14.445 28.594 1.826 1 88.94 322 GLU B CA 1
ATOM 6180 C C . GLU B 1 322 ? -15.039 27.438 1.015 1 88.94 322 GLU B C 1
ATOM 6182 O O . GLU B 1 322 ? -14.523 26.328 1.045 1 88.94 322 GLU B O 1
ATOM 6187 N N . SER B 1 323 ? -16.078 27.672 0.217 1 89 323 SER B N 1
ATOM 6188 C CA . SER B 1 323 ? -16.812 26.609 -0.474 1 89 323 SER B CA 1
ATOM 6189 C C . SER B 1 323 ? -15.93 25.891 -1.478 1 89 323 SER B C 1
ATOM 6191 O O . SER B 1 323 ? -15.992 24.656 -1.597 1 89 323 SER B O 1
ATOM 6193 N N . THR B 1 324 ? -15.102 26.656 -2.215 1 89.75 324 THR B N 1
ATOM 6194 C CA . THR B 1 324 ? -14.203 26.031 -3.182 1 89.75 324 THR B CA 1
ATOM 6195 C C . THR B 1 324 ? -13.266 25.047 -2.49 1 89.75 324 THR B C 1
ATOM 6197 O O . THR B 1 324 ? -13.047 23.938 -2.979 1 89.75 324 THR B O 1
ATOM 6200 N N . LEU B 1 325 ? -12.773 25.438 -1.375 1 91.75 325 LEU B N 1
ATOM 6201 C CA . LEU B 1 325 ? -11.859 24.594 -0.608 1 91.75 325 LEU B CA 1
ATOM 6202 C C . LEU B 1 325 ? -12.586 23.375 -0.057 1 91.75 325 LEU B C 1
ATOM 6204 O O . LEU B 1 325 ? -12.102 22.25 -0.177 1 91.75 325 LEU B O 1
ATOM 6208 N N . THR B 1 326 ? -13.773 23.578 0.512 1 94.62 326 THR B N 1
ATOM 6209 C CA . THR B 1 326 ? -14.516 22.484 1.123 1 94.62 326 THR B CA 1
ATOM 6210 C C . THR B 1 326 ? -14.977 21.484 0.063 1 94.62 326 THR B C 1
ATOM 6212 O O . THR B 1 326 ? -14.992 20.281 0.303 1 94.62 326 THR B O 1
ATOM 6215 N N . ASP B 1 327 ? -15.273 21.969 -1.123 1 92.81 327 ASP B N 1
ATOM 6216 C CA . ASP B 1 327 ? -15.641 21.094 -2.227 1 92.81 327 ASP B CA 1
ATOM 6217 C C . ASP B 1 327 ? -14.445 20.25 -2.676 1 92.81 327 ASP B C 1
ATOM 6219 O O . ASP B 1 327 ? -14.586 19.047 -2.947 1 92.81 327 ASP B O 1
ATOM 6223 N N . ALA B 1 328 ? -13.352 20.891 -2.791 1 91.19 328 ALA B N 1
ATOM 6224 C CA . ALA B 1 328 ? -12.133 20.188 -3.186 1 91.19 328 ALA B CA 1
ATOM 6225 C C . ALA B 1 328 ? -11.773 19.109 -2.176 1 91.19 328 ALA B C 1
ATOM 6227 O O . ALA B 1 328 ? -11.422 17.984 -2.555 1 91.19 328 ALA B O 1
ATOM 6228 N N . LEU B 1 329 ? -11.891 19.406 -0.925 1 94.81 329 LEU B N 1
ATOM 6229 C CA . LEU B 1 329 ? -11.578 18.453 0.132 1 94.81 329 LEU B CA 1
ATOM 6230 C C . LEU B 1 329 ? -12.547 17.281 0.099 1 94.81 329 LEU B C 1
ATOM 6232 O O . LEU B 1 329 ? -12.133 16.125 0.201 1 94.81 329 LEU B O 1
ATOM 6236 N N . THR B 1 330 ? -13.82 17.578 -0.038 1 95.88 330 THR B N 1
ATOM 6237 C CA . THR B 1 330 ? -14.828 16.531 -0.102 1 95.88 330 THR B CA 1
ATOM 6238 C C . THR B 1 330 ? -14.617 15.648 -1.326 1 95.88 330 THR B C 1
ATOM 6240 O O . THR B 1 330 ? -14.734 14.422 -1.241 1 95.88 330 THR B O 1
ATOM 6243 N N . SER B 1 331 ? -14.289 16.281 -2.445 1 93.88 331 SER B N 1
ATOM 6244 C CA . SER B 1 331 ? -14.016 15.523 -3.664 1 93.88 331 SER B CA 1
ATOM 6245 C C . SER B 1 331 ? -12.789 14.633 -3.5 1 93.88 331 SER B C 1
ATOM 6247 O O . SER B 1 331 ? -12.812 13.461 -3.896 1 93.88 331 SER B O 1
ATOM 6249 N N . ALA B 1 332 ? -11.742 15.164 -2.938 1 92.62 332 ALA B N 1
ATOM 6250 C CA . ALA B 1 332 ? -10.539 14.375 -2.689 1 92.62 332 ALA B CA 1
ATOM 6251 C C . ALA B 1 332 ? -10.836 13.188 -1.781 1 92.62 332 ALA B C 1
ATOM 6253 O O . ALA B 1 332 ? -10.375 12.07 -2.039 1 92.62 332 ALA B O 1
ATOM 6254 N N . GLY B 1 333 ? -11.602 13.469 -0.72 1 95.56 333 GLY B N 1
ATOM 6255 C CA . GLY B 1 333 ? -11.984 12.391 0.175 1 95.56 333 GLY B CA 1
ATOM 6256 C C . GLY B 1 333 ? -12.781 11.297 -0.513 1 95.56 333 GLY B C 1
ATOM 6257 O O . GLY B 1 333 ? -12.539 10.109 -0.291 1 95.56 333 GLY B O 1
ATOM 6258 N N . THR B 1 334 ? -13.688 11.648 -1.357 1 95.5 334 THR B N 1
ATOM 6259 C CA . THR B 1 334 ? -14.531 10.695 -2.08 1 95.5 334 THR B CA 1
ATOM 6260 C C . THR B 1 334 ? -13.695 9.875 -3.055 1 95.5 334 THR B C 1
ATOM 6262 O O . THR B 1 334 ? -13.922 8.672 -3.213 1 95.5 334 THR B O 1
ATOM 6265 N N . ILE B 1 335 ? -12.805 10.516 -3.711 1 93.19 335 ILE B N 1
ATOM 6266 C CA . ILE B 1 335 ? -11.922 9.836 -4.648 1 93.19 335 ILE B CA 1
ATOM 6267 C C . ILE B 1 335 ? -11.102 8.781 -3.908 1 93.19 335 ILE B C 1
ATOM 6269 O O . ILE B 1 335 ? -10.938 7.656 -4.395 1 93.19 335 ILE B O 1
ATOM 6273 N N . TYR B 1 336 ? -10.594 9.117 -2.715 1 94.12 336 TYR B N 1
ATOM 6274 C CA . TYR B 1 336 ? -9.828 8.156 -1.938 1 94.12 336 TYR B CA 1
ATOM 6275 C C . TYR B 1 336 ? -10.688 6.969 -1.531 1 94.12 336 TYR B C 1
ATOM 6277 O O . TYR B 1 336 ? -10.211 5.832 -1.476 1 94.12 336 TYR B O 1
ATOM 6285 N N . GLN B 1 337 ? -11.922 7.234 -1.242 1 95.06 337 GLN B N 1
ATOM 6286 C CA . GLN B 1 337 ? -12.828 6.145 -0.916 1 95.06 337 GLN B CA 1
ATOM 6287 C C . GLN B 1 337 ? -13.055 5.234 -2.121 1 95.06 337 GLN B C 1
ATOM 6289 O O . GLN B 1 337 ? -13.125 4.012 -1.979 1 95.06 337 GLN B O 1
ATOM 6294 N N . GLU B 1 338 ? -13.109 5.801 -3.273 1 94.5 338 GLU B N 1
ATOM 6295 C CA . GLU B 1 338 ? -13.242 5.02 -4.5 1 94.5 338 GLU B CA 1
ATOM 6296 C C . GLU B 1 338 ? -11.977 4.223 -4.789 1 94.5 338 GLU B C 1
ATOM 6298 O O . GLU B 1 338 ? -12.047 3.062 -5.207 1 94.5 338 GLU B O 1
ATOM 6303 N N . VAL B 1 339 ? -10.883 4.895 -4.602 1 92.12 339 VAL B N 1
ATOM 6304 C CA . VAL B 1 339 ? -9.602 4.219 -4.809 1 92.12 339 VAL B CA 1
ATOM 6305 C C . VAL B 1 339 ? -9.492 3.016 -3.875 1 92.12 339 VAL B C 1
ATOM 6307 O O . VAL B 1 339 ? -8.992 1.961 -4.266 1 92.12 339 VAL B O 1
ATOM 6310 N N . ALA B 1 340 ? -9.945 3.197 -2.627 1 94.5 340 ALA B N 1
ATOM 6311 C CA . ALA B 1 340 ? -9.93 2.1 -1.664 1 94.5 340 ALA B CA 1
ATOM 6312 C C . ALA B 1 340 ? -10.688 0.889 -2.195 1 94.5 340 ALA B C 1
ATOM 6314 O O . ALA B 1 340 ? -10.227 -0.247 -2.076 1 94.5 340 ALA B O 1
ATOM 6315 N N . GLU B 1 341 ? -11.773 1.099 -2.838 1 94.56 341 GLU B N 1
ATOM 6316 C CA . GLU B 1 341 ? -12.586 0.02 -3.395 1 94.56 341 GLU B CA 1
ATOM 6317 C C . GLU B 1 341 ? -11.898 -0.626 -4.594 1 94.56 341 GLU B C 1
ATOM 6319 O O . GLU B 1 341 ? -11.914 -1.85 -4.742 1 94.56 341 GLU B O 1
ATOM 6324 N N . ILE B 1 342 ? -11.328 0.201 -5.426 1 93.06 342 ILE B N 1
ATOM 6325 C CA . ILE B 1 342 ? -10.648 -0.289 -6.617 1 93.06 342 ILE B CA 1
ATOM 6326 C C . ILE B 1 342 ? -9.469 -1.175 -6.211 1 93.06 342 ILE B C 1
ATOM 6328 O O . ILE B 1 342 ? -9.266 -2.248 -6.781 1 93.06 342 ILE B O 1
ATOM 6332 N N . VAL B 1 343 ? -8.734 -0.734 -5.184 1 92.88 343 VAL B N 1
ATOM 6333 C CA . VAL B 1 343 ? -7.578 -1.482 -4.707 1 92.88 343 VAL B CA 1
ATOM 6334 C C . VAL B 1 343 ? -8.031 -2.809 -4.105 1 92.88 343 VAL B C 1
ATOM 6336 O O . VAL B 1 343 ? -7.406 -3.85 -4.336 1 92.88 343 VAL B O 1
ATOM 6339 N N . ALA B 1 344 ? -9.117 -2.822 -3.422 1 94.88 344 ALA B N 1
ATOM 6340 C CA . ALA B 1 344 ? -9.633 -4.02 -2.764 1 94.88 344 ALA B CA 1
ATOM 6341 C C . ALA B 1 344 ? -10.07 -5.066 -3.787 1 94.88 344 ALA B C 1
ATOM 6343 O O . ALA B 1 344 ? -9.969 -6.27 -3.535 1 94.88 344 ALA B O 1
ATOM 6344 N N . GLU B 1 345 ? -10.453 -4.695 -4.961 1 93.81 345 GLU B N 1
ATOM 6345 C CA . GLU B 1 345 ? -10.992 -5.594 -5.98 1 93.81 345 GLU B CA 1
ATOM 6346 C C . GLU B 1 345 ? -9.906 -6.008 -6.973 1 93.81 345 GLU B C 1
ATOM 6348 O O . GLU B 1 345 ? -10.094 -6.957 -7.738 1 93.81 345 GLU B O 1
ATOM 6353 N N . GLN B 1 346 ? -8.828 -5.359 -6.906 1 91.5 346 GLN B N 1
ATOM 6354 C CA . GLN B 1 346 ? -7.801 -5.512 -7.934 1 91.5 346 GLN B CA 1
ATOM 6355 C C . GLN B 1 346 ? -7.273 -6.945 -7.969 1 91.5 346 GLN B C 1
ATOM 6357 O O . GLN B 1 346 ? -7.121 -7.527 -9.047 1 91.5 346 GLN B O 1
ATOM 6362 N N . PRO B 1 347 ? -6.977 -7.578 -6.781 1 93.5 347 PRO B N 1
ATOM 6363 C CA . PRO B 1 347 ? -6.398 -8.922 -6.824 1 93.5 347 PRO B CA 1
ATOM 6364 C C . PRO B 1 347 ? -7.32 -9.945 -7.488 1 93.5 347 PRO B C 1
ATOM 6366 O O . PRO B 1 347 ? -6.848 -10.883 -8.133 1 93.5 347 PRO B O 1
ATOM 6369 N N . LYS B 1 348 ? -8.578 -9.789 -7.445 1 91.44 348 LYS B N 1
ATOM 6370 C CA . LYS B 1 348 ? -9.539 -10.688 -8.078 1 91.44 348 LYS B CA 1
ATOM 6371 C C . LYS B 1 348 ? -9.492 -10.562 -9.602 1 91.44 348 LYS B C 1
ATOM 6373 O O . LYS B 1 348 ? -9.805 -11.516 -10.312 1 91.44 348 LYS B O 1
ATOM 6378 N N . ARG B 1 349 ? -9.023 -9.453 -10.055 1 89.69 349 ARG B N 1
ATOM 6379 C CA . ARG B 1 349 ? -9.055 -9.172 -11.484 1 89.69 349 ARG B CA 1
ATOM 6380 C C . ARG B 1 349 ? -7.715 -9.508 -12.141 1 89.69 349 ARG B C 1
ATOM 6382 O O . ARG B 1 349 ? -7.645 -9.719 -13.352 1 89.69 349 ARG B O 1
ATOM 6389 N N . ASP B 1 350 ? -6.652 -9.453 -11.391 1 89.75 350 ASP B N 1
ATOM 6390 C CA . ASP B 1 350 ? -5.352 -9.68 -12.008 1 89.75 350 ASP B CA 1
ATOM 6391 C C . ASP B 1 350 ? -4.582 -10.781 -11.289 1 89.75 350 ASP B C 1
ATOM 6393 O O . ASP B 1 350 ? -4.344 -11.852 -11.852 1 89.75 350 ASP B O 1
ATOM 6397 N N . LEU B 1 351 ? -4.379 -10.68 -9.984 1 93.5 351 LEU B N 1
ATOM 6398 C CA . LEU B 1 351 ? -3.521 -11.578 -9.211 1 93.5 351 LEU B CA 1
ATOM 6399 C C . LEU B 1 351 ? -4.141 -12.969 -9.102 1 93.5 351 LEU B C 1
ATOM 6401 O O . LEU B 1 351 ? -3.426 -13.969 -9.047 1 93.5 351 LEU B O 1
ATOM 6405 N N . HIS B 1 352 ? -5.434 -13.047 -9.148 1 92.19 352 HIS B N 1
ATOM 6406 C CA . HIS B 1 352 ? -6.16 -14.305 -8.992 1 92.19 352 HIS B CA 1
ATOM 6407 C C . HIS B 1 352 ? -5.703 -15.336 -10.023 1 92.19 352 HIS B C 1
ATOM 6409 O O . HIS B 1 352 ? -5.344 -16.453 -9.672 1 92.19 352 HIS B O 1
ATOM 6415 N N . PHE B 1 353 ? -5.609 -14.984 -11.25 1 91.06 353 PHE B N 1
ATOM 6416 C CA . PHE B 1 353 ? -5.281 -15.891 -12.336 1 91.06 353 PHE B CA 1
ATOM 6417 C C . PHE B 1 353 ? -3.818 -16.312 -12.273 1 91.06 353 PHE B C 1
ATOM 6419 O O . PHE B 1 353 ? -3.49 -17.469 -12.531 1 91.06 353 PHE B O 1
ATOM 6426 N N . LEU B 1 354 ? -3.01 -15.359 -11.883 1 94.31 354 LEU B N 1
ATOM 6427 C CA . LEU B 1 354 ? -1.588 -15.656 -11.75 1 94.31 354 LEU B CA 1
ATOM 6428 C C . LEU B 1 354 ? -1.349 -16.656 -10.633 1 94.31 354 LEU B C 1
ATOM 6430 O O . LEU B 1 354 ? -0.603 -17.625 -10.812 1 94.31 354 LEU B O 1
ATOM 6434 N N . LEU B 1 355 ? -2.025 -16.531 -9.539 1 94.25 355 LEU B N 1
ATOM 6435 C CA . LEU B 1 355 ? -1.85 -17.422 -8.398 1 94.25 355 LEU B CA 1
ATOM 6436 C C . LEU B 1 355 ? -2.426 -18.797 -8.695 1 94.25 355 LEU B C 1
ATOM 6438 O O . LEU B 1 355 ? -1.818 -19.812 -8.352 1 94.25 355 LEU B O 1
ATOM 6442 N N . GLU B 1 356 ? -3.547 -18.812 -9.383 1 90.44 356 GLU B N 1
ATOM 6443 C CA . GLU B 1 356 ? -4.164 -20.094 -9.727 1 90.44 356 GLU B CA 1
ATOM 6444 C C . GLU B 1 356 ? -3.275 -20.906 -10.672 1 90.44 356 GLU B C 1
ATOM 6446 O O . GLU B 1 356 ? -3.096 -22.109 -10.484 1 90.44 356 GLU B O 1
ATOM 6451 N N . THR B 1 357 ? -2.762 -20.219 -11.617 1 93.69 357 THR B N 1
ATOM 6452 C CA . THR B 1 357 ? -1.879 -20.891 -12.562 1 93.69 357 THR B CA 1
ATOM 6453 C C . THR B 1 357 ? -0.637 -21.422 -11.852 1 93.69 357 THR B C 1
ATOM 6455 O O . THR B 1 357 ? -0.223 -22.562 -12.094 1 93.69 357 THR B O 1
ATOM 6458 N N . ASN B 1 358 ? -0.085 -20.641 -11.008 1 95.44 358 ASN B N 1
ATOM 6459 C CA . ASN B 1 358 ? 1.121 -21.078 -10.312 1 95.44 358 ASN B CA 1
ATOM 6460 C C . ASN B 1 358 ? 0.821 -22.172 -9.305 1 95.44 358 ASN B C 1
ATOM 6462 O O . ASN B 1 358 ? 1.664 -23.047 -9.047 1 95.44 358 ASN B O 1
ATOM 6466 N N . ARG B 1 359 ? -0.363 -22.188 -8.758 1 92.69 359 ARG B N 1
ATOM 6467 C CA . ARG B 1 359 ? -0.762 -23.297 -7.891 1 92.69 359 ARG B CA 1
ATOM 6468 C C . ARG B 1 359 ? -0.833 -24.609 -8.672 1 92.69 359 ARG B C 1
ATOM 6470 O O . ARG B 1 359 ? -0.414 -25.656 -8.18 1 92.69 359 ARG B O 1
ATOM 6477 N N . GLU B 1 360 ? -1.366 -24.484 -9.82 1 92.12 360 GLU B N 1
ATOM 6478 C CA . GLU B 1 360 ? -1.409 -25.656 -10.688 1 92.12 360 GLU B CA 1
ATOM 6479 C C . GLU B 1 360 ? -0.006 -26.188 -10.984 1 92.12 360 GLU B C 1
ATOM 6481 O O . GLU B 1 360 ? 0.239 -27.391 -10.922 1 92.12 360 GLU B O 1
ATOM 6486 N N . TYR B 1 361 ? 0.861 -25.297 -11.273 1 95.88 361 TYR B N 1
ATOM 6487 C CA . TYR B 1 361 ? 2.213 -25.719 -11.625 1 95.88 361 TYR B CA 1
ATOM 6488 C C . TYR B 1 361 ? 2.967 -26.219 -10.398 1 95.88 361 TYR B C 1
ATOM 6490 O O . TYR B 1 361 ? 3.836 -27.078 -10.508 1 95.88 361 TYR B O 1
ATOM 6498 N N . LYS B 1 362 ? 2.67 -25.672 -9.273 1 95.56 362 LYS B N 1
ATOM 6499 C CA . LYS B 1 362 ? 3.236 -26.234 -8.047 1 95.56 362 LYS B CA 1
ATOM 6500 C C . LYS B 1 362 ? 2.877 -27.703 -7.902 1 95.56 362 LYS B C 1
ATOM 6502 O O . LYS B 1 362 ? 3.725 -28.516 -7.539 1 95.56 362 LYS B O 1
ATOM 6507 N N . GLY B 1 363 ? 1.6 -28 -8.219 1 92.94 363 GLY B N 1
ATOM 6508 C CA . GLY B 1 363 ? 1.166 -29.391 -8.195 1 92.94 363 GLY B CA 1
ATOM 6509 C C . GLY B 1 363 ? 1.884 -30.266 -9.203 1 92.94 363 GLY B C 1
ATOM 6510 O O . GLY B 1 363 ? 2.27 -31.391 -8.898 1 92.94 363 GLY B O 1
ATOM 6511 N N . LEU B 1 364 ? 2.076 -29.734 -10.391 1 95 364 LEU B N 1
ATOM 6512 C CA . LEU B 1 364 ? 2.771 -30.469 -11.445 1 95 364 LEU B CA 1
ATOM 6513 C C . LEU B 1 364 ? 4.227 -30.703 -11.062 1 95 364 LEU B C 1
ATOM 6515 O O . LEU B 1 364 ? 4.73 -31.828 -11.203 1 95 364 LEU B O 1
ATOM 6519 N N . LEU B 1 365 ? 4.82 -29.641 -10.602 1 96.62 365 LEU B N 1
ATOM 6520 C CA . LEU B 1 365 ? 6.234 -29.734 -10.25 1 96.62 365 LEU B CA 1
ATOM 6521 C C . LEU B 1 365 ? 6.453 -30.672 -9.07 1 96.62 365 LEU B C 1
ATOM 6523 O O . LEU B 1 365 ? 7.52 -31.266 -8.938 1 96.62 365 LEU B O 1
ATOM 6527 N N . GLY B 1 366 ? 5.445 -30.875 -8.289 1 94.38 366 GLY B N 1
ATOM 6528 C CA . GLY B 1 366 ? 5.527 -31.781 -7.148 1 94.38 366 GLY B CA 1
ATOM 6529 C C . GLY B 1 366 ? 5.582 -33.25 -7.547 1 94.38 366 GLY B C 1
ATOM 6530 O O . GLY B 1 366 ? 5.957 -34.094 -6.738 1 94.38 366 GLY B O 1
ATOM 6531 N N . CYS B 1 367 ? 5.328 -33.562 -8.82 1 93.75 367 CYS B N 1
ATOM 6532 C CA . CYS B 1 367 ? 5.309 -34.938 -9.32 1 93.75 367 CYS B CA 1
ATOM 6533 C C . CYS B 1 367 ? 6.684 -35.344 -9.828 1 93.75 367 CYS B C 1
ATOM 6535 O O . CYS B 1 367 ? 6.98 -36.531 -9.93 1 93.75 367 CYS B O 1
ATOM 6537 N N . PHE B 1 368 ? 7.586 -34.406 -10.109 1 94.75 368 PHE B N 1
ATOM 6538 C CA . PHE B 1 368 ? 8.812 -34.719 -10.844 1 94.75 368 PHE B CA 1
ATOM 6539 C C . PHE B 1 368 ? 9.859 -35.344 -9.914 1 94.75 368 PHE B C 1
ATOM 6541 O O . PHE B 1 368 ? 10.633 -36.188 -10.336 1 94.75 368 PHE B O 1
ATOM 6548 N N . PRO B 1 369 ? 9.898 -34.969 -8.641 1 93.62 369 PRO B N 1
ATOM 6549 C CA . PRO B 1 369 ? 10.93 -35.531 -7.781 1 93.62 369 PRO B CA 1
ATOM 6550 C C . PRO B 1 369 ? 10.852 -37.062 -7.723 1 93.62 369 PRO B C 1
ATOM 6552 O O . PRO B 1 369 ? 11.883 -37.75 -7.805 1 93.62 369 PRO B O 1
ATOM 6555 N N . GLU B 1 370 ? 9.688 -37.656 -7.691 1 89.06 370 GLU B N 1
ATOM 6556 C CA . GLU B 1 370 ? 9.531 -39.094 -7.656 1 89.06 370 GLU B CA 1
ATOM 6557 C C . GLU B 1 370 ? 9.938 -39.719 -8.984 1 89.06 370 GLU B C 1
ATOM 6559 O O . GLU B 1 370 ? 10.656 -40.719 -9.016 1 89.06 370 GLU B O 1
ATOM 6564 N N . THR B 1 371 ? 9.484 -39.188 -10.055 1 90.44 371 THR B N 1
ATOM 6565 C CA . THR B 1 371 ? 9.82 -39.656 -11.391 1 90.44 371 THR B CA 1
ATOM 6566 C C . THR B 1 371 ? 11.328 -39.594 -11.625 1 90.44 371 THR B C 1
ATOM 6568 O O . THR B 1 371 ? 11.922 -40.562 -12.156 1 90.44 371 THR B O 1
ATOM 6571 N N . LEU B 1 372 ? 11.961 -38.562 -11.227 1 94.06 372 LEU B N 1
ATOM 6572 C CA . LEU B 1 372 ? 13.391 -38.344 -11.422 1 94.06 372 LEU B CA 1
ATOM 6573 C C . LEU B 1 372 ? 14.195 -39.281 -10.523 1 94.06 372 LEU B C 1
ATOM 6575 O O . LEU B 1 372 ? 15.273 -39.75 -10.906 1 94.06 372 LEU B O 1
ATOM 6579 N N . ALA B 1 373 ? 13.609 -39.594 -9.359 1 92.31 373 ALA B N 1
ATOM 6580 C CA . ALA B 1 373 ? 14.281 -40.531 -8.461 1 92.31 373 ALA B CA 1
ATOM 6581 C C . ALA B 1 373 ? 14.344 -41.938 -9.086 1 92.31 373 ALA B C 1
ATOM 6583 O O . ALA B 1 373 ? 15.367 -42.594 -8.992 1 92.31 373 ALA B O 1
ATOM 6584 N N . VAL B 1 374 ? 13.25 -42.344 -9.703 1 88.38 374 VAL B N 1
ATOM 6585 C CA . VAL B 1 374 ? 13.195 -43.625 -10.383 1 88.38 374 VAL B CA 1
ATOM 6586 C C . VAL B 1 374 ? 14.203 -43.656 -11.531 1 88.38 374 VAL B C 1
ATOM 6588 O O . VAL B 1 374 ? 14.898 -44.656 -11.734 1 88.38 374 VAL B O 1
ATOM 6591 N N . HIS B 1 375 ? 14.312 -42.594 -12.227 1 91.75 375 HIS B N 1
ATOM 6592 C CA . HIS B 1 375 ? 15.258 -42.469 -13.336 1 91.75 375 HIS B CA 1
ATOM 6593 C C . HIS B 1 375 ? 16.703 -42.531 -12.836 1 91.75 375 HIS B C 1
ATOM 6595 O O . HIS B 1 375 ? 17.531 -43.219 -13.438 1 91.75 375 HIS B O 1
ATOM 6601 N N . LYS B 1 376 ? 16.938 -41.875 -11.75 1 93.44 376 LYS B N 1
ATOM 6602 C CA . LYS B 1 376 ? 18.281 -41.875 -11.188 1 93.44 376 LYS B CA 1
ATOM 6603 C C . LYS B 1 376 ? 18.703 -43.281 -10.773 1 93.44 376 LYS B C 1
ATOM 6605 O O . LYS B 1 376 ? 19.828 -43.688 -11.023 1 93.44 376 LYS B O 1
ATOM 6610 N N . ALA B 1 377 ? 17.781 -44.031 -10.164 1 91.62 377 ALA B N 1
ATOM 6611 C CA . ALA B 1 377 ? 18.047 -45.375 -9.742 1 91.62 377 ALA B CA 1
ATOM 6612 C C . ALA B 1 377 ? 18.359 -46.281 -10.938 1 91.62 377 ALA B C 1
ATOM 6614 O O . ALA B 1 377 ? 19.25 -47.125 -10.883 1 91.62 377 ALA B O 1
ATOM 6615 N N . ALA B 1 378 ? 17.594 -46.062 -12 1 90.94 378 ALA B N 1
ATOM 6616 C CA . ALA B 1 378 ? 17.812 -46.844 -13.211 1 90.94 378 ALA B CA 1
ATOM 6617 C C . ALA B 1 378 ? 19.172 -46.531 -13.828 1 90.94 378 ALA B C 1
ATOM 6619 O O . ALA B 1 378 ? 19.875 -47.406 -14.297 1 90.94 378 ALA B O 1
ATOM 6620 N N . ILE B 1 379 ? 19.609 -45.281 -13.812 1 93.5 379 ILE B N 1
ATOM 6621 C CA . ILE B 1 379 ? 20.891 -44.875 -14.352 1 93.5 379 ILE B CA 1
ATOM 6622 C C . ILE B 1 379 ? 22.016 -45.531 -13.547 1 93.5 379 ILE B C 1
ATOM 6624 O O . ILE B 1 379 ? 22.969 -46.062 -14.125 1 93.5 379 ILE B O 1
ATOM 6628 N N . GLU B 1 380 ? 21.891 -45.5 -12.258 1 92.81 380 GLU B N 1
ATOM 6629 C CA . GLU B 1 380 ? 22.922 -46.094 -11.391 1 92.81 380 GLU B CA 1
ATOM 6630 C C . GLU B 1 380 ? 23.031 -47.594 -11.586 1 92.81 380 GLU B C 1
ATOM 6632 O O . GLU B 1 380 ? 24.125 -48.156 -11.586 1 92.81 380 GLU B O 1
ATOM 6637 N N . LYS B 1 381 ? 21.891 -48.219 -11.758 1 91.19 381 LYS B N 1
ATOM 6638 C CA . LYS B 1 381 ? 21.891 -49.656 -11.977 1 91.19 381 LYS B CA 1
ATOM 6639 C C . LYS B 1 381 ? 22.609 -50.031 -13.266 1 91.19 381 LYS B C 1
ATOM 6641 O O . LYS B 1 381 ? 23.344 -51 -13.32 1 91.19 381 LYS B O 1
ATOM 6646 N N . VAL B 1 382 ? 22.391 -49.25 -14.273 1 91.12 382 VAL B N 1
ATOM 6647 C CA . VAL B 1 382 ? 23.047 -49.531 -15.562 1 91.12 382 VAL B CA 1
ATOM 6648 C C . VAL B 1 382 ? 24.531 -49.219 -15.453 1 91.12 382 VAL B C 1
ATOM 6650 O O . VAL B 1 382 ? 25.359 -49.938 -16.047 1 91.12 382 VAL B O 1
ATOM 6653 N N . LYS B 1 383 ? 24.891 -48.25 -14.758 1 90.31 383 LYS B N 1
ATOM 6654 C CA . LYS B 1 383 ? 26.312 -47.906 -14.562 1 90.31 383 LYS B CA 1
ATOM 6655 C C . LYS B 1 383 ? 27.031 -49.031 -13.836 1 90.31 383 LYS B C 1
ATOM 6657 O O . LYS B 1 383 ? 28.203 -49.312 -14.133 1 90.31 383 LYS B O 1
ATOM 6662 N N . ASP B 1 384 ? 26.297 -49.688 -13 1 90.69 384 ASP B N 1
ATOM 6663 C CA . ASP B 1 384 ? 26.891 -50.812 -12.234 1 90.69 384 ASP B CA 1
ATOM 6664 C C . ASP B 1 384 ? 26.766 -52.125 -13 1 90.69 384 ASP B C 1
ATOM 6666 O O . ASP B 1 384 ? 27.156 -53.188 -12.484 1 90.69 384 ASP B O 1
ATOM 6670 N N . GLY B 1 385 ? 26.141 -52.031 -14.172 1 88 385 GLY B N 1
ATOM 6671 C CA . GLY B 1 385 ? 25.875 -53.25 -14.953 1 88 385 GLY B CA 1
ATOM 6672 C C . GLY B 1 385 ? 27.109 -54.062 -15.242 1 88 385 GLY B C 1
ATOM 6673 O O . GLY B 1 385 ? 27.094 -55.281 -15.141 1 88 385 GLY B O 1
ATOM 6674 N N . ASP B 1 386 ? 28.25 -53.375 -15.531 1 88.06 386 ASP B N 1
ATOM 6675 C CA . ASP B 1 386 ? 29.484 -54.094 -15.828 1 88.06 386 ASP B CA 1
ATOM 6676 C C . ASP B 1 386 ? 30 -54.844 -14.602 1 88.06 386 ASP B C 1
ATOM 6678 O O . ASP B 1 386 ? 30.469 -55.969 -14.703 1 88.06 386 ASP B O 1
ATOM 6682 N N . LYS B 1 387 ? 29.859 -54.125 -13.555 1 91.69 387 LYS B N 1
ATOM 6683 C CA . LYS B 1 387 ? 30.297 -54.719 -12.305 1 91.69 387 LYS B CA 1
ATOM 6684 C C . LYS B 1 387 ? 29.422 -55.938 -11.945 1 91.69 387 LYS B C 1
ATOM 6686 O O . LYS B 1 387 ? 29.922 -56.938 -11.461 1 91.69 387 LYS B O 1
ATOM 6691 N N . MET B 1 388 ? 28.188 -55.906 -12.242 1 91.69 388 MET B N 1
ATOM 6692 C CA . MET B 1 388 ? 27.25 -56.969 -11.922 1 91.69 388 MET B CA 1
ATOM 6693 C C . MET B 1 388 ? 27.438 -58.156 -12.836 1 91.69 388 MET B C 1
ATOM 6695 O O . MET B 1 388 ? 27.281 -59.312 -12.406 1 91.69 388 MET B O 1
ATOM 6699 N N . VAL B 1 389 ? 27.812 -57.906 -14.07 1 91.19 389 VAL B N 1
ATOM 6700 C CA . VAL B 1 389 ? 28.094 -58.969 -15.016 1 91.19 389 VAL B CA 1
ATOM 6701 C C . VAL B 1 389 ? 29.375 -59.688 -14.594 1 91.19 389 VAL B C 1
ATOM 6703 O O . VAL B 1 389 ? 29.422 -60.938 -14.594 1 91.19 389 VAL B O 1
ATOM 6706 N N . ALA B 1 390 ? 30.359 -58.906 -14.18 1 91.56 390 ALA B N 1
ATOM 6707 C CA . ALA B 1 390 ? 31.625 -59.469 -13.742 1 91.56 390 ALA B CA 1
ATOM 6708 C C . ALA B 1 390 ? 31.438 -60.312 -12.484 1 91.56 390 ALA B C 1
ATOM 6710 O O . ALA B 1 390 ? 32.125 -61.344 -12.312 1 91.56 390 ALA B O 1
ATOM 6711 N N . ALA B 1 391 ? 30.562 -59.938 -11.703 1 92.25 391 ALA B N 1
ATOM 6712 C CA . ALA B 1 391 ? 30.297 -60.656 -10.453 1 92.25 391 ALA B CA 1
ATOM 6713 C C . ALA B 1 391 ? 29.359 -61.844 -10.688 1 92.25 391 ALA B C 1
ATOM 6715 O O . ALA B 1 391 ? 29.094 -62.625 -9.766 1 92.25 391 ALA B O 1
ATOM 6716 N N . GLY B 1 392 ? 28.797 -62.062 -11.859 1 88.31 392 GLY B N 1
ATOM 6717 C CA . GLY B 1 392 ? 27.938 -63.156 -12.234 1 88.31 392 GLY B CA 1
ATOM 6718 C C . GLY B 1 392 ? 26.516 -63.031 -11.734 1 88.31 392 GLY B C 1
ATOM 6719 O O . GLY B 1 392 ? 25.781 -64 -11.617 1 88.31 392 GLY B O 1
ATOM 6720 N N . ARG B 1 393 ? 26.172 -61.844 -11.414 1 91.75 393 ARG B N 1
ATOM 6721 C CA . ARG B 1 393 ? 24.844 -61.625 -10.867 1 91.75 393 ARG B CA 1
ATOM 6722 C C . ARG B 1 393 ? 23.812 -61.469 -11.977 1 91.75 393 ARG B C 1
ATOM 6724 O O . ARG B 1 393 ? 22.656 -61.844 -11.805 1 91.75 393 ARG B O 1
ATOM 6731 N N . ILE B 1 394 ? 24.266 -60.844 -13.133 1 88.69 394 ILE B N 1
ATOM 6732 C CA . ILE B 1 394 ? 23.375 -60.688 -14.273 1 88.69 394 ILE B CA 1
ATOM 6733 C C . ILE B 1 394 ? 24.094 -61.094 -15.555 1 88.69 394 ILE B C 1
ATOM 6735 O O . ILE B 1 394 ? 25.328 -61.156 -15.594 1 88.69 394 ILE B O 1
ATOM 6739 N N . SER B 1 395 ? 23.328 -61.469 -16.562 1 92 395 SER B N 1
ATOM 6740 C CA . SER B 1 395 ? 23.891 -61.875 -17.859 1 92 395 SER B CA 1
ATOM 6741 C C . SER B 1 395 ? 24.125 -60.656 -18.75 1 92 395 SER B C 1
ATOM 6743 O O . SER B 1 395 ? 23.625 -59.562 -18.453 1 92 395 SER B O 1
ATOM 6745 N N . THR B 1 396 ? 24.953 -60.906 -19.75 1 90.31 396 THR B N 1
ATOM 6746 C CA . THR B 1 396 ? 25.203 -59.844 -20.703 1 90.31 396 THR B CA 1
ATOM 6747 C C . THR B 1 396 ? 23.922 -59.438 -21.422 1 90.31 396 THR B C 1
ATOM 6749 O O . THR B 1 396 ? 23.734 -58.25 -21.75 1 90.31 396 THR B O 1
ATOM 6752 N N . GLN B 1 397 ? 23.062 -60.375 -21.578 1 90.19 397 GLN B N 1
ATOM 6753 C CA . GLN B 1 397 ? 21.781 -60.094 -22.219 1 90.19 397 GLN B CA 1
ATOM 6754 C C . GLN B 1 397 ? 20.891 -59.25 -21.312 1 90.19 397 GLN B C 1
ATOM 6756 O O . GLN B 1 397 ? 20.188 -58.344 -21.797 1 90.19 397 GLN B O 1
ATOM 6761 N N . GLU B 1 398 ? 20.969 -59.469 -20.109 1 90.19 398 GLU B N 1
ATOM 6762 C CA . GLU B 1 398 ? 20.188 -58.719 -19.156 1 90.19 398 GLU B CA 1
ATOM 6763 C C . GLU B 1 398 ? 20.672 -57.25 -19.078 1 90.19 398 GLU B C 1
ATOM 6765 O O . GLU B 1 398 ? 19.875 -56.344 -18.938 1 90.19 398 GLU B O 1
ATOM 6770 N N . LYS B 1 399 ? 21.906 -57.125 -19.141 1 89.81 399 LYS B N 1
ATOM 6771 C CA . LYS B 1 399 ? 22.469 -55.781 -19.125 1 89.81 399 LYS B CA 1
ATOM 6772 C C . LYS B 1 399 ? 22 -54.969 -20.344 1 89.81 399 LYS B C 1
ATOM 6774 O O . LYS B 1 399 ? 21.656 -53.812 -20.219 1 89.81 399 LYS B O 1
ATOM 6779 N N . THR B 1 400 ? 21.984 -55.656 -21.5 1 89.19 400 THR B N 1
ATOM 6780 C CA . THR B 1 400 ? 21.547 -55 -22.719 1 89.19 400 THR B CA 1
ATOM 6781 C C . THR B 1 400 ? 20.078 -54.594 -22.625 1 89.19 400 THR B C 1
ATOM 6783 O O . THR B 1 400 ? 19.688 -53.531 -23.062 1 89.19 400 THR B O 1
ATOM 6786 N N . THR B 1 401 ? 19.344 -55.438 -21.984 1 87.38 401 THR B N 1
ATOM 6787 C CA . THR B 1 401 ? 17.922 -55.156 -21.797 1 87.38 401 THR B CA 1
ATOM 6788 C C . THR B 1 401 ? 17.719 -53.969 -20.844 1 87.38 401 THR B C 1
ATOM 6790 O O . THR B 1 401 ? 16.828 -53.156 -21.047 1 87.38 401 THR B O 1
ATOM 6793 N N . MET B 1 402 ? 18.531 -53.906 -19.859 1 88.25 402 MET B N 1
ATOM 6794 C CA . MET B 1 402 ? 18.469 -52.812 -18.906 1 88.25 402 MET B CA 1
ATOM 6795 C C . MET B 1 402 ? 18.781 -51.469 -19.578 1 88.25 402 MET B C 1
ATOM 6797 O O . MET B 1 402 ? 18.141 -50.469 -19.297 1 88.25 402 MET B O 1
ATOM 6801 N N . LYS B 1 403 ? 19.719 -51.531 -20.438 1 88.88 403 LYS B N 1
ATOM 6802 C CA . LYS B 1 403 ? 20.094 -50.312 -21.172 1 88.88 403 LYS B CA 1
ATOM 6803 C C . LYS B 1 403 ? 18.969 -49.875 -22.109 1 88.88 403 LYS B C 1
ATOM 6805 O O . LYS B 1 403 ? 18.734 -48.656 -22.25 1 88.88 403 LYS B O 1
ATOM 6810 N N . GLN B 1 404 ? 18.344 -50.812 -22.688 1 87.38 404 GLN B N 1
ATOM 6811 C CA . GLN B 1 404 ? 17.219 -50.5 -23.578 1 87.38 404 GLN B CA 1
ATOM 6812 C C . GLN B 1 404 ? 16.062 -49.875 -22.797 1 87.38 404 GLN B C 1
ATOM 6814 O O . GLN B 1 404 ? 15.422 -48.938 -23.25 1 87.38 404 GLN B O 1
ATOM 6819 N N . ARG B 1 405 ? 15.875 -50.406 -21.656 1 86.56 405 ARG B N 1
ATOM 6820 C CA . ARG B 1 405 ? 14.805 -49.906 -20.797 1 86.56 405 ARG B CA 1
ATOM 6821 C C . ARG B 1 405 ? 15.117 -48.5 -20.328 1 86.56 405 ARG B C 1
ATOM 6823 O O . ARG B 1 405 ? 14.219 -47.656 -20.234 1 86.56 405 ARG B O 1
ATOM 6830 N N . LEU B 1 406 ? 16.375 -48.312 -20.016 1 90.06 406 LEU B N 1
ATOM 6831 C CA . LEU B 1 406 ? 16.781 -47 -19.578 1 90.06 406 LEU B CA 1
ATOM 6832 C C . LEU B 1 406 ? 16.578 -45.969 -20.688 1 90.06 406 LEU B C 1
ATOM 6834 O O . LEU B 1 406 ? 16.156 -44.844 -20.438 1 90.06 406 LEU B O 1
ATOM 6838 N N . SER B 1 407 ? 16.891 -46.344 -21.906 1 89.94 407 SER B N 1
ATOM 6839 C CA . SER B 1 407 ? 16.688 -45.469 -23.047 1 89.94 407 SER B CA 1
ATOM 6840 C C . SER B 1 407 ? 15.203 -45.125 -23.219 1 89.94 407 SER B C 1
ATOM 6842 O O . SER B 1 407 ? 14.852 -43.969 -23.5 1 89.94 407 SER B O 1
ATOM 6844 N N . CYS B 1 408 ? 14.398 -46.125 -23.031 1 88.44 408 CYS B N 1
ATOM 6845 C CA . CYS B 1 408 ? 12.961 -45.906 -23.125 1 88.44 408 CYS B CA 1
ATOM 6846 C C . CYS B 1 408 ? 12.469 -44.969 -22.047 1 88.44 408 CYS B C 1
ATOM 6848 O O . CYS B 1 408 ? 11.672 -44.062 -22.328 1 88.44 408 CYS B O 1
ATOM 6850 N N . MET B 1 409 ? 12.969 -45.094 -20.875 1 90.31 409 MET B N 1
ATOM 6851 C CA . MET B 1 409 ? 12.609 -44.219 -19.766 1 90.31 409 MET B CA 1
ATOM 6852 C C . MET B 1 409 ? 13.023 -42.781 -20.047 1 90.31 409 MET B C 1
ATOM 6854 O O . MET B 1 409 ? 12.266 -41.844 -19.781 1 90.31 409 MET B O 1
ATOM 6858 N N . SER B 1 410 ? 14.188 -42.688 -20.547 1 92.5 410 SER B N 1
ATOM 6859 C CA . SER B 1 410 ? 14.711 -41.344 -20.828 1 92.5 410 SER B CA 1
ATOM 6860 C C . SER B 1 410 ? 13.906 -40.656 -21.922 1 92.5 410 SER B C 1
ATOM 6862 O O . SER B 1 410 ? 13.617 -39.469 -21.828 1 92.5 410 SER B O 1
ATOM 6864 N N . TYR B 1 411 ? 13.586 -41.406 -22.969 1 91.81 411 TYR B N 1
ATOM 6865 C CA . TYR B 1 411 ? 12.758 -40.844 -24.016 1 91.81 411 TYR B CA 1
ATOM 6866 C C . TYR B 1 411 ? 11.414 -40.406 -23.469 1 91.81 411 TYR B C 1
ATOM 6868 O O . TYR B 1 411 ? 10.906 -39.344 -23.844 1 91.81 411 TYR B O 1
ATOM 6876 N N . SER B 1 412 ? 10.828 -41.188 -22.609 1 91.25 412 SER B N 1
ATOM 6877 C CA . SER B 1 412 ? 9.555 -40.812 -22 1 91.25 412 SER B CA 1
ATOM 6878 C C . SER B 1 412 ? 9.688 -39.562 -21.141 1 91.25 412 SER B C 1
ATOM 6880 O O . SER B 1 412 ? 8.805 -38.688 -21.172 1 91.25 412 SER B O 1
ATOM 6882 N N . LEU B 1 413 ? 10.719 -39.5 -20.438 1 92.88 413 LEU B N 1
ATOM 6883 C CA . LEU B 1 413 ? 10.953 -38.344 -19.594 1 92.88 413 LEU B CA 1
ATOM 6884 C C . LEU B 1 413 ? 11.117 -37.062 -20.453 1 92.88 413 LEU B C 1
ATOM 6886 O O . LEU B 1 413 ? 10.578 -36.031 -20.125 1 92.88 413 LEU B O 1
ATOM 6890 N N . GLN B 1 414 ? 11.859 -37.188 -21.5 1 92.75 414 GLN B N 1
ATOM 6891 C CA . GLN B 1 414 ? 12.062 -36.062 -22.391 1 92.75 414 GLN B CA 1
ATOM 6892 C C . GLN B 1 414 ? 10.742 -35.625 -23.031 1 92.75 414 GLN B C 1
ATOM 6894 O O . GLN B 1 414 ? 10.477 -34.438 -23.172 1 92.75 414 GLN B O 1
ATOM 6899 N N . ALA B 1 415 ? 10 -36.594 -23.406 1 92.94 415 ALA B N 1
ATOM 6900 C CA . ALA B 1 415 ? 8.695 -36.281 -23.984 1 92.94 415 ALA B CA 1
ATOM 6901 C C . ALA B 1 415 ? 7.809 -35.562 -22.984 1 92.94 415 ALA B C 1
ATOM 6903 O O . ALA B 1 415 ? 7.133 -34.594 -23.328 1 92.94 415 ALA B O 1
ATOM 6904 N N . GLU B 1 416 ? 7.832 -36 -21.766 1 93.81 416 GLU B N 1
ATOM 6905 C CA . GLU B 1 416 ? 7.031 -35.375 -20.719 1 93.81 416 GLU B CA 1
ATOM 6906 C C . GLU B 1 416 ? 7.516 -33.969 -20.438 1 93.81 416 GLU B C 1
ATOM 6908 O O . GLU B 1 416 ? 6.703 -33.031 -20.266 1 93.81 416 GLU B O 1
ATOM 6913 N N . MET B 1 417 ? 8.781 -33.812 -20.406 1 93.69 417 MET B N 1
ATOM 6914 C CA . MET B 1 417 ? 9.352 -32.5 -20.141 1 93.69 417 MET B CA 1
ATOM 6915 C C . MET B 1 417 ? 9.039 -31.531 -21.297 1 93.69 417 MET B C 1
ATOM 6917 O O . MET B 1 417 ? 8.75 -30.359 -21.062 1 93.69 417 MET B O 1
ATOM 6921 N N . ASN B 1 418 ? 9.117 -32.031 -22.484 1 93.06 418 ASN B N 1
ATOM 6922 C CA . ASN B 1 418 ? 8.773 -31.188 -23.625 1 93.06 418 ASN B CA 1
ATOM 6923 C C . ASN B 1 418 ? 7.301 -30.797 -23.609 1 93.06 418 ASN B C 1
ATOM 6925 O O . ASN B 1 418 ? 6.953 -29.672 -23.969 1 93.06 418 ASN B O 1
ATOM 6929 N N . HIS B 1 419 ? 6.461 -31.734 -23.219 1 93.62 419 HIS B N 1
ATOM 6930 C CA . HIS B 1 419 ? 5.051 -31.406 -23.031 1 93.62 419 HIS B CA 1
ATOM 6931 C C . HIS B 1 419 ? 4.875 -30.344 -21.953 1 93.62 419 HIS B C 1
ATOM 6933 O O . HIS B 1 419 ? 4.117 -29.391 -22.125 1 93.62 419 HIS B O 1
ATOM 6939 N N . PHE B 1 420 ? 5.57 -30.516 -20.875 1 95.25 420 PHE B N 1
ATOM 6940 C CA . PHE B 1 420 ? 5.543 -29.578 -19.766 1 95.25 420 PHE B CA 1
ATOM 6941 C C . PHE B 1 420 ? 5.957 -28.188 -20.219 1 95.25 420 PHE B C 1
ATOM 6943 O O . PHE B 1 420 ? 5.273 -27.203 -19.922 1 95.25 420 PHE B O 1
ATOM 6950 N N . HIS B 1 421 ? 7.027 -28.094 -20.953 1 94.12 421 HIS B N 1
ATOM 6951 C CA . HIS B 1 421 ? 7.539 -26.812 -21.391 1 94.12 421 HIS B CA 1
ATOM 6952 C C . HIS B 1 421 ? 6.57 -26.141 -22.359 1 94.12 421 HIS B C 1
ATOM 6954 O O . HIS B 1 421 ? 6.336 -24.922 -22.281 1 94.12 421 HIS B O 1
ATOM 6960 N N . SER B 1 422 ? 6.059 -26.891 -23.25 1 91.94 422 SER B N 1
ATOM 6961 C CA . SER B 1 422 ? 5.113 -26.344 -24.219 1 91.94 422 SER B CA 1
ATOM 6962 C C . SER B 1 422 ? 3.893 -25.75 -23.531 1 91.94 422 SER B C 1
ATOM 6964 O O . SER B 1 422 ? 3.477 -24.641 -23.844 1 91.94 422 SER B O 1
ATOM 6966 N N . ASN B 1 423 ? 3.361 -26.484 -22.578 1 93 423 ASN B N 1
ATOM 6967 C CA . ASN B 1 423 ? 2.201 -26 -21.828 1 93 423 ASN B CA 1
ATOM 6968 C C . ASN B 1 423 ? 2.557 -24.828 -20.938 1 93 423 ASN B C 1
ATOM 6970 O O . ASN B 1 423 ? 1.771 -23.891 -20.781 1 93 423 ASN B O 1
ATOM 6974 N N . ARG B 1 424 ? 3.67 -24.938 -20.312 1 94.56 424 ARG B N 1
ATOM 6975 C CA . ARG B 1 424 ? 4.121 -23.875 -19.438 1 94.56 424 ARG B CA 1
ATOM 6976 C C . ARG B 1 424 ? 4.203 -22.547 -20.188 1 94.56 424 ARG B C 1
ATOM 6978 O O . ARG B 1 424 ? 3.697 -21.531 -19.703 1 94.56 424 ARG B O 1
ATOM 6985 N N . ILE B 1 425 ? 4.824 -22.547 -21.344 1 93.56 425 ILE B N 1
ATOM 6986 C CA . ILE B 1 425 ? 5 -21.328 -22.141 1 93.56 425 ILE B CA 1
ATOM 6987 C C . ILE B 1 425 ? 3.635 -20.781 -22.531 1 93.56 425 ILE B C 1
ATOM 6989 O O . ILE B 1 425 ? 3.387 -19.578 -22.406 1 93.56 425 ILE B O 1
ATOM 6993 N N . TYR B 1 426 ? 2.803 -21.672 -22.938 1 92.81 426 TYR B N 1
ATOM 6994 C CA . TYR B 1 426 ? 1.462 -21.25 -23.328 1 92.81 426 TYR B CA 1
ATOM 6995 C C . TYR B 1 426 ? 0.709 -20.656 -22.141 1 92.81 426 TYR B C 1
ATOM 6997 O O . TYR B 1 426 ? 0.149 -19.562 -22.25 1 92.81 426 TYR B O 1
ATOM 7005 N N . ASP B 1 427 ? 0.654 -21.281 -21.062 1 94.25 427 ASP B N 1
ATOM 7006 C CA . ASP B 1 427 ? -0.098 -20.859 -19.891 1 94.25 427 ASP B CA 1
ATOM 7007 C C . ASP B 1 427 ? 0.449 -19.547 -19.328 1 94.25 427 ASP B C 1
ATOM 7009 O O . ASP B 1 427 ? -0.316 -18.641 -19 1 94.25 427 ASP B O 1
ATOM 7013 N N . TYR B 1 428 ? 1.744 -19.422 -19.203 1 95.56 428 TYR B N 1
ATOM 7014 C CA . TYR B 1 428 ? 2.334 -18.234 -18.609 1 95.56 428 TYR B CA 1
ATOM 7015 C C . TYR B 1 428 ? 2.195 -17.031 -19.531 1 95.56 428 TYR B C 1
ATOM 7017 O O . TYR B 1 428 ? 2.047 -15.891 -19.062 1 95.56 428 TYR B O 1
ATOM 7025 N N . ASN B 1 429 ? 2.277 -17.281 -20.828 1 93.12 429 ASN B N 1
ATOM 7026 C CA . ASN B 1 429 ? 2.008 -16.172 -21.75 1 93.12 429 ASN B CA 1
ATOM 7027 C C . ASN B 1 429 ? 0.591 -15.633 -21.578 1 93.12 429 ASN B C 1
ATOM 7029 O O . ASN B 1 429 ? 0.389 -14.422 -21.5 1 93.12 429 ASN B O 1
ATOM 7033 N N . ARG B 1 430 ? -0.295 -16.516 -21.5 1 92.56 430 ARG B N 1
ATOM 7034 C CA . ARG B 1 430 ? -1.694 -16.125 -21.344 1 92.56 430 ARG B CA 1
ATOM 7035 C C . ARG B 1 430 ? -1.932 -15.43 -20.016 1 92.56 430 ARG B C 1
ATOM 7037 O O . ARG B 1 430 ? -2.549 -14.359 -19.969 1 92.56 430 ARG B O 1
ATOM 7044 N N . VAL B 1 431 ? -1.489 -15.969 -18.969 1 94.19 431 VAL B N 1
ATOM 7045 C CA . VAL B 1 431 ? -1.777 -15.43 -17.641 1 94.19 431 VAL B CA 1
ATOM 7046 C C . VAL B 1 431 ? -1.048 -14.102 -17.453 1 94.19 431 VAL B C 1
ATOM 7048 O O . VAL B 1 431 ? -1.569 -13.188 -16.812 1 94.19 431 VAL B O 1
ATOM 7051 N N . MET B 1 432 ? 0.157 -13.945 -17.984 1 92.25 432 MET B N 1
ATOM 7052 C CA . MET B 1 432 ? 0.892 -12.688 -17.859 1 92.25 432 MET B CA 1
ATOM 7053 C C . MET B 1 432 ? 0.193 -11.578 -18.641 1 92.25 432 MET B C 1
ATOM 7055 O O . MET B 1 432 ? 0.177 -10.43 -18.203 1 92.25 432 MET B O 1
ATOM 7059 N N . GLN B 1 433 ? -0.326 -11.953 -19.75 1 90.88 433 GLN B N 1
ATOM 7060 C CA . GLN B 1 433 ? -1.103 -10.969 -20.5 1 90.88 433 GLN B CA 1
ATOM 7061 C C . GLN B 1 433 ? -2.309 -10.492 -19.703 1 90.88 433 GLN B C 1
ATOM 7063 O O . GLN B 1 433 ? -2.57 -9.289 -19.625 1 90.88 433 GLN B O 1
ATOM 7068 N N . LEU B 1 434 ? -2.994 -11.438 -19.141 1 91.69 434 LEU B N 1
ATOM 7069 C CA . LEU B 1 434 ? -4.156 -11.094 -18.328 1 91.69 434 LEU B CA 1
ATOM 7070 C C . LEU B 1 434 ? -3.75 -10.25 -17.125 1 91.69 434 LEU B C 1
ATOM 7072 O O . LEU B 1 434 ? -4.426 -9.266 -16.797 1 91.69 434 LEU B O 1
ATOM 7076 N N . TYR B 1 435 ? -2.688 -10.602 -16.547 1 93.12 435 TYR B N 1
ATOM 7077 C CA . TYR B 1 435 ? -2.201 -9.875 -15.375 1 93.12 435 TYR B CA 1
ATOM 7078 C C . TYR B 1 435 ? -1.835 -8.445 -15.734 1 93.12 435 TYR B C 1
ATOM 7080 O O . TYR B 1 435 ? -2.244 -7.5 -15.055 1 93.12 435 TYR B O 1
ATOM 7088 N N . LEU B 1 436 ? -1.089 -8.281 -16.766 1 88.56 436 LEU B N 1
ATOM 7089 C CA . LEU B 1 436 ? -0.637 -6.957 -17.172 1 88.56 436 LEU B CA 1
ATOM 7090 C C . LEU B 1 436 ? -1.812 -6.102 -17.641 1 88.56 436 LEU B C 1
ATOM 7092 O O . LEU B 1 436 ? -1.844 -4.895 -17.391 1 88.56 436 LEU B O 1
ATOM 7096 N N . GLU B 1 437 ? -2.736 -6.758 -18.312 1 89.38 437 GLU B N 1
ATOM 7097 C CA . GLU B 1 437 ? -3.943 -6.035 -18.719 1 89.38 437 GLU B CA 1
ATOM 7098 C C . GLU B 1 437 ? -4.727 -5.559 -17.484 1 89.38 437 GLU B C 1
ATOM 7100 O O . GLU B 1 437 ? -5.25 -4.441 -17.484 1 89.38 437 GLU B O 1
ATOM 7105 N N . GLY B 1 438 ? -4.824 -6.422 -16.547 1 89.69 438 GLY B N 1
ATOM 7106 C CA . GLY B 1 438 ? -5.473 -6.039 -15.305 1 89.69 438 GLY B CA 1
ATOM 7107 C C . GLY B 1 438 ? -4.777 -4.895 -14.602 1 89.69 438 GLY B C 1
ATOM 7108 O O . GLY B 1 438 ? -5.434 -3.996 -14.07 1 89.69 438 GLY B O 1
ATOM 7109 N N . GLN B 1 439 ? -3.461 -4.836 -14.609 1 87.06 439 GLN B N 1
ATOM 7110 C CA . GLN B 1 439 ? -2.678 -3.768 -13.992 1 87.06 439 GLN B CA 1
ATOM 7111 C C . GLN B 1 439 ? -2.883 -2.445 -14.727 1 87.06 439 GLN B C 1
ATOM 7113 O O . GLN B 1 439 ? -3.027 -1.396 -14.094 1 87.06 439 GLN B O 1
ATOM 7118 N N . VAL B 1 440 ? -2.871 -2.484 -16.016 1 85.5 440 VAL B N 1
ATOM 7119 C CA . VAL B 1 440 ? -3.08 -1.281 -16.812 1 85.5 440 VAL B CA 1
ATOM 7120 C C . VAL B 1 440 ? -4.465 -0.702 -16.531 1 85.5 440 VAL B C 1
ATOM 7122 O O . VAL B 1 440 ? -4.609 0.507 -16.344 1 85.5 440 VAL B O 1
ATOM 7125 N N . LYS B 1 441 ? -5.449 -1.57 -16.469 1 86.69 441 LYS B N 1
ATOM 7126 C CA . LYS B 1 441 ? -6.812 -1.131 -16.203 1 86.69 441 LYS B CA 1
ATOM 7127 C C . LYS B 1 441 ? -6.91 -0.482 -14.82 1 86.69 441 LYS B C 1
ATOM 7129 O O . LYS B 1 441 ? -7.652 0.486 -14.633 1 86.69 441 LYS B O 1
ATOM 7134 N N . PHE B 1 442 ? -6.219 -0.921 -13.945 1 85.88 442 PHE B N 1
ATOM 7135 C CA . PHE B 1 442 ? -6.191 -0.386 -12.586 1 85.88 442 PHE B CA 1
ATOM 7136 C C . PHE B 1 442 ? -5.73 1.067 -12.586 1 85.88 442 PHE B C 1
ATOM 7138 O O . PHE B 1 442 ? -6.395 1.935 -12.016 1 85.88 442 PHE B O 1
ATOM 7145 N N . TYR B 1 443 ? -4.605 1.353 -13.18 1 80.31 443 TYR B N 1
ATOM 7146 C CA . TYR B 1 443 ? -4.047 2.701 -13.18 1 80.31 443 TYR B CA 1
ATOM 7147 C C . TYR B 1 443 ? -4.898 3.645 -14.023 1 80.31 443 TYR B C 1
ATOM 7149 O O . TYR B 1 443 ? -4.922 4.855 -13.781 1 80.31 443 TYR B O 1
ATOM 7157 N N . GLU B 1 444 ? -5.629 3.053 -14.906 1 81.31 444 GLU B N 1
ATOM 7158 C CA . GLU B 1 444 ? -6.512 3.873 -15.734 1 81.31 444 GLU B CA 1
ATOM 7159 C C . GLU B 1 444 ? -7.801 4.211 -14.984 1 81.31 444 GLU B C 1
ATOM 7161 O O . GLU B 1 444 ? -8.414 5.254 -15.234 1 81.31 444 GLU B O 1
ATOM 7166 N N . GLU B 1 445 ? -8.195 3.361 -14.133 1 80.38 445 GLU B N 1
ATOM 7167 C CA . GLU B 1 445 ? -9.477 3.514 -13.445 1 80.38 445 GLU B CA 1
ATOM 7168 C C . GLU B 1 445 ? -9.359 4.465 -12.266 1 80.38 445 GLU B C 1
ATOM 7170 O O . GLU B 1 445 ? -10.367 4.969 -11.766 1 80.38 445 GLU B O 1
ATOM 7175 N N . VAL B 1 446 ? -8.195 4.766 -11.805 1 76.44 446 VAL B N 1
ATOM 7176 C CA . VAL B 1 446 ? -8.023 5.664 -10.672 1 76.44 446 VAL B CA 1
ATOM 7177 C C . VAL B 1 446 ? -8.43 7.082 -11.07 1 76.44 446 VAL B C 1
ATOM 7179 O O . VAL B 1 446 ? -7.887 7.641 -12.023 1 76.44 446 VAL B O 1
ATOM 7182 N N . PRO B 1 447 ? -9.633 7.645 -10.398 1 70.75 447 PRO B N 1
ATOM 7183 C CA . PRO B 1 447 ? -10.273 8.898 -10.797 1 70.75 447 PRO B CA 1
ATOM 7184 C C . PRO B 1 447 ? -9.438 10.133 -10.43 1 70.75 447 PRO B C 1
ATOM 7186 O O . PRO B 1 447 ? -9.969 11.242 -10.375 1 70.75 447 PRO B O 1
ATOM 7189 N N . LEU B 1 448 ? -8.172 10.055 -10.492 1 66.25 448 LEU B N 1
ATOM 7190 C CA . LEU B 1 448 ? -7.512 11.305 -10.141 1 66.25 448 LEU B CA 1
ATOM 7191 C C . LEU B 1 448 ? -7.309 12.18 -11.375 1 66.25 448 LEU B C 1
ATOM 7193 O O . LEU B 1 448 ? -7.121 11.664 -12.477 1 66.25 448 LEU B O 1
#

Solvent-accessible surface area (backbone atoms only — not comparable to full-atom values): 49692 Å² total; per-residue (Å²): 139,80,76,80,54,83,58,73,78,79,83,79,77,63,73,49,40,86,70,57,57,86,56,62,61,47,77,74,36,78,77,66,55,95,58,28,22,30,26,23,38,86,82,70,48,70,16,36,33,56,48,88,77,54,77,80,71,79,58,87,69,69,70,66,62,75,71,58,77,64,76,71,73,73,77,65,85,62,84,67,81,71,73,78,71,76,71,74,68,67,74,69,73,76,73,62,65,32,37,39,82,49,98,90,35,39,24,63,58,63,63,94,66,87,54,47,61,44,59,43,74,76,38,81,41,64,40,78,89,64,75,39,73,46,56,30,32,32,34,31,27,67,87,76,66,45,71,29,81,42,38,64,68,51,52,51,48,48,50,52,52,47,42,46,32,38,38,56,61,40,71,68,49,72,73,75,80,84,61,86,73,64,56,79,37,67,69,46,44,53,51,49,42,51,46,51,35,53,49,50,42,53,46,28,64,34,43,65,54,50,68,31,68,65,52,44,47,72,47,58,50,85,47,71,65,52,44,55,52,48,49,54,52,58,73,63,55,77,68,35,35,76,49,39,52,75,37,22,60,43,94,62,79,82,59,53,71,66,57,50,51,51,51,49,52,50,50,54,49,47,50,51,50,42,44,53,34,43,52,47,39,45,52,49,50,50,54,48,45,50,37,31,64,44,62,51,23,51,49,32,36,49,48,10,48,34,33,34,49,38,20,53,46,60,58,68,69,70,58,86,85,43,62,68,51,32,49,51,29,37,49,52,12,50,49,29,40,50,47,17,52,53,46,41,50,41,42,75,63,19,51,45,57,47,47,51,53,43,51,50,46,49,36,35,49,64,34,45,63,62,33,51,49,56,50,51,53,51,52,53,52,54,69,41,33,64,59,33,39,73,70,66,75,45,50,74,66,53,45,54,51,50,49,50,48,48,30,30,48,46,44,42,45,43,10,42,49,48,51,48,50,55,50,48,53,53,50,51,47,53,38,50,49,47,29,51,51,34,52,46,51,50,65,65,64,51,90,110,136,85,76,82,70,83,66,80,76,79,84,76,77,64,74,46,38,86,76,55,80,86,56,62,62,47,77,74,35,76,76,65,56,96,59,28,22,29,25,23,37,85,82,70,48,72,15,36,35,55,48,88,77,55,76,81,72,81,59,84,73,67,73,70,66,70,86,68,75,65,78,72,70,74,73,64,84,62,85,68,82,70,76,80,71,78,71,74,68,66,75,68,75,77,72,62,65,33,38,39,83,49,98,90,34,40,24,62,59,64,65,94,66,87,53,46,61,44,57,44,73,78,38,83,41,64,41,76,91,62,75,40,74,46,56,30,32,32,34,30,26,68,87,75,66,47,72,30,78,42,39,65,69,53,53,52,50,48,50,51,52,48,41,47,32,38,40,56,62,41,70,68,50,74,74,77,81,85,61,85,74,63,58,78,36,68,69,45,45,52,50,49,42,50,47,50,34,51,51,50,42,53,45,27,63,33,44,65,52,50,68,30,65,64,52,44,46,70,46,60,49,84,47,71,66,53,43,55,51,47,50,53,51,56,74,64,55,76,67,35,34,76,49,38,51,75,38,22,60,44,94,61,80,82,60,53,70,66,57,50,52,51,52,49,51,52,51,54,51,48,49,52,48,43,44,52,34,42,52,48,39,46,52,51,49,50,52,50,42,51,38,31,64,41,62,52,23,52,50,32,36,49,47,10,48,34,33,34,50,37,21,53,45,59,58,69,68,69,60,86,83,43,62,68,50,33,50,51,30,36,49,53,12,51,48,29,41,49,45,17,53,52,46,41,50,40,42,72,62,19,50,44,56,47,47,52,52,42,50,52,47,50,36,36,48,64,35,45,63,62,34,51,49,54,50,50,53,51,52,52,51,55,70,43,32,64,59,33,38,73,70,65,76,43,50,73,67,52,46,54,50,49,48,51,50,48,32,29,48,46,44,44,44,42,10,43,50,47,52,48,49,55,50,48,52,53,52,50,48,52,38,49,49,47,28,51,51,35,52,44,49,51,64,66,62,50,88,110